Protein AF-0000000079008365 (afdb_homodimer)

Radius of gyration: 55.04 Å; Cα contacts (8 Å, |Δi|>4): 1694; chains: 2; bounding box: 77×156×121 Å

pLDDT: mean 84.94, std 14.21, range [30.83, 98.12]

Sequence (906 aa):
MAAEMVQGVIEIMDSAHNYQYELAEVIEGIKNLQYQINSSSDASKKQVEEHFTRLKSALIAAMDKRLNQLLNEIEHIRNTALKPLDECKTLVDESLKLAAQVMEEGTLILSNEPEKNMEKIIKFKDNPMTKSLSSVPAIPGPSEVACVNVSLSPDFQKQMESVIAMEGKVMARAPVQIIDAIEKPGSLLIQWADEADEDVEISEFWLQYAMGSYKNLNESNAVFHTAYVGLLTSYLTKHLRTQTPYTFRVCGRGESDTPWSAWSIPRVAVTTIDHYQWGPSEGKAYGLSNENKTATRTSEGLSHVLFSNIASFLPGNTLTIKVLDDADKSPGDGLCISLTNTKTDAFGQEGVIYVNLYGIVFVDGQEITMKLPEIKKGSVVAFQAELLPNRKVRVSVQTENKEVTFDWKVDTSSNSTSTAETIMLFSSATTQNNLGFFFGIKFSQEDWKIAVDMAAEMVQGVIEIMDSAHNYQYELAEVIEGIKNLQYQINSSSDASKKQVEEHFTRLKSALIAAMDKRLNQLLNEIEHIRNTALKPLDECKTLVDESLKLAAQVMEEGTLILSNEPEKNMEKIIKFKDNPMTKSLSSVPAIPGPSEVACVNVSLSPDFQKQMESVIAMEGKVMARAPVQIIDAIEKPGSLLIQWADEADEDVEISEFWLQYAMGSYKNLNESNAVFHTAYVGLLTSYLTKHLRTQTPYTFRVCGRGESDTPWSAWSIPRVAVTTIDHYQWGPSEGKAYGLSNENKTATRTSEGLSHVLFSNIASFLPGNTLTIKVLDDADKSPGDGLCISLTNTKTDAFGQEGVIYVNLYGIVFVDGQEITMKLPEIKKGSVVAFQAELLPNRKVRVSVQTENKEVTFDWKVDTSSNSTSTAETIMLFSSATTQNNLGFFFGIKFSQEDWKIAVD

InterPro domains:
  IPR003961 Fibronectin type III [PS50853] (172-275)
  IPR003961 Fibronectin type III [cd00063] (185-271)
  IPR013783 Immunoglobulin-like fold [G3DSA:2.60.40.10] (174-274)
  IPR036116 Fibronectin type III superfamily [SSF49265] (172-268)
  IPR059495 CRLF3, C-terminal domain [PF27985] (288-452)
  IPR060586 CRLF3, N-terminal coiled-coil domain [PF27984] (13-148)

Secondary structure (DSSP, 8-state):
-HHHHHHHHHHHHHHHHHHHHHHHHHHHHHHHHHHHHHHHHHHHHHHHHHHHHHHHHHHHHHHHHHHHHHHHHHHHHHHHHHHHHHHHHHHHHHHHHHHHHHHHHHHHHHHS-TTT-HHHHHHHHT-HHHHTTT-PPPPPPGGGS---EEE--TTHHHHHHHHHHT--EEESS-SEEEEEEEEETTEEEEEEEE---TT----EEEEEEEES-TTTS-TTT--PEEEEEES-SEEEE-SPPTT-EEEEEEEEESSTTS---PPPPPEEEE--SPPP-BPPPGGG-EEEETTTTEEEE---SS-EEEEBSS--B-TT-EEEEEEEE-----TT-EEEEES-S---S-S-STTEEEEETTSEEEETTEEEEEEPPPP-TT-EEEEEEEE-TTSEEEEEEEETTEEEEEEEE---SSTTSSTTSSTTS---S-------BEEEEEESSTT-EEEE-/-HHHHHHHHHHHHHHHHHHHHHHHHHHHHHHHHHHHHHHHHHHHHHHHHHHHHHHHHHHHHHHHHHHHHHHHHHHHHHHHHHHHHHHHHHHHHHHHHHHHHHHHHHHHHHHS-TTT-HHHHHHHHT-HHHHTTT-PPPPPPGGGS---EEE--TTHHHHHHHHHHT--EEESS-SEEEEEEEEETTEEEEEEEE---TT----EEEEEEEES-TTTS-TTT--PEEEEEES-SEEEE-SPPTT-EEEEEEEEESSTTS---PPPPPEEEE--SPPP-BPPPGGG-EEEETTTTEEEE---SS-EEEEBSS--B-TT-EEEEEEEE-----TT-EEEEES-S---S-S-STTEEEEETTSEEEETTEEEEEEPPPP-TT-EEEEEEEE-TTSEEEEEEEETTEEEEEEEE---SSTT-S--SGGGSS--S-------BEEEEEESSTT-EEEE-

Nearest PDB structures (foldseek):
  6rpx-assembly1_A  TM=6.151E-01  e=2.314E-26  Mus musculus
  6rpz-assembly1_A  TM=5.955E-01  e=3.337E-26  Mus musculus
  6rpy-assembly1_A  TM=6.310E-01  e=3.699E-25  Mus musculus
  3f7r-assembly1_A  TM=3.978E-01  e=3.778E-05  Homo sapiens
  3f7p-assembly1_C  TM=3.746E-01  e=1.634E-04  Homo sapiens

Foldseek 3Di:
DVVVVVVVVVVVVVVVVVVVVVVVVVVVVVVVVVCVQVVVVVVVVVVVVVVVVVVVVVVVVVVVVVVVVVVVVVVVLVVVLVVVVVVLVVVVVVLVVLVVVLVVLVVVCVVVPVVVCVVSVVCSVPDPSVVPNPDDDDDDDPVVTDDDDDDDDPCPVVVVVVVVVPPDDDDPFWQKAWDDWDADAQKIKTFMDGNHDPPADFFKKWKWKFWDDVVPPPPVRTDIDTQDIGRDRIDIRHRHDAPTKMWMWMWTDGPPPGDTTDIHDIDIDGHNHHHWAWADFPPPQWDADDRRQKIFGADADAKWKIKTNDLRAFAPDKKKKAWAADDDFDPQWFKKKAQDDPPIHHQLAAGMWTAGQCQWIHHRNHTDDDGDHGHHHGKMWMWHWHQDPVRWIWIWIDIDDDIDIDTHRDPPPPPPDDPPPDPCPVPPDDCVVRRGIMMMTIDNDGGTMMGMD/DVVVVVVVVVVVVVVVVVVVVVVVVVVVVVVVVVCVQVVVVVVVVVVVVVVVVVVVVVVVVVVVVVVVVVVVVVVVLVVVLVVVVVVLVVVVVVLVVLVVVLVVLVVVCVVPPVVVCVVSVVCSVPDPSVVPNPDRDDDDDPVPTDDDDDDDDPCPVVVVVVVVVPPDDDDPFWQKAWDDWDADAQKIKTFMDGPHDPPADFFKKWKWKFWDDPVPPPPVRTDIDTQDIGRDRIDIRHRHDAPTKMWMWMWTDGPPPGDITDIHDIDIDGHNHHHWAWADFPPPQWDADDRRQKIFGADADAKWKIKTNDLRAFAPDKKKKAWAADDDFDPQWFKKKAQDDPPIHHQLAAGMWTAGQCQWIHHRNHTDDDGDHGHHHGKMWMWHWHQDPVRWIWIWIDIDPDIDIDTHDDPPPPPPDDPPPDPCPVPDDDCVVRRGIMMMTIDNDGGTMMGMD

Structure (mmCIF, N/CA/C/O backbone):
data_AF-0000000079008365-model_v1
#
loop_
_entity.id
_entity.type
_entity.pdbx_description
1 polymer 'Fibronectin type-III domain-containing protein'
#
loop_
_atom_site.group_PDB
_atom_site.id
_atom_site.type_symbol
_atom_site.label_atom_id
_atom_site.label_alt_id
_atom_site.label_comp_id
_atom_site.label_asym_id
_atom_site.label_entity_id
_atom_site.label_seq_id
_atom_site.pdbx_PDB_ins_code
_atom_site.Cartn_x
_atom_site.Cartn_y
_atom_site.Cartn_z
_atom_site.occupancy
_atom_site.B_iso_or_equiv
_atom_site.auth_seq_id
_atom_site.auth_comp_id
_atom_site.auth_asym_id
_atom_site.auth_atom_id
_atom_site.pdbx_PDB_model_num
ATOM 1 N N . MET A 1 1 ? 25.109 64.5 54.219 1 66.19 1 MET A N 1
ATOM 2 C CA . MET A 1 1 ? 25.891 63.375 53.688 1 66.19 1 MET A CA 1
ATOM 3 C C . MET A 1 1 ? 25.25 62.031 54.031 1 66.19 1 MET A C 1
ATOM 5 O O . MET A 1 1 ? 25.062 61.188 53.156 1 66.19 1 MET A O 1
ATOM 9 N N . ALA A 1 2 ? 24.703 62 55.156 1 75.69 2 ALA A N 1
ATOM 10 C CA . ALA A 1 2 ? 24.094 60.75 55.625 1 75.69 2 ALA A CA 1
ATOM 11 C C . ALA A 1 2 ? 22.75 60.5 54.938 1 75.69 2 ALA A C 1
ATOM 13 O O . ALA A 1 2 ? 22.453 59.406 54.5 1 75.69 2 ALA A O 1
ATOM 14 N N . ALA A 1 3 ? 22.062 61.531 54.719 1 78.88 3 ALA A N 1
ATOM 15 C CA . ALA A 1 3 ? 20.734 61.406 54.094 1 78.88 3 ALA A CA 1
ATOM 16 C C . ALA A 1 3 ? 20.844 60.938 52.656 1 78.88 3 ALA A C 1
ATOM 18 O O . ALA A 1 3 ? 20.047 60.125 52.188 1 78.88 3 ALA A O 1
ATOM 19 N N . GLU A 1 4 ? 21.859 61.438 52 1 81.94 4 GLU A N 1
ATOM 20 C CA . GLU A 1 4 ? 22.094 61.062 50.594 1 81.94 4 GLU A CA 1
ATOM 21 C C . GLU A 1 4 ? 22.484 59.594 50.5 1 81.94 4 GLU A C 1
ATOM 23 O O . GLU A 1 4 ? 22.078 58.906 49.562 1 81.94 4 GLU A O 1
ATOM 28 N N . MET A 1 5 ? 23.141 59.125 51.531 1 82.81 5 MET A N 1
ATOM 29 C CA . MET A 1 5 ? 23.594 57.75 51.562 1 82.81 5 MET A CA 1
ATOM 30 C C . MET A 1 5 ? 22.438 56.781 51.812 1 82.81 5 MET A C 1
ATOM 32 O O . MET A 1 5 ? 22.344 55.719 51.219 1 82.81 5 MET A O 1
ATOM 36 N N . VAL A 1 6 ? 21.516 57.281 52.688 1 85.62 6 VAL A N 1
ATOM 37 C CA . VAL A 1 6 ? 20.359 56.469 53 1 85.62 6 VAL A CA 1
ATOM 38 C C . VAL A 1 6 ? 19.438 56.375 51.781 1 85.62 6 VAL A C 1
ATOM 40 O O . VAL A 1 6 ? 18.859 55.312 51.5 1 85.62 6 VAL A O 1
ATOM 43 N N . GLN A 1 7 ? 19.422 57.531 51.062 1 85.38 7 GLN A N 1
ATOM 44 C CA . GLN A 1 7 ? 18.625 57.531 49.875 1 85.38 7 GLN A CA 1
ATOM 45 C C . GLN A 1 7 ? 19.188 56.594 48.812 1 85.38 7 GLN A C 1
ATOM 47 O O . GLN A 1 7 ? 18.438 55.969 48.062 1 85.38 7 GLN A O 1
ATOM 52 N N . GLY A 1 8 ? 20.453 56.531 48.781 1 82.06 8 GLY A N 1
ATOM 53 C CA . GLY A 1 8 ? 21.109 55.594 47.875 1 82.06 8 GLY A CA 1
ATOM 54 C C . GLY A 1 8 ? 20.766 54.156 48.156 1 82.06 8 GLY A C 1
ATOM 55 O O . GLY A 1 8 ? 20.547 53.375 47.25 1 82.06 8 GLY A O 1
ATOM 56 N N . VAL A 1 9 ? 20.578 53.812 49.438 1 85.38 9 VAL A N 1
ATOM 57 C CA . VAL A 1 9 ? 20.219 52.438 49.844 1 85.38 9 VAL A CA 1
ATOM 58 C C . VAL A 1 9 ? 18.781 52.156 49.438 1 85.38 9 VAL A C 1
ATOM 60 O O . VAL A 1 9 ? 18.469 51.062 48.969 1 85.38 9 VAL A O 1
ATOM 63 N N . ILE A 1 10 ? 17.938 53.156 49.531 1 86.06 10 ILE A N 1
ATOM 64 C CA . ILE A 1 10 ? 16.531 52.969 49.188 1 86.06 10 ILE A CA 1
ATOM 65 C C . ILE A 1 10 ? 16.391 52.75 47.688 1 86.06 10 ILE A C 1
ATOM 67 O O . ILE A 1 10 ? 15.609 51.906 47.25 1 86.06 10 ILE A O 1
ATOM 71 N N . GLU A 1 11 ? 17.188 53.438 46.906 1 85 11 GLU A N 1
ATOM 72 C CA . GLU A 1 11 ? 17.156 53.312 45.469 1 85 11 GLU A CA 1
ATOM 73 C C . GLU A 1 11 ? 17.625 51.938 45.031 1 85 11 GLU A C 1
ATOM 75 O O . GLU A 1 11 ? 17.078 51.344 44.094 1 85 11 GLU A O 1
ATOM 80 N N . ILE A 1 12 ? 18.594 51.5 45.719 1 83.56 12 ILE A N 1
ATOM 81 C CA . ILE A 1 12 ? 19.125 50.156 45.438 1 83.56 12 ILE A CA 1
ATOM 82 C C . ILE A 1 12 ? 18.078 49.125 45.781 1 83.56 12 ILE A C 1
ATOM 84 O O . ILE A 1 12 ? 17.875 48.156 45.031 1 83.56 12 ILE A O 1
ATOM 88 N N . MET A 1 13 ? 17.359 49.281 46.812 1 86.38 13 MET A N 1
ATOM 89 C CA . MET A 1 13 ? 16.344 48.312 47.25 1 86.38 13 MET A CA 1
ATOM 90 C C . MET A 1 13 ? 15.156 48.312 46.281 1 86.38 13 MET A C 1
ATOM 92 O O . MET A 1 13 ? 14.602 47.25 46 1 86.38 13 MET A O 1
ATOM 96 N N . ASP A 1 14 ? 14.797 49.5 45.844 1 85.94 14 ASP A N 1
ATOM 97 C CA . ASP A 1 14 ? 13.719 49.562 44.844 1 85.94 14 ASP A CA 1
ATOM 98 C C . ASP A 1 14 ? 14.102 48.875 43.531 1 85.94 14 ASP A C 1
ATOM 100 O O . ASP A 1 14 ? 13.281 48.188 42.938 1 85.94 14 ASP A O 1
ATOM 104 N N . SER A 1 15 ? 15.312 49.094 43.156 1 84.75 15 SER A N 1
ATOM 105 C CA . SER A 1 15 ? 15.805 48.438 41.969 1 84.75 15 SER A CA 1
ATOM 106 C C . SER A 1 15 ? 15.844 46.906 42.125 1 84.75 15 SER A C 1
ATOM 108 O O . SER A 1 15 ? 15.516 46.188 41.188 1 84.75 15 SER A O 1
ATOM 110 N N . ALA A 1 16 ? 16.203 46.531 43.312 1 85.44 16 ALA A N 1
ATOM 111 C CA . ALA A 1 16 ? 16.25 45.094 43.594 1 85.44 16 ALA A CA 1
ATOM 112 C C . ALA A 1 16 ? 14.844 44.5 43.625 1 85.44 16 ALA A C 1
ATOM 114 O O . ALA A 1 16 ? 14.633 43.375 43.156 1 85.44 16 ALA A O 1
ATOM 115 N N . HIS A 1 17 ? 13.945 45.281 44.188 1 87.88 17 HIS A N 1
ATOM 116 C CA . HIS A 1 17 ? 12.562 44.812 44.219 1 87.88 17 HIS A CA 1
ATOM 117 C C . HIS A 1 17 ? 11.992 44.688 42.812 1 87.88 17 HIS A C 1
ATOM 119 O O . HIS A 1 17 ? 11.336 43.688 42.5 1 87.88 17 HIS A O 1
ATOM 125 N N . ASN A 1 18 ? 12.242 45.688 41.969 1 86.94 18 ASN A N 1
ATOM 126 C CA . ASN A 1 18 ? 11.797 45.625 40.562 1 86.94 18 ASN A CA 1
ATOM 127 C C . ASN A 1 18 ? 12.453 44.469 39.812 1 86.94 18 ASN A C 1
ATOM 129 O O . ASN A 1 18 ? 11.805 43.812 39 1 86.94 18 ASN A O 1
ATOM 133 N N . TYR A 1 19 ? 13.672 44.312 40.188 1 87.88 19 TYR A N 1
ATOM 134 C CA . TYR A 1 19 ? 14.414 43.219 39.562 1 87.88 19 TYR A CA 1
ATOM 135 C C . TYR A 1 19 ? 13.812 41.875 39.969 1 87.88 19 TYR A C 1
ATOM 137 O O . TYR A 1 19 ? 13.656 40.969 39.125 1 87.88 19 TYR A O 1
ATOM 145 N N . GLN A 1 20 ? 13.43 41.688 41.156 1 88.06 20 GLN A N 1
ATOM 146 C CA . GLN A 1 20 ? 12.789 40.469 41.625 1 88.06 20 GLN A CA 1
ATOM 147 C C . GLN A 1 20 ? 11.453 40.25 40.938 1 88.06 20 GLN A C 1
ATOM 149 O O . GLN A 1 20 ? 11.102 39.094 40.625 1 88.06 20 GLN A O 1
ATOM 154 N N . TYR A 1 21 ? 10.758 41.375 40.781 1 88.69 21 TYR A N 1
ATOM 155 C CA . TYR A 1 21 ? 9.469 41.281 40.125 1 88.69 21 TYR A CA 1
ATOM 156 C C . TYR A 1 21 ? 9.641 40.812 38.656 1 88.69 21 TYR A C 1
ATOM 158 O O . TYR A 1 21 ? 8.906 39.938 38.188 1 88.69 21 TYR A O 1
ATOM 166 N N . GLU A 1 22 ? 10.617 41.344 37.906 1 88.88 22 GLU A N 1
ATOM 167 C CA . GLU A 1 22 ? 10.891 40.969 36.531 1 88.88 22 GLU A CA 1
ATOM 168 C C . GLU A 1 22 ? 11.32 39.5 36.438 1 88.88 22 GLU A C 1
ATOM 170 O O . GLU A 1 22 ? 10.898 38.781 35.531 1 88.88 22 GLU A O 1
ATOM 175 N N . LEU A 1 23 ? 12.078 39.094 37.375 1 90.5 23 LEU A N 1
ATOM 176 C CA . LEU A 1 23 ? 12.539 37.719 37.406 1 90.5 23 LEU A CA 1
ATOM 177 C C . LEU A 1 23 ? 11.383 36.75 37.688 1 90.5 23 LEU A C 1
ATOM 179 O O . LEU A 1 23 ? 11.344 35.656 37.125 1 90.5 23 LEU A O 1
ATOM 183 N N . ALA A 1 24 ? 10.508 37.188 38.594 1 89.88 24 ALA A N 1
ATOM 184 C CA . ALA A 1 24 ? 9.328 36.375 38.875 1 89.88 24 ALA A CA 1
ATOM 185 C C . ALA A 1 24 ? 8.477 36.188 37.625 1 89.88 24 ALA A C 1
ATOM 187 O O . ALA A 1 24 ? 7.918 35.125 37.406 1 89.88 24 ALA A O 1
ATOM 188 N N . GLU A 1 25 ? 8.383 37.188 36.781 1 89.31 25 GLU A N 1
ATOM 189 C CA . GLU A 1 25 ? 7.652 37.125 35.531 1 89.31 25 GLU A CA 1
ATOM 190 C C . GLU A 1 25 ? 8.336 36.156 34.562 1 89.31 25 GLU A C 1
ATOM 192 O O . GLU A 1 25 ? 7.664 35.406 33.844 1 89.31 25 GLU A O 1
ATOM 197 N N . VAL A 1 26 ? 9.602 36.219 34.594 1 91.25 26 VAL A N 1
ATOM 198 C CA . VAL A 1 26 ? 10.375 35.344 33.719 1 91.25 26 VAL A CA 1
ATOM 199 C C . VAL A 1 26 ? 10.18 33.875 34.156 1 91.25 26 VAL A C 1
ATOM 201 O O . VAL A 1 26 ? 10.031 33 33.281 1 91.25 26 VAL A O 1
ATOM 204 N N . ILE A 1 27 ? 10.156 33.625 35.438 1 92.94 27 ILE A N 1
ATOM 205 C CA . ILE A 1 27 ? 9.961 32.25 35.938 1 92.94 27 ILE A CA 1
ATOM 206 C C . ILE A 1 27 ? 8.586 31.75 35.531 1 92.94 27 ILE A C 1
ATOM 208 O O . ILE A 1 27 ? 8.43 30.578 35.125 1 92.94 27 ILE A O 1
ATOM 212 N N . GLU A 1 28 ? 7.613 32.594 35.656 1 91.06 28 GLU A N 1
ATOM 213 C CA . GLU A 1 28 ? 6.273 32.219 35.219 1 91.06 28 GLU A CA 1
ATOM 214 C C . GLU A 1 28 ? 6.242 31.938 33.719 1 91.06 28 GLU A C 1
ATOM 216 O O . GLU A 1 28 ? 5.562 31 33.281 1 91.06 28 GLU A O 1
ATOM 221 N N . GLY A 1 29 ? 6.949 32.75 32.906 1 90.69 29 GLY A N 1
ATOM 222 C CA . GLY A 1 29 ? 7.07 32.5 31.484 1 90.69 29 GLY A CA 1
ATOM 223 C C . GLY A 1 29 ? 7.715 31.172 31.172 1 90.69 29 GLY A C 1
ATOM 224 O O . GLY A 1 29 ? 7.246 30.453 30.297 1 90.69 29 GLY A O 1
ATOM 225 N N . ILE A 1 30 ? 8.727 30.828 31.922 1 93.69 30 ILE A N 1
ATOM 226 C CA . ILE A 1 30 ? 9.438 29.578 31.734 1 93.69 30 ILE A CA 1
ATOM 227 C C . ILE A 1 30 ? 8.516 28.406 32.062 1 93.69 30 ILE A C 1
ATOM 229 O O . ILE A 1 30 ? 8.477 27.406 31.328 1 93.69 30 ILE A O 1
ATOM 233 N N . LYS A 1 31 ? 7.824 28.547 33.156 1 93.44 31 LYS A N 1
ATOM 234 C CA . LYS A 1 31 ? 6.898 27.5 33.562 1 93.44 31 LYS A CA 1
ATOM 235 C C . LYS A 1 31 ? 5.836 27.266 32.5 1 93.44 31 LYS A C 1
ATOM 237 O O . LYS A 1 31 ? 5.465 26.125 32.219 1 93.44 31 LYS A O 1
ATOM 242 N N . ASN A 1 32 ? 5.34 28.328 31.938 1 91.06 32 ASN A N 1
ATOM 243 C CA . ASN A 1 32 ? 4.344 28.219 30.875 1 91.06 32 ASN A CA 1
ATOM 244 C C . ASN A 1 32 ? 4.91 27.516 29.641 1 91.06 32 ASN A C 1
ATOM 246 O O . ASN A 1 32 ? 4.23 26.703 29.016 1 91.06 32 ASN A O 1
ATOM 250 N N . LEU A 1 33 ? 6.098 27.828 29.281 1 93.25 33 LEU A N 1
ATOM 251 C CA . LEU A 1 33 ? 6.746 27.203 28.141 1 93.25 33 LEU A CA 1
ATOM 252 C C . LEU A 1 33 ? 7.004 25.719 28.406 1 93.25 33 LEU A C 1
ATOM 254 O O . LEU A 1 33 ? 6.812 24.891 27.531 1 93.25 33 LEU A O 1
ATOM 258 N N . GLN A 1 34 ? 7.461 25.422 29.625 1 95.25 34 GLN A N 1
ATOM 259 C CA . GLN A 1 34 ? 7.664 24.031 30 1 95.25 34 GLN A CA 1
ATOM 260 C C . GLN A 1 34 ? 6.355 23.25 29.938 1 95.25 34 GLN A C 1
ATOM 262 O O . GLN A 1 34 ? 6.332 22.094 29.516 1 95.25 34 GLN A O 1
ATOM 267 N N . TYR A 1 35 ? 5.344 23.891 30.438 1 93.75 35 TYR A N 1
ATOM 268 C CA . TYR A 1 35 ? 4.027 23.266 30.375 1 93.75 35 TYR A CA 1
ATOM 269 C C . TYR A 1 35 ? 3.611 23 28.938 1 93.75 35 TYR A C 1
ATOM 271 O O . TYR A 1 35 ? 3.064 21.938 28.641 1 93.75 35 TYR A O 1
ATOM 279 N N . GLN A 1 36 ? 3.777 23.938 28.062 1 91.38 36 GLN A N 1
ATOM 280 C CA . GLN A 1 36 ? 3.463 23.766 26.656 1 91.38 36 GLN A CA 1
ATOM 281 C C . GLN A 1 36 ? 4.176 22.547 26.078 1 91.38 36 GLN A C 1
ATOM 283 O O . GLN A 1 36 ? 3.562 21.734 25.391 1 91.38 36 GLN A O 1
ATOM 288 N N . ILE A 1 37 ? 5.473 22.391 26.344 1 95.06 37 ILE A N 1
ATOM 289 C CA . ILE A 1 37 ? 6.27 21.281 25.828 1 95.06 37 ILE A CA 1
ATOM 290 C C . ILE A 1 37 ? 5.746 19.969 26.391 1 95.06 37 ILE A C 1
ATOM 292 O O . ILE A 1 37 ? 5.508 19.016 25.641 1 95.06 37 ILE A O 1
ATOM 296 N N . ASN A 1 38 ? 5.535 19.938 27.688 1 96.38 38 ASN A N 1
ATOM 297 C CA . ASN A 1 38 ? 5.105 18.703 28.328 1 96.38 38 ASN A CA 1
ATOM 298 C C . ASN A 1 38 ? 3.684 18.328 27.922 1 96.38 38 ASN A C 1
ATOM 300 O O . ASN A 1 38 ? 3.408 17.156 27.625 1 96.38 38 ASN A O 1
ATOM 304 N N . SER A 1 39 ? 2.791 19.266 27.922 1 94.19 39 SER A N 1
ATOM 305 C CA . SER A 1 39 ? 1.403 18.984 27.578 1 94.19 39 SER A CA 1
ATOM 306 C C . SER A 1 39 ? 1.279 18.547 26.125 1 94.19 39 SER A C 1
ATOM 308 O O . SER A 1 39 ? 0.539 17.609 25.812 1 94.19 39 SER A O 1
ATOM 310 N N . SER A 1 40 ? 1.939 19.266 25.188 1 93.38 40 SER A N 1
ATOM 311 C CA . SER A 1 40 ? 1.908 18.891 23.781 1 93.38 40 SER A CA 1
ATOM 312 C C . SER A 1 40 ? 2.525 17.5 23.562 1 93.38 40 SER A C 1
ATOM 314 O O . SER A 1 40 ? 2.029 16.719 22.766 1 93.38 40 SER A O 1
ATOM 316 N N . SER A 1 41 ? 3.633 17.203 24.25 1 96.56 41 SER A N 1
ATOM 317 C CA . SER A 1 41 ? 4.273 15.891 24.141 1 96.56 41 SER A CA 1
ATOM 318 C C . SER A 1 41 ? 3.355 14.781 24.656 1 96.56 41 SER A C 1
ATOM 320 O O . SER A 1 41 ? 3.219 13.742 24.016 1 96.56 41 SER A O 1
ATOM 322 N N . ASP A 1 42 ? 2.738 15.031 25.781 1 97.19 42 ASP A N 1
ATOM 323 C CA . ASP A 1 42 ? 1.822 14.039 26.344 1 97.19 42 ASP A CA 1
ATOM 324 C C . ASP A 1 42 ? 0.63 13.812 25.406 1 97.19 42 ASP A C 1
ATOM 326 O O . ASP A 1 42 ? 0.206 12.672 25.203 1 97.19 42 ASP A O 1
ATOM 330 N N . ALA A 1 43 ? 0.09 14.867 24.922 1 94.25 43 ALA A N 1
ATOM 331 C CA . ALA A 1 43 ? -1.035 14.758 24 1 94.25 43 ALA A CA 1
ATOM 332 C C . ALA A 1 43 ? -0.64 13.984 22.75 1 94.25 43 ALA A C 1
ATOM 334 O O . ALA A 1 43 ? -1.406 13.148 22.266 1 94.25 43 ALA A O 1
ATOM 335 N N . SER A 1 44 ? 0.526 14.273 22.219 1 95.94 44 SER A N 1
ATOM 336 C CA . SER A 1 44 ? 1.016 13.586 21.031 1 95.94 44 SER A CA 1
ATOM 337 C C . SER A 1 44 ? 1.249 12.109 21.297 1 95.94 44 SER A C 1
ATOM 339 O O . SER A 1 44 ? 0.939 11.258 20.453 1 95.94 44 SER A O 1
ATOM 341 N N . LYS A 1 45 ? 1.823 11.789 22.484 1 97.62 45 LYS A N 1
ATOM 342 C CA . LYS A 1 45 ? 2.031 10.398 22.859 1 97.62 45 LYS A CA 1
ATOM 343 C C . LYS A 1 45 ? 0.708 9.641 22.922 1 97.62 45 LYS A C 1
ATOM 345 O O . LYS A 1 45 ? 0.59 8.539 22.391 1 97.62 45 LYS A O 1
ATOM 350 N N . LYS A 1 46 ? -0.208 10.266 23.547 1 96.88 46 LYS A N 1
ATOM 351 C CA . LYS A 1 46 ? -1.527 9.648 23.656 1 96.88 46 LYS A CA 1
ATOM 352 C C . LYS A 1 46 ? -2.158 9.461 22.266 1 96.88 46 LYS A C 1
ATOM 354 O O . LYS A 1 46 ? -2.754 8.414 22 1 96.88 46 LYS A O 1
ATOM 359 N N . GLN A 1 47 ? -2.061 10.422 21.453 1 95.44 47 GLN A N 1
ATOM 360 C CA . GLN A 1 47 ? -2.613 10.359 20.109 1 95.44 47 GLN A CA 1
ATOM 361 C C . GLN A 1 47 ? -2.004 9.203 19.312 1 95.44 47 GLN A C 1
ATOM 363 O O . GLN A 1 47 ? -2.723 8.438 18.672 1 95.44 47 GLN A O 1
ATOM 368 N N . VAL A 1 48 ? -0.686 9.078 19.359 1 96.69 48 VAL A N 1
ATOM 369 C CA . VAL A 1 48 ? 0.019 8.039 18.609 1 96.69 48 VAL A CA 1
ATOM 370 C C . VAL A 1 48 ? -0.347 6.668 19.172 1 96.69 48 VAL A C 1
ATOM 372 O O . VAL A 1 48 ? -0.616 5.734 18.406 1 96.69 48 VAL A O 1
ATOM 375 N N . GLU A 1 49 ? -0.398 6.5 20.484 1 97.25 49 GLU A N 1
ATOM 376 C CA . GLU A 1 49 ? -0.74 5.23 21.109 1 97.25 49 GLU A CA 1
ATOM 377 C C . GLU A 1 49 ? -2.162 4.801 20.75 1 97.25 49 GLU A C 1
ATOM 379 O O . GLU A 1 49 ? -2.402 3.639 20.422 1 97.25 49 GLU A O 1
ATOM 384 N N . GLU A 1 50 ? -3.074 5.746 20.812 1 96.25 50 GLU A N 1
ATOM 385 C CA . GLU A 1 50 ? -4.457 5.445 20.469 1 96.25 50 GLU A CA 1
ATOM 386 C C . GLU A 1 50 ? -4.582 5.074 18.984 1 96.25 50 GLU A C 1
ATOM 388 O O . GLU A 1 50 ? -5.301 4.137 18.641 1 96.25 50 GLU A O 1
ATOM 393 N N . HIS A 1 51 ? -3.92 5.809 18.172 1 96 51 HIS A N 1
ATOM 394 C CA . HIS A 1 51 ? -3.961 5.566 16.734 1 96 51 HIS A CA 1
ATOM 395 C C . HIS A 1 51 ? -3.457 4.164 16.406 1 96 51 HIS A C 1
ATOM 397 O O . HIS A 1 51 ? -4.125 3.412 15.695 1 96 51 HIS A O 1
ATOM 403 N N . PHE A 1 52 ? -2.322 3.756 16.953 1 96.69 52 PHE A N 1
ATOM 404 C CA . PHE A 1 52 ? -1.721 2.475 16.594 1 96.69 52 PHE A CA 1
ATOM 405 C C . PHE A 1 52 ? -2.469 1.324 17.266 1 96.69 52 PHE A C 1
ATOM 407 O O . PHE A 1 52 ? -2.492 0.209 16.734 1 96.69 52 PHE A O 1
ATOM 414 N N . THR A 1 53 ? -3.113 1.573 18.422 1 96.31 53 THR A N 1
ATOM 415 C CA . THR A 1 53 ? -3.969 0.558 19.031 1 96.31 53 THR A CA 1
ATOM 416 C C . THR A 1 53 ? -5.188 0.288 18.156 1 96.31 53 THR A C 1
ATOM 418 O O . THR A 1 53 ? -5.543 -0.867 17.906 1 96.31 53 THR A O 1
ATOM 421 N N . ARG A 1 54 ? -5.77 1.34 17.703 1 95.19 54 ARG A N 1
ATOM 422 C CA . ARG A 1 54 ? -6.914 1.217 16.812 1 95.19 54 ARG A CA 1
ATOM 423 C C . ARG A 1 54 ? -6.512 0.547 15.5 1 95.19 54 ARG A C 1
ATOM 425 O O . ARG A 1 54 ? -7.219 -0.331 15 1 95.19 54 ARG A O 1
ATOM 432 N N . LEU A 1 55 ? -5.418 0.949 14.938 1 94.94 55 LEU A N 1
ATOM 433 C CA . LEU A 1 55 ? -4.918 0.399 13.688 1 94.94 55 LEU A CA 1
ATOM 434 C C . LEU A 1 55 ? -4.629 -1.092 13.82 1 94.94 55 LEU A C 1
ATOM 436 O O . LEU A 1 55 ? -4.988 -1.881 12.945 1 94.94 55 LEU A O 1
ATOM 440 N N . LYS A 1 56 ? -3.957 -1.456 14.953 1 95.38 56 LYS A N 1
ATOM 441 C CA . LYS A 1 56 ? -3.645 -2.859 15.203 1 95.38 56 LYS A CA 1
ATOM 442 C C . LYS A 1 56 ? -4.914 -3.709 15.234 1 95.38 56 LYS A C 1
ATOM 444 O O . LYS A 1 56 ? -4.98 -4.758 14.594 1 95.38 56 LYS A O 1
ATOM 449 N N . SER A 1 57 ? -5.898 -3.285 15.883 1 95.88 57 SER A N 1
ATOM 450 C CA . SER A 1 57 ? -7.16 -4.016 15.992 1 95.88 57 SER A CA 1
ATOM 451 C C . SER A 1 57 ? -7.859 -4.109 14.641 1 95.88 57 SER A C 1
ATOM 453 O O . SER A 1 57 ? -8.375 -5.168 14.273 1 95.88 57 SER A O 1
ATOM 455 N N . ALA A 1 58 ? -7.875 -3.016 13.922 1 95.25 58 ALA A N 1
ATOM 456 C CA . ALA A 1 58 ? -8.539 -2.982 12.617 1 95.25 58 ALA A CA 1
ATOM 457 C C . ALA A 1 58 ? -7.828 -3.898 11.617 1 95.25 58 ALA A C 1
ATOM 459 O O . ALA A 1 58 ? -8.484 -4.617 10.859 1 95.25 58 ALA A O 1
ATOM 460 N N . LEU A 1 59 ? -6.508 -3.889 11.586 1 95.38 59 LEU A N 1
ATOM 461 C CA . LEU A 1 59 ? -5.75 -4.703 10.641 1 95.38 59 LEU A CA 1
ATOM 462 C C . LEU A 1 59 ? -5.895 -6.184 10.961 1 95.38 59 LEU A C 1
ATOM 464 O O . LEU A 1 59 ? -6.016 -7.012 10.055 1 95.38 59 LEU A O 1
ATOM 468 N N . ILE A 1 60 ? -5.891 -6.559 12.266 1 96 60 ILE A N 1
ATOM 469 C CA . ILE A 1 60 ? -6.09 -7.949 12.664 1 96 60 ILE A CA 1
ATOM 470 C C . ILE A 1 60 ? -7.477 -8.414 12.219 1 96 60 ILE A C 1
ATOM 472 O O . ILE A 1 60 ? -7.625 -9.523 11.688 1 96 60 ILE A O 1
ATOM 476 N N . ALA A 1 61 ? -8.461 -7.551 12.414 1 96.56 61 ALA A N 1
ATOM 477 C CA . ALA A 1 61 ? -9.82 -7.891 12 1 96.56 61 ALA A CA 1
ATOM 478 C C . ALA A 1 61 ? -9.906 -8.062 10.492 1 96.56 61 ALA A C 1
ATOM 480 O O . ALA A 1 61 ? -10.57 -8.977 10 1 96.56 61 ALA A O 1
ATOM 481 N N . ALA A 1 62 ? -9.242 -7.184 9.773 1 96.5 62 ALA A N 1
ATOM 482 C CA . ALA A 1 62 ? -9.234 -7.27 8.312 1 96.5 62 ALA A CA 1
ATOM 483 C C . ALA A 1 62 ? -8.555 -8.555 7.848 1 96.5 62 ALA A C 1
ATOM 485 O O . ALA A 1 62 ? -9.023 -9.211 6.918 1 96.5 62 ALA A O 1
ATOM 486 N N . MET A 1 63 ? -7.461 -8.938 8.445 1 96.69 63 MET A N 1
ATOM 487 C CA . MET A 1 63 ? -6.734 -10.156 8.086 1 96.69 63 MET A CA 1
ATOM 488 C C . MET A 1 63 ? -7.574 -11.391 8.375 1 96.69 63 MET A C 1
ATOM 490 O O . MET A 1 63 ? -7.609 -12.328 7.574 1 96.69 63 MET A O 1
ATOM 494 N N . ASP A 1 64 ? -8.281 -11.406 9.523 1 97.44 64 ASP A N 1
ATOM 495 C CA . ASP A 1 64 ? -9.156 -12.523 9.867 1 97.44 64 ASP A CA 1
ATOM 496 C C . ASP A 1 64 ? -10.312 -12.641 8.875 1 97.44 64 ASP A C 1
ATOM 498 O O . ASP A 1 64 ? -10.688 -13.75 8.477 1 97.44 64 ASP A O 1
ATOM 502 N N . LYS A 1 65 ? -10.859 -11.531 8.539 1 97.38 65 LYS A N 1
ATOM 503 C CA . LYS A 1 65 ? -11.938 -11.531 7.566 1 97.38 65 LYS A CA 1
ATOM 504 C C . LYS A 1 65 ? -11.477 -12.094 6.227 1 97.38 65 LYS A C 1
ATOM 506 O O . LYS A 1 65 ? -12.172 -12.922 5.625 1 97.38 65 LYS A O 1
ATOM 511 N N . ARG A 1 66 ? -10.281 -11.641 5.762 1 97.25 66 ARG A N 1
ATOM 512 C CA . ARG A 1 66 ? -9.75 -12.117 4.488 1 97.25 66 ARG A CA 1
ATOM 513 C C . ARG A 1 66 ? -9.43 -13.609 4.555 1 97.25 66 ARG A C 1
ATOM 515 O O . ARG A 1 66 ? -9.734 -14.352 3.625 1 97.25 66 ARG A O 1
ATOM 522 N N . LEU A 1 67 ? -8.812 -14.078 5.629 1 97.56 67 LEU A N 1
ATOM 523 C CA . LEU A 1 67 ? -8.523 -15.492 5.832 1 97.56 67 LEU A CA 1
ATOM 524 C C . LEU A 1 67 ? -9.797 -16.328 5.723 1 97.56 67 LEU A C 1
ATOM 526 O O . LEU A 1 67 ? -9.82 -17.344 5.012 1 97.56 67 LEU A O 1
ATOM 530 N N . ASN A 1 68 ? -10.859 -15.891 6.395 1 97.88 68 ASN A N 1
ATOM 531 C CA . ASN A 1 68 ? -12.117 -16.625 6.375 1 97.88 68 ASN A CA 1
ATOM 532 C C . ASN A 1 68 ? -12.727 -16.656 4.977 1 97.88 68 ASN A C 1
ATOM 534 O O . ASN A 1 68 ? -13.32 -17.672 4.578 1 97.88 68 ASN A O 1
ATOM 538 N N . GLN A 1 69 ? -12.586 -15.578 4.281 1 97.69 69 GLN A N 1
ATOM 539 C CA . GLN A 1 69 ? -13.078 -15.539 2.91 1 97.69 69 GLN A CA 1
ATOM 540 C C . GLN A 1 69 ? -12.383 -16.578 2.043 1 97.69 69 GLN A C 1
ATOM 542 O O . GLN A 1 69 ? -13.031 -17.297 1.286 1 97.69 69 GLN A O 1
ATOM 547 N N . LEU A 1 70 ? -11.023 -16.625 2.141 1 97.62 70 LEU A N 1
ATOM 548 C CA . LEU A 1 70 ? -10.25 -17.578 1.354 1 97.62 70 LEU A CA 1
ATOM 549 C C . LEU A 1 70 ? -10.594 -19.016 1.753 1 97.62 70 LEU A C 1
ATOM 551 O O . LEU A 1 70 ? -10.75 -19.875 0.892 1 97.62 70 LEU A O 1
ATOM 555 N N . LEU A 1 71 ? -10.727 -19.312 3.062 1 98.12 71 LEU A N 1
ATOM 556 C CA . LEU A 1 71 ? -11.086 -20.641 3.541 1 98.12 71 LEU A CA 1
ATOM 557 C C . LEU A 1 71 ? -12.461 -21.062 3.02 1 98.12 71 LEU A C 1
ATOM 559 O O . LEU A 1 71 ? -12.648 -22.203 2.617 1 98.12 71 LEU A O 1
ATOM 563 N N . ASN A 1 72 ? -13.383 -20.094 3.002 1 97.94 72 ASN A N 1
ATOM 564 C CA . ASN A 1 72 ? -14.719 -20.375 2.484 1 97.94 72 ASN A CA 1
ATOM 565 C C . ASN A 1 72 ? -14.688 -20.656 0.986 1 97.94 72 ASN A C 1
ATOM 567 O O . ASN A 1 72 ? -15.414 -21.531 0.505 1 97.94 72 ASN A O 1
ATOM 571 N N . GLU A 1 73 ? -13.898 -19.922 0.292 1 97.62 73 GLU A N 1
ATOM 572 C CA . GLU A 1 73 ? -13.766 -20.156 -1.143 1 97.62 73 GLU A CA 1
ATOM 573 C C . GLU A 1 73 ? -13.195 -21.547 -1.427 1 97.62 73 GLU A C 1
ATOM 575 O O . GLU A 1 73 ? -13.672 -22.25 -2.326 1 97.62 73 GLU A O 1
ATOM 580 N N . ILE A 1 74 ? -12.172 -21.969 -0.678 1 97.75 74 ILE A N 1
ATOM 581 C CA . ILE A 1 74 ? -11.57 -23.297 -0.829 1 97.75 74 ILE A CA 1
ATOM 582 C C . ILE A 1 74 ? -12.625 -24.375 -0.565 1 97.75 74 ILE A C 1
ATOM 584 O O . ILE A 1 74 ? -12.75 -25.328 -1.337 1 97.75 74 ILE A O 1
ATOM 588 N N . GLU A 1 75 ? -13.414 -24.203 0.485 1 97.62 75 GLU A N 1
ATOM 589 C CA . GLU A 1 75 ? -14.445 -25.172 0.834 1 97.62 75 GLU A CA 1
ATOM 590 C C . GLU A 1 75 ? -15.547 -25.219 -0.225 1 97.62 75 GLU A C 1
ATOM 592 O O . GLU A 1 75 ? -16.078 -26.281 -0.524 1 97.62 75 GLU A O 1
ATOM 597 N N . HIS A 1 76 ? -15.852 -24.078 -0.737 1 97.5 76 HIS A N 1
ATOM 598 C CA . HIS A 1 76 ? -16.844 -24.031 -1.799 1 97.5 76 HIS A CA 1
ATOM 599 C C . HIS A 1 76 ? -16.391 -24.812 -3.025 1 97.5 76 HIS A C 1
ATOM 601 O O . HIS A 1 76 ? -17.156 -25.594 -3.598 1 97.5 76 HIS A O 1
ATOM 607 N N . ILE A 1 77 ? -15.141 -24.609 -3.463 1 96.81 77 ILE A N 1
ATOM 608 C CA . ILE A 1 77 ? -14.578 -25.328 -4.605 1 96.81 77 ILE A CA 1
ATOM 609 C C . ILE A 1 77 ? -14.562 -26.828 -4.316 1 96.81 77 ILE A C 1
ATOM 611 O O . ILE A 1 77 ? -14.938 -27.641 -5.172 1 96.81 77 ILE A O 1
ATOM 615 N N . ARG A 1 78 ? -14.141 -27.219 -3.107 1 96.94 78 ARG A N 1
ATOM 616 C CA . ARG A 1 78 ? -14.086 -28.625 -2.697 1 96.94 78 ARG A CA 1
ATOM 617 C C . ARG A 1 78 ? -15.453 -29.281 -2.818 1 96.94 78 ARG A C 1
ATOM 619 O O . ARG A 1 78 ? -15.594 -30.328 -3.465 1 96.94 78 ARG A O 1
ATOM 626 N N . ASN A 1 79 ? -16.469 -28.656 -2.316 1 96.75 79 ASN A N 1
ATOM 627 C CA . ASN A 1 79 ? -17.812 -29.219 -2.303 1 96.75 79 ASN A CA 1
ATOM 628 C C . ASN A 1 79 ? -18.406 -29.297 -3.707 1 96.75 79 ASN A C 1
ATOM 630 O O . ASN A 1 79 ? -19.062 -30.281 -4.062 1 96.75 79 ASN A O 1
ATOM 634 N N . THR A 1 80 ? -18.172 -28.297 -4.453 1 95.88 80 THR A N 1
ATOM 635 C CA . THR A 1 80 ? -18.688 -28.25 -5.816 1 95.88 80 THR A CA 1
ATOM 636 C C . THR A 1 80 ? -18.016 -29.312 -6.684 1 95.88 80 THR A C 1
ATOM 638 O O . THR A 1 80 ? -18.672 -29.922 -7.539 1 95.88 80 THR A O 1
ATOM 641 N N . ALA A 1 81 ? -16.703 -29.531 -6.465 1 94.75 81 ALA A N 1
ATOM 642 C CA . ALA A 1 81 ? -15.945 -30.484 -7.266 1 94.75 81 ALA A CA 1
ATOM 643 C C . ALA A 1 81 ? -16.25 -31.922 -6.836 1 94.75 81 ALA A C 1
ATOM 645 O O . ALA A 1 81 ? -16.203 -32.844 -7.652 1 94.75 81 ALA A O 1
ATOM 646 N N . LEU A 1 82 ? -16.562 -32.188 -5.59 1 95.88 82 LEU A N 1
ATOM 647 C CA . LEU A 1 82 ? -16.781 -33.531 -5.062 1 95.88 82 LEU A CA 1
ATOM 648 C C . LEU A 1 82 ? -18.188 -34 -5.402 1 95.88 82 LEU A C 1
ATOM 650 O O . LEU A 1 82 ? -18.406 -35.219 -5.547 1 95.88 82 LEU A O 1
ATOM 654 N N . LYS A 1 83 ? -19.141 -33.188 -5.633 1 95.06 83 LYS A N 1
ATOM 655 C CA . LYS A 1 83 ? -20.547 -33.531 -5.82 1 95.06 83 LYS A CA 1
ATOM 656 C C . LYS A 1 83 ? -20.734 -34.469 -7.023 1 95.06 83 LYS A C 1
ATOM 658 O O . LYS A 1 83 ? -21.266 -35.562 -6.895 1 95.06 83 LYS A O 1
ATOM 663 N N . PRO A 1 84 ? -20.234 -34.094 -8.219 1 93.5 84 PRO A N 1
ATOM 664 C CA . PRO A 1 84 ? -20.406 -34.969 -9.375 1 93.5 84 PRO A CA 1
ATOM 665 C C . PRO A 1 84 ? -19.688 -36.312 -9.203 1 93.5 84 PRO A C 1
ATOM 667 O O . PRO A 1 84 ? -20.156 -37.312 -9.688 1 93.5 84 PRO A O 1
ATOM 670 N N . LEU A 1 85 ? -18.562 -36.312 -8.57 1 93.94 85 LEU A N 1
ATOM 671 C CA . LEU A 1 85 ? -17.797 -37.562 -8.359 1 93.94 85 LEU A CA 1
ATOM 672 C C . LEU A 1 85 ? -18.531 -38.469 -7.391 1 93.94 85 LEU A C 1
ATOM 674 O O . LEU A 1 85 ? -18.531 -39.688 -7.582 1 93.94 85 LEU A O 1
ATOM 678 N N . ASP A 1 86 ? -19.188 -37.906 -6.375 1 94.38 86 ASP A N 1
ATOM 679 C CA . ASP A 1 86 ? -19.953 -38.688 -5.414 1 94.38 86 ASP A CA 1
ATOM 680 C C . ASP A 1 86 ? -21.188 -39.344 -6.078 1 94.38 86 ASP A C 1
ATOM 682 O O . ASP A 1 86 ? -21.516 -40.5 -5.809 1 94.38 86 ASP A O 1
ATOM 686 N N . GLU A 1 87 ? -21.797 -38.594 -6.922 1 93.12 87 GLU A N 1
ATOM 687 C CA . GLU A 1 87 ? -22.938 -39.125 -7.664 1 93.12 87 GLU A CA 1
ATOM 688 C C . GLU A 1 87 ? -22.516 -40.25 -8.594 1 93.12 87 GLU A C 1
ATOM 690 O O . GLU A 1 87 ? -23.203 -41.281 -8.688 1 93.12 87 GLU A O 1
ATOM 695 N N . CYS A 1 88 ? -21.359 -40.062 -9.234 1 92.88 88 CYS A N 1
ATOM 696 C CA . CYS A 1 88 ? -20.828 -41.094 -10.109 1 92.88 88 CYS A CA 1
ATOM 697 C C . CYS A 1 88 ? -20.469 -42.344 -9.312 1 92.88 88 CYS A C 1
ATOM 699 O O . CYS A 1 88 ? -20.75 -43.469 -9.75 1 92.88 88 CYS A O 1
ATOM 701 N N . LYS A 1 89 ? -19.891 -42.156 -8.172 1 93.75 89 LYS A N 1
ATOM 702 C CA . LYS A 1 89 ? -19.531 -43.281 -7.316 1 93.75 89 LYS A CA 1
ATOM 703 C C . LYS A 1 89 ? -20.766 -44.062 -6.891 1 93.75 89 LYS A C 1
ATOM 705 O O . LYS A 1 89 ? -20.734 -45.312 -6.891 1 93.75 89 LYS A O 1
ATOM 710 N N . THR A 1 90 ? -21.859 -43.375 -6.609 1 93.06 90 THR A N 1
ATOM 711 C CA . THR A 1 90 ? -23.109 -44.031 -6.215 1 93.06 90 THR A CA 1
ATOM 712 C C . THR A 1 90 ? -23.672 -44.844 -7.367 1 93.06 90 THR A C 1
ATOM 714 O O . THR A 1 90 ? -24.141 -45.969 -7.164 1 93.06 90 THR A O 1
ATOM 717 N N . LEU A 1 91 ? -23.547 -44.312 -8.547 1 91 91 LEU A N 1
ATOM 718 C CA . LEU A 1 91 ? -24.016 -45 -9.727 1 91 91 LEU A CA 1
ATOM 719 C C . LEU A 1 91 ? -23.188 -46.25 -9.984 1 91 91 LEU A C 1
ATOM 721 O O . LEU A 1 91 ? -23.734 -47.312 -10.305 1 91 91 LEU A O 1
ATOM 725 N N . VAL A 1 92 ? -21.891 -46.094 -9.852 1 92.06 92 VAL A N 1
ATOM 726 C CA . VAL A 1 92 ? -21 -47.219 -10.094 1 92.06 92 VAL A CA 1
ATOM 727 C C . VAL A 1 92 ? -21.219 -48.281 -9.031 1 92.06 92 VAL A C 1
ATOM 729 O O . VAL A 1 92 ? -21.219 -49.469 -9.336 1 92.06 92 VAL A O 1
ATOM 732 N N . ASP A 1 93 ? -21.5 -47.875 -7.801 1 91.56 93 ASP A N 1
ATOM 733 C CA . ASP A 1 93 ? -21.75 -48.812 -6.719 1 91.56 93 ASP A CA 1
ATOM 734 C C . ASP A 1 93 ? -23.031 -49.625 -6.965 1 91.56 93 ASP A C 1
ATOM 736 O O . ASP A 1 93 ? -23.078 -50.812 -6.715 1 91.56 93 ASP A O 1
ATOM 740 N N . GLU A 1 94 ? -24.016 -48.969 -7.527 1 89.5 94 GLU A N 1
ATOM 741 C CA . GLU A 1 94 ? -25.266 -49.656 -7.863 1 89.5 94 GLU A CA 1
ATOM 742 C C . GLU A 1 94 ? -25.078 -50.656 -9 1 89.5 94 GLU A C 1
ATOM 744 O O . GLU A 1 94 ? -25.609 -51.75 -8.953 1 89.5 94 GLU A O 1
ATOM 749 N N . SER A 1 95 ? -24.234 -50.219 -9.945 1 89.75 95 SER A N 1
ATOM 750 C CA . SER A 1 95 ? -23.953 -51.094 -11.07 1 89.75 95 SER A CA 1
ATOM 751 C C . SER A 1 95 ? -23.141 -52.312 -10.633 1 89.75 95 SER A C 1
ATOM 753 O O . SER A 1 95 ? -23.344 -53.406 -11.148 1 89.75 95 SER A O 1
ATOM 755 N N . LEU A 1 96 ? -22.312 -52.094 -9.711 1 89.88 96 LEU A N 1
ATOM 756 C CA . LEU A 1 96 ? -21.5 -53.188 -9.18 1 89.88 96 LEU A CA 1
ATOM 757 C C . LEU A 1 96 ? -22.375 -54.188 -8.43 1 89.88 96 LEU A C 1
ATOM 759 O O . LEU A 1 96 ? -22.172 -55.406 -8.539 1 89.88 96 LEU A O 1
ATOM 763 N N . LYS A 1 97 ? -23.391 -53.656 -7.742 1 89.12 97 LYS A N 1
ATOM 764 C CA . LYS A 1 97 ? -24.312 -54.531 -7.027 1 89.12 97 LYS A CA 1
ATOM 765 C C . LYS A 1 97 ? -25.141 -55.375 -7.996 1 89.12 97 LYS A C 1
ATOM 767 O O . LYS A 1 97 ? -25.344 -56.562 -7.77 1 89.12 97 LYS A O 1
ATOM 772 N N . LEU A 1 98 ? -25.5 -54.75 -9.062 1 87.75 98 LEU A N 1
ATOM 773 C CA . LEU A 1 98 ? -26.281 -55.438 -10.078 1 87.75 98 LEU A CA 1
ATOM 774 C C . LEU A 1 98 ? -25.453 -56.531 -10.742 1 87.75 98 LEU A C 1
ATOM 776 O O . LEU A 1 98 ? -25.922 -57.656 -10.953 1 87.75 98 LEU A O 1
ATOM 780 N N . ALA A 1 99 ? -24.219 -56.156 -11.07 1 88.31 99 ALA A N 1
ATOM 781 C CA . ALA A 1 99 ? -23.328 -57.125 -11.703 1 88.31 99 ALA A CA 1
ATOM 782 C C . ALA A 1 99 ? -23.062 -58.312 -10.766 1 88.31 99 ALA A C 1
ATOM 784 O O . ALA A 1 99 ? -23 -59.469 -11.203 1 88.31 99 ALA A O 1
ATOM 785 N N . ALA A 1 100 ? -22.953 -58.031 -9.5 1 88.5 100 ALA A N 1
ATOM 786 C CA . ALA A 1 100 ? -22.719 -59.062 -8.508 1 88.5 100 ALA A CA 1
ATOM 787 C C . ALA A 1 100 ? -23.922 -60 -8.406 1 88.5 100 ALA A C 1
ATOM 789 O O . ALA A 1 100 ? -23.766 -61.219 -8.258 1 88.5 100 ALA A O 1
ATOM 790 N N . GLN A 1 101 ? -25.109 -59.438 -8.578 1 88.38 101 GLN A N 1
ATOM 791 C CA . GLN A 1 101 ? -26.344 -60.219 -8.539 1 88.38 101 GLN A CA 1
ATOM 792 C C . GLN A 1 101 ? -26.422 -61.156 -9.742 1 88.38 101 GLN A C 1
ATOM 794 O O . GLN A 1 101 ? -26.828 -62.344 -9.602 1 88.38 101 GLN A O 1
ATOM 799 N N . VAL A 1 102 ? -26.031 -60.594 -10.852 1 88.06 102 VAL A N 1
ATOM 800 C CA . VAL A 1 102 ? -26.047 -61.406 -12.07 1 88.06 102 VAL A CA 1
ATOM 801 C C . VAL A 1 102 ? -25.047 -62.562 -11.953 1 88.06 102 VAL A C 1
ATOM 803 O O . VAL A 1 102 ? -25.344 -63.688 -12.32 1 88.06 102 VAL A O 1
ATOM 806 N N . MET A 1 103 ? -23.922 -62.25 -11.406 1 88.62 103 MET A N 1
ATOM 807 C CA . MET A 1 103 ? -22.875 -63.25 -11.227 1 88.62 103 MET A CA 1
ATOM 808 C C . MET A 1 103 ? -23.344 -64.312 -10.242 1 88.62 103 MET A C 1
ATOM 810 O O . MET A 1 103 ? -23.078 -65.5 -10.453 1 88.62 103 MET A O 1
ATOM 814 N N . GLU A 1 104 ? -24.062 -63.906 -9.266 1 89.06 104 GLU A N 1
ATOM 815 C CA . GLU A 1 104 ? -24.562 -64.812 -8.273 1 89.06 104 GLU A CA 1
ATOM 816 C C . GLU A 1 104 ? -25.641 -65.75 -8.867 1 89.06 104 GLU A C 1
ATOM 818 O O . GLU A 1 104 ? -25.625 -66.938 -8.656 1 89.06 104 GLU A O 1
ATOM 823 N N . GLU A 1 105 ? -26.5 -65.125 -9.594 1 87.56 105 GLU A N 1
ATOM 824 C CA . GLU A 1 105 ? -27.578 -65.938 -10.219 1 87.56 105 GLU A CA 1
ATOM 825 C C . GLU A 1 105 ? -27.016 -66.875 -11.25 1 87.56 105 GLU A C 1
ATOM 827 O O . GLU A 1 105 ? -27.469 -68.062 -11.32 1 87.56 105 GLU A O 1
ATOM 832 N N . GLY A 1 106 ? -26.078 -66.438 -12.023 1 86.44 106 GLY A N 1
ATOM 833 C CA . GLY A 1 106 ? -25.469 -67.25 -13.016 1 86.44 106 GLY A CA 1
ATOM 834 C C . GLY A 1 106 ? -24.75 -68.438 -12.406 1 86.44 106 GLY A C 1
ATOM 835 O O . GLY A 1 106 ? -24.844 -69.562 -12.906 1 86.44 106 GLY A O 1
ATOM 836 N N . THR A 1 107 ? -24.062 -68.25 -11.289 1 88.25 107 THR A N 1
ATOM 837 C CA . THR A 1 107 ? -23.344 -69.312 -10.586 1 88.25 107 THR A CA 1
ATOM 838 C C . THR A 1 107 ? -24.328 -70.312 -10.039 1 88.25 107 THR A C 1
ATOM 840 O O . THR A 1 107 ? -24.062 -71.5 -10.078 1 88.25 107 THR A O 1
ATOM 843 N N . LEU A 1 108 ? -25.5 -69.875 -9.602 1 87.94 108 LEU A N 1
ATOM 844 C CA . LEU A 1 108 ? -26.531 -70.75 -9.078 1 87.94 108 LEU A CA 1
ATOM 845 C C . LEU A 1 108 ? -27.094 -71.625 -10.188 1 87.94 108 LEU A C 1
ATOM 847 O O . LEU A 1 108 ? -27.359 -72.812 -9.969 1 87.94 108 LEU A O 1
ATOM 851 N N . ILE A 1 109 ? -27.25 -71.125 -11.383 1 86.62 109 ILE A N 1
ATOM 852 C CA . ILE A 1 109 ? -27.797 -71.875 -12.508 1 86.62 109 ILE A CA 1
ATOM 853 C C . ILE A 1 109 ? -26.812 -72.938 -12.961 1 86.62 109 ILE A C 1
ATOM 855 O O . ILE A 1 109 ? -27.203 -74.062 -13.227 1 86.62 109 ILE A O 1
ATOM 859 N N . LEU A 1 110 ? -25.531 -72.562 -12.914 1 85.44 110 LEU A N 1
ATOM 860 C CA . LEU A 1 110 ? -24.5 -73.5 -13.406 1 85.44 110 LEU A CA 1
ATOM 861 C C . LEU A 1 110 ? -24.25 -74.625 -12.391 1 85.44 110 LEU A C 1
ATOM 863 O O . LEU A 1 110 ? -23.875 -75.75 -12.773 1 85.44 110 LEU A O 1
ATOM 867 N N . SER A 1 111 ? -24.5 -74.312 -11.117 1 84.5 111 SER A N 1
ATOM 868 C CA . SER A 1 111 ? -24.234 -75.312 -10.078 1 84.5 111 SER A CA 1
ATOM 869 C C . SER A 1 111 ? -25.391 -76.312 -9.945 1 84.5 111 SER A C 1
ATOM 871 O O . SER A 1 111 ? -25.219 -77.438 -9.453 1 84.5 111 SER A O 1
ATOM 873 N N . ASN A 1 112 ? -26.641 -75.812 -10.242 1 81.06 112 ASN A N 1
ATOM 874 C CA . ASN A 1 112 ? -27.812 -76.625 -10.023 1 81.06 112 ASN A CA 1
ATOM 875 C C . ASN A 1 112 ? -28.203 -77.375 -11.297 1 81.06 112 ASN A C 1
ATOM 877 O O . ASN A 1 112 ? -29.344 -77.312 -11.742 1 81.06 112 ASN A O 1
ATOM 881 N N . GLU A 1 113 ? -27.328 -78.125 -11.938 1 76.31 113 GLU A N 1
ATOM 882 C CA . GLU A 1 113 ? -27.547 -78.938 -13.094 1 76.31 113 GLU A CA 1
ATOM 883 C C . GLU A 1 113 ? -28.234 -78.188 -14.227 1 76.31 113 GLU A C 1
ATOM 885 O O . GLU A 1 113 ? -29.453 -78.312 -14.391 1 76.31 113 GLU A O 1
ATOM 890 N N . PRO A 1 114 ? -27.75 -77.375 -15.055 1 67.44 114 PRO A N 1
ATOM 891 C CA . PRO A 1 114 ? -28.266 -76.438 -16.031 1 67.44 114 PRO A CA 1
ATOM 892 C C . PRO A 1 114 ? -29.016 -77.125 -17.188 1 67.44 114 PRO A C 1
ATOM 894 O O . PRO A 1 114 ? -29.953 -76.5 -17.75 1 67.44 114 PRO A O 1
ATOM 897 N N . GLU A 1 115 ? -28.719 -78.312 -17.469 1 72.25 115 GLU A N 1
ATOM 898 C CA . GLU A 1 115 ? -29.344 -79 -18.594 1 72.25 115 GLU A CA 1
ATOM 899 C C . GLU A 1 115 ? -30.797 -79.375 -18.297 1 72.25 115 GLU A C 1
ATOM 901 O O . GLU A 1 115 ? -31.609 -79.5 -19.203 1 72.25 115 GLU A O 1
ATOM 906 N N . LYS A 1 116 ? -31.203 -79.438 -16.953 1 76 116 LYS A N 1
ATOM 907 C CA . LYS A 1 116 ? -32.562 -79.812 -16.594 1 76 116 LYS A CA 1
ATOM 908 C C . LYS A 1 116 ? -33.438 -78.562 -16.344 1 76 116 LYS A C 1
ATOM 910 O O . LYS A 1 116 ? -34.656 -78.688 -16.328 1 76 116 LYS A O 1
ATOM 915 N N . ASN A 1 117 ? -32.844 -77.5 -16.156 1 75.69 117 ASN A N 1
ATOM 916 C CA . ASN A 1 117 ? -33.625 -76.25 -15.805 1 75.69 117 ASN A CA 1
ATOM 917 C C . ASN A 1 117 ? -33.5 -75.188 -16.891 1 75.69 117 ASN A C 1
ATOM 919 O O . ASN A 1 117 ? -33 -74.125 -16.656 1 75.69 117 ASN A O 1
ATOM 923 N N . MET A 1 118 ? -34.031 -75.5 -18.047 1 79.88 118 MET A N 1
ATOM 924 C CA . MET A 1 118 ? -33.969 -74.625 -19.234 1 79.88 118 MET A CA 1
ATOM 925 C C . MET A 1 118 ? -34.75 -73.375 -19.031 1 79.88 118 MET A C 1
ATOM 927 O O . MET A 1 118 ? -34.375 -72.312 -19.562 1 79.88 118 MET A O 1
ATOM 931 N N . GLU A 1 119 ? -35.719 -73.438 -18.188 1 82.38 119 GLU A N 1
ATOM 932 C CA . GLU A 1 119 ? -36.562 -72.25 -17.969 1 82.38 119 GLU A CA 1
ATOM 933 C C . GLU A 1 119 ? -35.812 -71.188 -17.219 1 82.38 119 GLU A C 1
ATOM 935 O O . GLU A 1 119 ? -35.969 -70 -17.547 1 82.38 119 GLU A O 1
ATOM 940 N N . LYS A 1 120 ? -35.031 -71.625 -16.312 1 82.69 120 LYS A N 1
ATOM 941 C CA . LYS A 1 120 ? -34.281 -70.688 -15.516 1 82.69 120 LYS A CA 1
ATOM 942 C C . LYS A 1 120 ? -33.188 -70 -16.359 1 82.69 120 LYS A C 1
ATOM 944 O O . LYS A 1 120 ? -32.938 -68.812 -16.188 1 82.69 120 LYS A O 1
ATOM 949 N N . ILE A 1 121 ? -32.656 -70.688 -17.281 1 84.75 121 ILE A N 1
ATOM 950 C CA . ILE A 1 121 ? -31.609 -70.125 -18.156 1 84.75 121 ILE A CA 1
ATOM 951 C C . ILE A 1 121 ? -32.219 -69.062 -19.078 1 84.75 121 ILE A C 1
ATOM 953 O O . ILE A 1 121 ? -31.609 -68.062 -19.312 1 84.75 121 ILE A O 1
ATOM 957 N N . ILE A 1 122 ? -33.406 -69.375 -19.578 1 82.62 122 ILE A N 1
ATOM 958 C CA . ILE A 1 122 ? -34.094 -68.438 -20.484 1 82.62 122 ILE A CA 1
ATOM 959 C C . ILE A 1 122 ? -34.438 -67.125 -19.719 1 82.62 122 ILE A C 1
ATOM 961 O O . ILE A 1 122 ? -34.25 -66.062 -20.234 1 82.62 122 ILE A O 1
ATOM 965 N N . LYS A 1 123 ? -34.812 -67.312 -18.469 1 82.94 123 LYS A N 1
ATOM 966 C CA . LYS A 1 123 ? -35.156 -66.125 -17.641 1 82.94 123 LYS A CA 1
ATOM 967 C C . LYS A 1 123 ? -33.938 -65.25 -17.344 1 82.94 123 LYS A C 1
ATOM 969 O O . LYS A 1 123 ? -34 -64.062 -17.328 1 82.94 123 LYS A O 1
ATOM 974 N N . PHE A 1 124 ? -32.875 -66 -17.109 1 84.5 124 PHE A N 1
ATOM 975 C CA . PHE A 1 124 ? -31.625 -65.312 -16.828 1 84.5 124 PHE A CA 1
ATOM 976 C C . PHE A 1 124 ? -31.156 -64.5 -18.047 1 84.5 124 PHE A C 1
ATOM 978 O O . PHE A 1 124 ? -30.719 -63.375 -17.906 1 84.5 124 PHE A O 1
ATOM 985 N N . LYS A 1 125 ? -31.297 -65.125 -19.219 1 80.88 125 LYS A N 1
ATOM 986 C CA . LYS A 1 125 ? -30.828 -64.5 -20.453 1 80.88 125 LYS A CA 1
ATOM 987 C C . LYS A 1 125 ? -31.719 -63.312 -20.828 1 80.88 125 LYS A C 1
ATOM 989 O O . LYS A 1 125 ? -31.234 -62.312 -21.391 1 80.88 125 LYS A O 1
ATOM 994 N N . ASP A 1 126 ? -32.969 -63.438 -20.453 1 79.31 126 ASP A N 1
ATOM 995 C CA . ASP A 1 126 ? -33.906 -62.406 -20.859 1 79.31 126 ASP A CA 1
ATOM 996 C C . ASP A 1 126 ? -34.031 -61.312 -19.797 1 79.31 126 ASP A C 1
ATOM 998 O O . ASP A 1 126 ? -34.812 -60.344 -19.969 1 79.31 126 ASP A O 1
ATOM 1002 N N . ASN A 1 127 ? -33.25 -61.469 -18.672 1 77 127 ASN A N 1
ATOM 1003 C CA . ASN A 1 127 ? -33.281 -60.469 -17.609 1 77 127 ASN A CA 1
ATOM 1004 C C . ASN A 1 127 ? -32.656 -59.156 -18.078 1 77 127 ASN A C 1
ATOM 1006 O O . ASN A 1 127 ? -31.562 -59.125 -18.594 1 77 127 ASN A O 1
ATOM 1010 N N . PRO A 1 128 ? -33.344 -58.094 -17.984 1 76 128 PRO A N 1
ATOM 1011 C CA . PRO A 1 128 ? -32.875 -56.75 -18.391 1 76 128 PRO A CA 1
ATOM 1012 C C . PRO A 1 128 ? -31.594 -56.344 -17.672 1 76 128 PRO A C 1
ATOM 1014 O O . PRO A 1 128 ? -30.797 -55.562 -18.219 1 76 128 PRO A O 1
ATOM 1017 N N . MET A 1 129 ? -31.453 -56.938 -16.578 1 72.19 129 MET A N 1
ATOM 1018 C CA . MET A 1 129 ? -30.281 -56.594 -15.789 1 72.19 129 MET A CA 1
ATOM 1019 C C . MET A 1 129 ? -29.016 -57.156 -16.453 1 72.19 129 MET A C 1
ATOM 1021 O O . MET A 1 129 ? -27.953 -56.531 -16.359 1 72.19 129 MET A O 1
ATOM 1025 N N . THR A 1 130 ? -29.109 -58.25 -17.078 1 70.81 130 THR A N 1
ATOM 1026 C CA . THR A 1 130 ? -27.984 -58.875 -17.766 1 70.81 130 THR A CA 1
ATOM 1027 C C . THR A 1 130 ? -27.609 -58.125 -19.031 1 70.81 130 THR A C 1
ATOM 1029 O O . THR A 1 130 ? -26.453 -58.094 -19.438 1 70.81 130 THR A O 1
ATOM 1032 N N . LYS A 1 131 ? -28.531 -57.406 -19.656 1 67.81 131 LYS A N 1
ATOM 1033 C CA . LYS A 1 131 ? -28.281 -56.656 -20.875 1 67.81 131 LYS A CA 1
ATOM 1034 C C . LYS A 1 131 ? -27.688 -55.281 -20.578 1 67.81 131 LYS A C 1
ATOM 1036 O O . LYS A 1 131 ? -27 -54.719 -21.406 1 67.81 131 LYS A O 1
ATOM 1041 N N . SER A 1 132 ? -27.875 -54.812 -19.328 1 67.69 132 SER A N 1
ATOM 1042 C CA . SER A 1 132 ? -27.5 -53.469 -19 1 67.69 132 SER A CA 1
ATOM 1043 C C . SER A 1 132 ? -26.062 -53.375 -18.5 1 67.69 132 SER A C 1
ATOM 1045 O O . SER A 1 132 ? -25.594 -52.312 -18.109 1 67.69 132 SER A O 1
ATOM 1047 N N . LEU A 1 133 ? -25.391 -54.562 -18.562 1 71.69 133 LEU A N 1
ATOM 1048 C CA . LEU A 1 133 ? -24.062 -54.594 -17.969 1 71.69 133 LEU A CA 1
ATOM 1049 C C . LEU A 1 133 ? -23.031 -53.938 -18.875 1 71.69 133 LEU A C 1
ATOM 1051 O O . LEU A 1 133 ? -21.812 -54.062 -18.641 1 71.69 133 LEU A O 1
ATOM 1055 N N . SER A 1 134 ? -23.375 -53.062 -19.859 1 69.81 134 SER A N 1
ATOM 1056 C CA . SER A 1 134 ? -22.359 -52.656 -20.828 1 69.81 134 SER A CA 1
ATOM 1057 C C . SER A 1 134 ? -21.984 -51.188 -20.641 1 69.81 134 SER A C 1
ATOM 1059 O O . SER A 1 134 ? -20.953 -50.75 -21.172 1 69.81 134 SER A O 1
ATOM 1061 N N . SER A 1 135 ? -22.688 -50.5 -19.766 1 77 135 SER A N 1
ATOM 1062 C CA . SER A 1 135 ? -22.359 -49.094 -19.844 1 77 135 SER A CA 1
ATOM 1063 C C . SER A 1 135 ? -21.484 -48.656 -18.672 1 77 135 SER A C 1
ATOM 1065 O O . SER A 1 135 ? -21.859 -48.844 -17.516 1 77 135 SER A O 1
ATOM 1067 N N . VAL A 1 136 ? -20.234 -48.438 -18.891 1 81.44 136 VAL A N 1
ATOM 1068 C CA . VAL A 1 136 ? -19.297 -47.938 -17.891 1 81.44 136 VAL A CA 1
ATOM 1069 C C . VAL A 1 136 ? -19.266 -46.406 -17.953 1 81.44 136 VAL A C 1
ATOM 1071 O O . VAL A 1 136 ? -19.047 -45.844 -19.016 1 81.44 136 VAL A O 1
ATOM 1074 N N . PRO A 1 137 ? -19.656 -45.781 -16.844 1 82.94 137 PRO A N 1
ATOM 1075 C CA . PRO A 1 137 ? -19.609 -44.312 -16.859 1 82.94 137 PRO A CA 1
ATOM 1076 C C . PRO A 1 137 ? -18.203 -43.781 -17.078 1 82.94 137 PRO A C 1
ATOM 1078 O O . PRO A 1 137 ? -17.219 -44.375 -16.625 1 82.94 137 PRO A O 1
ATOM 1081 N N . ALA A 1 138 ? -18.062 -42.719 -17.891 1 83.38 138 ALA A N 1
ATOM 1082 C CA . ALA A 1 138 ? -16.781 -42.062 -18.125 1 83.38 138 ALA A CA 1
ATOM 1083 C C . ALA A 1 138 ? -16.438 -41.125 -16.984 1 83.38 138 ALA A C 1
ATOM 1085 O O . ALA A 1 138 ? -17.297 -40.406 -16.469 1 83.38 138 ALA A O 1
ATOM 1086 N N . ILE A 1 139 ? -15.281 -41.312 -16.438 1 84.12 139 ILE A N 1
ATOM 1087 C CA . ILE A 1 139 ? -14.797 -40.406 -15.398 1 84.12 139 ILE A CA 1
ATOM 1088 C C . ILE A 1 139 ? -13.844 -39.375 -16 1 84.12 139 ILE A C 1
ATOM 1090 O O . ILE A 1 139 ? -13.133 -39.688 -16.969 1 84.12 139 ILE A O 1
ATOM 1094 N N . PRO A 1 140 ? -13.953 -38.156 -15.445 1 85.38 140 PRO A N 1
ATOM 1095 C CA . PRO A 1 140 ? -13.047 -37.125 -15.961 1 85.38 140 PRO A CA 1
ATOM 1096 C C . PRO A 1 140 ? -11.586 -37.406 -15.641 1 85.38 140 PRO A C 1
ATOM 1098 O O . PRO A 1 140 ? -11.289 -38.25 -14.797 1 85.38 140 PRO A O 1
ATOM 1101 N N . GLY A 1 141 ? -10.688 -36.875 -16.391 1 82.56 141 GLY A N 1
ATOM 1102 C CA . GLY A 1 141 ? -9.266 -36.969 -16.109 1 82.56 141 GLY A CA 1
ATOM 1103 C C . GLY A 1 141 ? -8.828 -36.062 -14.953 1 82.56 141 GLY A C 1
ATOM 1104 O O . GLY A 1 141 ? -9.586 -35.219 -14.516 1 82.56 141 GLY A O 1
ATOM 1105 N N . PRO A 1 142 ? -7.715 -36.375 -14.375 1 84.44 142 PRO A N 1
ATOM 1106 C CA . PRO A 1 142 ? -7.195 -35.594 -13.242 1 84.44 142 PRO A CA 1
ATOM 1107 C C . PRO A 1 142 ? -7.102 -34.125 -13.555 1 84.44 142 PRO A C 1
ATOM 1109 O O . PRO A 1 142 ? -7.262 -33.281 -12.656 1 84.44 142 PRO A O 1
ATOM 1112 N N . SER A 1 143 ? -6.859 -33.75 -14.766 1 82.06 143 SER A N 1
ATOM 1113 C CA . SER A 1 143 ? -6.711 -32.344 -15.156 1 82.06 143 SER A CA 1
ATOM 1114 C C . SER A 1 143 ? -8.062 -31.656 -15.281 1 82.06 143 SER A C 1
ATOM 1116 O O . SER A 1 143 ? -8.141 -30.422 -15.328 1 82.06 143 SER A O 1
ATOM 1118 N N . GLU A 1 144 ? -9.125 -32.438 -15.312 1 83.88 144 GLU A N 1
ATOM 1119 C CA . GLU A 1 144 ? -10.469 -31.891 -15.516 1 83.88 144 GLU A CA 1
ATOM 1120 C C . GLU A 1 144 ? -11.18 -31.672 -14.18 1 83.88 144 GLU A C 1
ATOM 1122 O O . GLU A 1 144 ? -12.266 -31.094 -14.141 1 83.88 144 GLU A O 1
ATOM 1127 N N . VAL A 1 145 ? -10.516 -32.219 -13.188 1 88.62 145 VAL A N 1
ATOM 1128 C CA . VAL A 1 145 ? -11.086 -32.062 -11.852 1 88.62 145 VAL A CA 1
ATOM 1129 C C . VAL A 1 145 ? -10.289 -31.016 -11.07 1 88.62 145 VAL A C 1
ATOM 1131 O O . VAL A 1 145 ? -9.141 -30.734 -11.406 1 88.62 145 VAL A O 1
ATOM 1134 N N . ALA A 1 146 ? -10.922 -30.562 -10.07 1 90 146 ALA A N 1
ATOM 1135 C CA . ALA A 1 146 ? -10.336 -29.469 -9.312 1 90 146 ALA A CA 1
ATOM 1136 C C . ALA A 1 146 ? -9.086 -29.906 -8.562 1 90 146 ALA A C 1
ATOM 1138 O O . ALA A 1 146 ? -9.047 -31.016 -8.023 1 90 146 ALA A O 1
ATOM 1139 N N . CYS A 1 147 ? -8.078 -29.203 -8.695 1 91.75 147 CYS A N 1
ATOM 1140 C CA . CYS A 1 147 ? -6.871 -29.234 -7.879 1 91.75 147 CYS A CA 1
ATOM 1141 C C . CYS A 1 147 ? -6.57 -27.844 -7.301 1 91.75 147 CYS A C 1
ATOM 1143 O O . CYS A 1 147 ? -5.906 -27.031 -7.945 1 91.75 147 CYS A O 1
ATOM 1145 N N . VAL A 1 148 ? -7.051 -27.688 -6.133 1 93.25 148 VAL A N 1
ATOM 1146 C CA . VAL A 1 148 ? -7.109 -26.359 -5.535 1 93.25 148 VAL A CA 1
ATOM 1147 C C . VAL A 1 148 ? -5.699 -25.859 -5.258 1 93.25 148 VAL A C 1
ATOM 1149 O O . VAL A 1 148 ? -4.84 -26.609 -4.789 1 93.25 148 VAL A O 1
ATOM 1152 N N . ASN A 1 149 ? -5.477 -24.625 -5.566 1 91.12 149 ASN A N 1
ATOM 1153 C CA . ASN A 1 149 ? -4.219 -23.938 -5.281 1 91.12 149 ASN A CA 1
ATOM 1154 C C . ASN A 1 149 ? -4.438 -22.484 -4.922 1 91.12 149 ASN A C 1
ATOM 1156 O O . ASN A 1 149 ? -5.492 -21.906 -5.223 1 91.12 149 ASN A O 1
ATOM 1160 N N . VAL A 1 150 ? -3.469 -22.047 -4.176 1 92.06 150 VAL A N 1
ATOM 1161 C CA . VAL A 1 150 ? -3.564 -20.656 -3.725 1 92.06 150 VAL A CA 1
ATOM 1162 C C . VAL A 1 150 ? -2.33 -19.875 -4.176 1 92.06 150 VAL A C 1
ATOM 1164 O O . VAL A 1 150 ? -1.206 -20.375 -4.078 1 92.06 150 VAL A O 1
ATOM 1167 N N . SER A 1 151 ? -2.615 -18.672 -4.758 1 89.06 151 SER A N 1
ATOM 1168 C CA . SER A 1 151 ? -1.533 -17.766 -5.137 1 89.06 151 SER A CA 1
ATOM 1169 C C . SER A 1 151 ? -1.409 -16.609 -4.156 1 89.06 151 SER A C 1
ATOM 1171 O O . SER A 1 151 ? -2.363 -15.844 -3.955 1 89.06 151 SER A O 1
ATOM 1173 N N . LEU A 1 152 ? -0.234 -16.578 -3.578 1 89.94 152 LEU A N 1
ATOM 1174 C CA . LEU A 1 152 ? 0.045 -15.539 -2.602 1 89.94 152 LEU A CA 1
ATOM 1175 C C . LEU A 1 152 ? 1.137 -14.602 -3.107 1 89.94 152 LEU A C 1
ATOM 1177 O O . LEU A 1 152 ? 2.02 -15.016 -3.859 1 89.94 152 LEU A O 1
ATOM 1181 N N . SER A 1 153 ? 1.044 -13.344 -2.742 1 85.94 153 SER A N 1
ATOM 1182 C CA . SER A 1 153 ? 2.049 -12.367 -3.141 1 85.94 153 SER A CA 1
ATOM 1183 C C . SER A 1 153 ? 3.311 -12.484 -2.293 1 85.94 153 SER A C 1
ATOM 1185 O O . SER A 1 153 ? 3.256 -12.359 -1.068 1 85.94 153 SER A O 1
ATOM 1187 N N . PRO A 1 154 ? 4.445 -12.641 -2.891 1 83.06 154 PRO A N 1
ATOM 1188 C CA . PRO A 1 154 ? 5.672 -12.852 -2.119 1 83.06 154 PRO A CA 1
ATOM 1189 C C . PRO A 1 154 ? 6.16 -11.586 -1.427 1 83.06 154 PRO A C 1
ATOM 1191 O O . PRO A 1 154 ? 6.789 -11.656 -0.368 1 83.06 154 PRO A O 1
ATOM 1194 N N . ASP A 1 155 ? 5.902 -10.461 -1.967 1 88.38 155 ASP A N 1
ATOM 1195 C CA . ASP A 1 155 ? 6.438 -9.219 -1.415 1 88.38 155 ASP A CA 1
ATOM 1196 C C . ASP A 1 155 ? 5.383 -8.484 -0.598 1 88.38 155 ASP A C 1
ATOM 1198 O O . ASP A 1 155 ? 5.574 -7.32 -0.225 1 88.38 155 ASP A O 1
ATOM 1202 N N . PHE A 1 156 ? 4.43 -9.156 -0.318 1 92.56 156 PHE A N 1
ATOM 1203 C CA . PHE A 1 156 ? 3.318 -8.516 0.382 1 92.56 156 PHE A CA 1
ATOM 1204 C C . PHE A 1 156 ? 3.746 -8.055 1.77 1 92.56 156 PHE A C 1
ATOM 1206 O O . PHE A 1 156 ? 3.504 -6.91 2.148 1 92.56 156 PHE A O 1
ATOM 1213 N N . GLN A 1 157 ? 4.391 -8.875 2.527 1 92.94 157 GLN A N 1
ATOM 1214 C CA . GLN A 1 157 ? 4.828 -8.562 3.887 1 92.94 157 GLN A CA 1
ATOM 1215 C C . GLN A 1 157 ? 5.785 -7.379 3.896 1 92.94 157 GLN A C 1
ATOM 1217 O O . GLN A 1 157 ? 5.613 -6.441 4.68 1 92.94 157 GLN A O 1
ATOM 1222 N N . LYS A 1 158 ? 6.746 -7.469 3.01 1 93.38 158 LYS A N 1
ATOM 1223 C CA . LYS A 1 158 ? 7.734 -6.395 2.934 1 93.38 158 LYS A CA 1
ATOM 1224 C C . LYS A 1 158 ? 7.082 -5.07 2.551 1 93.38 158 LYS A C 1
ATOM 1226 O O . LYS A 1 158 ? 7.426 -4.023 3.098 1 93.38 158 LYS A O 1
ATOM 1231 N N . GLN A 1 159 ? 6.164 -5.184 1.64 1 92.38 159 GLN A N 1
ATOM 1232 C CA . GLN A 1 159 ? 5.449 -3.992 1.196 1 92.38 159 GLN A CA 1
ATOM 1233 C C . GLN A 1 159 ? 4.645 -3.375 2.338 1 92.38 159 GLN A C 1
ATOM 1235 O O . GLN A 1 159 ? 4.703 -2.162 2.557 1 92.38 159 GLN A O 1
ATOM 1240 N N . MET A 1 160 ? 3.936 -4.148 3.076 1 94.69 160 MET A N 1
ATOM 1241 C CA . MET A 1 160 ? 3.111 -3.672 4.184 1 94.69 160 MET A CA 1
ATOM 1242 C C . MET A 1 160 ? 3.977 -3.074 5.289 1 94.69 160 MET A C 1
ATOM 1244 O O . MET A 1 160 ? 3.65 -2.021 5.84 1 94.69 160 MET A O 1
ATOM 1248 N N . GLU A 1 161 ? 5.086 -3.732 5.602 1 94.88 161 GLU A N 1
ATOM 1249 C CA . GLU A 1 161 ? 5.992 -3.232 6.629 1 94.88 161 GLU A CA 1
ATOM 1250 C C . GLU A 1 161 ? 6.574 -1.876 6.242 1 94.88 161 GLU A C 1
ATOM 1252 O O . GLU A 1 161 ? 6.746 -1.002 7.094 1 94.88 161 GLU A O 1
ATOM 1257 N N . SER A 1 162 ? 6.859 -1.782 4.988 1 94.88 162 SER A N 1
ATOM 1258 C CA . SER A 1 162 ? 7.406 -0.517 4.508 1 94.88 162 SER A CA 1
ATOM 1259 C C . SER A 1 162 ? 6.391 0.612 4.652 1 94.88 162 SER A C 1
ATOM 1261 O O . SER A 1 162 ? 6.75 1.729 5.035 1 94.88 162 SER A O 1
ATOM 1263 N N . VAL A 1 163 ? 5.176 0.339 4.309 1 93.5 163 VAL A N 1
ATOM 1264 C CA . VAL A 1 163 ? 4.117 1.335 4.41 1 93.5 163 VAL A CA 1
ATOM 1265 C C . VAL A 1 163 ? 3.9 1.715 5.871 1 93.5 163 VAL A C 1
ATOM 1267 O O . VAL A 1 163 ? 3.727 2.893 6.195 1 93.5 163 VAL A O 1
ATOM 1270 N N . ILE A 1 164 ? 3.959 0.775 6.789 1 95.5 164 ILE A N 1
ATOM 1271 C CA . ILE A 1 164 ? 3.766 1.003 8.219 1 95.5 164 ILE A CA 1
ATOM 1272 C C . ILE A 1 164 ? 4.914 1.851 8.766 1 95.5 164 ILE A C 1
ATOM 1274 O O . ILE A 1 164 ? 4.703 2.719 9.617 1 95.5 164 ILE A O 1
ATOM 1278 N N . ALA A 1 165 ? 6.094 1.67 8.234 1 94.62 165 ALA A N 1
ATOM 1279 C CA . ALA A 1 165 ? 7.277 2.391 8.695 1 94.62 165 ALA A CA 1
ATOM 1280 C C . ALA A 1 165 ? 7.18 3.877 8.359 1 94.62 165 ALA A C 1
ATOM 1282 O O . ALA A 1 165 ? 7.832 4.707 8.992 1 94.62 165 ALA A O 1
ATOM 1283 N N . MET A 1 166 ? 6.32 4.191 7.457 1 92.88 166 MET A N 1
ATOM 1284 C CA . MET A 1 166 ? 6.215 5.578 7.004 1 92.88 166 MET A CA 1
ATOM 1285 C C . MET A 1 166 ? 5.035 6.277 7.668 1 92.88 166 MET A C 1
ATOM 1287 O O . MET A 1 166 ? 4.828 7.477 7.477 1 92.88 166 MET A O 1
ATOM 1291 N N . GLU A 1 167 ? 4.324 5.508 8.445 1 93.75 167 GLU A N 1
ATOM 1292 C CA . GLU A 1 167 ? 3.127 6.078 9.055 1 93.75 167 GLU A CA 1
ATOM 1293 C C . GLU A 1 167 ? 3.48 7 10.219 1 93.75 167 GLU A C 1
ATOM 1295 O O . GLU A 1 167 ? 4.246 6.621 11.102 1 93.75 167 GLU A O 1
ATOM 1300 N N . GLY A 1 168 ? 2.961 8.234 10.125 1 92.62 168 GLY A N 1
ATOM 1301 C CA . GLY A 1 168 ? 3.119 9.18 11.219 1 92.62 168 GLY A CA 1
ATOM 1302 C C . GLY A 1 168 ? 4.383 10.008 11.117 1 92.62 168 GLY A C 1
ATOM 1303 O O . GLY A 1 168 ? 5.43 9.508 10.711 1 92.62 168 GLY A O 1
ATOM 1304 N N . LYS A 1 169 ? 4.332 11.273 11.344 1 91.75 169 LYS A N 1
ATOM 1305 C CA . LYS A 1 169 ? 5.461 12.203 11.383 1 91.75 169 LYS A CA 1
ATOM 1306 C C . LYS A 1 169 ? 5.375 13.109 12.602 1 91.75 169 LYS A C 1
ATOM 1308 O O . LYS A 1 169 ? 4.348 13.75 12.844 1 91.75 169 LYS A O 1
ATOM 1313 N N . VAL A 1 170 ? 6.426 13.031 13.398 1 95.12 170 VAL A N 1
ATOM 1314 C CA . VAL A 1 170 ? 6.484 13.875 14.594 1 95.12 170 VAL A CA 1
ATOM 1315 C C . VAL A 1 170 ? 7.148 15.203 14.25 1 95.12 170 VAL A C 1
ATOM 1317 O O . VAL A 1 170 ? 8.195 15.234 13.594 1 95.12 170 VAL A O 1
ATOM 1320 N N . MET A 1 171 ? 6.516 16.281 14.641 1 91.06 171 MET A N 1
ATOM 1321 C CA . MET A 1 171 ? 7.062 17.609 14.406 1 91.06 171 MET A CA 1
ATOM 1322 C C . MET A 1 171 ? 7.215 18.375 15.719 1 91.06 171 MET A C 1
ATOM 1324 O O . MET A 1 171 ? 6.359 18.281 16.609 1 91.06 171 MET A O 1
ATOM 1328 N N . ALA A 1 172 ? 8.266 19.094 15.836 1 91.88 172 ALA A N 1
ATOM 1329 C CA . ALA A 1 172 ? 8.539 19.875 17.031 1 91.88 172 ALA A CA 1
ATOM 1330 C C . ALA A 1 172 ? 7.711 21.172 17.047 1 91.88 172 ALA A C 1
ATOM 1332 O O . ALA A 1 172 ? 7.402 21.703 18.109 1 91.88 172 ALA A O 1
ATOM 1333 N N . ARG A 1 173 ? 7.387 21.625 15.859 1 89.75 173 ARG A N 1
ATOM 1334 C CA . ARG A 1 173 ? 6.602 22.828 15.68 1 89.75 173 ARG A CA 1
ATOM 1335 C C . ARG A 1 173 ? 5.574 22.672 14.562 1 89.75 173 ARG A C 1
ATOM 1337 O O . ARG A 1 173 ? 5.789 21.891 13.633 1 89.75 173 ARG A O 1
ATOM 1344 N N . ALA A 1 174 ? 4.453 23.359 14.844 1 88.56 174 ALA A N 1
ATOM 1345 C CA . ALA A 1 174 ? 3.459 23.344 13.766 1 88.56 174 ALA A CA 1
ATOM 1346 C C . ALA A 1 174 ? 4.027 23.938 12.484 1 88.56 174 ALA A C 1
ATOM 1348 O O . ALA A 1 174 ? 4.871 24.844 12.539 1 88.56 174 ALA A O 1
ATOM 1349 N N . PRO A 1 175 ? 3.666 23.469 11.367 1 87.88 175 PRO A N 1
ATOM 1350 C CA . PRO A 1 175 ? 4.211 23.953 10.102 1 87.88 175 PRO A CA 1
ATOM 1351 C C . PRO A 1 175 ? 3.893 25.422 9.852 1 87.88 175 PRO A C 1
ATOM 1353 O O . PRO A 1 175 ? 4.617 26.109 9.117 1 87.88 175 PRO A O 1
ATOM 1356 N N . VAL A 1 176 ? 2.799 25.891 10.359 1 91.56 176 VAL A N 1
ATOM 1357 C CA . VAL A 1 176 ? 2.402 27.297 10.203 1 91.56 176 VAL A CA 1
ATOM 1358 C C . VAL A 1 176 ? 2.316 27.969 11.57 1 91.56 176 VAL A C 1
ATOM 1360 O O . VAL A 1 176 ? 1.809 27.375 12.531 1 91.56 176 VAL A O 1
ATOM 1363 N N . GLN A 1 177 ? 2.936 29.125 11.68 1 91.44 177 GLN A N 1
ATOM 1364 C CA . GLN A 1 177 ? 2.922 29.859 12.938 1 91.44 177 GLN A CA 1
ATOM 1365 C C . GLN A 1 177 ? 2.521 31.328 12.719 1 91.44 177 GLN A C 1
ATOM 1367 O O . GLN A 1 177 ? 2.84 31.906 11.688 1 91.44 177 GLN A O 1
ATOM 1372 N N . ILE A 1 178 ? 1.841 31.844 13.727 1 93.12 178 ILE A N 1
ATOM 1373 C CA . ILE A 1 178 ? 1.51 33.25 13.68 1 93.12 178 ILE A CA 1
ATOM 1374 C C . ILE A 1 178 ? 2.736 34.094 14.062 1 93.12 178 ILE A C 1
ATOM 1376 O O . ILE A 1 178 ? 3.34 33.875 15.117 1 93.12 178 ILE A O 1
ATOM 1380 N N . ILE A 1 179 ? 3.146 34.969 13.195 1 90.12 179 ILE A N 1
ATOM 1381 C CA . ILE A 1 179 ? 4.367 35.75 13.391 1 90.12 179 ILE A CA 1
ATOM 1382 C C . ILE A 1 179 ? 4.031 37.094 14.078 1 90.12 179 ILE A C 1
ATOM 1384 O O . ILE A 1 179 ? 4.812 37.562 14.898 1 90.12 179 ILE A O 1
ATOM 1388 N N . ASP A 1 180 ? 2.846 37.594 13.68 1 92.56 180 ASP A N 1
ATOM 1389 C CA . ASP A 1 180 ? 2.555 38.938 14.203 1 92.56 180 ASP A CA 1
ATOM 1390 C C . ASP A 1 180 ? 1.051 39.188 14.242 1 92.56 180 ASP A C 1
ATOM 1392 O O . ASP A 1 180 ? 0.289 38.562 13.508 1 92.56 180 ASP A O 1
ATOM 1396 N N . ALA A 1 181 ? 0.673 39.969 15.211 1 93.69 181 ALA A N 1
ATOM 1397 C CA . ALA A 1 181 ? -0.68 40.5 15.336 1 93.69 181 ALA A CA 1
ATOM 1398 C C . ALA A 1 181 ? -0.655 42.031 15.484 1 93.69 181 ALA A C 1
ATOM 1400 O O . ALA A 1 181 ? -0.273 42.531 16.547 1 93.69 181 ALA A O 1
ATOM 1401 N N . ILE A 1 182 ? -1.07 42.719 14.43 1 92.69 182 ILE A N 1
ATOM 1402 C CA . ILE A 1 182 ? -0.982 44.188 14.406 1 92.69 182 ILE A CA 1
ATOM 1403 C C . ILE A 1 182 ? -2.352 44.781 14.703 1 92.69 182 ILE A C 1
ATOM 1405 O O . ILE A 1 182 ? -3.355 44.406 14.109 1 92.69 182 ILE A O 1
ATOM 1409 N N . GLU A 1 183 ? -2.381 45.656 15.633 1 91.44 183 GLU A N 1
ATOM 1410 C CA . GLU A 1 183 ? -3.625 46.312 16.016 1 91.44 183 GLU A CA 1
ATOM 1411 C C . GLU A 1 183 ? -4.098 47.281 14.93 1 91.44 183 GLU A C 1
ATOM 1413 O O . GLU A 1 183 ? -3.295 48.031 14.375 1 91.44 183 GLU A O 1
ATOM 1418 N N . LYS A 1 184 ? -5.281 47.156 14.578 1 86.19 184 LYS A N 1
ATOM 1419 C CA . LYS A 1 184 ? -5.996 48.062 13.703 1 86.19 184 LYS A CA 1
ATOM 1420 C C . LYS A 1 184 ? -7.293 48.562 14.352 1 86.19 184 LYS A C 1
ATOM 1422 O O . LYS A 1 184 ? -7.758 47.969 15.328 1 86.19 184 LYS A O 1
ATOM 1427 N N . PRO A 1 185 ? -7.801 49.688 13.961 1 85.62 185 PRO A N 1
ATOM 1428 C CA . PRO A 1 185 ? -9.039 50.188 14.586 1 85.62 185 PRO A CA 1
ATOM 1429 C C . PRO A 1 185 ? -10.156 49.156 14.555 1 85.62 185 PRO A C 1
ATOM 1431 O O . PRO A 1 185 ? -10.703 48.844 13.484 1 85.62 185 PRO A O 1
ATOM 1434 N N . GLY A 1 186 ? -10.492 48.656 15.695 1 85.81 186 GLY A N 1
ATOM 1435 C CA . GLY A 1 186 ? -11.547 47.656 15.828 1 85.81 186 GLY A CA 1
ATOM 1436 C C . GLY A 1 186 ? -11.227 46.344 15.125 1 85.81 186 GLY A C 1
ATOM 1437 O O . GLY A 1 186 ? -12.141 45.625 14.727 1 85.81 186 GLY A O 1
ATOM 1438 N N . SER A 1 187 ? -10.086 46.156 14.797 1 91.19 187 SER A N 1
ATOM 1439 C CA . SER A 1 187 ? -9.68 44.969 14.023 1 91.19 187 SER A CA 1
ATOM 1440 C C . SER A 1 187 ? -8.258 44.562 14.375 1 91.19 187 SER A C 1
ATOM 1442 O O . SER A 1 187 ? -7.555 45.25 15.109 1 91.19 187 SER A O 1
ATOM 1444 N N . LEU A 1 188 ? -7.879 43.344 13.977 1 94.38 188 LEU A N 1
ATOM 1445 C CA . LEU A 1 188 ? -6.527 42.812 14.148 1 94.38 188 LEU A CA 1
ATOM 1446 C C . LEU A 1 188 ? -6.008 42.219 12.844 1 94.38 188 LEU A C 1
ATOM 1448 O O . LEU A 1 188 ? -6.684 41.406 12.219 1 94.38 188 LEU A O 1
ATOM 1452 N N . LEU A 1 189 ? -4.863 42.75 12.43 1 94.44 189 LEU A N 1
ATOM 1453 C CA . LEU A 1 189 ? -4.184 42.125 11.297 1 94.44 189 LEU A CA 1
ATOM 1454 C C . LEU A 1 189 ? -3.268 41 11.758 1 94.44 189 LEU A C 1
ATOM 1456 O O . LEU A 1 189 ? -2.238 41.25 12.383 1 94.44 189 LEU A O 1
ATOM 1460 N N . ILE A 1 190 ? -3.67 39.781 11.391 1 96.19 190 ILE A N 1
ATOM 1461 C CA . ILE A 1 190 ? -2.898 38.625 11.805 1 96.19 190 ILE A CA 1
ATOM 1462 C C . ILE A 1 190 ? -2.012 38.156 10.648 1 96.19 190 ILE A C 1
ATOM 1464 O O . ILE A 1 190 ? -2.482 38 9.523 1 96.19 190 ILE A O 1
ATOM 1468 N N . GLN A 1 191 ? -0.705 38.031 10.953 1 96.06 191 GLN A N 1
ATOM 1469 C CA . GLN A 1 191 ? 0.269 37.562 9.977 1 96.06 191 GLN A CA 1
ATOM 1470 C C . GLN A 1 191 ? 0.877 36.219 10.406 1 96.06 191 GLN A C 1
ATOM 1472 O O . GLN A 1 191 ? 1.163 36.031 11.594 1 96.06 191 GLN A O 1
ATOM 1477 N N . TRP A 1 192 ? 0.946 35.312 9.461 1 94.69 192 TRP A N 1
ATOM 1478 C CA . TRP A 1 192 ? 1.529 34 9.758 1 94.69 192 TRP A CA 1
ATOM 1479 C C . TRP A 1 192 ? 2.512 33.594 8.664 1 94.69 192 TRP A C 1
ATOM 1481 O O . TRP A 1 192 ? 2.574 34.219 7.605 1 94.69 192 TRP A O 1
ATOM 1491 N N . ALA A 1 193 ? 3.438 32.719 8.992 1 90.75 193 ALA A N 1
ATOM 1492 C CA . ALA A 1 193 ? 4.449 32.219 8.062 1 90.75 193 ALA A CA 1
ATOM 1493 C C . ALA A 1 193 ? 4.543 30.688 8.117 1 90.75 193 ALA A C 1
ATOM 1495 O O . ALA A 1 193 ? 4.223 30.078 9.141 1 90.75 193 ALA A O 1
ATOM 1496 N N . ASP A 1 194 ? 4.891 30.219 6.977 1 85.94 194 ASP A N 1
ATOM 1497 C CA . ASP A 1 194 ? 5.16 28.781 6.863 1 85.94 194 ASP A CA 1
ATOM 1498 C C . ASP A 1 194 ? 6.578 28.453 7.324 1 85.94 194 ASP A C 1
ATOM 1500 O O . ASP A 1 194 ? 7.547 29.031 6.832 1 85.94 194 ASP A O 1
ATOM 1504 N N . GLU A 1 195 ? 6.574 27.906 8.477 1 73 195 GLU A N 1
ATOM 1505 C CA . GLU A 1 195 ? 7.883 27.5 8.984 1 73 195 GLU A CA 1
ATOM 1506 C C . GLU A 1 195 ? 8.281 26.125 8.469 1 73 195 GLU A C 1
ATOM 1508 O O . GLU A 1 195 ? 9.25 25.531 8.945 1 73 195 GLU A O 1
ATOM 1513 N N . ALA A 1 196 ? 7.34 25.719 7.504 1 59.09 196 ALA A N 1
ATOM 1514 C CA . ALA A 1 196 ? 7.414 24.312 7.148 1 59.09 196 ALA A CA 1
ATOM 1515 C C . ALA A 1 196 ? 8.812 23.938 6.664 1 59.09 196 ALA A C 1
ATOM 1517 O O . ALA A 1 196 ? 9.516 24.766 6.078 1 59.09 196 ALA A O 1
ATOM 1518 N N . ASP A 1 197 ? 9.266 23.016 7.277 1 59.41 197 ASP A N 1
ATOM 1519 C CA . ASP A 1 197 ? 10.414 22.266 6.766 1 59.41 197 ASP A CA 1
ATOM 1520 C C . ASP A 1 197 ? 10.234 21.938 5.285 1 59.41 197 ASP A C 1
ATOM 1522 O O . ASP A 1 197 ? 9.117 21.938 4.773 1 59.41 197 ASP A O 1
ATOM 1526 N N . GLU A 1 198 ? 11.273 21.766 4.582 1 57.5 198 GLU A N 1
ATOM 1527 C CA . GLU A 1 198 ? 11.523 21.531 3.162 1 57.5 198 GLU A CA 1
ATOM 1528 C C . GLU A 1 198 ? 10.484 20.578 2.568 1 57.5 198 GLU A C 1
ATOM 1530 O O . GLU A 1 198 ? 10.188 20.656 1.375 1 57.5 198 GLU A O 1
ATOM 1535 N N . ASP A 1 199 ? 9.68 19.812 3.371 1 59.84 199 ASP A N 1
ATOM 1536 C CA . ASP A 1 199 ? 9.109 18.672 2.66 1 59.84 199 ASP A CA 1
ATOM 1537 C C . ASP A 1 199 ? 7.66 18.938 2.26 1 59.84 199 ASP A C 1
ATOM 1539 O O . ASP A 1 199 ? 7.121 18.266 1.372 1 59.84 199 ASP A O 1
ATOM 1543 N N . VAL A 1 200 ? 6.949 19.859 3.039 1 62.53 200 VAL A N 1
ATOM 1544 C CA . VAL A 1 200 ? 5.551 19.984 2.652 1 62.53 200 VAL A CA 1
ATOM 1545 C C . VAL A 1 200 ? 5.262 21.438 2.236 1 62.53 200 VAL A C 1
ATOM 1547 O O . VAL A 1 200 ? 5.496 22.359 3.006 1 62.53 200 VAL A O 1
ATOM 1550 N N . GLU A 1 201 ? 4.957 21.5 1.021 1 77.44 201 GLU A N 1
ATOM 1551 C CA . GLU A 1 201 ? 4.586 22.812 0.521 1 77.44 201 GLU A CA 1
ATOM 1552 C C . GLU A 1 201 ? 3.152 23.172 0.913 1 77.44 201 GLU A C 1
ATOM 1554 O O . GLU A 1 201 ? 2.207 22.484 0.517 1 77.44 201 GLU A O 1
ATOM 1559 N N . ILE A 1 202 ? 2.982 24.047 1.814 1 86.44 202 ILE A N 1
ATOM 1560 C CA . ILE A 1 202 ? 1.669 24.516 2.244 1 86.44 202 ILE A CA 1
ATOM 1561 C C . ILE A 1 202 ? 1.197 25.641 1.329 1 86.44 202 ILE A C 1
ATOM 1563 O O . ILE A 1 202 ? 1.938 26.594 1.074 1 86.44 202 ILE A O 1
ATOM 1567 N N . SER A 1 203 ? -0.02 25.422 0.767 1 87.75 203 SER A N 1
ATOM 1568 C CA . SER A 1 203 ? -0.523 26.406 -0.189 1 87.75 203 SER A CA 1
ATOM 1569 C C . SER A 1 203 ? -1.79 27.078 0.326 1 87.75 203 SER A C 1
ATOM 1571 O O . SER A 1 203 ? -2.117 28.203 -0.086 1 87.75 203 SER A O 1
ATOM 1573 N N . GLU A 1 204 ? -2.527 26.453 1.162 1 93.06 204 GLU A N 1
ATOM 1574 C CA . GLU A 1 204 ? -3.777 26.984 1.693 1 93.06 204 GLU A CA 1
ATOM 1575 C C . GLU A 1 204 ? -3.729 27.094 3.215 1 93.06 204 GLU A C 1
ATOM 1577 O O . GLU A 1 204 ? -3.193 26.203 3.889 1 93.06 204 GLU A O 1
ATOM 1582 N N . PHE A 1 205 ? -4.414 28.203 3.709 1 94.5 205 PHE A N 1
ATOM 1583 C CA . PHE A 1 205 ? -4.352 28.453 5.145 1 94.5 205 PHE A CA 1
ATOM 1584 C C . PHE A 1 205 ? -5.75 28.656 5.723 1 94.5 205 PHE A C 1
ATOM 1586 O O . PHE A 1 205 ? -6.652 29.125 5.035 1 94.5 205 PHE A O 1
ATOM 1593 N N . TRP A 1 206 ? -5.895 28.25 6.941 1 96.06 206 TRP A N 1
ATOM 1594 C CA . TRP A 1 206 ? -7.145 28.359 7.691 1 96.06 206 TRP A CA 1
ATOM 1595 C C . TRP A 1 206 ? -6.922 29.094 9.008 1 96.06 206 TRP A C 1
ATOM 1597 O O . TRP A 1 206 ? -6.312 28.547 9.93 1 96.06 206 TRP A O 1
ATOM 1607 N N . LEU A 1 207 ? -7.441 30.266 9.086 1 97.19 207 LEU A N 1
ATOM 1608 C CA . LEU A 1 207 ? -7.316 31.078 10.289 1 97.19 207 LEU A CA 1
ATOM 1609 C C . LEU A 1 207 ? -8.617 31.078 11.094 1 97.19 207 LEU A C 1
ATOM 1611 O O . LEU A 1 207 ? -9.695 31.266 10.531 1 97.19 207 LEU A O 1
ATOM 1615 N N . GLN A 1 208 ? -8.445 30.828 12.398 1 95.81 208 GLN A N 1
ATOM 1616 C CA . GLN A 1 208 ? -9.594 30.844 13.297 1 95.81 208 GLN A CA 1
ATOM 1617 C C . GLN A 1 208 ? -9.328 31.719 14.516 1 95.81 208 GLN A C 1
ATOM 1619 O O . GLN A 1 208 ? -8.172 32.031 14.82 1 95.81 208 GLN A O 1
ATOM 1624 N N . TYR A 1 209 ? -10.406 32.156 15.125 1 94.12 209 TYR A N 1
ATOM 1625 C CA . TYR A 1 209 ? -10.25 32.938 16.344 1 94.12 209 TYR A CA 1
ATOM 1626 C C . TYR A 1 209 ? -11.375 32.656 17.328 1 94.12 209 TYR A C 1
ATOM 1628 O O . TYR A 1 209 ? -12.43 32.156 16.953 1 94.12 209 TYR A O 1
ATOM 1636 N N . ALA A 1 210 ? -11.109 32.812 18.562 1 91.5 210 ALA A N 1
ATOM 1637 C CA . ALA A 1 210 ? -12.07 32.688 19.656 1 91.5 210 ALA A CA 1
ATOM 1638 C C . ALA A 1 210 ? -11.953 33.844 20.625 1 91.5 210 ALA A C 1
ATOM 1640 O O . ALA A 1 210 ? -10.859 34.375 20.828 1 91.5 210 ALA A O 1
ATOM 1641 N N . MET A 1 211 ? -13.094 34.156 21.188 1 88.38 211 MET A N 1
ATOM 1642 C CA . MET A 1 211 ? -13.102 35.25 22.172 1 88.38 211 MET A CA 1
ATOM 1643 C C . MET A 1 211 ? -12.602 34.75 23.531 1 88.38 211 MET A C 1
ATOM 1645 O O . MET A 1 211 ? -13.031 33.688 24 1 88.38 211 MET A O 1
ATOM 1649 N N . GLY A 1 212 ? -11.609 35.5 23.969 1 82.38 212 GLY A N 1
ATOM 1650 C CA . GLY A 1 212 ? -11.055 35.125 25.25 1 82.38 212 GLY A CA 1
ATOM 1651 C C . GLY A 1 212 ? -9.609 34.656 25.172 1 82.38 212 GLY A C 1
ATOM 1652 O O . GLY A 1 212 ? -9.086 34.406 24.094 1 82.38 212 GLY A O 1
ATOM 1653 N N . SER A 1 213 ? -8.898 34.719 26.375 1 75.88 213 SER A N 1
ATOM 1654 C CA . SER A 1 213 ? -7.5 34.344 26.453 1 75.88 213 SER A CA 1
ATOM 1655 C C . SER A 1 213 ? -7.355 32.812 26.562 1 75.88 213 SER A C 1
ATOM 1657 O O . SER A 1 213 ? -8.195 32.156 27.188 1 75.88 213 SER A O 1
ATOM 1659 N N . TYR A 1 214 ? -6.504 32.25 25.75 1 62.09 214 TYR A N 1
ATOM 1660 C CA . TYR A 1 214 ? -6.25 30.828 25.656 1 62.09 214 TYR A CA 1
ATOM 1661 C C . TYR A 1 214 ? -6.098 30.219 27.047 1 62.09 214 TYR A C 1
ATOM 1663 O O . TYR A 1 214 ? -6.52 29.078 27.281 1 62.09 214 TYR A O 1
ATOM 1671 N N . LYS A 1 215 ? -5.34 30.891 27.953 1 59.22 215 LYS A N 1
ATOM 1672 C CA . LYS A 1 215 ? -5.117 30.344 29.281 1 59.22 215 LYS A CA 1
ATOM 1673 C C . LYS A 1 215 ? -6.441 29.984 29.953 1 59.22 215 LYS A C 1
ATOM 1675 O O . LYS A 1 215 ? -6.531 29 30.688 1 59.22 215 LYS A O 1
ATOM 1680 N N . ASN A 1 216 ? -7.383 30.812 29.703 1 50.66 216 ASN A N 1
ATOM 1681 C CA . ASN A 1 216 ? -8.695 30.594 30.312 1 50.66 216 ASN A CA 1
ATOM 1682 C C . ASN A 1 216 ? -9.578 29.719 29.438 1 50.66 216 ASN A C 1
ATOM 1684 O O . ASN A 1 216 ? -10.672 29.328 29.844 1 50.66 216 ASN A O 1
ATOM 1688 N N . LEU A 1 217 ? -9.203 29.688 28.203 1 49.09 217 LEU A N 1
ATOM 1689 C CA . LEU A 1 217 ? -9.992 28.859 27.297 1 49.09 217 LEU A CA 1
ATOM 1690 C C . LEU A 1 217 ? -9.734 27.375 27.547 1 49.09 217 LEU A C 1
ATOM 1692 O O . LEU A 1 217 ? -8.602 26.906 27.391 1 49.09 217 LEU A O 1
ATOM 1696 N N . ASN A 1 218 ? -10.289 26.953 28.516 1 47.47 218 ASN A N 1
ATOM 1697 C CA . ASN A 1 218 ? -10.297 25.5 28.594 1 47.47 218 ASN A CA 1
ATOM 1698 C C . ASN A 1 218 ? -10.438 24.859 27.219 1 47.47 218 ASN A C 1
ATOM 1700 O O . ASN A 1 218 ? -11.305 25.25 26.438 1 47.47 218 ASN A O 1
ATOM 1704 N N . GLU A 1 219 ? -9.305 24.391 26.656 1 52.41 219 GLU A N 1
ATOM 1705 C CA . GLU A 1 219 ? -9.242 23.703 25.359 1 52.41 219 GLU A CA 1
ATOM 1706 C C . GLU A 1 219 ? -10.609 23.188 24.953 1 52.41 219 GLU A C 1
ATOM 1708 O O . GLU A 1 219 ? -10.969 23.234 23.766 1 52.41 219 GLU A O 1
ATOM 1713 N N . SER A 1 220 ? -11.352 22.766 25.969 1 53.38 220 SER A N 1
ATOM 1714 C CA . SER A 1 220 ? -12.586 22.047 25.688 1 53.38 220 SER A CA 1
ATOM 1715 C C . SER A 1 220 ? -13.719 23 25.344 1 53.38 220 SER A C 1
ATOM 1717 O O . SER A 1 220 ? -14.664 22.625 24.641 1 53.38 220 SER A O 1
ATOM 1719 N N . ASN A 1 221 ? -13.578 24.281 25.828 1 58.78 221 ASN A N 1
ATOM 1720 C CA . ASN A 1 221 ? -14.805 25.078 25.719 1 58.78 221 ASN A CA 1
ATOM 1721 C C . ASN A 1 221 ? -14.633 26.234 24.75 1 58.78 221 ASN A C 1
ATOM 1723 O O . ASN A 1 221 ? -15.555 27.031 24.562 1 58.78 221 ASN A O 1
ATOM 1727 N N . ALA A 1 222 ? -13.398 26.328 24.125 1 71.44 222 ALA A N 1
ATOM 1728 C CA . ALA A 1 222 ? -13.273 27.484 23.234 1 71.44 222 ALA A CA 1
ATOM 1729 C C . ALA A 1 222 ? -13.906 27.219 21.875 1 71.44 222 ALA A C 1
ATOM 1731 O O . ALA A 1 222 ? -13.672 26.156 21.281 1 71.44 222 ALA A O 1
ATOM 1732 N N . VAL A 1 223 ? -14.969 27.938 21.547 1 83.75 223 VAL A N 1
ATOM 1733 C CA . VAL A 1 223 ? -15.617 27.844 20.234 1 83.75 223 VAL A CA 1
ATOM 1734 C C . VAL A 1 223 ? -14.844 28.688 19.219 1 83.75 223 VAL A C 1
ATOM 1736 O O . VAL A 1 223 ? -14.836 29.922 19.312 1 83.75 223 VAL A O 1
ATOM 1739 N N . PHE A 1 224 ? -14.031 28.078 18.406 1 89.94 224 PHE A N 1
ATOM 1740 C CA . PHE A 1 224 ? -13.266 28.781 17.375 1 89.94 224 PHE A CA 1
ATOM 1741 C C . PHE A 1 224 ? -14.133 29.047 16.156 1 89.94 224 PHE A C 1
ATOM 1743 O O . PHE A 1 224 ? -14.844 28.156 15.68 1 89.94 224 PHE A O 1
ATOM 1750 N N . HIS A 1 225 ? -14.156 30.25 15.719 1 92.5 225 HIS A N 1
ATOM 1751 C CA . HIS A 1 225 ? -14.828 30.641 14.492 1 92.5 225 HIS A CA 1
ATOM 1752 C C . HIS A 1 225 ? -13.836 30.828 13.344 1 92.5 225 HIS A C 1
ATOM 1754 O O . HIS A 1 225 ? -12.695 31.234 13.57 1 92.5 225 HIS A O 1
ATOM 1760 N N . THR A 1 226 ? -14.328 30.609 12.141 1 95.38 226 THR A N 1
ATOM 1761 C CA . THR A 1 226 ? -13.461 30.75 10.969 1 95.38 226 THR A CA 1
ATOM 1762 C C . THR A 1 226 ? -13.312 32.219 10.578 1 95.38 226 THR A C 1
ATOM 1764 O O . THR A 1 226 ? -14.305 32.906 10.391 1 95.38 226 THR A O 1
ATOM 1767 N N . ALA A 1 227 ? -12.156 32.656 10.523 1 95.69 227 ALA A N 1
ATOM 1768 C CA . ALA A 1 227 ? -11.867 34.031 10.078 1 95.69 227 ALA A CA 1
ATOM 1769 C C . ALA A 1 227 ? -11.516 34.062 8.594 1 95.69 227 ALA A C 1
ATOM 1771 O O . ALA A 1 227 ? -11.984 34.938 7.859 1 95.69 227 ALA A O 1
ATOM 1772 N N . TYR A 1 228 ? -10.711 33.094 8.172 1 96.62 228 TYR A N 1
ATOM 1773 C CA . TYR A 1 228 ? -10.18 33.156 6.812 1 96.62 228 TYR A CA 1
ATOM 1774 C C . TYR A 1 228 ? -9.758 31.75 6.348 1 96.62 228 TYR A C 1
ATOM 1776 O O . TYR A 1 228 ? -9.227 30.969 7.137 1 96.62 228 TYR A O 1
ATOM 1784 N N . VAL A 1 229 ? -10.094 31.391 5.117 1 95.38 229 VAL A N 1
ATOM 1785 C CA . VAL A 1 229 ? -9.57 30.219 4.426 1 95.38 229 VAL A CA 1
ATOM 1786 C C . VAL A 1 229 ? -9.109 30.609 3.023 1 95.38 229 VAL A C 1
ATOM 1788 O O . VAL A 1 229 ? -9.906 31.078 2.207 1 95.38 229 VAL A O 1
ATOM 1791 N N . GLY A 1 230 ? -7.758 30.516 2.801 1 94.06 230 GLY A N 1
ATOM 1792 C CA . GLY A 1 230 ? -7.293 30.891 1.477 1 94.06 230 GLY A CA 1
ATOM 1793 C C . GLY A 1 230 ? -5.785 30.844 1.329 1 94.06 230 GLY A C 1
ATOM 1794 O O . GLY A 1 230 ? -5.109 30.125 2.08 1 94.06 230 GLY A O 1
ATOM 1795 N N . LEU A 1 231 ? -5.203 31.609 0.324 1 92.88 231 LEU A N 1
ATOM 1796 C CA . LEU A 1 231 ? -3.801 31.484 -0.059 1 92.88 231 LEU A CA 1
ATOM 1797 C C . LEU A 1 231 ? -2.963 32.594 0.596 1 92.88 231 LEU A C 1
ATOM 1799 O O . LEU A 1 231 ? -1.733 32.5 0.625 1 92.88 231 LEU A O 1
ATOM 1803 N N . LEU A 1 232 ? -3.562 33.531 1.197 1 93.25 232 LEU A N 1
ATOM 1804 C CA . LEU A 1 232 ? -2.838 34.688 1.762 1 93.25 232 LEU A CA 1
ATOM 1805 C C . LEU A 1 232 ? -2.195 34.312 3.094 1 93.25 232 LEU A C 1
ATOM 1807 O O . LEU A 1 232 ? -2.633 33.344 3.754 1 93.25 232 LEU A O 1
ATOM 1811 N N . THR A 1 233 ? -1.163 35 3.432 1 94.62 233 THR A N 1
ATOM 1812 C CA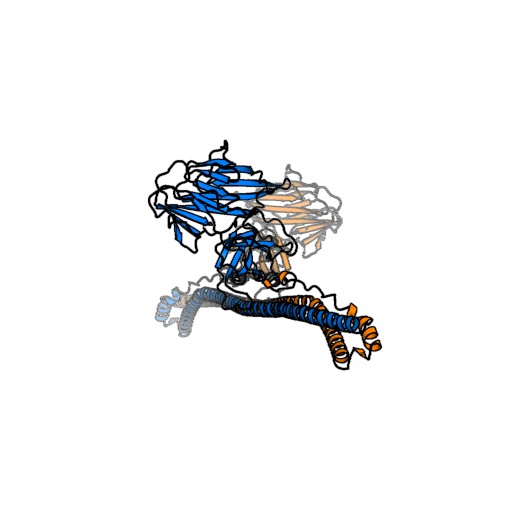 . THR A 1 233 ? -0.447 34.719 4.672 1 94.62 233 THR A CA 1
ATOM 1813 C C . THR A 1 233 ? -0.784 35.75 5.738 1 94.62 233 THR A C 1
ATOM 1815 O O . THR A 1 233 ? -0.095 35.844 6.754 1 94.62 233 THR A O 1
ATOM 1818 N N . SER A 1 234 ? -1.711 36.562 5.465 1 95.75 234 SER A N 1
ATOM 1819 C CA . SER A 1 234 ? -2.199 37.562 6.418 1 95.75 234 SER A CA 1
ATOM 1820 C C . SER A 1 234 ? -3.68 37.844 6.203 1 95.75 234 SER A C 1
ATOM 1822 O O . SER A 1 234 ? -4.199 37.688 5.102 1 95.75 234 SER A O 1
ATOM 1824 N N . TYR A 1 235 ? -4.309 38.156 7.254 1 95.44 235 TYR A N 1
ATOM 1825 C CA . TYR A 1 235 ? -5.73 38.438 7.16 1 95.44 235 TYR A CA 1
ATOM 1826 C C . TYR A 1 235 ? -6.152 39.438 8.25 1 95.44 235 TYR A C 1
ATOM 1828 O O . TYR A 1 235 ? -5.707 39.312 9.391 1 95.44 235 TYR A O 1
ATOM 1836 N N . LEU A 1 236 ? -6.973 40.406 7.832 1 93.44 236 LEU A N 1
ATOM 1837 C CA . LEU A 1 236 ? -7.523 41.375 8.766 1 93.44 236 LEU A CA 1
ATOM 1838 C C . LEU A 1 236 ? -8.844 40.906 9.352 1 93.44 236 LEU A C 1
ATOM 1840 O O . LEU A 1 236 ? -9.859 40.844 8.648 1 93.44 236 LEU A O 1
ATOM 1844 N N . THR A 1 237 ? -8.805 40.531 10.578 1 93.31 237 THR A N 1
ATOM 1845 C CA . THR A 1 237 ? -10.031 40.156 11.258 1 93.31 237 THR A CA 1
ATOM 1846 C C . THR A 1 237 ? -10.773 41.375 11.773 1 93.31 237 THR A C 1
ATOM 1848 O O . THR A 1 237 ? -10.273 42.094 12.641 1 93.31 237 THR A O 1
ATOM 1851 N N . LYS A 1 238 ? -11.977 41.562 11.273 1 89.06 238 LYS A N 1
ATOM 1852 C CA . LYS A 1 238 ? -12.727 42.781 11.555 1 89.06 238 LYS A CA 1
ATOM 1853 C C . LYS A 1 238 ? -13.781 42.531 12.625 1 89.06 238 LYS A C 1
ATOM 1855 O O . LYS A 1 238 ? -13.953 41.438 13.109 1 89.06 238 LYS A O 1
ATOM 1860 N N . HIS A 1 239 ? -14.312 43.656 13.117 1 87.75 239 HIS A N 1
ATOM 1861 C CA . HIS A 1 239 ? -15.453 43.719 14.023 1 87.75 239 HIS A CA 1
ATOM 1862 C C . HIS A 1 239 ? -15.125 43.094 15.375 1 87.75 239 HIS A C 1
ATOM 1864 O O . HIS A 1 239 ? -15.883 42.25 15.883 1 87.75 239 HIS A O 1
ATOM 1870 N N . LEU A 1 240 ? -14 43.344 15.898 1 89.94 240 LEU A N 1
ATOM 1871 C CA . LEU A 1 240 ? -13.586 42.875 17.219 1 89.94 240 LEU A CA 1
ATOM 1872 C C . LEU A 1 240 ? -13.883 43.906 18.281 1 89.94 240 LEU A C 1
ATOM 1874 O O . LEU A 1 240 ? -13.914 45.125 18 1 89.94 240 LEU A O 1
ATOM 1878 N N . ARG A 1 241 ? -14.117 43.438 19.469 1 87.06 241 ARG A N 1
ATOM 1879 C CA . ARG A 1 241 ? -14.336 44.344 20.594 1 87.06 241 ARG A CA 1
ATOM 1880 C C . ARG A 1 241 ? -13.008 44.875 21.125 1 87.06 241 ARG A C 1
ATOM 1882 O O . ARG A 1 241 ? -12.031 44.125 21.234 1 87.06 241 ARG A O 1
ATOM 1889 N N . THR A 1 242 ? -13.031 46.156 21.453 1 87.38 242 THR A N 1
ATOM 1890 C CA . THR A 1 242 ? -11.82 46.812 21.953 1 87.38 242 THR A CA 1
ATOM 1891 C C . THR A 1 242 ? -11.492 46.312 23.359 1 87.38 242 THR A C 1
ATOM 1893 O O . THR A 1 242 ? -12.391 46.031 24.156 1 87.38 242 THR A O 1
ATOM 1896 N N . GLN A 1 243 ? -10.305 46.156 23.672 1 88.25 243 GLN A N 1
ATOM 1897 C CA . GLN A 1 243 ? -9.773 45.781 24.984 1 88.25 243 GLN A CA 1
ATOM 1898 C C . GLN A 1 243 ? -10.227 44.375 25.375 1 88.25 243 GLN A C 1
ATOM 1900 O O . GLN A 1 243 ? -10.391 44.094 26.562 1 88.25 243 GLN A O 1
ATOM 1905 N N . THR A 1 244 ? -10.609 43.656 24.375 1 89.56 244 THR A N 1
ATOM 1906 C CA . THR A 1 244 ? -11 42.281 24.609 1 89.56 244 THR A CA 1
ATOM 1907 C C . THR A 1 244 ? -9.992 41.312 23.984 1 89.56 244 THR A C 1
ATOM 1909 O O . THR A 1 244 ? -9.648 41.438 22.812 1 89.56 244 THR A O 1
ATOM 1912 N N . PRO A 1 245 ? -9.523 40.406 24.766 1 90.75 245 PRO A N 1
ATOM 1913 C CA . PRO A 1 245 ? -8.547 39.469 24.219 1 90.75 245 PRO A CA 1
ATOM 1914 C C . PRO A 1 245 ? -9.18 38.438 23.297 1 90.75 245 PRO A C 1
ATOM 1916 O O . PRO A 1 245 ? -10.297 37.969 23.562 1 90.75 245 PRO A O 1
ATOM 1919 N N . TYR A 1 246 ? -8.57 38.188 22.188 1 92.19 246 TYR A N 1
ATOM 1920 C CA . TYR A 1 246 ? -8.945 37.156 21.25 1 92.19 246 TYR A CA 1
ATOM 1921 C C . TYR A 1 246 ? -7.801 36.156 21.031 1 92.19 246 TYR A C 1
ATOM 1923 O O . TYR A 1 246 ? -6.633 36.562 21 1 92.19 246 TYR A O 1
ATOM 1931 N N . THR A 1 247 ? -8.18 34.938 20.906 1 92.31 247 THR A N 1
ATOM 1932 C CA . THR A 1 247 ? -7.191 33.875 20.641 1 92.31 247 THR A CA 1
ATOM 1933 C C . THR A 1 247 ? -7.25 33.438 19.172 1 92.31 247 THR A C 1
ATOM 1935 O O . THR A 1 247 ? -8.32 33.094 18.672 1 92.31 247 THR A O 1
ATOM 1938 N N . PHE A 1 248 ? -6.082 33.531 18.484 1 93.75 248 PHE A N 1
ATOM 1939 C CA . PHE A 1 248 ? -6.004 33.156 17.078 1 93.75 248 PHE A CA 1
ATOM 1940 C C . PHE A 1 248 ? -5.191 31.875 16.906 1 93.75 248 PHE A C 1
ATOM 1942 O O . PHE A 1 248 ? -4.234 31.641 17.641 1 93.75 248 PHE A O 1
ATOM 1949 N N . ARG A 1 249 ? -5.613 31.109 15.938 1 93.38 249 ARG A N 1
ATOM 1950 C CA . ARG A 1 249 ? -4.855 29.938 15.531 1 93.38 249 ARG A CA 1
ATOM 1951 C C . ARG A 1 249 ? -4.941 29.719 14.023 1 93.38 249 ARG A C 1
ATOM 1953 O O . ARG A 1 249 ? -5.941 30.078 13.398 1 93.38 249 ARG A O 1
ATOM 1960 N N . VAL A 1 250 ? -3.895 29.219 13.445 1 95.25 250 VAL A N 1
ATOM 1961 C CA . VAL A 1 250 ? -3.848 29.031 12 1 95.25 250 VAL A CA 1
ATOM 1962 C C . VAL A 1 250 ? -3.252 27.656 11.68 1 95.25 250 VAL A C 1
ATOM 1964 O O . VAL A 1 250 ? -2.439 27.125 12.445 1 95.25 250 VAL A O 1
ATOM 1967 N N . CYS A 1 251 ? -3.719 27.047 10.641 1 93.31 251 CYS A N 1
ATOM 1968 C CA . CYS A 1 251 ? -3.154 25.812 10.102 1 93.31 251 CYS A CA 1
ATOM 1969 C C . CYS A 1 251 ? -3.09 25.875 8.578 1 93.31 251 CYS A C 1
ATOM 1971 O O . CYS A 1 251 ? -3.52 26.844 7.969 1 93.31 251 CYS A O 1
ATOM 1973 N N . GLY A 1 252 ? -2.373 24.984 7.977 1 91.62 252 GLY A N 1
ATOM 1974 C CA . GLY A 1 252 ? -2.195 24.969 6.531 1 91.62 252 GLY A CA 1
ATOM 1975 C C . GLY A 1 252 ? -2.344 23.594 5.93 1 91.62 252 GLY A C 1
ATOM 1976 O O . GLY A 1 252 ? -2.35 22.594 6.648 1 91.62 252 GLY A O 1
ATOM 1977 N N . ARG A 1 253 ? -2.596 23.625 4.641 1 90.06 253 ARG A N 1
ATOM 1978 C CA . ARG A 1 253 ? -2.627 22.359 3.895 1 90.06 253 ARG A CA 1
ATOM 1979 C C . ARG A 1 253 ? -1.974 22.531 2.525 1 90.06 253 ARG A C 1
ATOM 1981 O O . ARG A 1 253 ? -1.882 23.641 2.004 1 90.06 253 ARG A O 1
ATOM 1988 N N . GLY A 1 254 ? -1.358 21.484 2.16 1 82.81 254 GLY A N 1
ATOM 1989 C CA . GLY A 1 254 ? -0.784 21.5 0.824 1 82.81 254 GLY A CA 1
ATOM 1990 C C . GLY A 1 254 ? -1.829 21.5 -0.276 1 82.81 254 GLY A C 1
ATOM 1991 O O . GLY A 1 254 ? -2.758 22.312 -0.256 1 82.81 254 GLY A O 1
ATOM 1992 N N . GLU A 1 255 ? -1.812 20.438 -1.12 1 76.94 255 GLU A N 1
ATOM 1993 C CA . GLU A 1 255 ? -2.781 20.328 -2.207 1 76.94 255 GLU A CA 1
ATOM 1994 C C . GLU A 1 255 ? -4.184 20.047 -1.669 1 76.94 255 GLU A C 1
ATOM 1996 O O . GLU A 1 255 ? -4.34 19.562 -0.549 1 76.94 255 GLU A O 1
ATOM 2001 N N . SER A 1 256 ? -5.18 20.578 -2.293 1 69.75 256 SER A N 1
ATOM 2002 C CA . SER A 1 256 ? -6.574 20.609 -1.874 1 69.75 256 SER A CA 1
ATOM 2003 C C . SER A 1 256 ? -7.023 19.281 -1.301 1 69.75 256 SER A C 1
ATOM 2005 O O . SER A 1 256 ? -7.863 19.234 -0.4 1 69.75 256 SER A O 1
ATOM 2007 N N . ASP A 1 257 ? -6.332 18.266 -1.548 1 76.44 257 ASP A N 1
ATOM 2008 C CA . ASP A 1 257 ? -6.871 16.984 -1.095 1 76.44 257 ASP A CA 1
ATOM 2009 C C . ASP A 1 257 ? -6.039 16.406 0.05 1 76.44 257 ASP A C 1
ATOM 2011 O O . ASP A 1 257 ? -6.285 15.289 0.507 1 76.44 257 ASP A O 1
ATOM 2015 N N . THR A 1 258 ? -5.285 17.328 0.623 1 78.88 258 THR A N 1
ATOM 2016 C CA . THR A 1 258 ? -4.465 16.859 1.733 1 78.88 258 THR A CA 1
ATOM 2017 C C . THR A 1 258 ? -5.043 17.328 3.066 1 78.88 258 THR A C 1
ATOM 2019 O O . THR A 1 258 ? -5.746 18.328 3.127 1 78.88 258 THR A O 1
ATOM 2022 N N . PRO A 1 259 ? -4.891 16.578 4.082 1 84.12 259 PRO A N 1
ATOM 2023 C CA . PRO A 1 259 ? -5.395 16.969 5.395 1 84.12 259 PRO A CA 1
ATOM 2024 C C . PRO A 1 259 ? -4.727 18.234 5.93 1 84.12 259 PRO A C 1
ATOM 2026 O O . PRO A 1 259 ? -3.6 18.547 5.539 1 84.12 259 PRO A O 1
ATOM 2029 N N . TRP A 1 260 ? -5.48 19.016 6.797 1 89.12 260 TRP A N 1
ATOM 2030 C CA . TRP A 1 260 ? -4.941 20.219 7.434 1 89.12 260 TRP A CA 1
ATOM 2031 C C . TRP A 1 260 ? -3.812 19.859 8.398 1 89.12 260 TRP A C 1
ATOM 2033 O O . TRP A 1 260 ? -3.855 18.812 9.047 1 89.12 260 TRP A O 1
ATOM 2043 N N . SER A 1 261 ? -2.914 20.688 8.391 1 87.56 261 SER A N 1
ATOM 2044 C CA . SER A 1 261 ? -1.807 20.516 9.32 1 87.56 261 SER A CA 1
ATOM 2045 C C . SER A 1 261 ? -2.238 20.797 10.75 1 87.56 261 SER A C 1
ATOM 2047 O O . SER A 1 261 ? -3.398 21.125 11 1 87.56 261 SER A O 1
ATOM 2049 N N . ALA A 1 262 ? -1.333 20.578 11.68 1 87.88 262 ALA A N 1
ATOM 2050 C CA . ALA A 1 262 ? -1.583 20.922 13.07 1 87.88 262 ALA A CA 1
ATOM 2051 C C . ALA A 1 262 ? -1.775 22.422 13.242 1 87.88 262 ALA A C 1
ATOM 2053 O O . ALA A 1 262 ? -1.198 23.219 12.492 1 87.88 262 ALA A O 1
ATOM 2054 N N . TRP A 1 263 ? -2.561 22.75 14.227 1 89.88 263 TRP A N 1
ATOM 2055 C CA . TRP A 1 263 ? -2.789 24.156 14.523 1 89.88 263 TRP A CA 1
ATOM 2056 C C . TRP A 1 263 ? -1.538 24.797 15.109 1 89.88 263 TRP A C 1
ATOM 2058 O O . TRP A 1 263 ? -0.779 24.156 15.836 1 89.88 263 TRP A O 1
ATOM 2068 N N . SER A 1 264 ? -1.395 26.047 14.75 1 90.75 264 SER A N 1
ATOM 2069 C CA . SER A 1 264 ? -0.323 26.828 15.352 1 90.75 264 SER A CA 1
ATOM 2070 C C . SER A 1 264 ? -0.566 27.031 16.844 1 90.75 264 SER A C 1
ATOM 2072 O O . SER A 1 264 ? -1.654 26.734 17.344 1 90.75 264 SER A O 1
ATOM 2074 N N . ILE A 1 265 ? 0.473 27.438 17.5 1 89 265 ILE A N 1
ATOM 2075 C CA . ILE A 1 265 ? 0.291 27.844 18.891 1 89 265 ILE A CA 1
ATOM 2076 C C . ILE A 1 265 ? -0.683 29.031 18.969 1 89 265 ILE A C 1
ATOM 2078 O O . ILE A 1 265 ? -0.571 29.984 18.188 1 89 265 ILE A O 1
ATOM 2082 N N . PRO A 1 266 ? -1.659 28.875 19.844 1 88.56 266 PRO A N 1
ATOM 2083 C CA . PRO A 1 266 ? -2.609 29.984 19.953 1 88.56 266 PRO A CA 1
ATOM 2084 C C . PRO A 1 266 ? -1.94 31.297 20.359 1 88.56 266 PRO A C 1
ATOM 2086 O O . PRO A 1 266 ? -1.067 31.297 21.234 1 88.56 266 PRO A O 1
ATOM 2089 N N . ARG A 1 267 ? -2.246 32.344 19.672 1 89.38 267 ARG A N 1
ATOM 2090 C CA . ARG A 1 267 ? -1.741 33.656 19.969 1 89.38 267 ARG A CA 1
ATOM 2091 C C . ARG A 1 267 ? -2.865 34.594 20.438 1 89.38 267 ARG A C 1
ATOM 2093 O O . ARG A 1 267 ? -3.877 34.75 19.75 1 89.38 267 ARG A O 1
ATOM 2100 N N . VAL A 1 268 ? -2.682 35.062 21.625 1 89.56 268 VAL A N 1
ATOM 2101 C CA . VAL A 1 268 ? -3.666 35.969 22.156 1 89.56 268 VAL A CA 1
ATOM 2102 C C . VAL A 1 268 ? -3.318 37.406 21.719 1 89.56 268 VAL A C 1
ATOM 2104 O O . VAL A 1 268 ? -2.152 37.812 21.781 1 89.56 268 VAL A O 1
ATOM 2107 N N . ALA A 1 269 ? -4.277 38.094 21.156 1 91.62 269 ALA A N 1
ATOM 2108 C CA . ALA A 1 269 ? -4.09 39.469 20.734 1 91.62 269 ALA A CA 1
ATOM 2109 C C . ALA A 1 269 ? -5.285 40.312 21.141 1 91.62 269 ALA A C 1
ATOM 2111 O O . ALA A 1 269 ? -6.391 39.812 21.328 1 91.62 269 ALA A O 1
ATOM 2112 N N . VAL A 1 270 ? -5.031 41.531 21.422 1 90.75 270 VAL A N 1
ATOM 2113 C CA . VAL A 1 270 ? -6.039 42.5 21.812 1 90.75 270 VAL A CA 1
ATOM 2114 C C . VAL A 1 270 ? -5.855 43.812 21.016 1 90.75 270 VAL A C 1
ATOM 2116 O O . VAL A 1 270 ? -4.727 44.219 20.734 1 90.75 270 VAL A O 1
ATOM 2119 N N . THR A 1 271 ? -6.973 44.312 20.562 1 88.44 271 THR A N 1
ATOM 2120 C CA . THR A 1 271 ? -6.891 45.656 19.969 1 88.44 271 THR A CA 1
ATOM 2121 C C . THR A 1 271 ? -7.316 46.719 20.984 1 88.44 271 THR A C 1
ATOM 2123 O O . THR A 1 271 ? -8.367 46.594 21.609 1 88.44 271 THR A O 1
ATOM 2126 N N . THR A 1 272 ? -6.43 47.656 21.234 1 89.56 272 THR A N 1
ATOM 2127 C CA . THR A 1 272 ? -6.711 48.781 22.141 1 89.56 272 THR A CA 1
ATOM 2128 C C . THR A 1 272 ? -7.203 50 21.375 1 89.56 272 THR A C 1
ATOM 2130 O O . THR A 1 272 ? -7.559 51 21.984 1 89.56 272 THR A O 1
ATOM 2133 N N . ILE A 1 273 ? -7.188 49.875 20.031 1 86.12 273 ILE A N 1
ATOM 2134 C CA . ILE A 1 273 ? -7.629 51 19.188 1 86.12 273 ILE A CA 1
ATOM 2135 C C . ILE A 1 273 ? -9.125 50.875 18.906 1 86.12 273 ILE A C 1
ATOM 2137 O O . ILE A 1 273 ? -9.578 49.875 18.359 1 86.12 273 ILE A O 1
ATOM 2141 N N . ASP A 1 274 ? -9.852 51.812 19.328 1 87.12 274 ASP A N 1
ATOM 2142 C CA . ASP A 1 274 ? -11.297 51.781 19.125 1 87.12 274 ASP A CA 1
ATOM 2143 C C . ASP A 1 274 ? -11.648 51.781 17.641 1 87.12 274 ASP A C 1
ATOM 2145 O O . ASP A 1 274 ? -10.891 52.281 16.812 1 87.12 274 ASP A O 1
ATOM 2149 N N . HIS A 1 275 ? -12.844 51.219 17.391 1 87.94 275 HIS A N 1
ATOM 2150 C CA . HIS A 1 275 ? -13.344 51.25 16.016 1 87.94 275 HIS A CA 1
ATOM 2151 C C . HIS A 1 275 ? -13.695 52.688 15.602 1 87.94 275 HIS A C 1
ATOM 2153 O O . HIS A 1 275 ? -13.836 53.562 16.453 1 87.94 275 HIS A O 1
ATOM 2159 N N . TYR A 1 276 ? -13.773 52.844 14.297 1 89.75 276 TYR A N 1
ATOM 2160 C CA . TYR A 1 276 ? -14.18 54.156 13.797 1 89.75 276 TYR A CA 1
ATOM 2161 C C . TYR A 1 276 ? -15.602 54.5 14.25 1 89.75 276 TYR A C 1
ATOM 2163 O O . TYR A 1 276 ? -16.5 53.688 14.141 1 89.75 276 TYR A O 1
ATOM 2171 N N . GLN A 1 277 ? -15.758 55.688 14.812 1 91.25 277 GLN A N 1
ATOM 2172 C CA . GLN A 1 277 ? -17.062 56.094 15.328 1 91.25 277 GLN A CA 1
ATOM 2173 C C . GLN A 1 277 ? -17.375 57.531 14.93 1 91.25 277 GLN A C 1
ATOM 2175 O O . GLN A 1 277 ? -16.484 58.406 14.875 1 91.25 277 GLN A O 1
ATOM 2180 N N . TRP A 1 278 ? -18.672 57.719 14.641 1 91.56 278 TRP A N 1
ATOM 2181 C CA . TRP A 1 278 ? -19.156 59.062 14.391 1 91.56 278 TRP A CA 1
ATOM 2182 C C . TRP A 1 278 ? -19.266 59.844 15.688 1 91.56 278 TRP A C 1
ATOM 2184 O O . TRP A 1 278 ? -19.516 59.281 16.75 1 91.56 278 TRP A O 1
ATOM 2194 N N . GLY A 1 279 ? -18.969 61.094 15.633 1 88.25 279 GLY A N 1
ATOM 2195 C CA . GLY A 1 279 ? -19.156 61.969 16.781 1 88.25 279 GLY A CA 1
ATOM 2196 C C . GLY A 1 279 ? -20.594 62.375 16.984 1 88.25 279 GLY A C 1
ATOM 2197 O O . GLY A 1 279 ? -21.469 62.062 16.156 1 88.25 279 GLY A O 1
ATOM 2198 N N . PRO A 1 280 ? -20.828 62.969 18.109 1 84.5 280 PRO A N 1
ATOM 2199 C CA . PRO A 1 280 ? -22.188 63.438 18.391 1 84.5 280 PRO A CA 1
ATOM 2200 C C . PRO A 1 280 ? -22.672 64.5 17.406 1 84.5 280 PRO A C 1
ATOM 2202 O O . PRO A 1 280 ? -21.891 65.312 16.969 1 84.5 280 PRO A O 1
ATOM 2205 N N . SER A 1 281 ? -23.812 64.25 16.891 1 79 281 SER A N 1
ATOM 2206 C CA . SER A 1 281 ? -24.422 65.188 15.945 1 79 281 SER A CA 1
ATOM 2207 C C . SER A 1 281 ? -25 66.375 16.656 1 79 281 SER A C 1
ATOM 2209 O O . SER A 1 281 ? -25.688 66.25 17.672 1 79 281 SER A O 1
ATOM 2211 N N . GLU A 1 282 ? -24.484 67.562 16.25 1 69.44 282 GLU A N 1
ATOM 2212 C CA . GLU A 1 282 ? -25.094 68.812 16.781 1 69.44 282 GLU A CA 1
ATOM 2213 C C . GLU A 1 282 ? -26.547 68.938 16.297 1 69.44 282 GLU A C 1
ATOM 2215 O O . GLU A 1 282 ? -26.828 68.688 15.117 1 69.44 282 GLU A O 1
ATOM 2220 N N . GLY A 1 283 ? -27.422 69.188 17.125 1 67.25 283 GLY A N 1
ATOM 2221 C CA . GLY A 1 283 ? -28.812 69.562 16.812 1 67.25 283 GLY A CA 1
ATOM 2222 C C . GLY A 1 283 ? -29.625 68.312 16.391 1 67.25 283 GLY A C 1
ATOM 2223 O O . GLY A 1 283 ? -30.703 68.5 15.797 1 67.25 283 GLY A O 1
ATOM 2224 N N . LYS A 1 284 ? -29.203 67.062 16.578 1 75.31 284 LYS A N 1
ATOM 2225 C CA . LYS A 1 284 ? -29.922 65.812 16.328 1 75.31 284 LYS A CA 1
ATOM 2226 C C . LYS A 1 284 ? -30.172 65.625 14.836 1 75.31 284 LYS A C 1
ATOM 2228 O O . LYS A 1 284 ? -31.234 65.188 14.445 1 75.31 284 LYS A O 1
ATOM 2233 N N . ALA A 1 285 ? -29.266 66.188 13.945 1 85.19 285 ALA A N 1
ATOM 2234 C CA . ALA A 1 285 ? -29.422 66.062 12.5 1 85.19 285 ALA A CA 1
ATOM 2235 C C . ALA A 1 285 ? -29.203 64.625 12.047 1 85.19 285 ALA A C 1
ATOM 2237 O O . ALA A 1 285 ? -29.812 64.188 11.078 1 85.19 285 ALA A O 1
ATOM 2238 N N . TYR A 1 286 ? -28.375 64 12.766 1 90.06 286 TYR A N 1
ATOM 2239 C CA . TYR A 1 286 ? -28.094 62.625 12.422 1 90.06 286 TYR A CA 1
ATOM 2240 C C . TYR A 1 286 ? -28.406 61.688 13.586 1 90.06 286 TYR A C 1
ATOM 2242 O O . TYR A 1 286 ? -28.141 62.031 14.742 1 90.06 286 TYR A O 1
ATOM 2250 N N . GLY A 1 287 ? -29.047 60.562 13.352 1 90 287 GLY A N 1
ATOM 2251 C CA . GLY A 1 287 ? -29.203 59.469 14.32 1 90 287 GLY A CA 1
ATOM 2252 C C . GLY A 1 287 ? -28.062 58.469 14.266 1 90 287 GLY A C 1
ATOM 2253 O O . GLY A 1 287 ? -27.656 58.031 13.188 1 90 287 GLY A O 1
ATOM 2254 N N . LEU A 1 288 ? -27.453 58.219 15.383 1 91.31 288 LEU A N 1
ATOM 2255 C CA . LEU A 1 288 ? -26.344 57.281 15.438 1 91.31 288 LEU A CA 1
ATOM 2256 C C . LEU A 1 288 ? -26.812 55.938 15.984 1 91.31 288 LEU A C 1
ATOM 2258 O O . LEU A 1 288 ? -27.641 55.875 16.891 1 91.31 288 LEU A O 1
ATOM 2262 N N . SER A 1 289 ? -26.375 54.875 15.289 1 90.94 289 SER A N 1
ATOM 2263 C CA . SER A 1 289 ? -26.688 53.5 15.711 1 90.94 289 SER A CA 1
ATOM 2264 C C . SER A 1 289 ? -25.484 52.594 15.57 1 90.94 289 SER A C 1
ATOM 2266 O O . SER A 1 289 ? -24.438 53 15.078 1 90.94 289 SER A O 1
ATOM 2268 N N . ASN A 1 290 ? -25.578 51.281 16.172 1 89 290 ASN A N 1
ATOM 2269 C CA . ASN A 1 290 ? -24.531 50.281 16.062 1 89 290 ASN A CA 1
ATOM 2270 C C . ASN A 1 290 ? -23.219 50.75 16.656 1 89 290 ASN A C 1
ATOM 2272 O O . ASN A 1 290 ? -22.172 50.75 15.992 1 89 290 ASN A O 1
ATOM 2276 N N . GLU A 1 291 ? -23.234 51.281 17.828 1 86.5 291 GLU A N 1
ATOM 2277 C CA . GLU A 1 291 ? -22.078 51.781 18.562 1 86.5 291 GLU A CA 1
ATOM 2278 C C . GLU A 1 291 ? -21.469 52.969 17.859 1 86.5 291 GLU A C 1
ATOM 2280 O O . GLU A 1 291 ? -20.234 53.062 17.719 1 86.5 291 GLU A O 1
ATOM 2285 N N . ASN A 1 292 ? -22.328 53.812 17.172 1 89.81 292 ASN A N 1
ATOM 2286 C CA . ASN A 1 292 ? -21.969 55.062 16.5 1 89.81 292 ASN A CA 1
ATOM 2287 C C . ASN A 1 292 ? -21.234 54.781 15.18 1 89.81 292 ASN A C 1
ATOM 2289 O O . ASN A 1 292 ? -20.484 55.625 14.695 1 89.81 292 ASN A O 1
ATOM 2293 N N . LYS A 1 293 ? -21.375 53.531 14.656 1 91.19 293 LYS A N 1
ATOM 2294 C CA . LYS A 1 293 ? -20.781 53.219 13.367 1 91.19 293 LYS A CA 1
ATOM 2295 C C . LYS A 1 293 ? -21.688 53.625 12.211 1 91.19 293 LYS A C 1
ATOM 2297 O O . LYS A 1 293 ? -21.25 53.781 11.078 1 91.19 293 LYS A O 1
ATOM 2302 N N . THR A 1 294 ? -22.90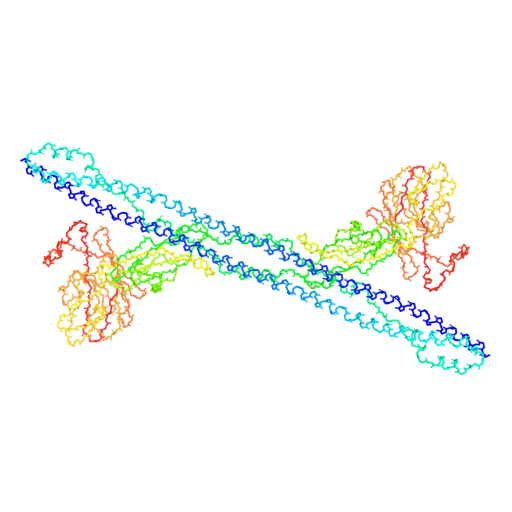6 53.781 12.523 1 93.56 294 THR A N 1
ATOM 2303 C CA . THR A 1 294 ? -23.891 54.094 11.5 1 93.56 294 THR A CA 1
ATOM 2304 C C . THR A 1 294 ? -24.547 55.438 11.789 1 93.56 294 THR A C 1
ATOM 2306 O O . THR A 1 294 ? -24.969 55.688 12.922 1 93.56 294 THR A O 1
ATOM 2309 N N . ALA A 1 295 ? -24.609 56.25 10.812 1 93.06 295 ALA A N 1
ATOM 2310 C CA . ALA A 1 295 ? -25.266 57.531 10.898 1 93.06 295 ALA A CA 1
ATOM 2311 C C . ALA A 1 295 ? -26.422 57.656 9.914 1 93.06 295 ALA A C 1
ATOM 2313 O O . ALA A 1 295 ? -26.281 57.312 8.734 1 93.06 295 ALA A O 1
ATOM 2314 N N . THR A 1 296 ? -27.562 58.031 10.406 1 92.75 296 THR A N 1
ATOM 2315 C CA . THR A 1 296 ? -28.734 58.219 9.578 1 92.75 296 THR A CA 1
ATOM 2316 C C . THR A 1 296 ? -29.203 59.688 9.648 1 92.75 296 THR A C 1
ATOM 2318 O O . THR A 1 296 ? -29.359 60.25 10.734 1 92.75 296 THR A O 1
ATOM 2321 N N . ARG A 1 297 ? -29.359 60.25 8.5 1 91.31 297 ARG A N 1
ATOM 2322 C CA . ARG A 1 297 ? -29.859 61.625 8.461 1 91.31 297 ARG A CA 1
ATOM 2323 C C . ARG A 1 297 ? -31.344 61.688 8.797 1 91.31 297 ARG A C 1
ATOM 2325 O O . ARG A 1 297 ? -32.188 61.125 8.07 1 91.31 297 ARG A O 1
ATOM 2332 N N . THR A 1 298 ? -31.75 62.281 9.922 1 85.25 298 THR A N 1
ATOM 2333 C CA . THR A 1 298 ? -33.125 62.219 10.406 1 85.25 298 THR A CA 1
ATOM 2334 C C . THR A 1 298 ? -33.812 63.594 10.258 1 85.25 298 THR A C 1
ATOM 2336 O O . THR A 1 298 ? -35.031 63.688 10.227 1 85.25 298 THR A O 1
ATOM 2339 N N . SER A 1 299 ? -33.188 64.688 10.508 1 76.12 299 SER A N 1
ATOM 2340 C CA . SER A 1 299 ? -33.875 65.938 10.586 1 76.12 299 SER A CA 1
ATOM 2341 C C . SER A 1 299 ? -33.844 66.688 9.242 1 76.12 299 SER A C 1
ATOM 2343 O O . SER A 1 299 ? -32.906 66.5 8.461 1 76.12 299 SER A O 1
ATOM 2345 N N . GLU A 1 300 ? -35.125 67.25 8.961 1 65.94 300 GLU A N 1
ATOM 2346 C CA . GLU A 1 300 ? -35.281 68.062 7.754 1 65.94 300 GLU A CA 1
ATOM 2347 C C .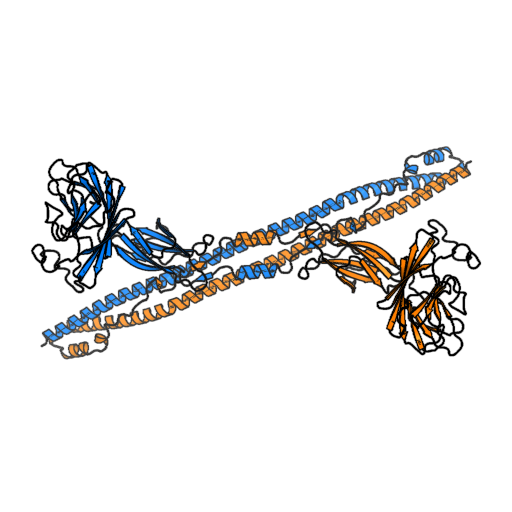 GLU A 1 300 ? -34.688 69.438 7.938 1 65.94 300 GLU A C 1
ATOM 2349 O O . GLU A 1 300 ? -34.688 70 9.039 1 65.94 300 GLU A O 1
ATOM 2354 N N . GLY A 1 301 ? -33.969 69.938 7.062 1 60.53 301 GLY A N 1
ATOM 2355 C CA . GLY A 1 301 ? -33.5 71.312 7.047 1 60.53 301 GLY A CA 1
ATOM 2356 C C . GLY A 1 301 ? -32.125 71.438 6.426 1 60.53 301 GLY A C 1
ATOM 2357 O O . GLY A 1 301 ? -31.766 70.75 5.504 1 60.53 301 GLY A O 1
ATOM 2358 N N . LEU A 1 302 ? -31.312 72.375 7.086 1 62.47 302 LEU A N 1
ATOM 2359 C CA . LEU A 1 302 ? -30.016 72.875 6.566 1 62.47 302 LEU A CA 1
ATOM 2360 C C . LEU A 1 302 ? -28.969 71.75 6.676 1 62.47 302 LEU A C 1
ATOM 2362 O O . LEU A 1 302 ? -29.047 70.875 7.559 1 62.47 302 LEU A O 1
ATOM 2366 N N . SER A 1 303 ? -28.156 71.688 5.727 1 63.38 303 SER A N 1
ATOM 2367 C CA . SER A 1 303 ? -27.047 70.75 5.648 1 63.38 303 SER A CA 1
ATOM 2368 C C . SER A 1 303 ? -26.203 70.75 6.914 1 63.38 303 SER A C 1
ATOM 2370 O O . SER A 1 303 ? -25.938 71.875 7.469 1 63.38 303 SER A O 1
ATOM 2372 N N . HIS A 1 304 ? -26.188 69.688 7.609 1 76.94 304 HIS A N 1
ATOM 2373 C CA . HIS A 1 304 ? -25.344 69.562 8.781 1 76.94 304 HIS A CA 1
ATOM 2374 C C . HIS A 1 304 ? -24.219 68.562 8.531 1 76.94 304 HIS A C 1
ATOM 2376 O O . HIS A 1 304 ? -24.406 67.562 7.824 1 76.94 304 HIS A O 1
ATOM 2382 N N . VAL A 1 305 ? -23.047 69 8.875 1 85.88 305 VAL A N 1
ATOM 2383 C CA . VAL A 1 305 ? -21.859 68.125 8.758 1 85.88 305 VAL A CA 1
ATOM 2384 C C . VAL A 1 305 ? -21.703 67.312 10.008 1 85.88 305 VAL A C 1
ATOM 2386 O O . VAL A 1 305 ? -21.938 67.75 11.125 1 85.88 305 VAL A O 1
ATOM 2389 N N . LEU A 1 306 ? -21.469 66.062 9.805 1 90 306 LEU A N 1
ATOM 2390 C CA . LEU A 1 306 ? -21.156 65.125 10.891 1 90 306 LEU A CA 1
ATOM 2391 C C . LEU A 1 306 ? -19.719 64.625 10.789 1 90 306 LEU A C 1
ATOM 2393 O O . LEU A 1 306 ? -19.281 64.188 9.734 1 90 306 LEU A O 1
ATOM 2397 N N . PHE A 1 307 ? -19 64.812 11.844 1 90.44 307 PHE A N 1
ATOM 2398 C CA . PHE A 1 307 ? -17.609 64.375 11.859 1 90.44 307 PHE A CA 1
ATOM 2399 C C . PHE A 1 307 ? -17.422 63.188 12.828 1 90.44 307 PHE A C 1
ATOM 2401 O O . PHE A 1 307 ? -18.328 62.875 13.609 1 90.44 307 PHE A O 1
ATOM 2408 N N . SER A 1 308 ? -16.297 62.562 12.695 1 91.62 308 SER A N 1
ATOM 2409 C CA . SER A 1 308 ? -15.906 61.531 13.656 1 91.62 308 SER A CA 1
ATOM 2410 C C . SER A 1 308 ? -15.672 62.125 15.039 1 91.62 308 SER A C 1
ATOM 2412 O O . SER A 1 308 ? -15.445 63.312 15.172 1 91.62 308 SER A O 1
ATOM 2414 N N . ASN A 1 309 ? -15.805 61.312 16 1 88.38 309 ASN A N 1
ATOM 2415 C CA . ASN A 1 309 ? -15.633 61.75 17.391 1 88.38 309 ASN A CA 1
ATOM 2416 C C . ASN A 1 309 ? -14.203 62.219 17.656 1 88.38 309 ASN A C 1
ATOM 2418 O O . ASN A 1 309 ? -13.984 63.188 18.406 1 88.38 309 ASN A O 1
ATOM 2422 N N . ILE A 1 310 ? -13.281 61.531 17.141 1 87.25 310 ILE A N 1
ATOM 2423 C CA . ILE A 1 310 ? -11.875 61.906 17.234 1 87.25 310 ILE A CA 1
ATOM 2424 C C . ILE A 1 310 ? -11.188 61.719 15.891 1 87.25 310 ILE A C 1
ATOM 2426 O O . ILE A 1 310 ? -11.781 61.156 14.961 1 87.25 310 ILE A O 1
ATOM 2430 N N . ALA A 1 311 ? -9.992 62.281 15.781 1 87.69 311 ALA A N 1
ATOM 2431 C CA . ALA A 1 311 ? -9.188 62.062 14.586 1 87.69 311 ALA A CA 1
ATOM 2432 C C . ALA A 1 311 ? -8.625 60.625 14.578 1 87.69 311 ALA A C 1
ATOM 2434 O O . ALA A 1 311 ? -7.422 60.438 14.742 1 87.69 311 ALA A O 1
ATOM 2435 N N . SER A 1 312 ? -9.523 59.812 14.312 1 87 312 SER A N 1
ATOM 2436 C CA . SER A 1 312 ? -9.195 58.406 14.484 1 87 312 SER A CA 1
ATOM 2437 C C . SER A 1 312 ? -8.57 57.812 13.219 1 87 312 SER A C 1
ATOM 2439 O O . SER A 1 312 ? -7.949 56.75 13.258 1 87 312 SER A O 1
ATOM 2441 N N . PHE A 1 313 ? -8.727 58.406 12.102 1 89.44 313 PHE A N 1
ATOM 2442 C CA . PHE A 1 313 ? -8.156 57.906 10.859 1 89.44 313 PHE A CA 1
ATOM 2443 C C . PHE A 1 313 ? -6.664 58.219 10.789 1 89.44 313 PHE A C 1
ATOM 2445 O O . PHE A 1 313 ? -6.266 59.344 10.523 1 89.44 313 PHE A O 1
ATOM 2452 N N . LEU A 1 314 ? -5.883 57.156 10.945 1 87.94 314 LEU A N 1
ATOM 2453 C CA . LEU A 1 314 ? -4.43 57.312 10.961 1 87.94 314 LEU A CA 1
ATOM 2454 C C . LEU A 1 314 ? -3.82 56.781 9.664 1 87.94 314 LEU A C 1
ATOM 2456 O O . LEU A 1 314 ? -4.336 55.844 9.062 1 87.94 314 LEU A O 1
ATOM 2460 N N . PRO A 1 315 ? -2.729 57.469 9.312 1 87.31 315 PRO A N 1
ATOM 2461 C CA . PRO A 1 315 ? -2.031 56.938 8.141 1 87.31 315 PRO A CA 1
ATOM 2462 C C . PRO A 1 315 ? -1.599 55.469 8.312 1 87.31 315 PRO A C 1
ATOM 2464 O O . PRO A 1 315 ? -1.147 55.094 9.398 1 87.31 315 PRO A O 1
ATOM 2467 N N . GLY A 1 316 ? -1.754 54.719 7.293 1 83.5 316 GLY A N 1
ATOM 2468 C CA . GLY A 1 316 ? -1.447 53.281 7.344 1 83.5 316 GLY A CA 1
ATOM 2469 C C . GLY A 1 316 ? -2.682 52.406 7.465 1 83.5 316 GLY A C 1
ATOM 2470 O O . GLY A 1 316 ? -2.602 51.188 7.32 1 83.5 316 GLY A O 1
ATOM 2471 N N . ASN A 1 317 ? -3.795 53.062 7.789 1 87.12 317 ASN A N 1
ATOM 2472 C CA . ASN A 1 317 ? -5.055 52.344 7.926 1 87.12 317 ASN A CA 1
ATOM 2473 C C . ASN A 1 317 ? -6.004 52.656 6.77 1 87.12 317 ASN A C 1
ATOM 2475 O O . ASN A 1 317 ? -5.73 53.531 5.949 1 87.12 317 ASN A O 1
ATOM 2479 N N . THR A 1 318 ? -6.973 51.844 6.656 1 88.12 318 THR A N 1
ATOM 2480 C CA . THR A 1 318 ? -8 52.031 5.645 1 88.12 318 THR A CA 1
ATOM 2481 C C . THR A 1 318 ? -9.352 52.312 6.293 1 88.12 318 THR A C 1
ATOM 2483 O O . THR A 1 318 ? -9.742 51.656 7.262 1 88.12 318 THR A O 1
ATOM 2486 N N . LEU A 1 319 ? -9.906 53.375 5.812 1 92.44 319 LEU A N 1
ATOM 2487 C CA . LEU A 1 319 ? -11.258 53.75 6.238 1 92.44 319 LEU A CA 1
ATOM 2488 C C . LEU A 1 319 ? -12.273 53.406 5.152 1 92.44 319 LEU A C 1
ATOM 2490 O O . LEU A 1 319 ? -12.141 53.844 4.012 1 92.44 319 LEU A O 1
ATOM 2494 N N . THR A 1 320 ? -13.227 52.656 5.535 1 92 320 THR A N 1
ATOM 2495 C CA . THR A 1 320 ? -14.242 52.281 4.566 1 92 320 THR A CA 1
ATOM 2496 C C . THR A 1 320 ? -15.609 52.812 4.984 1 92 320 THR A C 1
ATOM 2498 O O . THR A 1 320 ? -16.062 52.562 6.105 1 92 320 THR A O 1
ATOM 2501 N N . ILE A 1 321 ? -16.234 53.5 4.055 1 93.88 321 ILE A N 1
ATOM 2502 C CA . ILE A 1 321 ? -17.578 54.031 4.27 1 93.88 321 ILE A CA 1
ATOM 2503 C C . ILE A 1 321 ? -18.562 53.344 3.338 1 93.88 321 ILE A C 1
ATOM 2505 O O . ILE A 1 321 ? -18.391 53.344 2.117 1 93.88 321 ILE A O 1
ATOM 2509 N N . LYS A 1 322 ? -19.531 52.812 3.908 1 94.12 322 LYS A N 1
ATOM 2510 C CA . LYS A 1 322 ? -20.562 52.125 3.145 1 94.12 322 LYS A CA 1
ATOM 2511 C C . LYS A 1 322 ? -21.891 52.875 3.197 1 94.12 322 LYS A C 1
ATOM 2513 O O . LYS A 1 322 ? -22.344 53.25 4.273 1 94.12 322 LYS A O 1
ATOM 2518 N N . VAL A 1 323 ? -22.469 52.969 2.021 1 94.5 323 VAL A N 1
ATOM 2519 C CA . VAL A 1 323 ? -23.781 53.625 1.937 1 94.5 323 VAL A CA 1
ATOM 2520 C C . VAL A 1 323 ? -24.891 52.562 2.016 1 94.5 323 VAL A C 1
ATOM 2522 O O . VAL A 1 323 ? -25.078 51.781 1.074 1 94.5 323 VAL A O 1
ATOM 2525 N N . LEU A 1 324 ? -25.578 52.594 3.043 1 94 324 LEU A N 1
ATOM 2526 C CA . LEU A 1 324 ? -26.594 51.562 3.281 1 94 324 LEU A CA 1
ATOM 2527 C C . LEU A 1 324 ? -27.922 51.969 2.645 1 94 324 LEU A C 1
ATOM 2529 O O . LEU A 1 324 ? -28.672 51.125 2.184 1 94 324 LEU A O 1
ATOM 2533 N N . ASP A 1 325 ? -28.234 53.219 2.719 1 92.69 325 ASP A N 1
ATOM 2534 C CA . ASP A 1 325 ? -29.422 53.781 2.094 1 92.69 325 ASP A CA 1
ATOM 2535 C C . ASP A 1 325 ? -29.156 55.156 1.49 1 92.69 325 ASP A C 1
ATOM 2537 O O . ASP A 1 325 ? -28.281 55.875 1.967 1 92.69 325 ASP A O 1
ATOM 2541 N N . ASP A 1 326 ? -29.875 55.469 0.41 1 89.94 326 ASP A N 1
ATOM 2542 C CA . ASP A 1 326 ? -29.641 56.719 -0.261 1 89.94 326 ASP A CA 1
ATOM 2543 C C . ASP A 1 326 ? -30.938 57.531 -0.417 1 89.94 326 ASP A C 1
ATOM 2545 O O . ASP A 1 326 ? -32.031 57.031 -0.089 1 89.94 326 ASP A O 1
ATOM 2549 N N . ALA A 1 327 ? -30.797 58.781 -0.646 1 88.44 327 ALA A N 1
ATOM 2550 C CA . ALA A 1 327 ? -31.875 59.719 -0.94 1 88.44 327 ALA A CA 1
ATOM 2551 C C . ALA A 1 327 ? -31.484 60.625 -2.088 1 88.44 327 ALA A C 1
ATOM 2553 O O . ALA A 1 327 ? -30.562 60.344 -2.854 1 88.44 327 ALA A O 1
ATOM 2554 N N . ASP A 1 328 ? -32.344 61.688 -2.254 1 87.12 328 ASP A N 1
ATOM 2555 C CA . ASP A 1 328 ? -32.031 62.625 -3.332 1 87.12 328 ASP A CA 1
ATOM 2556 C C . ASP A 1 328 ? -30.688 63.312 -3.107 1 87.12 328 ASP A C 1
ATOM 2558 O O . ASP A 1 328 ? -30.344 63.656 -1.974 1 87.12 328 ASP A O 1
ATOM 2562 N N . LYS A 1 329 ? -30.031 63.469 -4.203 1 88.19 329 LYS A N 1
ATOM 2563 C CA . LYS A 1 329 ? -28.688 64.062 -4.129 1 88.19 329 LYS A CA 1
ATOM 2564 C C . LYS A 1 329 ? -28.734 65.562 -4.195 1 88.19 329 LYS A C 1
ATOM 2566 O O . LYS A 1 329 ? -29.531 66.125 -4.949 1 88.19 329 LYS A O 1
ATOM 2571 N N . SER A 1 330 ? -28.062 66.188 -3.324 1 86.31 330 SER A N 1
ATOM 2572 C CA . SER A 1 330 ? -27.875 67.625 -3.354 1 86.31 330 SER A CA 1
ATOM 2573 C C . SER A 1 330 ? -26.422 68 -3.641 1 86.31 330 SER A C 1
ATOM 2575 O O . SER A 1 330 ? -25.5 67.312 -3.209 1 86.31 330 SER A O 1
ATOM 2577 N N . PRO A 1 331 ? -26.391 69.125 -4.316 1 82.5 331 PRO A N 1
ATOM 2578 C CA . PRO A 1 331 ? -25.016 69.562 -4.566 1 82.5 331 PRO A CA 1
ATOM 2579 C C . PRO A 1 331 ? -24.266 69.875 -3.281 1 82.5 331 PRO A C 1
ATOM 2581 O O . PRO A 1 331 ? -24.828 70.5 -2.355 1 82.5 331 PRO A O 1
ATOM 2584 N N . GLY A 1 332 ? -23.188 69.438 -3.027 1 83.31 332 GLY A N 1
ATOM 2585 C CA . GLY A 1 332 ? -22.344 69.688 -1.872 1 83.31 332 GLY A CA 1
ATOM 2586 C C . GLY A 1 332 ? -22.297 68.562 -0.881 1 83.31 332 GLY A C 1
ATOM 2587 O O . GLY A 1 332 ? -21.5 68.562 0.064 1 83.31 332 GLY A O 1
ATOM 2588 N N . ASP A 1 333 ? -23.328 67.688 -1.034 1 88.75 333 ASP A N 1
ATOM 2589 C CA . ASP A 1 333 ? -23.344 66.5 -0.159 1 88.75 333 ASP A CA 1
ATOM 2590 C C . ASP A 1 333 ? -22.219 65.562 -0.523 1 88.75 333 ASP A C 1
ATOM 2592 O O . ASP A 1 333 ? -21.812 65.438 -1.683 1 88.75 333 ASP A O 1
ATOM 2596 N N . GLY A 1 334 ? -21.688 64.812 0.496 1 91.62 334 GLY A N 1
ATOM 2597 C CA . GLY A 1 334 ? -20.641 63.844 0.208 1 91.62 334 GLY A CA 1
ATOM 2598 C C . GLY A 1 334 ? -19.891 63.406 1.443 1 91.62 334 GLY A C 1
ATOM 2599 O O . GLY A 1 334 ? -20.438 63.406 2.549 1 91.62 334 GLY A O 1
ATOM 2600 N N . LEU A 1 335 ? -18.75 62.844 1.202 1 93.06 335 LEU A N 1
ATOM 2601 C CA . LEU A 1 335 ? -17.859 62.312 2.229 1 93.06 335 LEU A CA 1
ATOM 2602 C C . LEU A 1 335 ? -16.531 63.062 2.246 1 93.06 335 LEU A C 1
ATOM 2604 O O . LEU A 1 335 ? -16.094 63.562 1.216 1 93.06 335 LEU A O 1
ATOM 2608 N N . CYS A 1 336 ? -15.945 63.125 3.439 1 91 336 CYS A N 1
ATOM 2609 C CA . CYS A 1 336 ? -14.695 63.875 3.445 1 91 336 CYS A CA 1
ATOM 2610 C C . CYS A 1 336 ? -13.734 63.344 4.492 1 91 336 CYS A C 1
ATOM 2612 O O . CYS A 1 336 ? -14.141 62.562 5.375 1 91 336 CYS A O 1
ATOM 2614 N N . ILE A 1 337 ? -12.492 63.625 4.371 1 92.38 337 ILE A N 1
ATOM 2615 C CA . ILE A 1 337 ? -11.43 63.5 5.359 1 92.38 337 ILE A CA 1
ATOM 2616 C C . ILE A 1 337 ? -10.828 64.875 5.656 1 92.38 337 ILE A C 1
ATOM 2618 O O . ILE A 1 337 ? -10.547 65.625 4.738 1 92.38 337 ILE A O 1
ATOM 2622 N N . SER A 1 338 ? -10.742 65.188 6.945 1 90.69 338 SER A N 1
ATOM 2623 C CA . SER A 1 338 ? -10.344 66.562 7.289 1 90.69 338 SER A CA 1
ATOM 2624 C C . SER A 1 338 ? -9.32 66.562 8.422 1 90.69 338 SER A C 1
ATOM 2626 O O . SER A 1 338 ? -9.258 65.625 9.211 1 90.69 338 SER A O 1
ATOM 2628 N N . LEU A 1 339 ? -8.602 67.688 8.508 1 86.81 339 LEU A N 1
ATOM 2629 C CA . LEU A 1 339 ? -7.645 67.875 9.586 1 86.81 339 LEU A CA 1
ATOM 2630 C C . LEU A 1 339 ? -8.344 68.375 10.844 1 86.81 339 LEU A C 1
ATOM 2632 O O . LEU A 1 339 ? -7.867 68.125 11.961 1 86.81 339 LEU A O 1
ATOM 2636 N N . THR A 1 340 ? -9.453 69.125 10.648 1 83.06 340 THR A N 1
ATOM 2637 C CA . THR A 1 340 ? -10.203 69.688 11.766 1 83.06 340 THR A CA 1
ATOM 2638 C C . THR A 1 340 ? -11.672 69.312 11.688 1 83.06 340 THR A C 1
ATOM 2640 O O . THR A 1 340 ? -12.148 68.812 10.641 1 83.06 340 THR A O 1
ATOM 2643 N N . ASN A 1 341 ? -12.258 69.375 12.781 1 81.06 341 ASN A N 1
ATOM 2644 C CA . ASN A 1 341 ? -13.688 69.062 12.812 1 81.06 341 ASN A CA 1
ATOM 2645 C C . ASN A 1 341 ? -14.531 70.312 12.922 1 81.06 341 ASN A C 1
ATOM 2647 O O . ASN A 1 341 ? -15.719 70.25 13.227 1 81.06 341 ASN A O 1
ATOM 2651 N N . THR A 1 342 ? -13.898 71.438 12.906 1 72.56 342 THR A N 1
ATOM 2652 C CA . THR A 1 342 ? -14.609 72.688 13.164 1 72.56 342 THR A CA 1
ATOM 2653 C C . THR A 1 342 ? -15.227 73.25 11.883 1 72.56 342 THR A C 1
ATOM 2655 O O . THR A 1 342 ? -16.094 74.125 11.938 1 72.56 342 THR A O 1
ATOM 2658 N N . LYS A 1 343 ? -14.758 72.75 10.75 1 62.78 343 LYS A N 1
ATOM 2659 C CA . LYS A 1 343 ? -15.078 73.5 9.547 1 62.78 343 LYS A CA 1
ATOM 2660 C C . LYS A 1 343 ? -16.422 73.062 8.977 1 62.78 343 LYS A C 1
ATOM 2662 O O . LYS A 1 343 ? -16.547 72 8.375 1 62.78 343 LYS A O 1
ATOM 2667 N N . THR A 1 344 ? -17.484 73.688 9.438 1 60.22 344 THR A N 1
ATOM 2668 C CA . THR A 1 344 ? -18.875 73.25 9.438 1 60.22 344 THR A CA 1
ATOM 2669 C C . THR A 1 344 ? -19.516 73.562 8.078 1 60.22 344 THR A C 1
ATOM 2671 O O . THR A 1 344 ? -20.469 72.875 7.684 1 60.22 344 THR A O 1
ATOM 2674 N N . ASP A 1 345 ? -19.266 74.562 7.332 1 61.47 345 ASP A N 1
ATOM 2675 C CA . ASP A 1 345 ? -20.328 74.875 6.379 1 61.47 345 ASP A CA 1
ATOM 2676 C C . ASP A 1 345 ? -20 74.312 4.988 1 61.47 345 ASP A C 1
ATOM 2678 O O . ASP A 1 345 ? -20.906 74.062 4.191 1 61.47 345 ASP A O 1
ATOM 2682 N N . ALA A 1 346 ? -18.547 74.188 4.555 1 65.31 346 ALA A N 1
ATOM 2683 C CA . ALA A 1 346 ? -18.281 73.75 3.182 1 65.31 346 ALA A CA 1
ATOM 2684 C C . ALA A 1 346 ? -17.016 72.938 3.1 1 65.31 346 ALA A C 1
ATOM 2686 O O . ALA A 1 346 ? -15.984 73.25 3.689 1 65.31 346 ALA A O 1
ATOM 2687 N N . PHE A 1 347 ? -17.125 71.688 2.48 1 72.12 347 PHE A N 1
ATOM 2688 C CA . PHE A 1 347 ? -16 70.75 2.311 1 72.12 347 PHE A CA 1
ATOM 2689 C C . PHE A 1 347 ? -14.992 71.312 1.318 1 72.12 347 PHE A C 1
ATOM 2691 O O . PHE A 1 347 ? -13.891 70.75 1.18 1 72.12 347 PHE A O 1
ATOM 2698 N N . GLY A 1 348 ? -15.328 72.5 0.741 1 70.25 348 GLY A N 1
ATOM 2699 C CA . GLY A 1 348 ? -14.422 73.062 -0.25 1 70.25 348 GLY A CA 1
ATOM 2700 C C . GLY A 1 348 ? -13.344 73.938 0.356 1 70.25 348 GLY A C 1
ATOM 2701 O O . GLY A 1 348 ? -13.008 75 -0.192 1 70.25 348 GLY A O 1
ATOM 2702 N N . GLN A 1 349 ? -12.844 73.562 1.491 1 78.06 349 GLN A N 1
ATOM 2703 C CA . GLN A 1 349 ? -11.844 74.375 2.162 1 78.06 349 GLN A CA 1
ATOM 2704 C C . GLN A 1 349 ? -10.492 73.688 2.215 1 78.06 349 GLN A C 1
ATOM 2706 O O . GLN A 1 349 ? -10.391 72.5 1.858 1 78.06 349 GLN A O 1
ATOM 2711 N N . GLU A 1 350 ? -9.5 74.5 2.586 1 82.12 350 GLU A N 1
ATOM 2712 C CA . GLU A 1 350 ? -8.156 73.938 2.738 1 82.12 350 GLU A CA 1
ATOM 2713 C C . GLU A 1 350 ? -8.094 72.938 3.889 1 82.12 350 GLU A C 1
ATOM 2715 O O . GLU A 1 350 ? -8.734 73.188 4.926 1 82.12 350 GLU A O 1
ATOM 2720 N N . GLY A 1 351 ? -7.492 71.875 3.676 1 86.06 351 GLY A N 1
ATOM 2721 C CA . GLY A 1 351 ? -7.305 70.875 4.711 1 86.06 351 GLY A CA 1
ATOM 2722 C C . GLY A 1 351 ? -8.344 69.75 4.672 1 86.06 351 GLY A C 1
ATOM 2723 O O . GLY A 1 351 ? -8.508 69 5.641 1 86.06 351 GLY A O 1
ATOM 2724 N N . VAL A 1 352 ? -9.133 69.75 3.578 1 89.31 352 VAL A N 1
ATOM 2725 C CA . VAL A 1 352 ? -10.195 68.75 3.486 1 89.31 352 VAL A CA 1
ATOM 2726 C C . VAL A 1 352 ? -10.117 68.062 2.139 1 89.31 352 VAL A C 1
ATOM 2728 O O . VAL A 1 352 ? -9.844 68.688 1.111 1 89.31 352 VAL A O 1
ATOM 2731 N N . ILE A 1 353 ? -10.188 66.812 2.184 1 91.56 353 ILE A N 1
ATOM 2732 C CA . ILE A 1 353 ? -10.438 66 0.988 1 91.56 353 ILE A CA 1
ATOM 2733 C C . ILE A 1 353 ? -11.922 65.625 0.911 1 91.56 353 ILE A C 1
ATOM 2735 O O . ILE A 1 353 ? -12.453 65 1.808 1 91.56 353 ILE A O 1
ATOM 2739 N N . TYR A 1 354 ? -12.508 66.062 -0.156 1 90.81 354 TYR A N 1
ATOM 2740 C CA . TYR A 1 354 ? -13.953 65.938 -0.279 1 90.81 354 TYR A CA 1
ATOM 2741 C C . TYR A 1 354 ? -14.336 65.125 -1.54 1 90.81 354 TYR A C 1
ATOM 2743 O O . TYR A 1 354 ? -13.812 65.438 -2.623 1 90.81 354 TYR A O 1
ATOM 2751 N N . VAL A 1 355 ? -15.188 64.125 -1.309 1 92.38 355 VAL A N 1
ATOM 2752 C CA . VAL A 1 355 ? -15.781 63.406 -2.42 1 92.38 355 VAL A CA 1
ATOM 2753 C C . VAL A 1 355 ? -17.281 63.656 -2.455 1 92.38 355 VAL A C 1
ATOM 2755 O O . VAL A 1 355 ? -18 63.312 -1.522 1 92.38 355 VAL A O 1
ATOM 2758 N N . ASN A 1 356 ? -17.719 64.25 -3.5 1 91.31 356 ASN A N 1
ATOM 2759 C CA . ASN A 1 356 ? -19.156 64.5 -3.588 1 91.31 356 ASN A CA 1
ATOM 2760 C C . ASN A 1 356 ? -19.922 63.25 -4.07 1 91.31 356 ASN A C 1
ATOM 2762 O O . ASN A 1 356 ? -19.312 62.25 -4.461 1 91.31 356 ASN A O 1
ATOM 2766 N N . LEU A 1 357 ? -21.188 63.281 -4.082 1 92.69 357 LEU A N 1
ATOM 2767 C CA . LEU A 1 357 ? -22.031 62.125 -4.391 1 92.69 357 LEU A CA 1
ATOM 2768 C C . LEU A 1 357 ? -21.984 61.781 -5.875 1 92.69 357 LEU A C 1
ATOM 2770 O O . LEU A 1 357 ? -22.391 60.688 -6.285 1 92.69 357 LEU A O 1
ATOM 2774 N N . TYR A 1 358 ? -21.484 62.688 -6.633 1 91.75 358 TYR A N 1
ATOM 2775 C CA . TYR A 1 358 ? -21.406 62.469 -8.078 1 91.75 358 TYR A CA 1
ATOM 2776 C C . TYR A 1 358 ? -20.047 61.906 -8.469 1 91.75 358 TYR A C 1
ATOM 2778 O O . TYR A 1 358 ? -19.766 61.719 -9.656 1 91.75 358 TYR A O 1
ATOM 2786 N N . GLY A 1 359 ? -19.188 61.75 -7.492 1 91.31 359 GLY A N 1
ATOM 2787 C CA . GLY A 1 359 ? -17.922 61.094 -7.75 1 91.31 359 GLY A CA 1
ATOM 2788 C C . GLY A 1 359 ? -16.781 62.094 -7.961 1 91.31 359 GLY A C 1
ATOM 2789 O O . GLY A 1 359 ? -15.672 61.688 -8.312 1 91.31 359 GLY A O 1
ATOM 2790 N N . ILE A 1 360 ? -17.016 63.344 -7.785 1 91.31 360 ILE A N 1
ATOM 2791 C CA . ILE A 1 360 ? -15.977 64.375 -7.969 1 91.31 360 ILE A CA 1
ATOM 2792 C C . ILE A 1 360 ? -15.156 64.5 -6.688 1 91.31 360 ILE A C 1
ATOM 2794 O O . ILE A 1 360 ? -15.719 64.625 -5.598 1 91.31 360 ILE A O 1
ATOM 2798 N N . VAL A 1 361 ? -13.867 64.438 -6.836 1 93.25 361 VAL A N 1
ATOM 2799 C CA . VAL A 1 361 ? -12.977 64.5 -5.684 1 93.25 361 VAL A CA 1
ATOM 2800 C C . VAL A 1 361 ? -12.352 65.938 -5.621 1 93.25 361 VAL A C 1
ATOM 2802 O O . VAL A 1 361 ? -11.875 66.438 -6.633 1 93.25 361 VAL A O 1
ATOM 2805 N N . PHE A 1 362 ? -12.406 66.562 -4.473 1 91.31 362 PHE A N 1
ATOM 2806 C CA . PHE A 1 362 ? -11.805 67.875 -4.23 1 91.31 362 PHE A CA 1
ATOM 2807 C C . PHE A 1 362 ? -10.688 67.75 -3.197 1 91.31 362 PHE A C 1
ATOM 2809 O O . PHE A 1 362 ? -10.859 67.125 -2.152 1 91.31 362 PHE A O 1
ATOM 2816 N N . VAL A 1 363 ? -9.547 68.312 -3.498 1 91.31 363 VAL A N 1
ATOM 2817 C CA . VAL A 1 363 ? -8.43 68.375 -2.568 1 91.31 363 VAL A CA 1
ATOM 2818 C C . VAL A 1 363 ? -8.125 69.812 -2.23 1 91.31 363 VAL A C 1
ATOM 2820 O O . VAL A 1 363 ? -7.746 70.625 -3.107 1 91.31 363 VAL A O 1
ATOM 2823 N N . ASP A 1 364 ? -8.242 70.125 -1.03 1 88.12 364 ASP A N 1
ATOM 2824 C CA . ASP A 1 364 ? -8.031 71.5 -0.601 1 88.12 364 ASP A CA 1
ATOM 2825 C C . ASP A 1 364 ? -8.875 72.5 -1.428 1 88.12 364 ASP A C 1
ATOM 2827 O O . ASP A 1 364 ? -8.391 73.562 -1.859 1 88.12 364 ASP A O 1
ATOM 2831 N N . GLY A 1 365 ? -10.055 72.062 -1.797 1 85.69 365 GLY A N 1
ATOM 2832 C CA . GLY A 1 365 ? -10.992 72.875 -2.518 1 85.69 365 GLY A CA 1
ATOM 2833 C C . GLY A 1 365 ? -10.828 72.812 -4.023 1 85.69 365 GLY A C 1
ATOM 2834 O O . GLY A 1 365 ? -11.633 73.375 -4.77 1 85.69 365 GLY A O 1
ATOM 2835 N N . GLN A 1 366 ? -9.781 72.125 -4.461 1 88.88 366 GLN A N 1
ATOM 2836 C CA . GLN A 1 366 ? -9.531 72 -5.895 1 88.88 366 GLN A CA 1
ATOM 2837 C C . GLN A 1 366 ? -10.023 70.688 -6.445 1 88.88 366 GLN A C 1
ATOM 2839 O O . GLN A 1 366 ? -9.781 69.625 -5.844 1 88.88 366 GLN A O 1
ATOM 2844 N N . GLU A 1 367 ? -10.703 70.75 -7.52 1 90.19 367 GLU A N 1
ATOM 2845 C CA . GLU A 1 367 ? -11.211 69.562 -8.156 1 90.19 367 GLU A CA 1
ATOM 2846 C C . GLU A 1 367 ? -10.102 68.812 -8.891 1 90.19 367 GLU A C 1
ATOM 2848 O O . GLU A 1 367 ? -9.273 69.438 -9.562 1 90.19 367 GLU A O 1
ATOM 2853 N N . ILE A 1 368 ? -10.172 67.5 -8.688 1 86 368 ILE A N 1
ATOM 2854 C CA . ILE A 1 368 ? -9.203 66.688 -9.398 1 86 368 ILE A CA 1
ATOM 2855 C C . ILE A 1 368 ? -9.828 66.125 -10.68 1 86 368 ILE A C 1
ATOM 2857 O O . ILE A 1 368 ? -11.047 66.062 -10.797 1 86 368 ILE A O 1
ATOM 2861 N N . THR A 1 369 ? -8.992 65.688 -11.555 1 83.69 369 THR A N 1
ATOM 2862 C CA . THR A 1 369 ? -9.391 65.375 -12.914 1 83.69 369 THR A CA 1
ATOM 2863 C C . THR A 1 369 ? -10.141 64.062 -12.938 1 83.69 369 THR A C 1
ATOM 2865 O O . THR A 1 369 ? -11.172 63.906 -13.602 1 83.69 369 THR A O 1
ATOM 2868 N N . MET A 1 370 ? -9.711 63.094 -12.156 1 85.12 370 MET A N 1
ATOM 2869 C CA . MET A 1 370 ? -10.32 61.75 -12.242 1 85.12 370 MET A CA 1
ATOM 2870 C C . MET A 1 370 ? -11.633 61.719 -11.461 1 85.12 370 MET A C 1
ATOM 2872 O O . MET A 1 370 ? -11.711 62.219 -10.336 1 85.12 370 MET A O 1
ATOM 2876 N N . LYS A 1 371 ? -12.648 61.219 -12.164 1 88.12 371 LYS A N 1
ATOM 2877 C CA . LYS A 1 371 ? -13.969 61.094 -11.555 1 88.12 371 LYS A CA 1
ATOM 2878 C C . LYS A 1 371 ? -14.25 59.656 -11.141 1 88.12 371 LYS A C 1
ATOM 2880 O O . LYS A 1 371 ? -13.93 58.719 -11.883 1 88.12 371 LYS A O 1
ATOM 2885 N N . LEU A 1 372 ? -14.672 59.531 -9.953 1 91.62 372 LEU A N 1
ATOM 2886 C CA . LEU A 1 372 ? -15.086 58.25 -9.422 1 91.62 372 LEU A CA 1
ATOM 2887 C C . LEU A 1 372 ? -16.562 57.969 -9.719 1 91.62 372 LEU A C 1
ATOM 2889 O O . LEU A 1 372 ? -17.281 58.875 -10.117 1 91.62 372 LEU A O 1
ATOM 2893 N N . PRO A 1 373 ? -16.953 56.781 -9.68 1 92.19 373 PRO A N 1
ATOM 2894 C CA . PRO A 1 373 ? -18.375 56.469 -9.883 1 92.19 373 PRO A CA 1
ATOM 2895 C C . PRO A 1 373 ? -19.266 57.156 -8.859 1 92.19 373 PRO A C 1
ATOM 2897 O O . PRO A 1 373 ? -18.828 57.469 -7.746 1 92.19 373 PRO A O 1
ATOM 2900 N N . GLU A 1 374 ? -20.516 57.344 -9.32 1 92.25 374 GLU A N 1
ATOM 2901 C CA . GLU A 1 374 ? -21.5 58 -8.445 1 92.25 374 GLU A CA 1
ATOM 2902 C C . GLU A 1 374 ? -21.734 57.156 -7.191 1 92.25 374 GLU A C 1
ATOM 2904 O O . GLU A 1 374 ? -21.766 55.906 -7.254 1 92.25 374 GLU A O 1
ATOM 2909 N N . ILE A 1 375 ? -21.891 57.875 -6.074 1 92.75 375 ILE A N 1
ATOM 2910 C CA . ILE A 1 375 ? -22.109 57.188 -4.793 1 92.75 375 ILE A CA 1
ATOM 2911 C C . ILE A 1 375 ? -23.609 57 -4.57 1 92.75 375 ILE A C 1
ATOM 2913 O O . ILE A 1 375 ? -24.375 57.969 -4.594 1 92.75 375 ILE A O 1
ATOM 2917 N N . LYS A 1 376 ? -24 55.812 -4.461 1 92 376 LYS A N 1
ATOM 2918 C CA . LYS A 1 376 ? -25.391 55.438 -4.254 1 92 376 LYS A CA 1
ATOM 2919 C C . LYS A 1 376 ? -25.5 54.312 -3.24 1 92 376 LYS A C 1
ATOM 2921 O O . LYS A 1 376 ? -24.5 53.875 -2.654 1 92 376 LYS A O 1
ATOM 2926 N N . LYS A 1 377 ? -26.766 54 -3.076 1 93.25 377 LYS A N 1
ATOM 2927 C CA . LYS A 1 377 ? -26.984 52.875 -2.168 1 93.25 377 LYS A CA 1
ATOM 2928 C C . LYS A 1 377 ? -26.156 51.656 -2.57 1 93.25 377 LYS A C 1
ATOM 2930 O O . LYS A 1 377 ? -26.156 51.281 -3.74 1 93.25 377 LYS A O 1
ATOM 2935 N N . GLY A 1 378 ? -25.406 51.156 -1.611 1 91.88 378 GLY A N 1
ATOM 2936 C CA . GLY A 1 378 ? -24.594 49.969 -1.86 1 91.88 378 GLY A CA 1
ATOM 2937 C C . GLY A 1 378 ? -23.141 50.312 -2.191 1 91.88 378 GLY A C 1
ATOM 2938 O O . GLY A 1 378 ? -22.281 49.438 -2.232 1 91.88 378 GLY A O 1
ATOM 2939 N N . SER A 1 379 ? -22.891 51.594 -2.436 1 92.94 379 SER A N 1
ATOM 2940 C CA . SER A 1 379 ? -21.531 52 -2.771 1 92.94 379 SER A CA 1
ATOM 2941 C C . SER A 1 379 ? -20.609 51.906 -1.562 1 92.94 379 SER A C 1
ATOM 2943 O O . SER A 1 379 ? -21.031 52.156 -0.429 1 92.94 379 SER A O 1
ATOM 2945 N N . VAL A 1 380 ? -19.422 51.438 -1.842 1 94.12 380 VAL A N 1
ATOM 2946 C CA . VAL A 1 380 ? -18.391 51.375 -0.811 1 94.12 380 VAL A CA 1
ATOM 2947 C C . VAL A 1 380 ? -17.219 52.281 -1.193 1 94.12 380 VAL A C 1
ATOM 2949 O O . VAL A 1 380 ? -16.609 52.094 -2.26 1 94.12 380 VAL A O 1
ATOM 2952 N N . VAL A 1 381 ? -16.969 53.281 -0.355 1 94.06 381 VAL A N 1
ATOM 2953 C CA . VAL A 1 381 ? -15.852 54.188 -0.574 1 94.06 381 VAL A CA 1
ATOM 2954 C C . VAL A 1 381 ? -14.742 53.875 0.429 1 94.06 381 VAL A C 1
ATOM 2956 O O . VAL A 1 381 ? -14.961 53.938 1.642 1 94.06 381 VAL A O 1
ATOM 2959 N N . ALA A 1 382 ? -13.578 53.625 -0.055 1 94.44 382 ALA A N 1
ATOM 2960 C CA . ALA A 1 382 ? -12.445 53.312 0.811 1 94.44 382 ALA A CA 1
ATOM 2961 C C . ALA A 1 382 ? -11.375 54.406 0.731 1 94.44 382 ALA A C 1
ATOM 2963 O O . ALA A 1 382 ? -10.961 54.812 -0.362 1 94.44 382 ALA A O 1
ATOM 2964 N N . PHE A 1 383 ? -11 55 1.888 1 94.19 383 PHE A N 1
ATOM 2965 C CA . PHE A 1 383 ? -9.914 55.938 1.993 1 94.19 383 PHE A CA 1
ATOM 2966 C C . PHE A 1 383 ? -8.656 55.281 2.543 1 94.19 383 PHE A C 1
ATOM 2968 O O . PHE A 1 383 ? -8.711 54.594 3.551 1 94.19 383 PHE A O 1
ATOM 2975 N N . GLN A 1 384 ? -7.602 55.469 1.9 1 92.69 384 GLN A N 1
ATOM 2976 C CA . GLN A 1 384 ? -6.312 55 2.389 1 92.69 384 GLN A CA 1
ATOM 2977 C C . GLN A 1 384 ? -5.301 56.125 2.471 1 92.69 384 GLN A C 1
ATOM 2979 O O . GLN A 1 384 ? -5.273 57 1.603 1 92.69 384 GLN A O 1
ATOM 2984 N N . ALA A 1 385 ? -4.562 56.156 3.58 1 90.81 385 ALA A N 1
ATOM 2985 C CA . ALA A 1 385 ? -3.557 57.188 3.758 1 90.81 385 ALA A CA 1
ATOM 2986 C C . ALA A 1 385 ? -2.201 56.594 4.117 1 90.81 385 ALA A C 1
ATOM 2988 O O . ALA A 1 385 ? -2.125 55.594 4.855 1 90.81 385 ALA A O 1
ATOM 2989 N N . GLU A 1 386 ? -1.236 57.156 3.506 1 89.62 386 GLU A N 1
ATOM 2990 C CA . GLU A 1 386 ? 0.136 56.781 3.799 1 89.62 386 GLU A CA 1
ATOM 2991 C C . GLU A 1 386 ? 1.039 58 3.979 1 89.62 386 GLU A C 1
ATOM 2993 O O . GLU A 1 386 ? 0.987 58.938 3.184 1 89.62 386 GLU A O 1
ATOM 2998 N N . LEU A 1 387 ? 1.777 57.875 5.016 1 87.75 387 LEU A N 1
ATOM 2999 C CA . LEU A 1 387 ? 2.715 58.969 5.254 1 87.75 387 LEU A CA 1
ATOM 3000 C C . LEU A 1 387 ? 3.955 58.812 4.379 1 87.75 387 LEU A C 1
ATOM 3002 O O . LEU A 1 387 ? 4.562 57.75 4.332 1 87.75 387 LEU A O 1
ATOM 3006 N N . LEU A 1 388 ? 4.18 59.844 3.686 1 86.38 388 LEU A N 1
ATOM 3007 C CA . LEU A 1 388 ? 5.367 59.844 2.84 1 86.38 388 LEU A CA 1
ATOM 3008 C C . LEU A 1 388 ? 6.535 60.531 3.545 1 86.38 388 LEU A C 1
ATOM 3010 O O . LEU A 1 388 ? 6.328 61.312 4.469 1 86.38 388 LEU A O 1
ATOM 3014 N N . PRO A 1 389 ? 7.758 60.188 3.096 1 82.88 389 PRO A N 1
ATOM 3015 C CA . PRO A 1 389 ? 8.945 60.781 3.73 1 82.88 389 PRO A CA 1
ATOM 3016 C C . PRO A 1 389 ? 8.984 62.312 3.615 1 82.88 389 PRO A C 1
ATOM 3018 O O . PRO A 1 389 ? 9.578 62.969 4.461 1 82.88 389 PRO A O 1
ATOM 3021 N N . ASN A 1 390 ? 8.461 62.906 2.559 1 79.31 390 ASN A N 1
ATOM 3022 C CA . ASN A 1 390 ? 8.492 64.375 2.342 1 79.31 390 ASN A CA 1
ATOM 3023 C C . ASN A 1 390 ? 7.414 65.062 3.158 1 79.31 390 ASN A C 1
ATOM 3025 O O . ASN A 1 390 ? 7.094 66.25 2.898 1 79.31 390 ASN A O 1
ATOM 3029 N N . ARG A 1 391 ? 6.828 64.438 4.172 1 77.12 391 ARG A N 1
ATOM 3030 C CA . ARG A 1 391 ? 5.812 64.938 5.086 1 77.12 391 ARG A CA 1
ATOM 3031 C C . ARG A 1 391 ? 4.473 65.125 4.375 1 77.12 391 ARG A C 1
ATOM 3033 O O . ARG A 1 391 ? 3.586 65.812 4.871 1 77.12 391 ARG A O 1
ATOM 3040 N N . LYS A 1 392 ? 4.445 64.625 3.18 1 86.81 392 LYS A N 1
ATOM 3041 C CA . LYS A 1 392 ? 3.146 64.562 2.514 1 86.81 392 LYS A CA 1
ATOM 3042 C C . LYS A 1 392 ? 2.42 63.281 2.809 1 86.81 392 LYS A C 1
ATOM 3044 O O . LYS A 1 392 ? 3.033 62.312 3.271 1 86.81 392 LYS A O 1
ATOM 3049 N N . VAL A 1 393 ? 1.125 63.406 2.709 1 90.31 393 VAL A N 1
ATOM 3050 C CA . VAL A 1 393 ? 0.312 62.219 2.93 1 90.31 393 VAL A CA 1
ATOM 3051 C C . VAL A 1 393 ? -0.289 61.75 1.606 1 90.31 393 VAL A C 1
ATOM 3053 O O . VAL A 1 393 ? -0.995 62.5 0.935 1 90.31 393 VAL A O 1
ATOM 3056 N N . ARG A 1 394 ? 0.114 60.562 1.172 1 92.75 394 ARG A N 1
ATOM 3057 C CA . ARG A 1 394 ? -0.514 60 -0.009 1 92.75 394 ARG A CA 1
ATOM 3058 C C . ARG A 1 394 ? -1.887 59.406 0.328 1 92.75 394 ARG A C 1
ATOM 3060 O O . ARG A 1 394 ? -2.006 58.531 1.188 1 92.75 394 ARG A O 1
ATOM 3067 N N . VAL A 1 395 ? -2.91 59.938 -0.255 1 92.25 395 VAL A N 1
ATOM 3068 C CA . VAL A 1 395 ? -4.273 59.5 0.008 1 92.25 395 VAL A CA 1
ATOM 3069 C C . VAL A 1 395 ? -4.848 58.812 -1.236 1 92.25 395 VAL A C 1
ATOM 3071 O O . VAL A 1 395 ? -4.684 59.344 -2.352 1 92.25 395 VAL A O 1
ATOM 3074 N N . SER A 1 396 ? -5.387 57.688 -1.037 1 94 396 SER A N 1
ATOM 3075 C CA . SER A 1 396 ? -6.07 56.969 -2.105 1 94 396 SER A CA 1
ATOM 3076 C C . SER A 1 396 ? -7.551 56.812 -1.798 1 94 396 SER A C 1
ATOM 3078 O O . SER A 1 396 ? -7.922 56.438 -0.683 1 94 396 SER A O 1
ATOM 3080 N N . VAL A 1 397 ? -8.383 57.156 -2.76 1 94.12 397 VAL A N 1
ATOM 3081 C CA . VAL A 1 397 ? -9.82 56.969 -2.643 1 94.12 397 VAL A CA 1
ATOM 3082 C C . VAL A 1 397 ? -10.281 55.906 -3.664 1 94.12 397 VAL A C 1
ATOM 3084 O O . VAL A 1 397 ? -10.062 56.094 -4.867 1 94.12 397 VAL A O 1
ATOM 3087 N N . GLN A 1 398 ? -10.82 54.938 -3.137 1 93.19 398 GLN A N 1
ATOM 3088 C CA . GLN A 1 398 ? -11.258 53.844 -4.004 1 93.19 398 GLN A CA 1
ATOM 3089 C C . GLN A 1 398 ? -12.773 53.625 -3.908 1 93.19 398 GLN A C 1
ATOM 3091 O O . GLN A 1 398 ? -13.336 53.656 -2.812 1 93.19 398 GLN A O 1
ATOM 3096 N N . THR A 1 399 ? -13.445 53.562 -5.031 1 90.19 399 THR A N 1
ATOM 3097 C CA . THR A 1 399 ? -14.859 53.219 -5.121 1 90.19 399 THR A CA 1
ATOM 3098 C C . THR A 1 399 ? -15.086 52.188 -6.215 1 90.19 399 THR A C 1
ATOM 3100 O O . THR A 1 399 ? -14.727 52.406 -7.375 1 90.19 399 THR A O 1
ATOM 3103 N N . GLU A 1 400 ? -15.68 51.094 -5.789 1 83.25 400 GLU A N 1
ATOM 3104 C CA . GLU A 1 400 ? -15.945 50 -6.727 1 83.25 400 GLU A CA 1
ATOM 3105 C C . GLU A 1 400 ? -14.688 49.625 -7.492 1 83.25 400 GLU A C 1
ATOM 3107 O O . GLU A 1 400 ? -13.672 49.25 -6.891 1 83.25 400 GLU A O 1
ATOM 3112 N N . ASN A 1 401 ? -14.625 49.938 -8.82 1 83.81 401 ASN A N 1
ATOM 3113 C CA . ASN A 1 401 ? -13.492 49.469 -9.609 1 83.81 401 ASN A CA 1
ATOM 3114 C C . ASN A 1 401 ? -12.547 50.594 -9.977 1 83.81 401 ASN A C 1
ATOM 3116 O O . ASN A 1 401 ? -11.648 50.438 -10.805 1 83.81 401 ASN A O 1
ATOM 3120 N N . LYS A 1 402 ? -12.695 51.781 -9.391 1 91.25 402 LYS A N 1
ATOM 3121 C CA . LYS A 1 402 ? -11.828 52.906 -9.719 1 91.25 402 LYS A CA 1
ATOM 3122 C C . LYS A 1 402 ? -11.102 53.438 -8.484 1 91.25 402 LYS A C 1
ATOM 3124 O O . LYS A 1 402 ? -11.633 53.344 -7.371 1 91.25 402 LYS A O 1
ATOM 3129 N N . GLU A 1 403 ? -9.906 53.844 -8.656 1 93 403 GLU A N 1
ATOM 3130 C CA . GLU A 1 403 ? -9.086 54.375 -7.57 1 93 403 GLU A CA 1
ATOM 3131 C C . GLU A 1 403 ? -8.344 55.625 -7.996 1 93 403 GLU A C 1
ATOM 3133 O O . GLU A 1 403 ? -7.852 55.719 -9.125 1 93 403 GLU A O 1
ATOM 3138 N N . VAL A 1 404 ? -8.406 56.625 -7.184 1 93.19 404 VAL A N 1
ATOM 3139 C CA . VAL A 1 404 ? -7.656 57.875 -7.398 1 93.19 404 VAL A CA 1
ATOM 3140 C C . VAL A 1 404 ? -6.652 58.062 -6.266 1 93.19 404 VAL A C 1
ATOM 3142 O O . VAL A 1 404 ? -6.996 57.938 -5.09 1 93.19 404 VAL A O 1
ATOM 3145 N N . THR A 1 405 ? -5.402 58.25 -6.641 1 93.5 405 THR A N 1
ATOM 3146 C CA . THR A 1 405 ? -4.352 58.469 -5.652 1 93.5 405 THR A CA 1
ATOM 3147 C C . THR A 1 405 ? -3.67 59.812 -5.879 1 93.5 405 THR A C 1
ATOM 3149 O O . THR A 1 405 ? -3.395 60.188 -7.02 1 93.5 405 THR A O 1
ATOM 3152 N N . PHE A 1 406 ? -3.514 60.594 -4.836 1 91.06 406 PHE A N 1
ATOM 3153 C CA . PHE A 1 406 ? -2.846 61.875 -4.922 1 91.06 406 PHE A CA 1
ATOM 3154 C C . PHE A 1 406 ? -2.057 62.156 -3.648 1 91.06 406 PHE A C 1
ATOM 3156 O O . PHE A 1 406 ? -2.303 61.562 -2.607 1 91.06 406 PHE A O 1
ATOM 3163 N N . ASP A 1 407 ? -1.105 63.062 -3.727 1 90.94 407 ASP A N 1
ATOM 3164 C CA . ASP A 1 407 ? -0.298 63.469 -2.584 1 90.94 407 ASP A CA 1
ATOM 3165 C C . ASP A 1 407 ? -0.843 64.75 -1.971 1 90.94 407 ASP A C 1
ATOM 3167 O O . ASP A 1 407 ? -0.984 65.812 -2.66 1 90.94 407 ASP A O 1
ATOM 3171 N N . TRP A 1 408 ? -1.216 64.75 -0.738 1 88.81 408 TRP A N 1
ATOM 3172 C CA . TRP A 1 408 ? -1.84 65.812 0.011 1 88.81 408 TRP A CA 1
ATOM 3173 C C . TRP A 1 408 ? -0.825 66.5 0.913 1 88.81 408 TRP A C 1
ATOM 3175 O O . TRP A 1 408 ? -0.195 65.875 1.758 1 88.81 408 TRP A O 1
ATOM 3185 N N . LYS A 1 409 ? -0.529 67.812 0.715 1 84.94 409 LYS A N 1
ATOM 3186 C CA . LYS A 1 409 ? 0.376 68.562 1.553 1 84.94 409 LYS A CA 1
ATOM 3187 C C . LYS A 1 409 ? -0.318 69.062 2.832 1 84.94 409 LYS A C 1
ATOM 3189 O O . LYS A 1 409 ? -1.275 69.812 2.779 1 84.94 409 LYS A O 1
ATOM 3194 N N . VAL A 1 410 ? -0.011 68.438 3.875 1 77.19 410 VAL A N 1
ATOM 3195 C CA . VAL A 1 410 ? -0.631 68.75 5.152 1 77.19 410 VAL A CA 1
ATOM 3196 C C . VAL A 1 410 ? 0.29 69.688 5.945 1 77.19 410 VAL A C 1
ATOM 3198 O O . VAL A 1 410 ? 1.471 69.375 6.133 1 77.19 410 VAL A O 1
ATOM 3201 N N . ASP A 1 411 ? 0.094 71 5.992 1 63.75 411 ASP A N 1
ATOM 3202 C CA . ASP A 1 411 ? 0.878 71.875 6.801 1 63.75 411 ASP A CA 1
ATOM 3203 C C . ASP A 1 411 ? 0.717 71.625 8.289 1 63.75 411 ASP A C 1
ATOM 3205 O O . ASP A 1 411 ? -0.356 71.812 8.859 1 63.75 411 ASP A O 1
ATOM 3209 N N . THR A 1 412 ? 1.377 70.75 8.727 1 56.38 412 THR A N 1
ATOM 3210 C CA . THR A 1 412 ? 1.341 70.375 10.133 1 56.38 412 THR A CA 1
ATOM 3211 C C . THR A 1 412 ? 1.711 71.562 11.008 1 56.38 412 THR A C 1
ATOM 3213 O O . THR A 1 412 ? 1.719 71.438 12.234 1 56.38 412 THR A O 1
ATOM 3216 N N . SER A 1 413 ? 2.305 72.688 10.453 1 47.69 413 SER A N 1
ATOM 3217 C CA . SER A 1 413 ? 2.768 73.812 11.297 1 47.69 413 SER A CA 1
ATOM 3218 C C . SER A 1 413 ? 1.606 74.438 12.031 1 47.69 413 SER A C 1
ATOM 3220 O O . SER A 1 413 ? 1.767 74.938 13.156 1 47.69 413 SER A O 1
ATOM 3222 N N . SER A 1 414 ? 0.54 74.938 11.305 1 40 414 SER A N 1
ATOM 3223 C CA . SER A 1 414 ? -0.411 75.875 11.891 1 40 414 SER A CA 1
ATOM 3224 C C . SER A 1 414 ? -1.245 75.188 12.977 1 40 414 SER A C 1
ATOM 3226 O O . SER A 1 414 ? -2.002 75.875 13.68 1 40 414 SER A O 1
ATOM 3228 N N . ASN A 1 415 ? -1.63 74 12.805 1 39.62 415 ASN A N 1
ATOM 3229 C CA . ASN A 1 415 ? -2.674 73.562 13.719 1 39.62 415 ASN A CA 1
ATOM 3230 C C . ASN A 1 415 ? -2.146 73.438 15.141 1 39.62 415 ASN A C 1
ATOM 3232 O O . ASN A 1 415 ? -2.072 72.312 15.672 1 39.62 415 ASN A O 1
ATOM 3236 N N . SER A 1 416 ? -1.114 74.125 15.469 1 35.75 416 SER A N 1
ATOM 3237 C CA . SER A 1 416 ? -0.839 74.125 16.906 1 35.75 416 SER A CA 1
ATOM 3238 C C . SER A 1 416 ? -1.995 74.812 17.656 1 35.75 416 SER A C 1
ATOM 3240 O O . SER A 1 416 ? -1.839 75.188 18.812 1 35.75 416 SER A O 1
ATOM 3242 N N . THR A 1 417 ? -3.049 75.438 17.031 1 33.5 417 THR A N 1
ATOM 3243 C CA . THR A 1 417 ? -3.842 76.125 18.016 1 33.5 417 THR A CA 1
ATOM 3244 C C . THR A 1 417 ? -4.281 75.25 19.141 1 33.5 417 THR A C 1
ATOM 3246 O O . THR A 1 417 ? -4.051 75.5 20.328 1 33.5 417 THR A O 1
ATOM 3249 N N . SER A 1 418 ? -5.73 75.438 19.531 1 33.72 418 SER A N 1
ATOM 3250 C CA . SER A 1 418 ? -6.305 75.438 20.875 1 33.72 418 SER A CA 1
ATOM 3251 C C . SER A 1 418 ? -6.312 74.062 21.484 1 33.72 418 SER A C 1
ATOM 3253 O O . SER A 1 418 ? -6.02 73.875 22.672 1 33.72 418 SER A O 1
ATOM 3255 N N . THR A 1 419 ? -7.242 73.125 21.016 1 32.97 419 THR A N 1
ATOM 3256 C CA . THR A 1 419 ? -7.645 72.188 22 1 32.97 419 THR A CA 1
ATOM 3257 C C . THR A 1 419 ? -6.508 71.188 22.281 1 32.97 419 THR A C 1
ATOM 3259 O O . THR A 1 419 ? -6.465 70.062 21.734 1 32.97 419 THR A O 1
ATOM 3262 N N . ALA A 1 420 ? -5.363 71.562 22.438 1 35.75 420 ALA A N 1
ATOM 3263 C CA . ALA A 1 420 ? -4.133 71 23 1 35.75 420 ALA A CA 1
ATOM 3264 C C . ALA A 1 420 ? -4.344 70.562 24.438 1 35.75 420 ALA A C 1
ATOM 3266 O O . ALA A 1 420 ? -3.396 70.125 25.094 1 35.75 420 ALA A O 1
ATOM 3267 N N . GLU A 1 421 ? -5.352 71.062 25.172 1 32.28 421 GLU A N 1
ATOM 3268 C CA . GLU A 1 421 ? -5.27 70.688 26.594 1 32.28 421 GLU A CA 1
ATOM 3269 C C . GLU A 1 421 ? -5.102 69.188 26.797 1 32.28 421 GLU A C 1
ATOM 3271 O O . GLU A 1 421 ? -4.324 68.75 27.641 1 32.28 421 GLU A O 1
ATOM 3276 N N . THR A 1 422 ? -6.164 68.438 26.531 1 31 422 THR A N 1
ATOM 3277 C CA . THR A 1 422 ? -6.305 67.188 27.328 1 31 422 THR A CA 1
ATOM 3278 C C . THR A 1 422 ? -5.219 66.188 26.969 1 31 422 THR A C 1
ATOM 3280 O O . THR A 1 422 ? -4.664 65.5 27.844 1 31 422 THR A O 1
ATOM 3283 N N . ILE A 1 423 ? -5.055 65.75 25.703 1 31.55 423 ILE A N 1
ATOM 3284 C CA . ILE A 1 423 ? -4.371 64.438 25.656 1 31.55 423 ILE A CA 1
ATOM 3285 C C . ILE A 1 423 ? -2.863 64.688 25.781 1 31.55 423 ILE A C 1
ATOM 3287 O O . ILE A 1 423 ? -2.148 64.75 24.781 1 31.55 423 ILE A O 1
ATOM 3291 N N . MET A 1 424 ? -2.291 65.812 26.328 1 30.83 424 MET A N 1
ATOM 3292 C CA . MET A 1 424 ? -0.856 66 26.531 1 30.83 424 MET A CA 1
ATOM 3293 C C . MET A 1 424 ? -0.254 64.812 27.328 1 30.83 424 MET A C 1
ATOM 3295 O O . MET A 1 424 ? 0.946 64.812 27.594 1 30.83 424 MET A O 1
ATOM 3299 N N . LEU A 1 425 ? -0.973 64.312 28.406 1 31.2 425 LEU A N 1
ATOM 3300 C CA . LEU A 1 425 ? -0.174 63.688 29.438 1 31.2 425 LEU A CA 1
ATOM 3301 C C . LEU A 1 425 ? 0.661 62.562 28.828 1 31.2 425 LEU A C 1
ATOM 3303 O O . LEU A 1 425 ? 1.652 62.125 29.422 1 31.2 425 LEU A O 1
ATOM 3307 N N . PHE A 1 426 ? 0.033 61.531 28.172 1 32.34 426 PHE A N 1
ATOM 3308 C CA . PHE A 1 426 ? 0.878 60.375 27.969 1 32.34 426 PHE A CA 1
ATOM 3309 C C . PHE A 1 426 ? 2.035 60.688 27.031 1 32.34 426 PHE A C 1
ATOM 3311 O O . PHE A 1 426 ? 1.896 60.594 25.812 1 32.34 426 PHE A O 1
ATOM 3318 N N . SER A 1 427 ? 2.855 61.781 27.234 1 32.03 427 SER A N 1
ATOM 3319 C CA . SER A 1 427 ? 4.035 62.312 26.547 1 32.03 427 SER A CA 1
ATOM 3320 C C . SER A 1 427 ? 5.121 61.25 26.422 1 32.03 427 SER A C 1
ATOM 3322 O O . SER A 1 427 ? 6.277 61.562 26.141 1 32.03 427 SER A O 1
ATOM 3324 N N . SER A 1 428 ? 5.211 60.188 27.203 1 33 428 SER A N 1
ATOM 3325 C CA . SER A 1 428 ? 6.57 59.688 27.031 1 33 428 SER A CA 1
ATOM 3326 C C . SER A 1 428 ? 7.027 59.781 25.578 1 33 428 SER A C 1
ATOM 3328 O O . SER A 1 428 ? 8.062 60.406 25.297 1 33 428 SER A O 1
ATOM 3330 N N . ALA A 1 429 ? 7.883 58.844 25.062 1 37.25 429 ALA A N 1
ATOM 3331 C CA . ALA A 1 429 ? 8.922 58.719 24.031 1 37.25 429 ALA A CA 1
ATOM 3332 C C . ALA A 1 429 ? 8.391 59.156 22.672 1 37.25 429 ALA A C 1
ATOM 3334 O O . ALA A 1 429 ? 8.992 59.969 21.984 1 37.25 429 ALA A O 1
ATOM 3335 N N . THR A 1 430 ? 8.188 58.125 21.812 1 34.91 430 THR A N 1
ATOM 3336 C CA . THR A 1 430 ? 8.039 58.281 20.359 1 34.91 430 THR A CA 1
ATOM 3337 C C . THR A 1 430 ? 6.832 59.156 20.031 1 34.91 430 THR A C 1
ATOM 3339 O O . THR A 1 430 ? 5.688 58.719 20.141 1 34.91 430 THR A O 1
ATOM 3342 N N . THR A 1 431 ? 6.754 60.344 20.469 1 36.12 431 THR A N 1
ATOM 3343 C CA . THR A 1 431 ? 5.797 61.344 20 1 36.12 431 THR A CA 1
ATOM 3344 C C . THR A 1 431 ? 5.582 61.219 18.5 1 36.12 431 THR A C 1
ATOM 3346 O O . THR A 1 431 ? 6.234 61.906 17.719 1 36.12 431 THR A O 1
ATOM 3349 N N . GLN A 1 432 ? 5.879 60.125 17.891 1 39.53 432 GLN A N 1
ATOM 3350 C CA . GLN A 1 432 ? 5.41 60.156 16.516 1 39.53 432 GLN A CA 1
ATOM 3351 C C . GLN A 1 432 ? 4.125 60.969 16.391 1 39.53 432 GLN A C 1
ATOM 3353 O O . GLN A 1 432 ? 3.156 60.719 17.109 1 39.53 432 GLN A O 1
ATOM 3358 N N . ASN A 1 433 ? 4.121 62.312 16.266 1 46.22 433 ASN A N 1
ATOM 3359 C CA . ASN A 1 433 ? 3.076 63.188 15.727 1 46.22 433 ASN A CA 1
ATOM 3360 C C . ASN A 1 433 ? 1.995 62.406 15.008 1 46.22 433 ASN A C 1
ATOM 3362 O O . ASN A 1 433 ? 2.189 61.969 13.867 1 46.22 433 ASN A O 1
ATOM 3366 N N . ASN A 1 434 ? 1.373 61.531 15.641 1 58.41 434 ASN A N 1
ATOM 3367 C CA . ASN A 1 434 ? 0.363 60.688 15.031 1 58.41 434 ASN A CA 1
ATOM 3368 C C . ASN A 1 434 ? -0.691 61.5 14.289 1 58.41 434 ASN A C 1
ATOM 3370 O O . ASN A 1 434 ? -1.539 62.125 14.906 1 58.41 434 ASN A O 1
ATOM 3374 N N . LEU A 1 435 ? -0.337 62.062 13.203 1 76.69 435 LEU A N 1
ATOM 3375 C CA . LEU A 1 435 ? -1.251 62.719 12.258 1 76.69 435 LEU A CA 1
ATOM 3376 C C . LEU A 1 435 ? -2.504 61.844 12.062 1 76.69 435 LEU A C 1
ATOM 3378 O O . LEU A 1 435 ? -2.422 60.719 11.602 1 76.69 435 LEU A O 1
ATOM 3382 N N . GLY A 1 436 ? -3.523 62.312 12.828 1 86.38 436 GLY A N 1
ATOM 3383 C CA . GLY A 1 436 ? -4.824 61.688 12.602 1 86.38 436 GLY A CA 1
ATOM 3384 C C . GLY A 1 436 ? -5.801 62.594 11.891 1 86.38 436 GLY A C 1
ATOM 3385 O O . GLY A 1 436 ? -5.68 63.812 11.969 1 86.38 436 GLY A O 1
ATOM 3386 N N . PHE A 1 437 ? -6.668 61.969 11.109 1 90.56 437 PHE A N 1
ATOM 3387 C CA . PHE A 1 437 ? -7.652 62.719 10.344 1 90.56 437 PHE A CA 1
ATOM 3388 C C . PHE A 1 437 ? -9.062 62.438 10.844 1 90.56 437 PHE A C 1
ATOM 3390 O O . PHE A 1 437 ? -9.336 61.344 11.359 1 90.56 437 PHE A O 1
ATOM 3397 N N . PHE A 1 438 ? -9.867 63.469 10.68 1 91.69 438 PHE A N 1
ATOM 3398 C CA . PHE A 1 438 ? -11.297 63.281 10.891 1 91.69 438 PHE A CA 1
ATOM 3399 C C . PHE A 1 438 ? -11.984 62.844 9.609 1 91.69 438 PHE A C 1
ATOM 3401 O O . PHE A 1 438 ? -11.547 63.219 8.508 1 91.69 438 PHE A O 1
ATOM 3408 N N . PHE A 1 439 ? -12.914 62.062 9.734 1 93.25 439 PHE A N 1
ATOM 3409 C CA . PHE A 1 439 ? -13.797 61.781 8.609 1 93.25 439 PHE A CA 1
ATOM 3410 C C . PHE A 1 439 ? -15.18 62.375 8.859 1 93.25 439 PHE A C 1
ATOM 3412 O O . PHE A 1 439 ? -15.594 62.531 10.008 1 93.25 439 PHE A O 1
ATOM 3419 N N . GLY A 1 440 ? -15.805 62.688 7.777 1 91.56 440 GLY A N 1
ATOM 3420 C CA . GLY A 1 440 ? -17.078 63.375 7.93 1 91.56 440 GLY A CA 1
ATOM 3421 C C . GLY A 1 440 ? -18.016 63.156 6.754 1 91.56 440 GLY A C 1
ATOM 3422 O O . GLY A 1 440 ? -17.594 62.688 5.695 1 91.56 440 GLY A O 1
ATOM 3423 N N . ILE A 1 441 ? -19.266 63.5 7.039 1 91.44 441 ILE A N 1
ATOM 3424 C CA . ILE A 1 441 ? -20.297 63.406 6.012 1 91.44 441 ILE A CA 1
ATOM 3425 C C . ILE A 1 441 ? -21.203 64.625 6.078 1 91.44 441 ILE A C 1
ATOM 3427 O O . ILE A 1 441 ? -21.312 65.312 7.121 1 91.44 441 ILE A O 1
ATOM 3431 N N . LYS A 1 442 ? -21.672 64.938 4.93 1 90.44 442 LYS A N 1
ATOM 3432 C CA . LYS A 1 442 ? -22.656 66 4.805 1 90.44 442 LYS A CA 1
ATOM 3433 C C . LYS A 1 442 ? -23.797 65.625 3.865 1 90.44 442 LYS A C 1
ATOM 3435 O O . LYS A 1 442 ? -23.562 65.312 2.697 1 90.44 442 LYS A O 1
ATOM 3440 N N . PHE A 1 443 ? -24.969 65.688 4.414 1 89.38 443 PHE A N 1
ATOM 3441 C CA . PHE A 1 443 ? -26.141 65.375 3.605 1 89.38 443 PHE A CA 1
ATOM 3442 C C . PHE A 1 443 ? -27.266 66.375 3.875 1 89.38 443 PHE A C 1
ATOM 3444 O O . PHE A 1 443 ? -27.516 66.75 5.023 1 89.38 443 PHE A O 1
ATOM 3451 N N . SER A 1 444 ? -27.906 66.75 2.846 1 85.44 444 SER A N 1
ATOM 3452 C CA . SER A 1 444 ? -29 67.688 2.963 1 85.44 444 SER A CA 1
ATOM 3453 C C . SER A 1 444 ? -30.344 67 3.094 1 85.44 444 SER A C 1
ATOM 3455 O O . SER A 1 444 ? -31.266 67.5 3.738 1 85.44 444 SER A O 1
ATOM 3457 N N . GLN A 1 445 ? -30.406 65.875 2.441 1 85.5 445 GLN A N 1
ATOM 3458 C CA . GLN A 1 445 ? -31.688 65.188 2.424 1 85.5 445 GLN A CA 1
ATOM 3459 C C . GLN A 1 445 ? -31.75 64.125 3.506 1 85.5 445 GLN A C 1
ATOM 3461 O O . GLN A 1 445 ? -30.719 63.531 3.84 1 85.5 445 GLN A O 1
ATOM 3466 N N . GLU A 1 446 ? -32.938 63.844 3.877 1 86 446 GLU A N 1
ATOM 3467 C CA . GLU A 1 446 ? -33.156 62.812 4.895 1 86 446 GLU A CA 1
ATOM 3468 C C . GLU A 1 446 ? -33.094 61.438 4.301 1 86 446 GLU A C 1
ATOM 3470 O O . GLU A 1 446 ? -33.188 61.25 3.084 1 86 446 GLU A O 1
ATOM 3475 N N . ASP A 1 447 ? -32.719 60.438 5.133 1 87.69 447 ASP A N 1
ATOM 3476 C CA . ASP A 1 447 ? -32.812 59 4.844 1 87.69 447 ASP A CA 1
ATOM 3477 C C . ASP A 1 447 ? -31.469 58.438 4.414 1 87.69 447 ASP A C 1
ATOM 3479 O O . ASP A 1 447 ? -31.328 57.219 4.219 1 87.69 447 ASP A O 1
ATOM 3483 N N . TRP A 1 448 ? -30.547 59.375 4.211 1 90.44 448 TRP A N 1
ATOM 3484 C CA . TRP A 1 448 ? -29.219 58.812 3.961 1 90.44 448 TRP A CA 1
ATOM 3485 C C . TRP A 1 448 ? -28.719 58.031 5.168 1 90.44 448 TRP A C 1
ATOM 3487 O O . TRP A 1 448 ? -28.812 58.5 6.305 1 90.44 448 TRP A O 1
ATOM 3497 N N . LYS A 1 449 ? -28.312 56.812 4.949 1 94.12 449 LYS A N 1
ATOM 3498 C CA . LYS A 1 449 ? -27.734 55.938 5.984 1 94.12 449 LYS A CA 1
ATOM 3499 C C . LYS A 1 449 ? -26.328 55.5 5.617 1 94.12 449 LYS A C 1
ATOM 3501 O O . LYS A 1 449 ? -26.125 54.812 4.605 1 94.12 449 LYS A O 1
ATOM 3506 N N . ILE A 1 450 ? -25.359 55.875 6.508 1 94.06 450 ILE A N 1
ATOM 3507 C CA . ILE A 1 450 ? -23.953 55.656 6.195 1 94.06 450 ILE A CA 1
ATOM 3508 C C . ILE A 1 450 ? -23.297 54.875 7.328 1 94.06 450 ILE A C 1
ATOM 3510 O O . ILE A 1 450 ? -23.5 55.156 8.508 1 94.06 450 ILE A O 1
ATOM 3514 N N . ALA A 1 451 ? -22.547 53.844 6.938 1 94.31 451 ALA A N 1
ATOM 3515 C CA . ALA A 1 451 ? -21.797 53.062 7.91 1 94.31 451 ALA A CA 1
ATOM 3516 C C . ALA A 1 451 ? -20.297 53.188 7.684 1 94.31 451 ALA A C 1
ATOM 3518 O O . ALA A 1 451 ? -19.828 53.281 6.543 1 94.31 451 ALA A O 1
ATOM 3519 N N . VAL A 1 452 ? -19.578 53.219 8.82 1 92.94 452 VAL A N 1
ATOM 3520 C CA . VAL A 1 452 ? -18.125 53.344 8.711 1 92.94 452 VAL A CA 1
ATOM 3521 C C . VAL A 1 452 ? -17.469 52.062 9.234 1 92.94 452 VAL A C 1
ATOM 3523 O O . VAL A 1 452 ? -17.984 51.438 10.164 1 92.94 452 VAL A O 1
ATOM 3526 N N . ASP A 1 453 ? -16.406 51.719 8.516 1 87.38 453 ASP A N 1
ATOM 3527 C CA . ASP A 1 453 ? -15.609 50.562 8.883 1 87.38 453 ASP A CA 1
ATOM 3528 C C . ASP A 1 453 ? -14.125 50.781 8.609 1 87.38 453 ASP A C 1
ATOM 3530 O O . ASP A 1 453 ? -13.766 51.5 7.664 1 87.38 453 ASP A O 1
ATOM 3534 N N . MET B 1 1 ? -29.141 -78.375 -27.828 1 66.81 1 MET B N 1
ATOM 3535 C CA . MET B 1 1 ? -29.891 -77.188 -27.453 1 66.81 1 MET B CA 1
ATOM 3536 C C . MET B 1 1 ? -29.547 -76.75 -26.031 1 66.81 1 MET B C 1
ATOM 3538 O O . MET B 1 1 ? -29.25 -75.562 -25.781 1 66.81 1 MET B O 1
ATOM 3542 N N . ALA B 1 2 ? -29.312 -77.688 -25.25 1 75.62 2 ALA B N 1
ATOM 3543 C CA . ALA B 1 2 ? -29 -77.438 -23.844 1 75.62 2 ALA B CA 1
ATOM 3544 C C . ALA B 1 2 ? -27.562 -76.938 -23.703 1 75.62 2 ALA B C 1
ATOM 3546 O O . ALA B 1 2 ? -27.312 -75.938 -22.969 1 75.62 2 ALA B O 1
ATOM 3547 N N . ALA B 1 3 ? -26.703 -77.438 -24.453 1 79.12 3 ALA B N 1
ATOM 3548 C CA . ALA B 1 3 ? -25.297 -77.062 -24.359 1 79.12 3 ALA B CA 1
ATOM 3549 C C . ALA B 1 3 ? -25.109 -75.625 -24.812 1 79.12 3 ALA B C 1
ATOM 3551 O O . ALA B 1 3 ? -24.328 -74.875 -24.219 1 79.12 3 ALA B O 1
ATOM 3552 N N . GLU B 1 4 ? -25.844 -75.25 -25.812 1 82.06 4 GLU B N 1
ATOM 3553 C CA . GLU B 1 4 ? -25.781 -73.875 -26.344 1 82.06 4 GLU B CA 1
ATOM 3554 C C . GLU B 1 4 ? -26.312 -72.875 -25.328 1 82.06 4 GLU B C 1
ATOM 3556 O O . GLU B 1 4 ? -25.781 -71.75 -25.203 1 82.06 4 GLU B O 1
ATOM 3561 N N . MET B 1 5 ? -27.266 -73.375 -24.562 1 83.06 5 MET B N 1
ATOM 3562 C CA . MET B 1 5 ? -27.891 -72.5 -23.562 1 83.06 5 MET B CA 1
ATOM 3563 C C . MET B 1 5 ? -26.953 -72.312 -22.375 1 83.06 5 MET B C 1
ATOM 3565 O O . MET B 1 5 ? -26.859 -71.188 -21.828 1 83.06 5 MET B O 1
ATOM 3569 N N . VAL B 1 6 ? -26.234 -73.375 -22.047 1 85.88 6 VAL B N 1
ATOM 3570 C CA . VAL B 1 6 ? -25.297 -73.312 -20.938 1 85.88 6 VAL B CA 1
ATOM 3571 C C . VAL B 1 6 ? -24.125 -72.375 -21.312 1 85.88 6 VAL B C 1
ATOM 3573 O O . VAL B 1 6 ? -23.641 -71.625 -20.5 1 85.88 6 VAL B O 1
ATOM 3576 N N . GLN B 1 7 ? -23.781 -72.5 -22.609 1 85.69 7 GLN B N 1
ATOM 3577 C CA . GLN B 1 7 ? -22.703 -71.688 -23.094 1 85.69 7 GLN B CA 1
ATOM 3578 C C . GLN B 1 7 ? -23.109 -70.188 -23.078 1 85.69 7 GLN B C 1
ATOM 3580 O O . GLN B 1 7 ? -22.281 -69.312 -22.797 1 85.69 7 GLN B O 1
ATOM 3585 N N . GLY B 1 8 ? -24.328 -69.938 -23.344 1 82.38 8 GLY B N 1
ATOM 3586 C CA . GLY B 1 8 ? -24.859 -68.625 -23.266 1 82.38 8 GLY B CA 1
ATOM 3587 C C . GLY B 1 8 ? -24.781 -68 -21.875 1 82.38 8 GLY B C 1
ATOM 3588 O O . GLY B 1 8 ? -24.453 -66.812 -21.703 1 82.38 8 GLY B O 1
ATOM 3589 N N . VAL B 1 9 ? -24.969 -68.812 -20.859 1 85.5 9 VAL B N 1
ATOM 3590 C CA . VAL B 1 9 ? -24.891 -68.438 -19.453 1 85.5 9 VAL B CA 1
ATOM 3591 C C . VAL B 1 9 ? -23.438 -68.125 -19.094 1 85.5 9 VAL B C 1
ATOM 3593 O O . VAL B 1 9 ? -23.156 -67.125 -18.422 1 85.5 9 VAL B O 1
ATOM 3596 N N . ILE B 1 10 ? -22.531 -68.875 -19.609 1 86.38 10 ILE B N 1
ATOM 3597 C CA . ILE B 1 10 ? -21.109 -68.688 -19.328 1 86.38 10 ILE B CA 1
ATOM 3598 C C . ILE B 1 10 ? -20.641 -67.375 -19.938 1 86.38 10 ILE B C 1
ATOM 3600 O O . ILE B 1 10 ? -19.891 -66.625 -19.312 1 86.38 10 ILE B O 1
ATOM 3604 N N . GLU B 1 11 ? -21.125 -67.062 -21.141 1 85.19 11 GLU B N 1
ATOM 3605 C CA . GLU B 1 11 ? -20.75 -65.812 -21.828 1 85.19 11 GLU B CA 1
ATOM 3606 C C . GLU B 1 11 ? -21.281 -64.625 -21.078 1 85.19 11 GLU B C 1
ATOM 3608 O O . GLU B 1 11 ? -20.578 -63.594 -20.984 1 85.19 11 GLU B O 1
ATOM 3613 N N . ILE B 1 12 ? -22.438 -64.812 -20.594 1 83.75 12 ILE B N 1
ATOM 3614 C CA . ILE B 1 12 ? -23.016 -63.688 -19.828 1 83.75 12 ILE B CA 1
ATOM 3615 C C . ILE B 1 12 ? -22.234 -63.5 -18.531 1 83.75 12 ILE B C 1
ATOM 3617 O O . ILE B 1 12 ? -21.984 -62.344 -18.125 1 83.75 12 ILE B O 1
ATOM 3621 N N . MET B 1 13 ? -21.797 -64.5 -17.891 1 86.5 13 MET B N 1
ATOM 3622 C CA . MET B 1 13 ? -21.047 -64.438 -16.656 1 86.5 13 MET B CA 1
ATOM 3623 C C . MET B 1 13 ? -19.672 -63.781 -16.891 1 86.5 13 MET B C 1
ATOM 3625 O O . MET B 1 13 ? -19.203 -63 -16.078 1 86.5 13 MET B O 1
ATOM 3629 N N . ASP B 1 14 ? -19.062 -64.125 -17.984 1 86.25 14 ASP B N 1
ATOM 3630 C CA . ASP B 1 14 ? -17.781 -63.562 -18.328 1 86.25 14 ASP B CA 1
ATOM 3631 C C . ASP B 1 14 ? -17.906 -62.062 -18.594 1 86.25 14 ASP B C 1
ATOM 3633 O O . ASP B 1 14 ? -17.062 -61.281 -18.172 1 86.25 14 ASP B O 1
ATOM 3637 N N . SER B 1 15 ? -18.953 -61.75 -19.266 1 85.06 15 SER B N 1
ATOM 3638 C CA . SER B 1 15 ? -19.219 -60.312 -19.531 1 85.06 15 SER B CA 1
ATOM 3639 C C . SER B 1 15 ? -19.484 -59.562 -18.25 1 85.06 15 SER B C 1
ATOM 3641 O O . SER B 1 15 ? -19.031 -58.438 -18.094 1 85.06 15 SER B O 1
ATOM 3643 N N . ALA B 1 16 ? -20.172 -60.219 -17.359 1 85.62 16 ALA B N 1
ATOM 3644 C CA . ALA B 1 16 ? -20.469 -59.594 -16.078 1 85.62 16 ALA B CA 1
ATOM 3645 C C . ALA B 1 16 ? -19.203 -59.438 -15.242 1 85.62 16 ALA B C 1
ATOM 3647 O O . ALA B 1 16 ? -19.016 -58.438 -14.555 1 85.62 16 ALA B O 1
ATOM 3648 N N . HIS B 1 17 ? -18.375 -60.469 -15.336 1 88.31 17 HIS B N 1
ATOM 3649 C CA . HIS B 1 17 ? -17.109 -60.375 -14.609 1 88.31 17 HIS B CA 1
ATOM 3650 C C . HIS B 1 17 ? -16.234 -59.25 -15.133 1 88.31 17 HIS B C 1
ATOM 3652 O O . HIS B 1 17 ? -15.656 -58.5 -14.352 1 88.31 17 HIS B O 1
ATOM 3658 N N . ASN B 1 18 ? -16.141 -59.125 -16.469 1 87.25 18 ASN B N 1
ATOM 3659 C CA . ASN B 1 18 ? -15.383 -58.062 -17.078 1 87.25 18 ASN B CA 1
ATOM 3660 C C . ASN B 1 18 ? -15.969 -56.688 -16.734 1 87.25 18 ASN B C 1
ATOM 3662 O O . ASN B 1 18 ? -15.234 -55.75 -16.5 1 87.25 18 ASN B O 1
ATOM 3666 N N . TYR B 1 19 ? -17.266 -56.719 -16.719 1 88 19 TYR B N 1
ATOM 3667 C CA . TYR B 1 19 ? -17.969 -55.469 -16.359 1 88 19 TYR B CA 1
ATOM 3668 C C . TYR B 1 19 ? -17.656 -55.094 -14.922 1 88 19 TYR B C 1
ATOM 3670 O O . TYR B 1 19 ? -17.391 -53.906 -14.641 1 88 19 TYR B O 1
ATOM 3678 N N . GLN B 1 20 ? -17.594 -56 -14.023 1 88.12 20 GLN B N 1
ATOM 3679 C CA . GLN B 1 20 ? -17.25 -55.719 -12.625 1 88.12 20 GLN B CA 1
ATOM 3680 C C . GLN B 1 20 ? -15.828 -55.188 -12.492 1 88.12 20 GLN B C 1
ATOM 3682 O O . GLN B 1 20 ? -15.562 -54.312 -11.688 1 88.12 20 GLN B O 1
ATOM 3687 N N . TYR B 1 21 ? -14.984 -55.844 -13.305 1 88.75 21 TYR B N 1
ATOM 3688 C CA . TYR B 1 21 ? -13.594 -55.406 -13.281 1 88.75 21 TYR B CA 1
ATOM 3689 C C . TYR B 1 21 ? -13.461 -53.969 -13.75 1 88.75 21 TYR B C 1
ATOM 3691 O O . TYR B 1 21 ? -12.758 -53.156 -13.125 1 88.75 21 TYR B O 1
ATOM 3699 N N . GLU B 1 22 ? -14.141 -53.562 -14.836 1 89.06 22 GLU B N 1
ATOM 3700 C CA . GLU B 1 22 ? -14.117 -52.219 -15.359 1 89.06 22 GLU B CA 1
ATOM 3701 C C . GLU B 1 22 ? -14.695 -51.219 -14.352 1 89.06 22 GLU B C 1
ATOM 3703 O O . GLU B 1 22 ? -14.156 -50.125 -14.18 1 89.06 22 GLU B O 1
ATOM 3708 N N . LEU B 1 23 ? -15.711 -51.625 -13.711 1 90.5 23 LEU B N 1
ATOM 3709 C CA . LEU B 1 23 ? -16.344 -50.781 -12.719 1 90.5 23 LEU B CA 1
ATOM 3710 C C . LEU B 1 23 ? -15.414 -50.562 -11.516 1 90.5 23 LEU B C 1
ATOM 3712 O O . LEU B 1 23 ? -15.383 -49.469 -10.938 1 90.5 23 LEU B O 1
ATOM 3716 N N . ALA B 1 24 ? -14.75 -51.656 -11.125 1 89.88 24 ALA B N 1
ATOM 3717 C CA . ALA B 1 24 ? -13.797 -51.562 -10.031 1 89.88 24 ALA B CA 1
ATOM 3718 C C . ALA B 1 24 ? -12.688 -50.562 -10.359 1 89.88 24 ALA B C 1
ATOM 3720 O O . ALA B 1 24 ? -12.234 -49.812 -9.492 1 89.88 24 ALA B O 1
ATOM 3721 N N . GLU B 1 25 ? -12.258 -50.5 -11.609 1 89.56 25 GLU B N 1
ATOM 3722 C CA . GLU B 1 25 ? -11.25 -49.531 -12.055 1 89.56 25 GLU B CA 1
ATOM 3723 C C . GLU B 1 25 ? -11.789 -48.125 -12 1 89.56 25 GLU B C 1
ATOM 3725 O O . GLU B 1 25 ? -11.062 -47.188 -11.625 1 89.56 25 GLU B O 1
ATOM 3730 N N . VAL B 1 26 ? -12.992 -48.031 -12.336 1 91.38 26 VAL B N 1
ATOM 3731 C CA . VAL B 1 26 ? -13.633 -46.719 -12.312 1 91.38 26 VAL B CA 1
ATOM 3732 C C . VAL B 1 26 ? -13.734 -46.219 -10.883 1 91.38 26 VAL B C 1
ATOM 3734 O O . VAL B 1 26 ? -13.5 -45.031 -10.609 1 91.38 26 VAL B O 1
ATOM 3737 N N . ILE B 1 27 ? -14.07 -47.094 -9.938 1 93.12 27 ILE B N 1
ATOM 3738 C CA . ILE B 1 27 ? -14.18 -46.688 -8.531 1 93.12 27 ILE B CA 1
ATOM 3739 C C . ILE B 1 27 ? -12.82 -46.25 -8.023 1 93.12 27 ILE B C 1
ATOM 3741 O O . ILE B 1 27 ? -12.727 -45.25 -7.27 1 93.12 27 ILE B O 1
ATOM 3745 N N . GLU B 1 28 ? -11.812 -46.969 -8.383 1 91 28 GLU B N 1
ATOM 3746 C CA . GLU B 1 28 ? -10.461 -46.562 -7.988 1 91 28 GLU B CA 1
ATOM 3747 C C . GLU B 1 28 ? -10.102 -45.219 -8.578 1 91 28 GLU B C 1
ATOM 3749 O O . GLU B 1 28 ? -9.469 -44.375 -7.906 1 91 28 GLU B O 1
ATOM 3754 N N . GLY B 1 29 ? -10.477 -44.969 -9.852 1 90.94 29 GLY B N 1
ATOM 3755 C CA . GLY B 1 29 ? -10.273 -43.656 -10.469 1 90.94 29 GLY B CA 1
ATOM 3756 C C . GLY B 1 29 ? -10.984 -42.531 -9.742 1 90.94 29 GLY B C 1
ATOM 3757 O O . GLY B 1 29 ? -10.406 -41.469 -9.531 1 90.94 29 GLY B O 1
ATOM 3758 N N . ILE B 1 30 ? -12.18 -42.812 -9.305 1 93.69 30 ILE B N 1
ATOM 3759 C CA . ILE B 1 30 ? -12.977 -41.844 -8.586 1 93.69 30 ILE B CA 1
ATOM 3760 C C . ILE B 1 30 ? -12.32 -41.531 -7.242 1 93.69 30 ILE B C 1
ATOM 3762 O O . ILE B 1 30 ? -12.227 -40.344 -6.84 1 93.69 30 ILE B O 1
ATOM 3766 N N . LYS B 1 31 ? -11.914 -42.562 -6.57 1 93.38 31 LYS B N 1
ATOM 3767 C CA . LYS B 1 31 ? -11.258 -42.406 -5.281 1 93.38 31 LYS B CA 1
ATOM 3768 C C . LYS B 1 31 ? -10 -41.531 -5.418 1 93.38 31 LYS B C 1
ATOM 3770 O O . LYS B 1 31 ? -9.719 -40.688 -4.566 1 93.38 31 LYS B O 1
ATOM 3775 N N . ASN B 1 32 ? -9.258 -41.781 -6.465 1 90.94 32 ASN B N 1
ATOM 3776 C CA . ASN B 1 32 ? -8.055 -41 -6.711 1 90.94 32 ASN B CA 1
ATOM 3777 C C . ASN B 1 32 ? -8.383 -39.531 -6.969 1 90.94 32 ASN B C 1
ATOM 3779 O O . ASN B 1 32 ? -7.68 -38.625 -6.496 1 90.94 32 ASN B O 1
ATOM 3783 N N . LEU B 1 33 ? -9.391 -39.281 -7.719 1 93.25 33 LEU B N 1
ATOM 3784 C CA . LEU B 1 33 ? -9.812 -37.906 -8.008 1 93.25 33 LEU B CA 1
ATOM 3785 C C . LEU B 1 33 ? -10.312 -37.219 -6.742 1 93.25 33 LEU B C 1
ATOM 3787 O O . LEU B 1 33 ? -10.016 -36.031 -6.516 1 93.25 33 LEU B O 1
ATOM 3791 N N . GLN B 1 34 ? -11.086 -37.938 -5.949 1 95.25 34 GLN B N 1
ATOM 3792 C CA . GLN B 1 34 ? -11.555 -37.375 -4.68 1 95.25 34 GLN B CA 1
ATOM 3793 C C . GLN B 1 34 ? -10.383 -37.062 -3.764 1 95.25 34 GLN B C 1
ATOM 3795 O O . GLN B 1 34 ? -10.398 -36.031 -3.074 1 95.25 34 GLN B O 1
ATOM 3800 N N . TYR B 1 35 ? -9.445 -37.938 -3.76 1 93.69 35 TYR B N 1
ATOM 3801 C CA . TYR B 1 35 ? -8.25 -37.719 -2.963 1 93.69 35 TYR B CA 1
ATOM 3802 C C . TYR B 1 35 ? -7.523 -36.438 -3.438 1 93.69 35 TYR B C 1
ATOM 3804 O O . TYR B 1 35 ? -7.051 -35.656 -2.623 1 93.69 35 TYR B O 1
ATOM 3812 N N . GLN B 1 36 ? -7.363 -36.281 -4.711 1 91.44 36 GLN B N 1
ATOM 3813 C CA . GLN B 1 36 ? -6.73 -35.094 -5.277 1 91.44 36 GLN B CA 1
ATOM 3814 C C . GLN B 1 36 ? -7.426 -33.844 -4.801 1 91.44 36 GLN B C 1
ATOM 3816 O O . GLN B 1 36 ? -6.766 -32.875 -4.379 1 91.44 36 GLN B O 1
ATOM 3821 N N . ILE B 1 37 ? -8.75 -33.781 -4.84 1 95 37 ILE B N 1
ATOM 3822 C CA . ILE B 1 37 ? -9.531 -32.625 -4.438 1 95 37 ILE B CA 1
ATOM 3823 C C . ILE B 1 37 ? -9.336 -32.344 -2.947 1 95 37 ILE B C 1
ATOM 3825 O O . ILE B 1 37 ? -9.039 -31.219 -2.543 1 95 37 ILE B O 1
ATOM 3829 N N . ASN B 1 38 ? -9.445 -33.406 -2.172 1 96.38 38 ASN B N 1
ATOM 3830 C CA . ASN B 1 38 ? -9.352 -33.25 -0.724 1 96.38 38 ASN B CA 1
ATOM 3831 C C . ASN B 1 38 ? -7.938 -32.875 -0.291 1 96.38 38 ASN B C 1
ATOM 3833 O O . ASN B 1 38 ? -7.746 -32 0.545 1 96.38 38 ASN B O 1
ATOM 3837 N N . SER B 1 39 ? -6.961 -33.562 -0.826 1 94.12 39 SER B N 1
ATOM 3838 C CA . SER B 1 39 ? -5.574 -33.281 -0.452 1 94.12 39 SER B CA 1
ATOM 3839 C C . SER B 1 39 ? -5.148 -31.891 -0.871 1 94.12 39 SER B C 1
ATOM 3841 O O . SER B 1 39 ? -4.48 -31.172 -0.111 1 94.12 39 SER B O 1
ATOM 3843 N N . SER B 1 40 ? -5.469 -31.484 -2.109 1 93.31 40 SER B N 1
ATOM 3844 C CA . SER B 1 40 ? -5.137 -30.141 -2.574 1 93.31 40 SER B CA 1
ATOM 3845 C C . SER B 1 40 ? -5.852 -29.078 -1.746 1 93.31 40 SER B C 1
ATOM 3847 O O . SER B 1 40 ? -5.273 -28.031 -1.437 1 93.31 40 SER B O 1
ATOM 3849 N N . SER B 1 41 ? -7.121 -29.297 -1.394 1 96.5 41 SER B N 1
ATOM 3850 C CA . SER B 1 41 ? -7.875 -28.359 -0.567 1 96.5 41 SER B CA 1
ATOM 3851 C C . SER B 1 41 ? -7.262 -28.234 0.824 1 96.5 41 SER B C 1
ATOM 3853 O O . SER B 1 41 ? -7.109 -27.125 1.343 1 96.5 41 SER B O 1
ATOM 3855 N N . ASP B 1 42 ? -6.914 -29.344 1.4 1 97.19 42 ASP B N 1
ATOM 3856 C CA . ASP B 1 42 ? -6.297 -29.328 2.723 1 97.19 42 ASP B CA 1
ATOM 3857 C C . ASP B 1 42 ? -4.953 -28.609 2.689 1 97.19 42 ASP B C 1
ATOM 3859 O O . ASP B 1 42 ? -4.637 -27.828 3.59 1 97.19 42 ASP B O 1
ATOM 3863 N N . ALA B 1 43 ? -4.188 -28.922 1.72 1 94.25 43 ALA B N 1
ATOM 3864 C CA . ALA B 1 43 ? -2.889 -28.266 1.574 1 94.25 43 ALA B CA 1
ATOM 3865 C C . ALA B 1 43 ? -3.055 -26.75 1.403 1 94.25 43 ALA B C 1
ATOM 3867 O O . ALA B 1 43 ? -2.305 -25.969 1.99 1 94.25 43 ALA B O 1
ATOM 3868 N N . SER B 1 44 ? -4.008 -26.359 0.591 1 95.88 44 SER B N 1
ATOM 3869 C CA . SER B 1 44 ? -4.273 -24.938 0.36 1 95.88 44 SER B CA 1
ATOM 3870 C C . SER B 1 44 ? -4.754 -24.25 1.634 1 95.88 44 SER B C 1
ATOM 3872 O O . SER B 1 44 ? -4.352 -23.125 1.925 1 95.88 44 SER B O 1
ATOM 3874 N N . LYS B 1 45 ? -5.633 -24.922 2.398 1 97.62 45 LYS B N 1
ATOM 3875 C CA . LYS B 1 45 ? -6.105 -24.375 3.668 1 97.62 45 LYS B CA 1
ATOM 3876 C C . LYS B 1 45 ? -4.949 -24.156 4.637 1 97.62 45 LYS B C 1
ATOM 3878 O O . LYS B 1 45 ? -4.844 -23.094 5.25 1 97.62 45 LYS B O 1
ATOM 3883 N N . LYS B 1 46 ? -4.141 -25.141 4.699 1 96.88 46 LYS B N 1
ATOM 3884 C CA . LYS B 1 46 ? -2.977 -25.031 5.578 1 96.88 46 LYS B CA 1
ATOM 3885 C C . LYS B 1 46 ? -2.055 -23.891 5.133 1 96.88 46 LYS B C 1
ATOM 3887 O O . LYS B 1 46 ? -1.55 -23.141 5.965 1 96.88 46 LYS B O 1
ATOM 3892 N N . GLN B 1 47 ? -1.822 -23.797 3.891 1 95.44 47 GLN B N 1
ATOM 3893 C CA . GLN B 1 47 ? -0.962 -22.75 3.338 1 95.44 47 GLN B CA 1
ATOM 3894 C C . GLN B 1 47 ? -1.497 -21.375 3.672 1 95.44 47 GLN B C 1
ATOM 3896 O O . GLN B 1 47 ? -0.743 -20.5 4.105 1 95.44 47 GLN B O 1
ATOM 3901 N N . VAL B 1 48 ? -2.785 -21.172 3.48 1 96.69 48 VAL B N 1
ATOM 3902 C CA . VAL B 1 48 ? -3.412 -19.875 3.723 1 96.69 48 VAL B CA 1
ATOM 3903 C C . VAL B 1 48 ? -3.377 -19.547 5.215 1 96.69 48 VAL B C 1
ATOM 3905 O O . VAL B 1 48 ? -3.051 -18.422 5.609 1 96.69 48 VAL B O 1
ATOM 3908 N N . GLU B 1 49 ? -3.672 -20.484 6.074 1 97.31 49 GLU B N 1
ATOM 3909 C CA . GLU B 1 49 ? -3.664 -20.281 7.52 1 97.31 49 GLU B CA 1
ATOM 3910 C C . GLU B 1 49 ? -2.268 -19.922 8.023 1 97.31 49 GLU B C 1
ATOM 3912 O O . GLU B 1 49 ? -2.104 -19.016 8.828 1 97.31 49 GLU B O 1
ATOM 3917 N N . GLU B 1 50 ? -1.284 -20.656 7.52 1 96.25 50 GLU B N 1
ATOM 3918 C CA . GLU B 1 50 ? 0.094 -20.375 7.91 1 96.25 50 GLU B CA 1
ATOM 3919 C C . GLU B 1 50 ? 0.537 -19 7.426 1 96.25 50 GLU B C 1
ATOM 3921 O O . GLU B 1 50 ? 1.197 -18.266 8.156 1 96.25 50 GLU B O 1
ATOM 3926 N N . HIS B 1 51 ? 0.184 -18.703 6.23 1 95.94 51 HIS B N 1
ATOM 3927 C CA . HIS B 1 51 ? 0.55 -17.422 5.645 1 95.94 51 HIS B CA 1
ATOM 3928 C C . HIS B 1 51 ? -0.032 -16.266 6.449 1 95.94 51 HIS B C 1
ATOM 3930 O O . HIS B 1 51 ? 0.691 -15.336 6.82 1 95.94 51 HIS B O 1
ATOM 3936 N N . PHE B 1 52 ? -1.304 -16.312 6.797 1 96.75 52 PHE B N 1
ATOM 3937 C CA . PHE B 1 52 ? -1.961 -15.195 7.473 1 96.75 52 PHE B CA 1
ATOM 3938 C C . PHE B 1 52 ? -1.558 -15.141 8.945 1 96.75 52 PHE B C 1
ATOM 3940 O O . PHE B 1 52 ? -1.55 -14.07 9.547 1 96.75 52 PHE B O 1
ATOM 3947 N N . THR B 1 53 ? -1.186 -16.281 9.539 1 96.31 53 THR B N 1
ATOM 3948 C CA . THR B 1 53 ? -0.648 -16.281 10.898 1 96.31 53 THR B CA 1
ATOM 3949 C C . THR B 1 53 ? 0.708 -15.578 10.938 1 96.31 53 THR B C 1
ATOM 3951 O O . THR B 1 53 ? 0.962 -14.75 11.82 1 96.31 53 THR B O 1
ATOM 3954 N N . ARG B 1 54 ? 1.51 -15.922 9.992 1 95.19 54 ARG B N 1
ATOM 3955 C CA . ARG B 1 54 ? 2.816 -15.281 9.883 1 95.19 54 ARG B CA 1
ATOM 3956 C C . ARG B 1 54 ? 2.676 -13.789 9.594 1 95.19 54 ARG B C 1
ATOM 3958 O O . ARG B 1 54 ? 3.369 -12.969 10.195 1 95.19 54 ARG B O 1
ATOM 3965 N N . LEU B 1 55 ? 1.8 -13.445 8.695 1 94.94 55 LEU B N 1
ATOM 3966 C CA . LEU B 1 55 ? 1.566 -12.055 8.312 1 94.94 55 LEU B CA 1
ATOM 3967 C C . LEU B 1 55 ? 1.062 -11.242 9.5 1 94.94 55 LEU B C 1
ATOM 3969 O O . LEU B 1 55 ? 1.521 -10.125 9.734 1 94.94 55 LEU B O 1
ATOM 3973 N N . LYS B 1 56 ? 0.091 -11.844 10.258 1 95.31 56 LYS B N 1
ATOM 3974 C CA . LYS B 1 56 ? -0.451 -11.172 11.438 1 95.31 56 LYS B CA 1
ATOM 3975 C C . LYS B 1 56 ? 0.648 -10.867 12.445 1 95.31 56 LYS B C 1
ATOM 3977 O O . LYS B 1 56 ? 0.737 -9.742 12.953 1 95.31 56 LYS B O 1
ATOM 3982 N N . SER B 1 57 ? 1.491 -11.742 12.703 1 95.88 57 SER B N 1
ATOM 3983 C CA . SER B 1 57 ? 2.582 -11.562 13.656 1 95.88 57 SER B CA 1
ATOM 3984 C C . SER B 1 57 ? 3.58 -10.523 13.164 1 95.88 57 SER B C 1
ATOM 3986 O O . SER B 1 57 ? 4.031 -9.672 13.938 1 95.88 57 SER B O 1
ATOM 3988 N N . ALA B 1 58 ? 3.912 -10.594 11.906 1 95.31 58 ALA B N 1
ATOM 3989 C CA . ALA B 1 58 ? 4.875 -9.656 11.328 1 95.31 58 ALA B CA 1
ATOM 3990 C C . ALA B 1 58 ? 4.328 -8.234 11.336 1 95.31 58 ALA B C 1
ATOM 3992 O O . ALA B 1 58 ? 5.051 -7.285 11.648 1 95.31 58 ALA B O 1
ATOM 3993 N N . LEU B 1 59 ? 3.053 -8.055 10.969 1 95.31 59 LEU B N 1
ATOM 3994 C CA . LEU B 1 59 ? 2.451 -6.723 10.906 1 95.31 59 LEU B CA 1
ATOM 3995 C C . LEU B 1 59 ? 2.326 -6.121 12.305 1 95.31 59 LEU B C 1
ATOM 3997 O O . LEU B 1 59 ? 2.559 -4.926 12.492 1 95.31 59 LEU B O 1
ATOM 4001 N N . ILE B 1 60 ? 1.97 -6.922 13.336 1 96 60 ILE B N 1
ATOM 4002 C CA . ILE B 1 60 ? 1.888 -6.453 14.711 1 96 60 ILE B CA 1
ATOM 4003 C C . ILE B 1 60 ? 3.268 -6.004 15.188 1 96 60 ILE B C 1
ATOM 4005 O O . ILE B 1 60 ? 3.404 -4.945 15.812 1 96 60 ILE B O 1
ATOM 4009 N N . ALA B 1 61 ? 4.273 -6.789 14.852 1 96.56 61 ALA B N 1
ATOM 4010 C CA . ALA B 1 61 ? 5.641 -6.438 15.227 1 96.56 61 ALA B CA 1
ATOM 4011 C C . ALA B 1 61 ? 6.078 -5.137 14.555 1 96.56 61 ALA B C 1
ATOM 4013 O O . ALA B 1 61 ? 6.734 -4.297 15.18 1 96.56 61 ALA B O 1
ATOM 4014 N N . ALA B 1 62 ? 5.73 -5 13.281 1 96.44 62 ALA B N 1
ATOM 4015 C CA . ALA B 1 62 ? 6.07 -3.785 12.547 1 96.44 62 ALA B CA 1
ATOM 4016 C C . ALA B 1 62 ? 5.371 -2.566 13.141 1 96.44 62 ALA B C 1
ATOM 4018 O O . ALA B 1 62 ? 5.973 -1.499 13.273 1 96.44 62 ALA B O 1
ATOM 4019 N N . MET B 1 63 ? 4.129 -2.67 13.516 1 96.69 63 MET B N 1
ATOM 4020 C CA . MET B 1 63 ? 3.367 -1.577 14.117 1 96.69 63 MET B CA 1
ATOM 4021 C C . MET B 1 63 ? 3.941 -1.187 15.469 1 96.69 63 MET B C 1
ATOM 4023 O O . MET B 1 63 ? 4.047 0 15.789 1 96.69 63 MET B O 1
ATOM 4027 N N . ASP B 1 64 ? 4.348 -2.178 16.281 1 97.38 64 ASP B N 1
ATOM 4028 C CA . ASP B 1 64 ? 4.957 -1.905 17.578 1 97.38 64 ASP B CA 1
ATOM 4029 C C . ASP B 1 64 ? 6.301 -1.194 17.422 1 97.38 64 ASP B C 1
ATOM 4031 O O . ASP B 1 64 ? 6.621 -0.281 18.188 1 97.38 64 ASP B O 1
ATOM 4035 N N . LYS B 1 65 ? 7.043 -1.649 16.469 1 97.31 65 LYS B N 1
ATOM 4036 C CA . LYS B 1 65 ? 8.328 -1.014 16.203 1 97.31 65 LYS B CA 1
ATOM 4037 C C . LYS B 1 65 ? 8.148 0.448 15.805 1 97.31 65 LYS B C 1
ATOM 4039 O O . LYS B 1 65 ? 8.852 1.326 16.297 1 97.31 65 LYS B O 1
ATOM 4044 N N . ARG B 1 66 ? 7.152 0.7 14.898 1 97.19 66 ARG B N 1
ATOM 4045 C CA . ARG B 1 66 ? 6.898 2.064 14.445 1 97.19 66 ARG B CA 1
ATOM 4046 C C . ARG B 1 66 ? 6.383 2.93 15.594 1 97.19 66 ARG B C 1
ATOM 4048 O O . ARG B 1 66 ? 6.809 4.078 15.75 1 97.19 66 ARG B O 1
ATOM 4055 N N . LEU B 1 67 ? 5.477 2.426 16.422 1 97.62 67 LEU B N 1
ATOM 4056 C CA . LEU B 1 67 ? 4.965 3.135 17.594 1 97.62 67 LEU B CA 1
ATOM 4057 C C . LEU B 1 67 ? 6.105 3.555 18.516 1 97.62 67 LEU B C 1
ATOM 4059 O O . LEU B 1 67 ? 6.172 4.711 18.938 1 97.62 67 LEU B O 1
ATOM 4063 N N . ASN B 1 68 ? 7.02 2.641 18.781 1 97.81 68 ASN B N 1
ATOM 4064 C CA . ASN B 1 68 ? 8.148 2.924 19.672 1 97.81 68 ASN B CA 1
ATOM 4065 C C . ASN B 1 68 ? 9.07 3.984 19.078 1 97.81 68 ASN B C 1
ATOM 4067 O O . ASN B 1 68 ? 9.609 4.816 19.812 1 97.81 68 ASN B O 1
ATOM 4071 N N . GLN B 1 69 ? 9.25 3.91 17.797 1 97.62 69 GLN B N 1
ATOM 4072 C CA . GLN B 1 69 ? 10.062 4.918 17.125 1 97.62 69 GLN B CA 1
ATOM 4073 C C . GLN B 1 69 ? 9.477 6.312 17.312 1 97.62 69 GLN B C 1
ATOM 4075 O O . GLN B 1 69 ? 10.195 7.262 17.625 1 97.62 69 GLN B O 1
ATOM 4080 N N . LEU B 1 70 ? 8.141 6.426 17.078 1 97.62 70 LEU B N 1
ATOM 4081 C CA . LEU B 1 70 ? 7.465 7.715 17.203 1 97.62 70 LEU B CA 1
ATOM 4082 C C . LEU B 1 70 ? 7.508 8.195 18.656 1 97.62 70 LEU B C 1
ATOM 4084 O O . LEU B 1 70 ? 7.758 9.375 18.906 1 97.62 70 LEU B O 1
ATOM 4088 N N . LEU B 1 71 ? 7.281 7.312 19.641 1 98.12 71 LEU B N 1
ATOM 4089 C CA . LEU B 1 71 ? 7.336 7.668 21.062 1 98.12 71 LEU B CA 1
ATOM 4090 C C . LEU B 1 71 ? 8.727 8.148 21.453 1 98.12 71 LEU B C 1
ATOM 4092 O O . LEU B 1 71 ? 8.867 9.125 22.188 1 98.12 71 LEU B O 1
ATOM 4096 N N . ASN B 1 72 ? 9.742 7.496 20.891 1 97.94 72 ASN B N 1
ATOM 4097 C CA . ASN B 1 72 ? 11.125 7.902 21.156 1 97.94 72 ASN B CA 1
ATOM 4098 C C . ASN B 1 72 ? 11.43 9.273 20.562 1 97.94 72 ASN B C 1
ATOM 4100 O O . ASN B 1 72 ? 12.141 10.07 21.172 1 97.94 72 ASN B O 1
ATOM 4104 N N . GLU B 1 73 ? 10.93 9.484 19.391 1 97.56 73 GLU B N 1
ATOM 4105 C CA . GLU B 1 73 ? 11.133 10.781 18.75 1 97.56 73 GLU B CA 1
ATOM 4106 C C . GLU B 1 73 ? 10.477 11.898 19.562 1 97.56 73 GLU B C 1
ATOM 4108 O O . GLU B 1 73 ? 11.062 12.969 19.734 1 97.56 73 GLU B O 1
ATOM 4113 N N . ILE B 1 74 ? 9.25 11.672 20.062 1 97.69 74 ILE B N 1
ATOM 4114 C CA . ILE B 1 74 ? 8.539 12.648 20.891 1 97.69 74 ILE B CA 1
ATOM 4115 C C . ILE B 1 74 ? 9.344 12.945 22.156 1 97.69 74 ILE B C 1
ATOM 4117 O O . ILE B 1 74 ? 9.531 14.102 22.516 1 97.69 74 ILE B O 1
ATOM 4121 N N . GLU B 1 75 ? 9.883 11.922 22.797 1 97.62 75 GLU B N 1
ATOM 4122 C CA . GLU B 1 75 ? 10.664 12.086 24.016 1 97.62 75 GLU B CA 1
ATOM 4123 C C . GLU B 1 75 ? 11.977 12.812 23.734 1 97.62 75 GLU B C 1
ATOM 4125 O O . GLU B 1 75 ? 12.43 13.609 24.562 1 97.62 75 GLU B O 1
ATOM 4130 N N . HIS B 1 76 ? 12.531 12.523 22.641 1 97.5 76 HIS B N 1
ATOM 4131 C CA . HIS B 1 76 ? 13.758 13.211 22.25 1 97.5 76 HIS B CA 1
ATOM 4132 C C . HIS B 1 76 ? 13.516 14.711 22.078 1 97.5 76 HIS B C 1
ATOM 4134 O O . HIS B 1 76 ? 14.305 15.523 22.562 1 97.5 76 HIS B O 1
ATOM 4140 N N . ILE B 1 77 ? 12.445 15.086 21.375 1 96.75 77 ILE B N 1
ATOM 4141 C CA . ILE B 1 77 ? 12.094 16.484 21.172 1 96.75 77 ILE B CA 1
ATOM 4142 C C . ILE B 1 77 ? 11.812 17.141 22.516 1 96.75 77 ILE B C 1
ATOM 4144 O O . ILE B 1 77 ? 12.281 18.266 22.781 1 96.75 77 ILE B O 1
ATOM 4148 N N . ARG B 1 78 ? 11.07 16.453 23.406 1 97 78 ARG B N 1
ATOM 4149 C CA . ARG B 1 78 ? 10.734 16.969 24.734 1 97 78 ARG B CA 1
ATOM 4150 C C . ARG B 1 78 ? 12 17.281 25.531 1 97 78 ARG B C 1
ATOM 4152 O O . ARG B 1 78 ? 12.156 18.391 26.031 1 97 78 ARG B O 1
ATOM 4159 N N . ASN B 1 79 ? 12.93 16.406 25.562 1 96.75 79 ASN B N 1
ATOM 4160 C CA . ASN B 1 79 ? 14.148 16.562 26.344 1 96.75 79 ASN B CA 1
ATOM 4161 C C . ASN B 1 79 ? 15.055 17.641 25.781 1 96.75 79 ASN B C 1
ATOM 4163 O O . ASN B 1 79 ? 15.648 18.422 26.531 1 96.75 79 ASN B O 1
ATOM 4167 N N . THR B 1 80 ? 15.133 17.656 24.516 1 95.81 80 THR B N 1
ATOM 4168 C CA . THR B 1 80 ? 15.977 18.656 23.844 1 95.81 80 THR B CA 1
ATOM 4169 C C . THR B 1 80 ? 15.414 20.062 24.047 1 95.81 80 THR B C 1
ATOM 4171 O O . THR B 1 80 ? 16.172 21.016 24.219 1 95.81 80 THR B O 1
ATOM 4174 N N . ALA B 1 81 ? 14.055 20.188 24.016 1 94.81 81 ALA B N 1
ATOM 4175 C CA . ALA B 1 81 ? 13.398 21.484 24.156 1 94.81 81 ALA B CA 1
ATOM 4176 C C . ALA B 1 81 ? 13.406 21.938 25.609 1 94.81 81 ALA B C 1
ATOM 4178 O O . ALA B 1 81 ? 13.445 23.141 25.891 1 94.81 81 ALA B O 1
ATOM 4179 N N . LEU B 1 82 ? 13.375 21.062 26.594 1 95.88 82 LEU B N 1
ATOM 4180 C CA . LEU B 1 82 ? 13.281 21.406 28 1 95.88 82 LEU B CA 1
ATOM 4181 C C . LEU B 1 82 ? 14.656 21.781 28.562 1 95.88 82 LEU B C 1
ATOM 4183 O O . LEU B 1 82 ? 14.75 22.578 29.484 1 95.88 82 LEU B O 1
ATOM 4187 N N . LYS B 1 83 ? 15.734 21.359 28 1 95.06 83 LYS B N 1
ATOM 4188 C CA . LYS B 1 83 ? 17.094 21.531 28.531 1 95.06 83 LYS B CA 1
ATOM 4189 C C . LYS B 1 83 ? 17.438 23.016 28.641 1 95.06 83 LYS B C 1
ATOM 4191 O O . LYS B 1 83 ? 17.781 23.5 29.734 1 95.06 83 LYS B O 1
ATOM 4196 N N . PRO B 1 84 ? 17.312 23.812 27.562 1 93.5 84 PRO B N 1
ATOM 4197 C CA . PRO B 1 84 ? 17.641 25.234 27.672 1 93.5 84 PRO B CA 1
ATOM 4198 C C . PRO B 1 84 ? 16.734 25.969 28.656 1 93.5 84 PRO B C 1
ATOM 4200 O O . PRO B 1 84 ? 17.188 26.906 29.328 1 93.5 84 PRO B O 1
ATOM 4203 N N . LEU B 1 85 ? 15.492 25.625 28.75 1 93.94 85 LEU B N 1
ATOM 4204 C CA . LEU B 1 85 ? 14.555 26.281 29.656 1 93.94 85 LEU B CA 1
ATOM 4205 C C . LEU B 1 85 ? 14.898 25.953 31.109 1 93.94 85 LEU B C 1
ATOM 4207 O O . LEU B 1 85 ? 14.797 26.828 31.969 1 93.94 85 LEU B O 1
ATOM 4211 N N . ASP B 1 86 ? 15.367 24.734 31.375 1 94.38 86 ASP B N 1
ATOM 4212 C CA . ASP B 1 86 ? 15.773 24.344 32.719 1 94.38 86 ASP B CA 1
ATOM 4213 C C . ASP B 1 86 ? 17.031 25.078 33.156 1 94.38 86 ASP B C 1
ATOM 4215 O O . ASP B 1 86 ? 17.141 25.5 34.312 1 94.38 86 ASP B O 1
ATOM 4219 N N . GLU B 1 87 ? 17.906 25.234 32.25 1 93.12 87 GLU B N 1
ATOM 4220 C CA . GLU B 1 87 ? 19.125 26 32.531 1 93.12 87 GLU B CA 1
ATOM 4221 C C . GLU B 1 87 ? 18.797 27.453 32.844 1 93.12 87 GLU B C 1
ATOM 4223 O O . GLU B 1 87 ? 19.359 28.047 33.75 1 93.12 87 GLU B O 1
ATOM 4228 N N . CYS B 1 88 ? 17.859 28 32.031 1 92.81 88 CYS B N 1
ATOM 4229 C CA . CYS B 1 88 ? 17.438 29.375 32.25 1 92.81 88 CYS B CA 1
ATOM 4230 C C . CYS B 1 88 ? 16.75 29.516 33.625 1 92.81 88 CYS B C 1
ATOM 4232 O O . CYS B 1 88 ? 16.969 30.5 34.312 1 92.81 88 CYS B O 1
ATOM 4234 N N . LYS B 1 89 ? 15.953 28.578 33.938 1 93.69 89 LYS B N 1
ATOM 4235 C CA . LYS B 1 89 ? 15.25 28.594 35.219 1 93.69 89 LYS B CA 1
ATOM 4236 C C . LYS B 1 89 ? 16.219 28.578 36.406 1 93.69 89 LYS B C 1
ATOM 4238 O O . LYS B 1 89 ? 16.047 29.297 37.375 1 93.69 89 LYS B O 1
ATOM 4243 N N . THR B 1 90 ? 17.312 27.797 36.25 1 93.06 90 THR B N 1
ATOM 4244 C CA . THR B 1 90 ? 18.328 27.719 37.312 1 93.06 90 THR B CA 1
ATOM 4245 C C . THR B 1 90 ? 19.047 29.047 37.469 1 93.06 90 THR B C 1
ATOM 4247 O O . THR B 1 90 ? 19.312 29.484 38.594 1 93.06 90 THR B O 1
ATOM 4250 N N . LEU B 1 91 ? 19.266 29.688 36.344 1 90.94 91 LEU B N 1
ATOM 4251 C CA . LEU B 1 91 ? 19.922 30.984 36.375 1 90.94 91 LEU B CA 1
ATOM 4252 C C . LEU B 1 91 ? 19.031 32.031 37.031 1 90.94 91 LEU B C 1
ATOM 4254 O O . LEU B 1 91 ? 19.5 32.844 37.812 1 90.94 91 LEU B O 1
ATOM 4258 N N . VAL B 1 92 ? 17.781 31.969 36.656 1 91.94 92 VAL B N 1
ATOM 4259 C CA . VAL B 1 92 ? 16.828 32.938 37.188 1 91.94 92 VAL B CA 1
ATOM 4260 C C . VAL B 1 92 ? 16.656 32.688 38.688 1 91.94 92 VAL B C 1
ATOM 4262 O O . VAL B 1 92 ? 16.578 33.656 39.469 1 91.94 92 VAL B O 1
ATOM 4265 N N . ASP B 1 93 ? 16.688 31.453 39.094 1 91.56 93 ASP B N 1
ATOM 4266 C CA . ASP B 1 93 ? 16.547 31.125 40.531 1 91.56 93 ASP B CA 1
ATOM 4267 C C . ASP B 1 93 ? 17.734 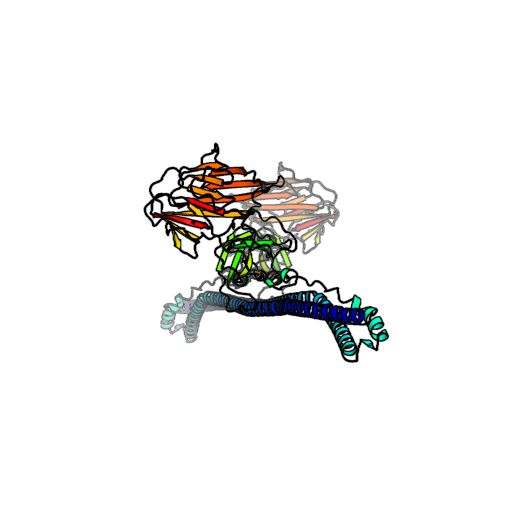31.625 41.312 1 91.56 93 ASP B C 1
ATOM 4269 O O . ASP B 1 93 ? 17.578 32.125 42.438 1 91.56 93 ASP B O 1
ATOM 4273 N N . GLU B 1 94 ? 18.891 31.578 40.75 1 89.44 94 GLU B N 1
ATOM 4274 C CA . GLU B 1 94 ? 20.094 32.094 41.406 1 89.44 94 GLU B CA 1
ATOM 4275 C C . GLU B 1 94 ? 20.047 33.594 41.531 1 89.44 94 GLU B C 1
ATOM 4277 O O . GLU B 1 94 ? 20.438 34.156 42.562 1 89.44 94 GLU B O 1
ATOM 4282 N N . SER B 1 95 ? 19.531 34.188 40.438 1 89.5 95 SER B N 1
ATOM 4283 C CA . SER B 1 95 ? 19.422 35.656 40.469 1 89.5 95 SER B CA 1
ATOM 4284 C C . SER B 1 95 ? 18.391 36.125 41.469 1 89.5 95 SER B C 1
ATOM 4286 O O . SER B 1 95 ? 18.562 37.156 42.094 1 89.5 95 SER B O 1
ATOM 4288 N N . LEU B 1 96 ? 17.391 35.344 41.594 1 89.75 96 LEU B N 1
ATOM 4289 C CA . LEU B 1 96 ? 16.359 35.688 42.562 1 89.75 96 LEU B CA 1
ATOM 4290 C C . LEU B 1 96 ? 16.891 35.562 44 1 89.75 96 LEU B C 1
ATOM 4292 O O . LEU B 1 96 ? 16.562 36.406 44.844 1 89.75 96 LEU B O 1
ATOM 4296 N N . LYS B 1 97 ? 17.766 34.594 44.188 1 88.94 97 LYS B N 1
ATOM 4297 C CA . LYS B 1 97 ? 18.375 34.406 45.5 1 88.94 97 LYS B CA 1
ATOM 4298 C C . LYS B 1 97 ? 19.297 35.594 45.844 1 88.94 97 LYS B C 1
ATOM 4300 O O . LYS B 1 97 ? 19.297 36.062 46.969 1 88.94 97 LYS B O 1
ATOM 4305 N N . LEU B 1 98 ? 19.969 36.031 44.844 1 87.75 98 LEU B N 1
ATOM 4306 C CA . LEU B 1 98 ? 20.891 37.156 45.062 1 87.75 98 LEU B CA 1
ATOM 4307 C C . LEU B 1 98 ? 20.109 38.438 45.344 1 87.75 98 LEU B C 1
ATOM 4309 O O . LEU B 1 98 ? 20.5 39.188 46.219 1 87.75 98 LEU B O 1
ATOM 4313 N N . ALA B 1 99 ? 19.062 38.625 44.562 1 88.31 99 ALA B N 1
ATOM 4314 C CA . ALA B 1 99 ? 18.234 39.812 44.781 1 88.31 99 ALA B CA 1
ATOM 4315 C C . ALA B 1 99 ? 17.609 39.781 46.156 1 88.31 99 ALA B C 1
ATOM 4317 O O . ALA B 1 99 ? 17.484 40.812 46.812 1 88.31 99 ALA B O 1
ATOM 4318 N N . ALA B 1 100 ? 17.219 38.625 46.594 1 88.44 100 ALA B N 1
ATOM 4319 C CA . ALA B 1 100 ? 16.625 38.469 47.938 1 88.44 100 ALA B CA 1
ATOM 4320 C C . ALA B 1 100 ? 17.641 38.812 49.031 1 88.44 100 ALA B C 1
ATOM 4322 O O . ALA B 1 100 ? 17.297 39.406 50.062 1 88.44 100 ALA B O 1
ATOM 4323 N N . GLN B 1 101 ? 18.891 38.438 48.781 1 88.38 101 GLN B N 1
ATOM 4324 C CA . GLN B 1 101 ? 19.953 38.75 49.75 1 88.38 101 GLN B CA 1
ATOM 4325 C C . GLN B 1 101 ? 20.219 40.25 49.844 1 88.38 101 GLN B C 1
ATOM 4327 O O . GLN B 1 101 ? 20.422 40.75 50.938 1 88.38 101 GLN B O 1
ATOM 4332 N N . VAL B 1 102 ? 20.188 40.844 48.656 1 88.06 102 VAL B N 1
ATOM 4333 C CA . VAL B 1 102 ? 20.406 42.281 48.656 1 88.06 102 VAL B CA 1
ATOM 4334 C C . VAL B 1 102 ? 19.266 43 49.375 1 88.06 102 VAL B C 1
ATOM 4336 O O . VAL B 1 102 ? 19.5 43.938 50.156 1 88.06 102 VAL B O 1
ATOM 4339 N N . MET B 1 103 ? 18.078 42.531 49.156 1 88.5 103 MET B N 1
ATOM 4340 C CA . MET B 1 103 ? 16.906 43.094 49.812 1 88.5 103 MET B CA 1
ATOM 4341 C C . MET B 1 103 ? 16.969 42.906 51.312 1 88.5 103 MET B C 1
ATOM 4343 O O . MET B 1 103 ? 16.609 43.781 52.094 1 88.5 103 MET B O 1
ATOM 4347 N N . GLU B 1 104 ? 17.484 41.781 51.688 1 88.94 104 GLU B N 1
ATOM 4348 C CA . GLU B 1 104 ? 17.609 41.5 53.125 1 88.94 104 GLU B CA 1
ATOM 4349 C C . GLU B 1 104 ? 18.672 42.344 53.781 1 88.94 104 GLU B C 1
ATOM 4351 O O . GLU B 1 104 ? 18.453 42.906 54.844 1 88.94 104 GLU B O 1
ATOM 4356 N N . GLU B 1 105 ? 19.75 42.469 53.094 1 87.5 105 GLU B N 1
ATOM 4357 C CA . GLU B 1 105 ? 20.844 43.281 53.625 1 87.5 105 GLU B CA 1
ATOM 4358 C C . GLU B 1 105 ? 20.438 44.75 53.719 1 87.5 105 GLU B C 1
ATOM 4360 O O . GLU B 1 105 ? 20.75 45.438 54.688 1 87.5 105 GLU B O 1
ATOM 4365 N N . GLY B 1 106 ? 19.781 45.219 52.656 1 86.38 106 GLY B N 1
ATOM 4366 C CA . GLY B 1 106 ? 19.328 46.594 52.656 1 86.38 106 GLY B CA 1
ATOM 4367 C C . GLY B 1 106 ? 18.328 46.906 53.75 1 86.38 106 GLY B C 1
ATOM 4368 O O . GLY B 1 106 ? 18.406 47.938 54.375 1 86.38 106 GLY B O 1
ATOM 4369 N N . THR B 1 107 ? 17.438 45.938 54 1 88.06 107 THR B N 1
ATOM 4370 C CA . THR B 1 107 ? 16.438 46.094 55.062 1 88.06 107 THR B CA 1
ATOM 4371 C C . THR B 1 107 ? 17.125 46.156 56.438 1 88.06 107 THR B C 1
ATOM 4373 O O . THR B 1 107 ? 16.719 46.906 57.312 1 88.06 107 THR B O 1
ATOM 4376 N N . LEU B 1 108 ? 18.203 45.375 56.594 1 87.81 108 LEU B N 1
ATOM 4377 C CA . LEU B 1 108 ? 18.953 45.375 57.844 1 87.81 108 LEU B CA 1
ATOM 4378 C C . LEU B 1 108 ? 19.656 46.688 58.094 1 87.81 108 LEU B C 1
ATOM 4380 O O . LEU B 1 108 ? 19.703 47.188 59.219 1 87.81 108 LEU B O 1
ATOM 4384 N N . ILE B 1 109 ? 20.141 47.312 57.062 1 86.31 109 ILE B N 1
ATOM 4385 C CA . ILE B 1 109 ? 20.859 48.594 57.156 1 86.31 109 ILE B CA 1
ATOM 4386 C C . ILE B 1 109 ? 19.875 49.719 57.531 1 86.31 109 ILE B C 1
ATOM 4388 O O . ILE B 1 109 ? 20.188 50.562 58.375 1 86.31 109 ILE B O 1
ATOM 4392 N N . LEU B 1 110 ? 18.703 49.625 56.938 1 85.19 110 LEU B N 1
ATOM 4393 C CA . LEU B 1 110 ? 17.719 50.688 57.156 1 85.19 110 LEU B CA 1
ATOM 4394 C C . LEU B 1 110 ? 17.078 50.562 58.531 1 85.19 110 LEU B C 1
ATOM 4396 O O . LEU B 1 110 ? 16.672 51.562 59.125 1 85.19 110 LEU B O 1
ATOM 4400 N N . SER B 1 111 ? 17.031 49.375 59.062 1 84 111 SER B N 1
ATOM 4401 C CA . SER B 1 111 ? 16.406 49.156 60.344 1 84 111 SER B CA 1
ATOM 4402 C C . SER B 1 111 ? 17.344 49.469 61.5 1 84 111 SER B C 1
ATOM 4404 O O . SER B 1 111 ? 16.906 49.781 62.625 1 84 111 SER B O 1
ATOM 4406 N N . ASN B 1 112 ? 18.688 49.281 61.25 1 80.94 112 ASN B N 1
ATOM 4407 C CA . ASN B 1 112 ? 19.656 49.438 62.344 1 80.94 112 ASN B CA 1
ATOM 4408 C C . ASN B 1 112 ? 20.266 50.844 62.312 1 80.94 112 ASN B C 1
ATOM 4410 O O . ASN B 1 112 ? 21.484 51 62.281 1 80.94 112 ASN B O 1
ATOM 4414 N N . GLU B 1 113 ? 19.484 51.906 62.312 1 76.38 113 GLU B N 1
ATOM 4415 C CA . GLU B 1 113 ? 19.875 53.312 62.406 1 76.38 113 GLU B CA 1
ATOM 4416 C C . GLU B 1 113 ? 20.922 53.656 61.375 1 76.38 113 GLU B C 1
ATOM 4418 O O . GLU B 1 113 ? 22.109 53.719 61.656 1 76.38 113 GLU B O 1
ATOM 4423 N N . PRO B 1 114 ? 20.75 53.906 60.125 1 67.06 114 PRO B N 1
ATOM 4424 C CA . PRO B 1 114 ? 21.609 54.031 58.969 1 67.06 114 PRO B CA 1
ATOM 4425 C C . PRO B 1 114 ? 22.531 55.281 59.031 1 67.06 114 PRO B C 1
ATOM 4427 O O . PRO B 1 114 ? 23.641 55.25 58.5 1 67.06 114 PRO B O 1
ATOM 4430 N N . GLU B 1 115 ? 22.156 56.25 59.781 1 72.5 115 GLU B N 1
ATOM 4431 C CA . GLU B 1 115 ? 22.953 57.469 59.875 1 72.5 115 GLU B CA 1
ATOM 4432 C C . GLU B 1 115 ? 24.234 57.25 60.656 1 72.5 115 GLU B C 1
ATOM 4434 O O . GLU B 1 115 ? 25.219 57.969 60.469 1 72.5 115 GLU B O 1
ATOM 4439 N N . LYS B 1 116 ? 24.281 56.188 61.562 1 75.75 116 LYS B N 1
ATOM 4440 C CA . LYS B 1 116 ? 25.438 55.938 62.406 1 75.75 116 LYS B CA 1
ATOM 4441 C C . LYS B 1 116 ? 26.375 54.906 61.781 1 75.75 116 LYS B C 1
ATOM 4443 O O . LYS B 1 116 ? 27.547 54.812 62.156 1 75.75 116 LYS B O 1
ATOM 4448 N N . ASN B 1 117 ? 25.906 54.156 60.875 1 75.56 117 ASN B N 1
ATOM 4449 C CA . ASN B 1 117 ? 26.703 53.094 60.281 1 75.56 117 ASN B CA 1
ATOM 4450 C C . ASN B 1 117 ? 27 53.312 58.812 1 75.56 117 ASN B C 1
ATOM 4452 O O . ASN B 1 117 ? 26.578 52.562 57.969 1 75.56 117 ASN B O 1
ATOM 4456 N N . MET B 1 118 ? 27.75 54.375 58.531 1 79.62 118 MET B N 1
ATOM 4457 C CA . MET B 1 118 ? 28.078 54.812 57.188 1 79.62 118 MET B CA 1
ATOM 4458 C C . MET B 1 118 ? 28.953 53.812 56.469 1 79.62 118 MET B C 1
ATOM 4460 O O . MET B 1 118 ? 28.875 53.656 55.25 1 79.62 118 MET B O 1
ATOM 4464 N N . GLU B 1 119 ? 29.656 53.031 57.25 1 82.06 119 GLU B N 1
ATOM 4465 C CA . GLU B 1 119 ? 30.578 52.062 56.656 1 82.06 119 GLU B CA 1
ATOM 4466 C C . GLU B 1 119 ? 29.812 50.906 56 1 82.06 119 GLU B C 1
ATOM 4468 O O . GLU B 1 119 ? 30.172 50.469 54.906 1 82.06 119 GLU B O 1
ATOM 4473 N N . LYS B 1 120 ? 28.75 50.562 56.656 1 82.62 120 LYS B N 1
ATOM 4474 C CA . LYS B 1 120 ? 27.969 49.469 56.125 1 82.62 120 LYS B CA 1
ATOM 4475 C C . LYS B 1 120 ? 27.234 49.875 54.844 1 82.62 120 LYS B C 1
ATOM 4477 O O . LYS B 1 120 ? 27.094 49.062 53.906 1 82.62 120 LYS B O 1
ATOM 4482 N N . ILE B 1 121 ? 26.828 51.062 54.781 1 84.56 121 ILE B N 1
ATOM 4483 C CA . ILE B 1 121 ? 26.109 51.562 53.594 1 84.56 121 ILE B CA 1
ATOM 4484 C C . ILE B 1 121 ? 27.047 51.625 52.406 1 84.56 121 ILE B C 1
ATOM 4486 O O . ILE B 1 121 ? 26.656 51.25 51.281 1 84.56 121 ILE B O 1
ATOM 4490 N N . ILE B 1 122 ? 28.297 52.031 52.625 1 82.69 122 ILE B N 1
ATOM 4491 C CA . ILE B 1 122 ? 29.281 52.094 51.562 1 82.69 122 ILE B CA 1
ATOM 4492 C C . ILE B 1 122 ? 29.594 50.688 51.062 1 82.69 122 ILE B C 1
ATOM 4494 O O . ILE B 1 122 ? 29.688 50.469 49.844 1 82.69 122 ILE B O 1
ATOM 4498 N N . LYS B 1 123 ? 29.656 49.75 51.969 1 82.75 123 LYS B N 1
ATOM 4499 C CA . LYS B 1 123 ? 29.922 48.375 51.562 1 82.75 123 LYS B CA 1
ATOM 4500 C C . LYS B 1 123 ? 28.766 47.781 50.75 1 82.75 123 LYS B C 1
ATOM 4502 O O . LYS B 1 123 ? 29 47.031 49.812 1 82.75 123 LYS B O 1
ATOM 4507 N N . PHE B 1 124 ? 27.609 48.156 51.219 1 84.5 124 PHE B N 1
ATOM 4508 C CA . PHE B 1 124 ? 26.422 47.688 50.531 1 84.5 124 PHE B CA 1
ATOM 4509 C C . PHE B 1 124 ? 26.359 48.25 49.094 1 84.5 124 PHE B C 1
ATOM 4511 O O . PHE B 1 124 ? 26.047 47.5 48.156 1 84.5 124 PHE B O 1
ATOM 4518 N N . LYS B 1 125 ? 26.719 49.5 48.969 1 81 125 LYS B N 1
ATOM 4519 C CA . LYS B 1 125 ? 26.656 50.156 47.656 1 81 125 LYS B CA 1
ATOM 4520 C C . LYS B 1 125 ? 27.75 49.656 46.719 1 81 125 LYS B C 1
ATOM 4522 O O . LYS B 1 125 ? 27.562 49.594 45.5 1 81 125 LYS B O 1
ATOM 4527 N N . ASP B 1 126 ? 28.828 49.25 47.344 1 79.19 126 ASP B N 1
ATOM 4528 C CA . ASP B 1 126 ? 29.984 48.875 46.531 1 79.19 126 ASP B CA 1
ATOM 4529 C C . ASP B 1 126 ? 29.984 47.344 46.281 1 79.19 126 ASP B C 1
ATOM 4531 O O . ASP B 1 126 ? 30.875 46.844 45.625 1 79.19 126 ASP B O 1
ATOM 4535 N N . ASN B 1 127 ? 28.922 46.688 46.812 1 76.81 127 ASN B N 1
ATOM 4536 C CA . ASN B 1 127 ? 28.828 45.25 46.625 1 76.81 127 ASN B CA 1
ATOM 4537 C C . ASN B 1 127 ? 28.531 44.906 45.156 1 76.81 127 ASN B C 1
ATOM 4539 O O . ASN B 1 127 ? 27.594 45.438 44.562 1 76.81 127 ASN B O 1
ATOM 4543 N N . PRO B 1 128 ? 29.312 44.094 44.531 1 76 128 PRO B N 1
ATOM 4544 C CA . PRO B 1 128 ? 29.125 43.688 43.156 1 76 128 PRO B CA 1
ATOM 4545 C C . PRO B 1 128 ? 27.75 43.031 42.906 1 76 128 PRO B C 1
ATOM 4547 O O . PRO B 1 128 ? 27.219 43.125 41.781 1 76 128 PRO B O 1
ATOM 4550 N N . MET B 1 129 ? 27.266 42.562 43.938 1 72.06 129 MET B N 1
ATOM 4551 C CA . MET B 1 129 ? 25.969 41.875 43.812 1 72.06 129 MET B CA 1
ATOM 4552 C C . MET B 1 129 ? 24.859 42.906 43.562 1 72.06 129 MET B C 1
ATOM 4554 O O . MET B 1 129 ? 23.891 42.594 42.875 1 72.06 129 MET B O 1
ATOM 4558 N N . THR B 1 130 ? 24.984 44.031 44.125 1 70.62 130 THR B N 1
ATOM 4559 C CA . THR B 1 130 ? 23.984 45.094 43.969 1 70.62 130 THR B CA 1
ATOM 4560 C C . THR B 1 130 ? 24.031 45.688 42.562 1 70.62 130 THR B C 1
ATOM 4562 O O . THR B 1 130 ? 23.016 46.156 42.062 1 70.62 130 THR B O 1
ATOM 4565 N N . LYS B 1 131 ? 25.141 45.656 41.906 1 67.56 131 LYS B N 1
ATOM 4566 C CA . LYS B 1 131 ? 25.297 46.219 40.562 1 67.56 131 LYS B CA 1
ATOM 4567 C C . LYS B 1 131 ? 24.828 45.25 39.5 1 67.56 131 LYS B C 1
ATOM 4569 O O . LYS B 1 131 ? 24.438 45.656 38.406 1 67.56 131 LYS B O 1
ATOM 4574 N N . SER B 1 132 ? 24.766 43.969 39.844 1 67 132 SER B N 1
ATOM 4575 C CA . SER B 1 132 ? 24.5 42.938 38.844 1 67 132 SER B CA 1
ATOM 4576 C C . SER B 1 132 ? 23 42.656 38.688 1 67 132 SER B C 1
ATOM 4578 O O . SER B 1 132 ? 22.578 41.781 37.938 1 67 132 SER B O 1
ATOM 4580 N N . LEU B 1 133 ? 22.219 43.5 39.406 1 71.31 133 LEU B N 1
ATOM 4581 C CA . LEU B 1 133 ? 20.781 43.219 39.469 1 71.31 133 LEU B CA 1
ATOM 4582 C C . LEU B 1 133 ? 20.094 43.656 38.188 1 71.31 133 LEU B C 1
ATOM 4584 O O . LEU B 1 133 ? 18.859 43.688 38.094 1 71.31 133 LEU B O 1
ATOM 4588 N N . SER B 1 134 ? 20.781 43.906 37 1 69.38 134 SER B N 1
ATOM 4589 C CA . SER B 1 134 ? 20.094 44.562 35.906 1 69.38 134 SER B CA 1
ATOM 4590 C C . SER B 1 134 ? 19.875 43.594 34.75 1 69.38 134 SER B C 1
ATOM 4592 O O . SER B 1 134 ? 19.062 43.875 33.844 1 69.38 134 SER B O 1
ATOM 4594 N N . SER B 1 135 ? 20.422 42.406 34.844 1 77 135 SER B N 1
ATOM 4595 C CA . SER B 1 135 ? 20.297 41.688 33.594 1 77 135 SER B CA 1
ATOM 4596 C C . SER B 1 135 ? 19.234 40.594 33.688 1 77 135 SER B C 1
ATOM 4598 O O . SER B 1 135 ? 19.281 39.75 34.562 1 77 135 SER B O 1
ATOM 4600 N N . VAL B 1 136 ? 18.094 40.781 33.094 1 81.19 136 VAL B N 1
ATOM 4601 C CA . VAL B 1 136 ? 17.031 39.781 33.031 1 81.19 136 VAL B CA 1
ATOM 4602 C C . VAL B 1 136 ? 17.203 38.938 31.766 1 81.19 136 VAL B C 1
ATOM 4604 O O . VAL B 1 136 ? 17.328 39.469 30.656 1 81.19 136 VAL B O 1
ATOM 4607 N N . PRO B 1 137 ? 17.391 37.656 31.969 1 82.81 137 PRO B N 1
ATOM 4608 C CA . PRO B 1 137 ? 17.531 36.781 30.781 1 82.81 137 PRO B CA 1
ATOM 4609 C C . PRO B 1 137 ? 16.297 36.812 29.891 1 82.81 137 PRO B C 1
ATOM 4611 O O . PRO B 1 137 ? 15.18 36.938 30.375 1 82.81 137 PRO B O 1
ATOM 4614 N N . ALA B 1 138 ? 16.516 36.844 28.562 1 83.31 138 ALA B N 1
ATOM 4615 C CA . ALA B 1 138 ? 15.422 36.812 27.578 1 83.31 138 ALA B CA 1
ATOM 4616 C C . ALA B 1 138 ? 14.914 35.406 27.375 1 83.31 138 ALA B C 1
ATOM 4618 O O . ALA B 1 138 ? 15.703 34.469 27.328 1 83.31 138 ALA B O 1
ATOM 4619 N N . ILE B 1 139 ? 13.648 35.219 27.562 1 83.69 139 ILE B N 1
ATOM 4620 C CA . ILE B 1 139 ? 13.031 33.938 27.297 1 83.69 139 ILE B CA 1
ATOM 4621 C C . ILE B 1 139 ? 12.406 33.938 25.906 1 83.69 139 ILE B C 1
ATOM 4623 O O . ILE B 1 139 ? 11.922 34.969 25.438 1 83.69 139 ILE B O 1
ATOM 4627 N N . PRO B 1 140 ? 12.539 32.75 25.25 1 85.31 140 PRO B N 1
ATOM 4628 C CA . PRO B 1 140 ? 11.922 32.688 23.922 1 85.31 140 PRO B CA 1
ATOM 4629 C C . PRO B 1 140 ? 10.398 32.781 23.969 1 85.31 140 PRO B C 1
ATOM 4631 O O . PRO B 1 140 ? 9.805 32.625 25.047 1 85.31 140 PRO B O 1
ATOM 4634 N N . GLY B 1 141 ? 9.789 33.156 22.906 1 82.38 141 GLY B N 1
ATOM 4635 C CA . GLY B 1 141 ? 8.336 33.156 22.781 1 82.38 141 GLY B CA 1
ATOM 4636 C C . GLY B 1 141 ? 7.758 31.781 22.594 1 82.38 141 GLY B C 1
ATOM 4637 O O . GLY B 1 141 ? 8.484 30.828 22.344 1 82.38 141 GLY B O 1
ATOM 4638 N N . PRO B 1 142 ? 6.5 31.641 22.906 1 84.31 142 PRO B N 1
ATOM 4639 C CA . PRO B 1 142 ? 5.828 30.344 22.766 1 84.31 142 PRO B CA 1
ATOM 4640 C C . PRO B 1 142 ? 6.008 29.719 21.391 1 84.31 142 PRO B C 1
ATOM 4642 O O . PRO B 1 142 ? 6.051 28.5 21.266 1 84.31 142 PRO B O 1
ATOM 4645 N N . SER B 1 143 ? 6.113 30.5 20.359 1 82.12 143 SER B N 1
ATOM 4646 C CA . SER B 1 143 ? 6.242 30 19 1 82.12 143 SER B CA 1
ATOM 4647 C C . SER B 1 143 ? 7.66 29.531 18.719 1 82.12 143 SER B C 1
ATOM 4649 O O . SER B 1 143 ? 7.906 28.828 17.734 1 82.12 143 SER B O 1
ATOM 4651 N N . GLU B 1 144 ? 8.609 29.891 19.578 1 83.75 144 GLU B N 1
ATOM 4652 C CA . GLU B 1 144 ? 10.016 29.547 19.359 1 83.75 144 GLU B CA 1
ATOM 4653 C C . GLU B 1 144 ? 10.391 28.266 20.109 1 83.75 144 GLU B C 1
ATOM 4655 O O . GLU B 1 144 ? 11.5 27.75 19.922 1 83.75 144 GLU B O 1
ATOM 4660 N N . VAL B 1 145 ? 9.445 27.906 20.938 1 88.69 145 VAL B N 1
ATOM 4661 C CA . VAL B 1 145 ? 9.688 26.672 21.688 1 88.69 145 VAL B CA 1
ATOM 4662 C C . VAL B 1 145 ? 8.859 25.531 21.094 1 88.69 145 VAL B C 1
ATOM 4664 O O . VAL B 1 145 ? 7.879 25.781 20.391 1 88.69 145 VAL B O 1
ATOM 4667 N N . ALA B 1 146 ? 9.281 24.375 21.438 1 90 146 ALA B N 1
ATOM 4668 C CA . ALA B 1 146 ? 8.672 23.188 20.828 1 90 146 ALA B CA 1
ATOM 4669 C C . ALA B 1 146 ? 7.227 23.016 21.297 1 90 146 ALA B C 1
ATOM 4671 O O . ALA B 1 146 ? 6.91 23.25 22.469 1 90 146 ALA B O 1
ATOM 4672 N N . CYS B 1 147 ? 6.375 22.844 20.406 1 91.69 147 CYS B N 1
ATOM 4673 C CA . CYS B 1 147 ? 5.008 22.375 20.578 1 91.69 147 CYS B CA 1
ATOM 4674 C C . CYS B 1 147 ? 4.75 21.141 19.719 1 91.69 147 CYS B C 1
ATOM 4676 O O . CYS B 1 147 ? 4.371 21.25 18.547 1 91.69 147 CYS B O 1
ATOM 4678 N N . VAL B 1 148 ? 4.953 20.047 20.344 1 93.25 148 VAL B N 1
ATOM 4679 C CA . VAL B 1 148 ? 5.035 18.766 19.625 1 93.25 148 VAL B CA 1
ATOM 4680 C C . VAL B 1 148 ? 3.676 18.438 19.031 1 93.25 148 VAL B C 1
ATOM 4682 O O . VAL B 1 148 ? 2.641 18.609 19.672 1 93.25 148 VAL B O 1
ATOM 4685 N N . ASN B 1 149 ? 3.686 18 17.812 1 91.06 149 ASN B N 1
ATOM 4686 C CA . ASN B 1 149 ? 2.494 17.531 17.125 1 91.06 149 ASN B CA 1
ATOM 4687 C C . ASN B 1 149 ? 2.809 16.344 16.203 1 91.06 149 ASN B C 1
ATOM 4689 O O . ASN B 1 149 ? 3.969 16.109 15.867 1 91.06 149 ASN B O 1
ATOM 4693 N N . VAL B 1 150 ? 1.752 15.609 16.031 1 92 150 VAL B N 1
ATOM 4694 C CA . VAL B 1 150 ? 1.914 14.414 15.195 1 92 150 VAL B CA 1
ATOM 4695 C C . VAL B 1 150 ? 0.939 14.469 14.023 1 92 150 VAL B C 1
ATOM 4697 O O . VAL B 1 150 ? -0.233 14.812 14.195 1 92 150 VAL B O 1
ATOM 4700 N N . SER B 1 151 ? 1.512 14.203 12.797 1 89.06 151 SER B N 1
ATOM 4701 C CA . SER B 1 151 ? 0.682 14.109 11.602 1 89.06 151 SER B CA 1
ATOM 4702 C C . SER B 1 151 ? 0.465 12.656 11.188 1 89.06 151 SER B C 1
ATOM 4704 O O . SER B 1 151 ? 1.426 11.93 10.938 1 89.06 151 SER B O 1
ATOM 4706 N N . LEU B 1 152 ? -0.802 12.336 11.219 1 89.94 152 LEU B N 1
ATOM 4707 C CA . LEU B 1 152 ? -1.181 10.977 10.852 1 89.94 152 LEU B CA 1
ATOM 4708 C C . LEU B 1 152 ? -1.988 10.969 9.555 1 89.94 152 LEU B C 1
ATOM 4710 O O . LEU B 1 152 ? -2.709 11.922 9.266 1 89.94 152 LEU B O 1
ATOM 4714 N N . SER B 1 153 ? -1.835 9.938 8.758 1 85.94 153 SER B N 1
ATOM 4715 C CA . SER B 1 153 ? -2.578 9.805 7.512 1 85.94 153 SER B CA 1
ATOM 4716 C C . SER B 1 153 ? -4.012 9.352 7.766 1 85.94 153 SER B C 1
ATOM 4718 O O . SER B 1 153 ? -4.238 8.289 8.344 1 85.94 153 SER B O 1
ATOM 4720 N N . PRO B 1 154 ? -4.973 10.062 7.293 1 83.38 154 PRO B N 1
ATOM 4721 C CA . PRO B 1 154 ? -6.367 9.719 7.586 1 83.38 154 PRO B CA 1
ATOM 4722 C C . PRO B 1 154 ? -6.844 8.477 6.828 1 83.38 154 PRO B C 1
ATOM 4724 O O . PRO B 1 154 ? -7.715 7.754 7.312 1 83.38 154 PRO B O 1
ATOM 4727 N N . ASP B 1 155 ? -6.324 8.234 5.715 1 88.44 155 ASP B N 1
ATOM 4728 C CA . ASP B 1 155 ? -6.812 7.133 4.891 1 88.44 155 ASP B CA 1
ATOM 4729 C C . ASP B 1 155 ? -5.906 5.91 5.016 1 88.44 155 ASP B C 1
ATOM 4731 O O . ASP B 1 155 ? -6.043 4.949 4.25 1 88.44 155 ASP B O 1
ATOM 4735 N N . PHE B 1 156 ? -5.141 5.969 5.902 1 92.56 156 PHE B N 1
ATOM 4736 C CA . PHE B 1 156 ? -4.164 4.895 6.055 1 92.56 156 PHE B CA 1
ATOM 4737 C C . PHE B 1 156 ? -4.859 3.572 6.348 1 92.56 156 PHE B C 1
ATOM 4739 O O . PHE B 1 156 ? -4.582 2.561 5.699 1 92.56 156 PHE B O 1
ATOM 4746 N N . GLN B 1 157 ? -5.746 3.535 7.27 1 93 157 GLN B N 1
ATOM 4747 C CA . GLN B 1 157 ? -6.461 2.324 7.66 1 93 157 GLN B CA 1
ATOM 4748 C C . GLN B 1 157 ? -7.234 1.736 6.484 1 93 157 GLN B C 1
ATOM 4750 O O . GLN B 1 157 ? -7.145 0.538 6.211 1 93 157 GLN B O 1
ATOM 4755 N N . LYS B 1 158 ? -7.965 2.623 5.844 1 93.44 158 LYS B N 1
ATOM 4756 C CA . LYS B 1 158 ? -8.758 2.174 4.703 1 93.44 158 LYS B CA 1
ATOM 4757 C C . LYS B 1 158 ? -7.863 1.612 3.6 1 93.44 158 LYS B C 1
ATOM 4759 O O . LYS B 1 158 ? -8.203 0.603 2.979 1 93.44 158 LYS B O 1
ATOM 4764 N N . GLN B 1 159 ? -6.773 2.281 3.408 1 92.44 159 GLN B N 1
ATOM 4765 C CA . GLN B 1 159 ? -5.824 1.837 2.391 1 92.44 159 GLN B CA 1
ATOM 4766 C C . GLN B 1 159 ? -5.258 0.461 2.727 1 92.44 159 GLN B C 1
ATOM 4768 O O . GLN B 1 159 ? -5.215 -0.424 1.87 1 92.44 159 GLN B O 1
ATOM 4773 N N . MET B 1 160 ? -4.844 0.241 3.92 1 94.75 160 MET B N 1
ATOM 4774 C CA . MET B 1 160 ? -4.266 -1.027 4.355 1 94.75 160 MET B CA 1
ATOM 4775 C C . MET B 1 160 ? -5.293 -2.15 4.273 1 94.75 160 MET B C 1
ATOM 4777 O O . MET B 1 160 ? -4.984 -3.252 3.816 1 94.75 160 MET B O 1
ATOM 4781 N N . GLU B 1 161 ? -6.527 -1.867 4.707 1 94.94 161 GLU B N 1
ATOM 4782 C CA . GLU B 1 161 ? -7.59 -2.867 4.648 1 94.94 161 GLU B CA 1
ATOM 4783 C C . GLU B 1 161 ? -7.875 -3.285 3.209 1 94.94 161 GLU B C 1
ATOM 4785 O O . GLU B 1 161 ? -8.141 -4.457 2.938 1 94.94 161 GLU B O 1
ATOM 4790 N N . SER B 1 162 ? -7.836 -2.301 2.367 1 94.94 162 SER B N 1
ATOM 4791 C CA . SER B 1 162 ? -8.078 -2.594 0.958 1 94.94 162 SER B CA 1
ATOM 4792 C C . SER B 1 162 ? -7 -3.51 0.39 1 94.94 162 SER B C 1
ATOM 4794 O O . SER B 1 162 ? -7.297 -4.426 -0.378 1 94.94 162 SER B O 1
ATOM 4796 N N . VAL B 1 163 ? -5.785 -3.234 0.717 1 93.62 163 VAL B N 1
ATOM 4797 C CA . VAL B 1 163 ? -4.668 -4.043 0.242 1 93.62 163 VAL B CA 1
ATOM 4798 C C . VAL B 1 163 ? -4.781 -5.461 0.798 1 93.62 163 VAL B C 1
ATOM 4800 O O . VAL B 1 163 ? -4.551 -6.438 0.08 1 93.62 163 VAL B O 1
ATOM 4803 N N . ILE B 1 164 ? -5.172 -5.629 2.035 1 95.62 164 ILE B N 1
ATOM 4804 C CA . ILE B 1 164 ? -5.316 -6.926 2.684 1 95.62 164 ILE B CA 1
ATOM 4805 C C . ILE B 1 164 ? -6.449 -7.711 2.025 1 95.62 164 ILE B C 1
ATOM 4807 O O . ILE B 1 164 ? -6.348 -8.93 1.851 1 95.62 164 ILE B O 1
ATOM 4811 N N . ALA B 1 165 ? -7.48 -7.02 1.594 1 94.69 165 ALA B N 1
ATOM 4812 C CA . ALA B 1 165 ? -8.641 -7.66 0.979 1 94.69 165 ALA B CA 1
ATOM 4813 C C . ALA B 1 165 ? -8.273 -8.281 -0.366 1 94.69 165 ALA B C 1
ATOM 4815 O O . ALA B 1 165 ? -8.953 -9.195 -0.839 1 94.69 165 ALA B O 1
ATOM 4816 N N . MET B 1 166 ? -7.188 -7.867 -0.891 1 92.94 166 MET B N 1
ATOM 4817 C CA . MET B 1 166 ? -6.797 -8.344 -2.215 1 92.94 166 MET B CA 1
ATOM 4818 C C . MET B 1 166 ? -5.734 -9.43 -2.109 1 92.94 166 MET B C 1
ATOM 4820 O O . MET B 1 166 ? -5.332 -10.016 -3.121 1 92.94 166 MET B O 1
ATOM 4824 N N . GLU B 1 167 ? -5.348 -9.695 -0.916 1 93.69 167 GLU B N 1
ATOM 4825 C CA . GLU B 1 167 ? -4.273 -10.672 -0.737 1 93.69 167 GLU B CA 1
ATOM 4826 C C . GLU B 1 167 ? -4.781 -12.094 -0.928 1 93.69 167 GLU B C 1
ATOM 4828 O O . GLU B 1 167 ? -5.789 -12.484 -0.331 1 93.69 167 GLU B O 1
ATOM 4833 N N . GLY B 1 168 ? -4.09 -12.812 -1.836 1 92.62 168 GLY B N 1
ATOM 4834 C CA . GLY B 1 168 ? -4.387 -14.227 -2.027 1 92.62 168 GLY B CA 1
ATOM 4835 C C . GLY B 1 168 ? -5.469 -14.469 -3.062 1 92.62 168 GLY B C 1
ATOM 4836 O O . GLY B 1 168 ? -6.434 -13.711 -3.152 1 92.62 168 GLY B O 1
ATOM 4837 N N . LYS B 1 169 ? -5.332 -15.414 -3.924 1 91.75 169 LYS B N 1
ATOM 4838 C CA . LYS B 1 169 ? -6.309 -15.852 -4.918 1 91.75 169 LYS B CA 1
ATOM 4839 C C . LYS B 1 169 ? -6.414 -17.375 -4.953 1 91.75 169 LYS B C 1
ATOM 4841 O O . LYS B 1 169 ? -5.402 -18.062 -5.062 1 91.75 169 LYS B O 1
ATOM 4846 N N . VAL B 1 170 ? -7.629 -17.812 -4.73 1 95.12 170 VAL B N 1
ATOM 4847 C CA . VAL B 1 170 ? -7.875 -19.25 -4.762 1 95.12 170 VAL B CA 1
ATOM 4848 C C . VAL B 1 170 ? -8.258 -19.688 -6.176 1 95.12 170 VAL B C 1
ATOM 4850 O O . VAL B 1 170 ? -9.086 -19.047 -6.824 1 95.12 170 VAL B O 1
ATOM 4853 N N . MET B 1 171 ? -7.609 -20.719 -6.641 1 91.06 171 MET B N 1
ATOM 4854 C CA . MET B 1 171 ? -7.906 -21.25 -7.969 1 91.06 171 MET B CA 1
ATOM 4855 C C . MET B 1 171 ? -8.281 -22.719 -7.891 1 91.06 171 MET B C 1
ATOM 4857 O O . MET B 1 171 ? -7.688 -23.469 -7.121 1 91.06 171 MET B O 1
ATOM 4861 N N . ALA B 1 172 ? -9.234 -23.109 -8.672 1 91.94 172 ALA B N 1
ATOM 4862 C CA . ALA B 1 172 ? -9.688 -24.484 -8.711 1 91.94 172 ALA B CA 1
ATOM 4863 C C . ALA B 1 172 ? -8.734 -25.359 -9.523 1 91.94 172 ALA B C 1
ATOM 4865 O O . ALA B 1 172 ? -8.641 -26.562 -9.305 1 91.94 172 ALA B O 1
ATOM 4866 N N . ARG B 1 173 ? -8.07 -24.734 -10.461 1 89.81 173 ARG B N 1
ATOM 4867 C CA . ARG B 1 173 ? -7.117 -25.406 -11.336 1 89.81 173 ARG B CA 1
ATOM 4868 C C . ARG B 1 173 ? -5.879 -24.547 -11.555 1 89.81 173 ARG B C 1
ATOM 4870 O O . ARG B 1 173 ? -5.949 -23.312 -11.5 1 89.81 173 ARG B O 1
ATOM 4877 N N . ALA B 1 174 ? -4.773 -25.328 -11.688 1 88.75 174 ALA B N 1
ATOM 4878 C CA . ALA B 1 174 ? -3.559 -24.594 -12.016 1 88.75 174 ALA B CA 1
ATOM 4879 C C . ALA B 1 174 ? -3.711 -23.844 -13.344 1 88.75 174 ALA B C 1
ATOM 4881 O O . ALA B 1 174 ? -4.418 -24.312 -14.242 1 88.75 174 ALA B O 1
ATOM 4882 N N . PRO B 1 175 ? -3.139 -22.734 -13.484 1 88 175 PRO B N 1
ATOM 4883 C CA . PRO B 1 175 ? -3.287 -21.938 -14.711 1 88 175 PRO B CA 1
ATOM 4884 C C . PRO B 1 175 ? -2.732 -22.641 -15.938 1 88 175 PRO B C 1
ATOM 4886 O O . PRO B 1 175 ? -3.158 -22.359 -17.062 1 88 175 PRO B O 1
ATOM 4889 N N . VAL B 1 176 ? -1.766 -23.469 -15.766 1 91.56 176 VAL B N 1
ATOM 4890 C CA . VAL B 1 176 ? -1.172 -24.219 -16.875 1 91.56 176 VAL B CA 1
ATOM 4891 C C . VAL B 1 176 ? -1.351 -25.719 -16.625 1 91.56 176 VAL B C 1
ATOM 4893 O O . VAL B 1 176 ? -1.163 -26.203 -15.516 1 91.56 176 VAL B O 1
ATOM 4896 N N . GLN B 1 177 ? -1.822 -26.406 -17.656 1 91.38 177 GLN B N 1
ATOM 4897 C CA . GLN B 1 177 ? -2.033 -27.844 -17.562 1 91.38 177 GLN B CA 1
ATOM 4898 C C . GLN B 1 177 ? -1.413 -28.578 -18.734 1 91.38 177 GLN B C 1
ATOM 4900 O O . GLN B 1 177 ? -1.394 -28.062 -19.859 1 91.38 177 GLN B O 1
ATOM 4905 N N . ILE B 1 178 ? -0.946 -29.781 -18.422 1 93.12 178 ILE B N 1
ATOM 4906 C CA . ILE B 1 178 ? -0.438 -30.625 -19.5 1 93.12 178 ILE B CA 1
ATOM 4907 C C . ILE B 1 178 ? -1.606 -31.25 -20.25 1 93.12 178 ILE B C 1
ATOM 4909 O O . ILE B 1 178 ? -2.473 -31.891 -19.656 1 93.12 178 ILE B O 1
ATOM 4913 N N . ILE B 1 179 ? -1.669 -31.047 -21.547 1 90.19 179 ILE B N 1
ATOM 4914 C CA . ILE B 1 179 ? -2.793 -31.5 -22.359 1 90.19 179 ILE B CA 1
ATOM 4915 C C . ILE B 1 179 ? -2.484 -32.875 -22.969 1 90.19 179 ILE B C 1
ATOM 4917 O O . ILE B 1 179 ? -3.373 -33.719 -23.094 1 90.19 179 ILE B O 1
ATOM 4921 N N . ASP B 1 180 ? -1.196 -33 -23.297 1 92.56 180 ASP B N 1
ATOM 4922 C CA . ASP B 1 180 ? -0.887 -34.25 -24 1 92.56 180 ASP B CA 1
ATOM 4923 C C . ASP B 1 180 ? 0.581 -34.625 -23.828 1 92.56 180 ASP B C 1
ATOM 4925 O O . ASP B 1 180 ? 1.419 -33.781 -23.531 1 92.56 180 ASP B O 1
ATOM 4929 N N . ALA B 1 181 ? 0.792 -35.906 -23.828 1 93.75 181 ALA B N 1
ATOM 4930 C CA . ALA B 1 181 ? 2.125 -36.531 -23.844 1 93.75 181 ALA B CA 1
ATOM 4931 C C . ALA B 1 181 ? 2.248 -37.531 -24.984 1 93.75 181 ALA B C 1
ATOM 4933 O O . ALA B 1 181 ? 1.669 -38.625 -24.922 1 93.75 181 ALA B O 1
ATOM 4934 N N . ILE B 1 182 ? 3.006 -37.156 -26.031 1 92.81 182 ILE B N 1
ATOM 4935 C CA . ILE B 1 182 ? 3.105 -37.969 -27.234 1 92.81 182 ILE B CA 1
ATOM 4936 C C . ILE B 1 182 ? 4.418 -38.75 -27.219 1 92.81 182 ILE B C 1
ATOM 4938 O O . ILE B 1 182 ? 5.484 -38.188 -26.984 1 92.81 182 ILE B O 1
ATOM 4942 N N . GLU B 1 183 ? 4.309 -40 -27.375 1 91.56 183 GLU B N 1
ATOM 4943 C CA . GLU B 1 183 ? 5.488 -40.875 -27.391 1 91.56 183 GLU B CA 1
ATOM 4944 C C . GLU B 1 183 ? 6.328 -40.625 -28.641 1 91.56 183 GLU B C 1
ATOM 4946 O O . GLU B 1 183 ? 5.793 -40.531 -29.734 1 91.56 183 GLU B O 1
ATOM 4951 N N . LYS B 1 184 ? 7.555 -40.438 -28.453 1 86.69 184 LYS B N 1
ATOM 4952 C CA . LYS B 1 184 ? 8.57 -40.406 -29.484 1 86.69 184 LYS B CA 1
ATOM 4953 C C . LYS B 1 184 ? 9.711 -41.375 -29.188 1 86.69 184 LYS B C 1
ATOM 4955 O O . LYS B 1 184 ? 9.836 -41.875 -28.078 1 86.69 184 LYS B O 1
ATOM 4960 N N . PRO B 1 185 ? 10.445 -41.812 -30.203 1 86.06 185 PRO B N 1
ATOM 4961 C CA . PRO B 1 185 ? 11.531 -42.75 -29.953 1 86.06 185 PRO B CA 1
ATOM 4962 C C . PRO B 1 185 ? 12.484 -42.281 -28.859 1 86.06 185 PRO B C 1
ATOM 4964 O O . PRO B 1 185 ? 13.242 -41.312 -29.062 1 86.06 185 PRO B O 1
ATOM 4967 N N . GLY B 1 186 ? 12.445 -42.906 -27.75 1 86.19 186 GLY B N 1
ATOM 4968 C CA . GLY B 1 186 ? 13.297 -42.594 -26.625 1 86.19 186 GLY B CA 1
ATOM 4969 C C . GLY B 1 186 ? 13.008 -41.219 -26.047 1 86.19 186 GLY B C 1
ATOM 4970 O O . GLY B 1 186 ? 13.891 -40.594 -25.453 1 86.19 186 GLY B O 1
ATOM 4971 N N . SER B 1 187 ? 11.984 -40.688 -26.344 1 91.44 187 SER B N 1
ATOM 4972 C CA . SER B 1 187 ? 11.648 -39.344 -25.938 1 91.44 187 SER B CA 1
ATOM 4973 C C . SER B 1 187 ? 10.141 -39.156 -25.75 1 91.44 187 SER B C 1
ATOM 4975 O O . SER B 1 187 ? 9.367 -40.062 -26.078 1 91.44 187 SER B O 1
ATOM 4977 N N . LEU B 1 188 ? 9.742 -38.062 -25.094 1 94.5 188 LEU B N 1
ATOM 4978 C CA . LEU B 1 188 ? 8.336 -37.719 -24.922 1 94.5 188 LEU B CA 1
ATOM 4979 C C . LEU B 1 188 ? 8.094 -36.25 -25.281 1 94.5 188 LEU B C 1
ATOM 4981 O O . LEU B 1 188 ? 8.812 -35.375 -24.812 1 94.5 188 LEU B O 1
ATOM 4985 N N . LEU B 1 189 ? 7.156 -36.062 -26.188 1 94.56 189 LEU B N 1
ATOM 4986 C CA . LEU B 1 189 ? 6.715 -34.719 -26.5 1 94.56 189 LEU B CA 1
ATOM 4987 C C . LEU B 1 189 ? 5.582 -34.281 -25.562 1 94.56 189 LEU B C 1
ATOM 4989 O O . LEU B 1 189 ? 4.465 -34.812 -25.672 1 94.56 189 LEU B O 1
ATOM 4993 N N . ILE B 1 190 ? 5.895 -33.344 -24.703 1 96.31 190 ILE B N 1
ATOM 4994 C CA . ILE B 1 190 ? 4.91 -32.875 -23.734 1 96.31 190 ILE B CA 1
ATOM 4995 C C . ILE B 1 190 ? 4.293 -31.578 -24.219 1 96.31 190 ILE B C 1
ATOM 4997 O O . ILE B 1 190 ? 5.008 -30.641 -24.594 1 96.31 190 ILE B O 1
ATOM 5001 N N . GLN B 1 191 ? 2.955 -31.562 -24.281 1 96.06 191 GLN B N 1
ATOM 5002 C CA . GLN B 1 191 ? 2.207 -30.375 -24.672 1 96.06 191 GLN B CA 1
ATOM 5003 C C . GLN B 1 191 ? 1.349 -29.859 -23.531 1 96.06 191 GLN B C 1
ATOM 5005 O O . GLN B 1 191 ? 0.742 -30.641 -22.797 1 96.06 191 GLN B O 1
ATOM 5010 N N . TRP B 1 192 ? 1.414 -28.562 -23.344 1 94.81 192 TRP B N 1
ATOM 5011 C CA . TRP B 1 192 ? 0.618 -27.953 -22.281 1 94.81 192 TRP B CA 1
ATOM 5012 C C . TRP B 1 192 ? -0.103 -26.703 -22.797 1 94.81 192 TRP B C 1
ATOM 5014 O O . TRP B 1 192 ? 0.172 -26.219 -23.891 1 94.81 192 TRP B O 1
ATOM 5024 N N . ALA B 1 193 ? -1.185 -26.312 -22.125 1 91 193 ALA B N 1
ATOM 5025 C CA . ALA B 1 193 ? -1.986 -25.141 -22.484 1 91 193 ALA B CA 1
ATOM 5026 C C . ALA B 1 193 ? -2.289 -24.281 -21.266 1 91 193 ALA B C 1
ATOM 5028 O O . ALA B 1 193 ? -2.314 -24.781 -20.141 1 91 193 ALA B O 1
ATOM 5029 N N . ASP B 1 194 ? -2.408 -23.047 -21.609 1 86.19 194 ASP B N 1
ATOM 5030 C CA . ASP B 1 194 ? -2.818 -22.094 -20.594 1 86.19 194 ASP B CA 1
ATOM 5031 C C . ASP B 1 194 ? -4.336 -22.078 -20.422 1 86.19 194 ASP B C 1
ATOM 5033 O O . ASP B 1 194 ? -5.07 -21.906 -21.391 1 86.19 194 ASP B O 1
ATOM 5037 N N . GLU B 1 195 ? -4.672 -22.672 -19.344 1 73.25 195 GLU B N 1
ATOM 5038 C CA . GLU B 1 195 ? -6.105 -22.672 -19.062 1 73.25 195 GLU B CA 1
ATOM 5039 C C . GLU B 1 195 ? -6.535 -21.391 -18.344 1 73.25 195 GLU B C 1
ATOM 5041 O O . GLU B 1 195 ? -7.652 -21.297 -17.844 1 73.25 195 GLU B O 1
ATOM 5046 N N . ALA B 1 196 ? -5.453 -20.5 -18.328 1 59.31 196 ALA B N 1
ATOM 5047 C CA . ALA B 1 196 ? -5.617 -19.375 -17.406 1 59.31 196 ALA B CA 1
ATOM 5048 C C . ALA B 1 196 ? -6.879 -18.594 -17.734 1 59.31 196 ALA B C 1
ATOM 5050 O O . ALA B 1 196 ? -7.297 -18.516 -18.891 1 59.31 196 ALA B O 1
ATOM 5051 N N . ASP B 1 197 ? -7.59 -18.469 -16.812 1 59.69 197 ASP B N 1
ATOM 5052 C CA . ASP B 1 197 ? -8.656 -17.484 -16.797 1 59.69 197 ASP B CA 1
ATOM 5053 C C . ASP B 1 197 ? -8.148 -16.125 -17.281 1 59.69 197 ASP B C 1
ATOM 5055 O O . ASP B 1 197 ? -6.938 -15.867 -17.281 1 59.69 197 ASP B O 1
ATOM 5059 N N . GLU B 1 198 ? -9 -15.305 -17.781 1 57.69 198 GLU B N 1
ATOM 5060 C CA . GLU B 1 198 ? -8.914 -14 -18.422 1 57.69 198 GLU B CA 1
ATOM 5061 C C . GLU B 1 198 ? -7.883 -13.109 -17.719 1 57.69 198 GLU B C 1
ATOM 5063 O O . GLU B 1 198 ? -7.281 -12.234 -18.359 1 57.69 198 GLU B O 1
ATOM 5068 N N . ASP B 1 199 ? -7.398 -13.414 -16.469 1 59.81 199 ASP B N 1
ATOM 5069 C CA . ASP B 1 199 ? -6.812 -12.258 -15.797 1 59.81 199 ASP B CA 1
ATOM 5070 C C . ASP B 1 199 ? -5.289 -12.289 -15.883 1 59.81 199 ASP B C 1
ATOM 5072 O O . ASP B 1 199 ? -4.633 -11.266 -15.695 1 59.81 199 ASP B O 1
ATOM 5076 N N . VAL B 1 200 ? -4.68 -13.531 -16.016 1 62.62 200 VAL B N 1
ATOM 5077 C CA . VAL B 1 200 ? -3.221 -13.484 -15.984 1 62.62 200 VAL B CA 1
ATOM 5078 C C . VAL B 1 200 ? -2.658 -14.039 -17.281 1 62.62 200 VAL B C 1
ATOM 5080 O O . VAL B 1 200 ? -2.963 -15.172 -17.672 1 62.62 200 VAL B O 1
ATOM 5083 N N . GLU B 1 201 ? -2.049 -13.148 -17.922 1 77.5 201 GLU B N 1
ATOM 5084 C CA . GLU B 1 201 ? -1.396 -13.57 -19.156 1 77.5 201 GLU B CA 1
ATOM 5085 C C . GLU B 1 201 ? -0.077 -14.281 -18.875 1 77.5 201 GLU B C 1
ATOM 5087 O O . GLU B 1 201 ? 0.842 -13.688 -18.312 1 77.5 201 GLU B O 1
ATOM 5092 N N . ILE B 1 202 ? -0.033 -15.555 -19.047 1 86.56 202 ILE B N 1
ATOM 5093 C CA . ILE B 1 202 ? 1.181 -16.344 -18.859 1 86.56 202 ILE B CA 1
ATOM 5094 C C . ILE B 1 202 ? 2.006 -16.328 -20.141 1 86.56 202 ILE B C 1
ATOM 5096 O O . ILE B 1 202 ? 1.48 -16.594 -21.219 1 86.56 202 ILE B O 1
ATOM 5100 N N . SER B 1 203 ? 3.293 -15.922 -19.969 1 87.81 203 SER B N 1
ATOM 5101 C CA . SER B 1 203 ? 4.141 -15.797 -21.141 1 87.81 203 SER B CA 1
ATOM 5102 C C . SER B 1 203 ? 5.312 -16.766 -21.094 1 87.81 203 SER B C 1
ATOM 5104 O O . SER B 1 203 ? 5.875 -17.141 -22.125 1 87.81 203 SER B O 1
ATOM 5106 N N . GLU B 1 204 ? 5.727 -17.172 -19.953 1 93.12 204 GLU B N 1
ATOM 5107 C CA . GLU B 1 204 ? 6.863 -18.078 -19.781 1 93.12 204 GLU B CA 1
ATOM 5108 C C . GLU B 1 204 ? 6.449 -19.344 -19.047 1 93.12 204 GLU B C 1
ATOM 5110 O O . GLU B 1 204 ? 5.66 -19.297 -18.109 1 93.12 204 GLU B O 1
ATOM 5115 N N . PHE B 1 205 ? 7.133 -20.484 -19.5 1 94.56 205 PHE B N 1
ATOM 5116 C CA . PHE B 1 205 ? 6.742 -21.766 -18.938 1 94.56 205 PHE B CA 1
ATOM 5117 C C . PHE B 1 205 ? 7.961 -22.531 -18.422 1 94.56 205 PHE B C 1
ATOM 5119 O O . PHE B 1 205 ? 9.062 -22.391 -18.969 1 94.56 205 PHE B O 1
ATOM 5126 N N . TRP B 1 206 ? 7.75 -23.281 -17.391 1 96.19 206 TRP B N 1
ATOM 5127 C CA . TRP B 1 206 ? 8.773 -24.109 -16.75 1 96.19 206 TRP B CA 1
ATOM 5128 C C . TRP B 1 206 ? 8.32 -25.562 -16.672 1 96.19 206 TRP B C 1
ATOM 5130 O O . TRP B 1 206 ? 7.441 -25.891 -15.875 1 96.19 206 TRP B O 1
ATOM 5140 N N . LEU B 1 207 ? 8.953 -26.391 -17.438 1 97.19 207 LEU B N 1
ATOM 5141 C CA . LEU B 1 207 ? 8.633 -27.812 -17.469 1 97.19 207 LEU B CA 1
ATOM 5142 C C . LEU B 1 207 ? 9.672 -28.609 -16.703 1 97.19 207 LEU B C 1
ATOM 5144 O O . LEU B 1 207 ? 10.875 -28.422 -16.891 1 97.19 207 LEU B O 1
ATOM 5148 N N . GLN B 1 208 ? 9.148 -29.484 -15.828 1 95.75 208 GLN B N 1
ATOM 5149 C CA . GLN B 1 208 ? 10.023 -30.359 -15.062 1 95.75 208 GLN B CA 1
ATOM 5150 C C . GLN B 1 208 ? 9.57 -31.812 -15.156 1 95.75 208 GLN B C 1
ATOM 5152 O O . GLN B 1 208 ? 8.422 -32.094 -15.516 1 95.75 208 GLN B O 1
ATOM 5157 N N . TYR B 1 209 ? 10.5 -32.719 -14.898 1 94.19 209 TYR B N 1
ATOM 5158 C CA . TYR B 1 209 ? 10.133 -34.125 -14.906 1 94.19 209 TYR B CA 1
ATOM 5159 C C . TYR B 1 209 ? 10.938 -34.906 -13.867 1 94.19 209 TYR B C 1
ATOM 5161 O O . TYR B 1 209 ? 11.992 -34.438 -13.422 1 94.19 209 TYR B O 1
ATOM 5169 N N . ALA B 1 210 ? 10.398 -35.938 -13.383 1 91.56 210 ALA B N 1
ATOM 5170 C CA . ALA B 1 210 ? 11.031 -36.844 -12.445 1 91.56 210 ALA B CA 1
ATOM 5171 C C . ALA B 1 210 ? 10.812 -38.312 -12.867 1 91.56 210 ALA B C 1
ATOM 5173 O O . ALA B 1 210 ? 9.781 -38.625 -13.445 1 91.56 210 ALA B O 1
ATOM 5174 N N . MET B 1 211 ? 11.82 -39.094 -12.531 1 88.56 211 MET B N 1
ATOM 5175 C CA . MET B 1 211 ? 11.711 -40.5 -12.836 1 88.56 211 MET B CA 1
ATOM 5176 C C . MET B 1 211 ? 10.828 -41.219 -11.82 1 88.56 211 MET B C 1
ATOM 5178 O O . MET B 1 211 ? 10.992 -41.031 -10.609 1 88.56 211 MET B O 1
ATOM 5182 N N . GLY B 1 212 ? 9.859 -41.875 -12.422 1 82.62 212 GLY B N 1
ATOM 5183 C CA . GLY B 1 212 ? 8.961 -42.625 -11.555 1 82.62 212 GLY B CA 1
ATOM 5184 C C . GLY B 1 212 ? 7.539 -42.094 -11.578 1 82.62 212 GLY B C 1
ATOM 5185 O O . GLY B 1 212 ? 7.281 -41 -12.125 1 82.62 212 GLY B O 1
ATOM 5186 N N . SER B 1 213 ? 6.559 -42.969 -11.141 1 76.38 213 SER B N 1
ATOM 5187 C CA . SER B 1 213 ? 5.148 -42.594 -11.125 1 76.38 213 SER B CA 1
ATOM 5188 C C . SER B 1 213 ? 4.801 -41.781 -9.891 1 76.38 213 SER B C 1
ATOM 5190 O O . SER B 1 213 ? 5.352 -42 -8.812 1 76.38 213 SER B O 1
ATOM 5192 N N . TYR B 1 214 ? 4.117 -40.688 -10.094 1 62.91 214 TYR B N 1
ATOM 5193 C CA . TYR B 1 214 ? 3.713 -39.75 -9.062 1 62.91 214 TYR B CA 1
ATOM 5194 C C . TYR B 1 214 ? 3.135 -40.469 -7.852 1 62.91 214 TYR B C 1
ATOM 5196 O O . TYR B 1 214 ? 3.34 -40.062 -6.711 1 62.91 214 TYR B O 1
ATOM 5204 N N . LYS B 1 215 ? 2.268 -41.5 -8.086 1 59.59 215 LYS B N 1
ATOM 5205 C CA . LYS B 1 215 ? 1.645 -42.188 -6.973 1 59.59 215 LYS B CA 1
ATOM 5206 C C . LYS B 1 215 ? 2.693 -42.719 -5.992 1 59.59 215 LYS B C 1
ATOM 5208 O O . LYS B 1 215 ? 2.463 -42.719 -4.781 1 59.59 215 LYS B O 1
ATOM 5213 N N . ASN B 1 216 ? 3.779 -43.125 -6.535 1 51.44 216 ASN B N 1
ATOM 5214 C CA . ASN B 1 216 ? 4.852 -43.656 -5.703 1 51.44 216 ASN B CA 1
ATOM 5215 C C . ASN B 1 216 ? 5.82 -42.531 -5.27 1 51.44 216 ASN B C 1
ATOM 5217 O O . ASN B 1 216 ? 6.715 -42.781 -4.461 1 51.44 216 ASN B O 1
ATOM 5221 N N . LEU B 1 217 ? 5.762 -41.5 -6.016 1 49.44 217 LEU B N 1
ATOM 5222 C CA . LEU B 1 217 ? 6.652 -40.375 -5.664 1 49.44 217 LEU B CA 1
ATOM 5223 C C . LEU B 1 217 ? 6.148 -39.656 -4.422 1 49.44 217 LEU B C 1
ATOM 5225 O O . LEU B 1 217 ? 5.043 -39.125 -4.422 1 49.44 217 LEU B O 1
ATOM 5229 N N . ASN B 1 218 ? 6.379 -40.25 -3.391 1 48.16 218 ASN B N 1
ATOM 5230 C CA . ASN B 1 218 ? 6.188 -39.438 -2.193 1 48.16 218 ASN B CA 1
ATOM 5231 C C . ASN B 1 218 ? 6.578 -37.969 -2.432 1 48.16 218 ASN B C 1
ATOM 5233 O O . ASN B 1 218 ? 7.66 -37.688 -2.951 1 48.16 218 ASN B O 1
ATOM 5237 N N . GLU B 1 219 ? 5.582 -37.094 -2.682 1 52.84 219 GLU B N 1
ATOM 5238 C CA . GLU B 1 219 ? 5.754 -35.688 -2.879 1 52.84 219 GLU B CA 1
ATOM 5239 C C . GLU B 1 219 ? 7.105 -35.188 -2.344 1 52.84 219 GLU B C 1
ATOM 5241 O O . GLU B 1 219 ? 7.754 -34.344 -2.949 1 52.84 219 GLU B O 1
ATOM 5246 N N . SER B 1 220 ? 7.477 -35.844 -1.249 1 53.78 220 SER B N 1
ATOM 5247 C CA . SER B 1 220 ? 8.633 -35.344 -0.516 1 53.78 220 SER B CA 1
ATOM 5248 C C . SER B 1 220 ? 9.938 -35.781 -1.161 1 53.78 220 SER B C 1
ATOM 5250 O O . SER B 1 220 ? 10.969 -35.125 -1.021 1 53.78 220 SER B O 1
ATOM 5252 N N . ASN B 1 221 ? 9.844 -36.938 -1.954 1 59.06 221 ASN B N 1
ATOM 5253 C CA . ASN B 1 221 ? 11.141 -37.5 -2.322 1 59.06 221 ASN B CA 1
ATOM 5254 C C . ASN B 1 221 ? 11.383 -37.406 -3.826 1 59.06 221 ASN B C 1
ATOM 5256 O O . ASN B 1 221 ? 12.43 -37.812 -4.316 1 59.06 221 ASN B O 1
ATOM 5260 N N . ALA B 1 222 ? 10.367 -36.812 -4.559 1 71.69 222 ALA B N 1
ATOM 5261 C CA . ALA B 1 222 ? 10.625 -36.781 -5.996 1 71.69 222 ALA B CA 1
ATOM 5262 C C . ALA B 1 222 ? 11.531 -35.625 -6.379 1 71.69 222 ALA B C 1
ATOM 5264 O O . ALA B 1 222 ? 11.328 -34.5 -5.934 1 71.69 222 ALA B O 1
ATOM 5265 N N . VAL B 1 223 ? 12.742 -35.938 -6.871 1 83.88 223 VAL B N 1
ATOM 5266 C CA . VAL B 1 223 ? 13.672 -34.938 -7.363 1 83.88 223 VAL B CA 1
ATOM 5267 C C . VAL B 1 223 ? 13.297 -34.5 -8.781 1 83.88 223 VAL B C 1
ATOM 5269 O O . VAL B 1 223 ? 13.414 -35.312 -9.719 1 83.88 223 VAL B O 1
ATOM 5272 N N . PHE B 1 224 ? 12.648 -33.406 -8.945 1 89.94 224 PHE B N 1
ATOM 5273 C CA . PHE B 1 224 ? 12.266 -32.875 -10.258 1 89.94 224 PHE B CA 1
ATOM 5274 C C . PHE B 1 224 ? 13.43 -32.188 -10.93 1 89.94 224 PHE B C 1
ATOM 5276 O O . PHE B 1 224 ? 14.117 -31.359 -10.305 1 89.94 224 PHE B O 1
ATOM 5283 N N . HIS B 1 225 ? 13.711 -32.531 -12.125 1 92.56 225 HIS B N 1
ATOM 5284 C CA . HIS B 1 225 ? 14.719 -31.891 -12.945 1 92.56 225 HIS B CA 1
ATOM 5285 C C . HIS B 1 225 ? 14.07 -30.953 -13.961 1 92.56 225 HIS B C 1
ATOM 5287 O O . HIS B 1 225 ? 12.969 -31.203 -14.445 1 92.56 225 HIS B O 1
ATOM 5293 N N . THR B 1 226 ? 14.828 -29.938 -14.328 1 95.5 226 THR B N 1
ATOM 5294 C CA . THR B 1 226 ? 14.312 -28.969 -15.297 1 95.5 226 THR B CA 1
ATOM 5295 C C . THR B 1 226 ? 14.445 -29.5 -16.719 1 95.5 226 THR B C 1
ATOM 5297 O O . THR B 1 226 ? 15.539 -29.906 -17.141 1 95.5 226 THR B O 1
ATOM 5300 N N . ALA B 1 227 ? 13.398 -29.562 -17.406 1 95.81 227 ALA B N 1
ATOM 5301 C CA . ALA B 1 227 ? 13.406 -29.969 -18.797 1 95.81 227 ALA B CA 1
ATOM 5302 C C . ALA B 1 227 ? 13.445 -28.75 -19.734 1 95.81 227 ALA B C 1
ATOM 5304 O O . ALA B 1 227 ? 14.18 -28.75 -20.719 1 95.81 227 ALA B O 1
ATOM 5305 N N . TYR B 1 228 ? 12.656 -27.75 -19.406 1 96.62 228 TYR B N 1
ATOM 5306 C CA . TYR B 1 228 ? 12.492 -26.625 -20.312 1 96.62 228 TYR B CA 1
ATOM 5307 C C . TYR B 1 228 ? 12.031 -25.375 -19.562 1 96.62 228 TYR B C 1
ATOM 5309 O O . TYR B 1 228 ? 11.219 -25.469 -18.641 1 96.62 228 TYR B O 1
ATOM 5317 N N . VAL B 1 229 ? 12.617 -24.234 -19.859 1 95.44 229 VAL B N 1
ATOM 5318 C CA . VAL B 1 229 ? 12.141 -22.922 -19.438 1 95.44 229 VAL B CA 1
ATOM 5319 C C . VAL B 1 229 ? 12.094 -21.969 -20.625 1 95.44 229 VAL B C 1
ATOM 5321 O O . VAL B 1 229 ? 13.125 -21.703 -21.25 1 95.44 229 VAL B O 1
ATOM 5324 N N . GLY B 1 230 ? 10.844 -21.562 -21.016 1 94.19 230 GLY B N 1
ATOM 5325 C CA . GLY B 1 230 ? 10.781 -20.672 -22.172 1 94.19 230 GLY B CA 1
ATOM 5326 C C . GLY B 1 230 ? 9.359 -20.328 -22.578 1 94.19 230 GLY B C 1
ATOM 5327 O O . GLY B 1 230 ? 8.438 -20.422 -21.766 1 94.19 230 GLY B O 1
ATOM 5328 N N . LEU B 1 231 ? 9.156 -19.891 -23.875 1 92.94 231 LEU B N 1
ATOM 5329 C CA . LEU B 1 231 ? 7.895 -19.328 -24.344 1 92.94 231 LEU B CA 1
ATOM 5330 C C . LEU B 1 231 ? 7.059 -20.391 -25.062 1 92.94 231 LEU B C 1
ATOM 5332 O O . LEU B 1 231 ? 5.859 -20.188 -25.266 1 92.94 231 LEU B O 1
ATOM 5336 N N . LEU B 1 232 ? 7.609 -21.516 -25.359 1 93.44 232 LEU B N 1
ATOM 5337 C CA . LEU B 1 232 ? 6.906 -22.531 -26.125 1 93.44 232 LEU B CA 1
ATOM 5338 C C . LEU B 1 232 ? 5.914 -23.281 -25.25 1 93.44 232 LEU B C 1
ATOM 5340 O O . LEU B 1 232 ? 6.059 -23.328 -24.031 1 93.44 232 LEU B O 1
ATOM 5344 N N . THR B 1 233 ? 4.918 -23.828 -25.891 1 94.62 233 THR B N 1
ATOM 5345 C CA . THR B 1 233 ? 3.887 -24.562 -25.156 1 94.62 233 THR B CA 1
ATOM 5346 C C . THR B 1 233 ? 4.074 -26.062 -25.312 1 94.62 233 THR B C 1
ATOM 5348 O O . THR B 1 233 ? 3.17 -26.844 -25 1 94.62 233 THR B O 1
ATOM 5351 N N . SER B 1 234 ? 5.129 -26.453 -25.891 1 95.75 234 SER B N 1
ATOM 5352 C CA . SER B 1 234 ? 5.477 -27.859 -26.031 1 95.75 234 SER B CA 1
ATOM 5353 C C . SER B 1 234 ? 6.988 -28.062 -26.016 1 95.75 234 SER B C 1
ATOM 5355 O O . SER B 1 234 ? 7.746 -27.156 -26.344 1 95.75 234 SER B O 1
ATOM 5357 N N . TYR B 1 235 ? 7.363 -29.172 -25.531 1 95.62 235 TYR B N 1
ATOM 5358 C CA . TYR B 1 235 ? 8.789 -29.453 -25.469 1 95.62 235 TYR B CA 1
ATOM 5359 C C . TYR B 1 235 ? 9.039 -30.953 -25.547 1 95.62 235 TYR B C 1
ATOM 5361 O O . TYR B 1 235 ? 8.32 -31.75 -24.938 1 95.62 235 TYR B O 1
ATOM 5369 N N . LEU B 1 236 ? 10.039 -31.297 -26.359 1 93.56 236 LEU B N 1
ATOM 5370 C CA . LEU B 1 236 ? 10.453 -32.688 -26.484 1 93.56 236 LEU B CA 1
ATOM 5371 C C . LEU B 1 236 ? 11.516 -33.062 -25.453 1 93.56 236 LEU B C 1
ATOM 5373 O O . LEU B 1 236 ? 12.656 -32.594 -25.547 1 93.56 236 LEU B O 1
ATOM 5377 N N . THR B 1 237 ? 11.125 -33.812 -24.5 1 93.5 237 THR B N 1
ATOM 5378 C CA . THR B 1 237 ? 12.094 -34.281 -23.531 1 93.5 237 THR B CA 1
ATOM 5379 C C . THR B 1 237 ? 12.828 -35.531 -24.047 1 93.5 237 THR B C 1
ATOM 5381 O O . THR B 1 237 ? 12.211 -36.562 -24.281 1 93.5 237 THR B O 1
ATOM 5384 N N . LYS B 1 238 ? 14.133 -35.406 -24.141 1 89.44 238 LYS B N 1
ATOM 5385 C CA . LYS B 1 238 ? 14.93 -36.438 -24.797 1 89.44 238 LYS B CA 1
ATOM 5386 C C . LYS B 1 238 ? 15.648 -37.312 -23.75 1 89.44 238 LYS B C 1
ATOM 5388 O O . LYS B 1 238 ? 15.555 -37.062 -22.547 1 89.44 238 LYS B O 1
ATOM 5393 N N . HIS B 1 239 ? 16.172 -38.438 -24.25 1 88 239 HIS B N 1
ATOM 5394 C CA . HIS B 1 239 ? 17.047 -39.312 -23.516 1 88 239 HIS B CA 1
ATOM 5395 C C . HIS B 1 239 ? 16.312 -40 -22.359 1 88 239 HIS B C 1
ATOM 5397 O O . HIS B 1 239 ? 16.812 -40 -21.234 1 88 239 HIS B O 1
ATOM 5403 N N . LEU B 1 240 ? 15.141 -40.438 -22.547 1 90.31 240 LEU B N 1
ATOM 5404 C CA . LEU B 1 240 ? 14.352 -41.156 -21.547 1 90.31 240 LEU B CA 1
ATOM 5405 C C . LEU B 1 240 ? 14.5 -42.656 -21.719 1 90.31 240 LEU B C 1
ATOM 5407 O O . LEU B 1 240 ? 14.75 -43.125 -22.828 1 90.31 240 LEU B O 1
ATOM 5411 N N . ARG B 1 241 ? 14.367 -43.312 -20.609 1 87.56 241 ARG B N 1
ATOM 5412 C CA . ARG B 1 241 ? 14.406 -44.781 -20.656 1 87.56 241 ARG B CA 1
ATOM 5413 C C . ARG B 1 241 ? 13.062 -45.344 -21.125 1 87.56 241 ARG B C 1
ATOM 5415 O O . ARG B 1 241 ? 12.008 -44.875 -20.703 1 87.56 241 ARG B O 1
ATOM 5422 N N . THR B 1 242 ? 13.172 -46.375 -21.969 1 87.81 242 THR B N 1
ATOM 5423 C CA . THR B 1 242 ? 11.961 -47 -22.5 1 87.81 242 THR B CA 1
ATOM 5424 C C . THR B 1 242 ? 11.227 -47.781 -21.406 1 87.81 242 THR B C 1
ATOM 5426 O O . THR B 1 242 ? 11.859 -48.375 -20.547 1 87.81 242 THR B O 1
ATOM 5429 N N . GLN B 1 243 ? 9.992 -47.781 -21.406 1 88.69 243 GLN B N 1
ATOM 5430 C CA . GLN B 1 243 ? 9.102 -48.531 -20.516 1 88.69 243 GLN B CA 1
ATOM 5431 C C . GLN B 1 243 ? 9.266 -48.062 -19.078 1 88.69 243 GLN B C 1
ATOM 5433 O O . GLN B 1 243 ? 9.094 -48.844 -18.141 1 88.69 243 GLN B O 1
ATOM 5438 N N . THR B 1 244 ? 9.82 -46.906 -18.953 1 90 244 THR B N 1
ATOM 5439 C CA . THR B 1 244 ? 9.961 -46.312 -17.625 1 90 244 THR B CA 1
ATOM 5440 C C . THR B 1 244 ? 9.023 -45.125 -17.453 1 90 244 THR B C 1
ATOM 5442 O O . THR B 1 244 ? 9.008 -44.219 -18.281 1 90 244 THR B O 1
ATOM 5445 N N . PRO B 1 245 ? 8.266 -45.156 -16.422 1 90.94 245 PRO B N 1
ATOM 5446 C CA . PRO B 1 245 ? 7.344 -44.031 -16.203 1 90.94 245 PRO B CA 1
ATOM 5447 C C . PRO B 1 245 ? 8.055 -42.781 -15.727 1 90.94 245 PRO B C 1
ATOM 5449 O O . PRO B 1 245 ? 9 -42.844 -14.938 1 90.94 245 PRO B O 1
ATOM 5452 N N . TYR B 1 246 ? 7.719 -41.688 -16.297 1 92.25 246 TYR B N 1
ATOM 5453 C CA . TYR B 1 246 ? 8.188 -40.344 -15.891 1 92.25 246 TYR B CA 1
ATOM 5454 C C . TYR B 1 246 ? 7.02 -39.469 -15.5 1 92.25 246 TYR B C 1
ATOM 5456 O O . TYR B 1 246 ? 5.953 -39.5 -16.125 1 92.25 246 TYR B O 1
ATOM 5464 N N . THR B 1 247 ? 7.27 -38.656 -14.492 1 92.38 247 THR B N 1
ATOM 5465 C CA . THR B 1 247 ? 6.258 -37.719 -14.055 1 92.38 247 THR B CA 1
ATOM 5466 C C . THR B 1 247 ? 6.625 -36.312 -14.484 1 92.38 247 THR B C 1
ATOM 5468 O O . THR B 1 247 ? 7.734 -35.844 -14.219 1 92.38 247 THR B O 1
ATOM 5471 N N . PHE B 1 248 ? 5.676 -35.625 -15.195 1 93.75 248 PHE B N 1
ATOM 5472 C CA . PHE B 1 248 ? 5.91 -34.281 -15.688 1 93.75 248 PHE B CA 1
ATOM 5473 C C . PHE B 1 248 ? 5.016 -33.281 -14.969 1 93.75 248 PHE B C 1
ATOM 5475 O O . PHE B 1 248 ? 3.881 -33.594 -14.609 1 93.75 248 PHE B O 1
ATOM 5482 N N . ARG B 1 249 ? 5.57 -32.125 -14.797 1 93.38 249 ARG B N 1
ATOM 5483 C CA . ARG B 1 249 ? 4.797 -31 -14.266 1 93.38 249 ARG B CA 1
ATOM 5484 C C . ARG B 1 249 ? 5.23 -29.672 -14.898 1 93.38 249 ARG B C 1
ATOM 5486 O O . ARG B 1 249 ? 6.391 -29.516 -15.281 1 93.38 249 ARG B O 1
ATOM 5493 N N . VAL B 1 250 ? 4.305 -28.781 -15.062 1 95.25 250 VAL B N 1
ATOM 5494 C CA . VAL B 1 250 ? 4.602 -27.516 -15.719 1 95.25 250 VAL B CA 1
ATOM 5495 C C . VAL B 1 250 ? 3.939 -26.375 -14.953 1 95.25 250 VAL B C 1
ATOM 5497 O O . VAL B 1 250 ? 2.896 -26.562 -14.32 1 95.25 250 VAL B O 1
ATOM 5500 N N . CYS B 1 251 ? 4.57 -25.234 -14.922 1 93.31 251 CYS B N 1
ATOM 5501 C CA . CYS B 1 251 ? 4.008 -24.016 -14.383 1 93.31 251 CYS B CA 1
ATOM 5502 C C . CYS B 1 251 ? 4.336 -22.812 -15.273 1 93.31 251 CYS B C 1
ATOM 5504 O O . CYS B 1 251 ? 5.027 -22.969 -16.281 1 93.31 251 CYS B O 1
ATOM 5506 N N . GLY B 1 252 ? 3.691 -21.719 -15.062 1 91.62 252 GLY B N 1
ATOM 5507 C CA . GLY B 1 252 ? 3.879 -20.531 -15.883 1 91.62 252 GLY B CA 1
ATOM 5508 C C . GLY B 1 252 ? 4 -19.25 -15.078 1 91.62 252 GLY B C 1
ATOM 5509 O O . GLY B 1 252 ? 3.699 -19.234 -13.883 1 91.62 252 GLY B O 1
ATOM 5510 N N . ARG B 1 253 ? 4.562 -18.281 -15.75 1 90.12 253 ARG B N 1
ATOM 5511 C CA . ARG B 1 253 ? 4.621 -16.953 -15.156 1 90.12 253 ARG B CA 1
ATOM 5512 C C . ARG B 1 253 ? 4.355 -15.875 -16.203 1 90.12 253 ARG B C 1
ATOM 5514 O O . ARG B 1 253 ? 4.539 -16.094 -17.391 1 90.12 253 ARG B O 1
ATOM 5521 N N . GLY B 1 254 ? 3.74 -14.891 -15.711 1 82.94 254 GLY B N 1
ATOM 5522 C CA . GLY B 1 254 ? 3.521 -13.758 -16.594 1 82.94 254 GLY B CA 1
ATOM 5523 C C . GLY B 1 254 ? 4.801 -13.023 -16.953 1 82.94 254 GLY B C 1
ATOM 5524 O O . GLY B 1 254 ? 5.785 -13.641 -17.359 1 82.94 254 GLY B O 1
ATOM 5525 N N . GLU B 1 255 ? 4.871 -11.711 -16.562 1 77.12 255 GLU B N 1
ATOM 5526 C CA . GLU B 1 255 ? 6.059 -10.914 -16.844 1 77.12 255 GLU B CA 1
ATOM 5527 C C . GLU B 1 255 ? 7.238 -11.352 -15.977 1 77.12 255 GLU B C 1
ATOM 5529 O O . GLU B 1 255 ? 7.047 -11.984 -14.93 1 77.12 255 GLU B O 1
ATOM 5534 N N . SER B 1 256 ? 8.422 -11.305 -16.484 1 70.19 256 SER B N 1
ATOM 5535 C CA . SER B 1 256 ? 9.664 -11.836 -15.945 1 70.19 256 SER B CA 1
ATOM 5536 C C . SER B 1 256 ? 9.781 -11.57 -14.445 1 70.19 256 SER B C 1
ATOM 5538 O O . SER B 1 256 ? 10.359 -12.367 -13.711 1 70.19 256 SER B O 1
ATOM 5540 N N . ASP B 1 257 ? 9.047 -10.672 -13.93 1 76.62 257 ASP B N 1
ATOM 5541 C CA . ASP B 1 257 ? 9.297 -10.352 -12.523 1 76.62 257 ASP B CA 1
ATOM 5542 C C . ASP B 1 257 ? 8.125 -10.805 -11.648 1 76.62 257 ASP B C 1
ATOM 5544 O O . ASP B 1 257 ? 8.102 -10.531 -10.445 1 76.62 257 ASP B O 1
ATOM 5548 N N . THR B 1 258 ? 7.391 -11.727 -12.273 1 79.12 258 THR B N 1
ATOM 5549 C CA . THR B 1 258 ? 6.262 -12.227 -11.5 1 79.12 258 THR B CA 1
ATOM 5550 C C . THR B 1 258 ? 6.535 -13.641 -10.992 1 79.12 258 THR B C 1
ATOM 5552 O O . THR B 1 258 ? 7.324 -14.375 -11.586 1 79.12 258 THR B O 1
ATOM 5555 N N . PRO B 1 259 ? 6.027 -13.969 -9.875 1 84.12 259 PRO B N 1
ATOM 5556 C CA . PRO B 1 259 ? 6.23 -15.312 -9.336 1 84.12 259 PRO B CA 1
ATOM 5557 C C . PRO B 1 259 ? 5.617 -16.406 -10.219 1 84.12 259 PRO B C 1
ATOM 5559 O O . PRO B 1 259 ? 4.676 -16.125 -10.969 1 84.12 259 PRO B O 1
ATOM 5562 N N . TRP B 1 260 ? 6.234 -17.656 -10.172 1 89.19 260 TRP B N 1
ATOM 5563 C CA . TRP B 1 260 ? 5.707 -18.797 -10.906 1 89.19 260 TRP B CA 1
ATOM 5564 C C . TRP B 1 260 ? 4.34 -19.203 -10.375 1 89.19 260 TRP B C 1
ATOM 5566 O O . TRP B 1 260 ? 4.082 -19.109 -9.172 1 89.19 260 TRP B O 1
ATOM 5576 N N . SER B 1 261 ? 3.588 -19.594 -11.273 1 87.62 261 SER B N 1
ATOM 5577 C CA . SER B 1 261 ? 2.268 -20.078 -10.891 1 87.62 261 SER B CA 1
ATOM 5578 C C . SER B 1 261 ? 2.361 -21.453 -10.227 1 87.62 261 SER B C 1
ATOM 5580 O O . SER B 1 261 ? 3.455 -22 -10.07 1 87.62 261 SER B O 1
ATOM 5582 N N . ALA B 1 262 ? 1.225 -21.938 -9.773 1 87.81 262 ALA B N 1
ATOM 5583 C CA . ALA B 1 262 ? 1.157 -23.281 -9.219 1 87.81 262 ALA B CA 1
ATOM 5584 C C . ALA B 1 262 ? 1.485 -24.328 -10.281 1 87.81 262 ALA B C 1
ATOM 5586 O O . ALA B 1 262 ? 1.22 -24.125 -11.469 1 87.81 262 ALA B O 1
ATOM 5587 N N . TRP B 1 263 ? 2.037 -25.406 -9.789 1 89.88 263 TRP B N 1
ATOM 5588 C CA . TRP B 1 263 ? 2.357 -26.5 -10.695 1 89.88 263 TRP B CA 1
ATOM 5589 C C . TRP B 1 263 ? 1.089 -27.188 -11.195 1 89.88 263 TRP B C 1
ATOM 5591 O O . TRP B 1 263 ? 0.098 -27.281 -10.469 1 89.88 263 TRP B O 1
ATOM 5601 N N . SER B 1 264 ? 1.202 -27.609 -12.43 1 90.75 264 SER B N 1
ATOM 5602 C CA . SER B 1 264 ? 0.116 -28.406 -12.984 1 90.75 264 SER B CA 1
ATOM 5603 C C . SER B 1 264 ? -0.002 -29.75 -12.273 1 90.75 264 SER B C 1
ATOM 5605 O O . SER B 1 264 ? 0.882 -30.125 -11.5 1 90.75 264 SER B O 1
ATOM 5607 N N . ILE B 1 265 ? -1.124 -30.391 -12.5 1 88.88 265 ILE B N 1
ATOM 5608 C CA . ILE B 1 265 ? -1.248 -31.766 -12.023 1 88.88 265 ILE B CA 1
ATOM 5609 C C . ILE B 1 265 ? -0.188 -32.625 -12.688 1 88.88 265 ILE B C 1
ATOM 5611 O O . ILE B 1 265 ? 0.019 -32.562 -13.898 1 88.88 265 ILE B O 1
ATOM 5615 N N . PRO B 1 266 ? 0.51 -33.375 -11.82 1 88.5 266 PRO B N 1
ATOM 5616 C CA . PRO B 1 266 ? 1.533 -34.25 -12.422 1 88.5 266 PRO B CA 1
ATOM 5617 C C . PRO B 1 266 ? 0.952 -35.25 -13.406 1 88.5 266 PRO B C 1
ATOM 5619 O O . PRO B 1 266 ? -0.108 -35.812 -13.156 1 88.5 266 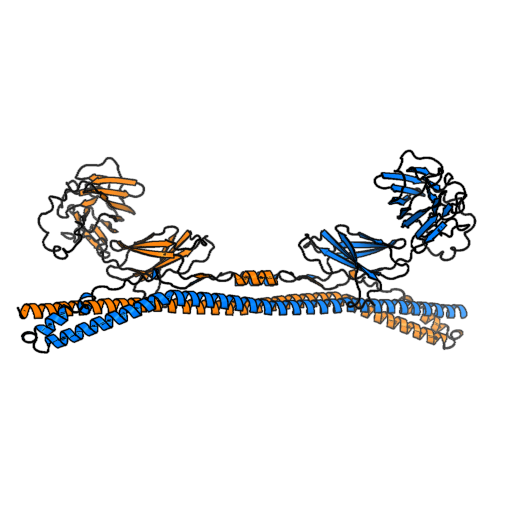PRO B O 1
ATOM 5622 N N . ARG B 1 267 ? 1.547 -35.344 -14.539 1 89.25 267 ARG B N 1
ATOM 5623 C CA . ARG B 1 267 ? 1.155 -36.312 -15.57 1 89.25 267 ARG B CA 1
ATOM 5624 C C . ARG B 1 267 ? 2.232 -37.375 -15.773 1 89.25 267 ARG B C 1
ATOM 5626 O O . ARG B 1 267 ? 3.398 -37.031 -16 1 89.25 267 ARG B O 1
ATOM 5633 N N . VAL B 1 268 ? 1.808 -38.562 -15.547 1 89.5 268 VAL B N 1
ATOM 5634 C CA . VAL B 1 268 ? 2.736 -39.688 -15.75 1 89.5 268 VAL B CA 1
ATOM 5635 C C . VAL B 1 268 ? 2.684 -40.125 -17.203 1 89.5 268 VAL B C 1
ATOM 5637 O O . VAL B 1 268 ? 1.601 -40.281 -17.781 1 89.5 268 VAL B O 1
ATOM 5640 N N . ALA B 1 269 ? 3.832 -40.188 -17.812 1 91.75 269 ALA B N 1
ATOM 5641 C CA . ALA B 1 269 ? 3.928 -40.656 -19.203 1 91.75 269 ALA B CA 1
ATOM 5642 C C . ALA B 1 269 ? 5.082 -41.656 -19.375 1 91.75 269 ALA B C 1
ATOM 5644 O O . ALA B 1 269 ? 6.031 -41.625 -18.594 1 91.75 269 ALA B O 1
ATOM 5645 N N . VAL B 1 270 ? 4.922 -42.531 -20.25 1 91 270 VAL B N 1
ATOM 5646 C CA . VAL B 1 270 ? 5.914 -43.562 -20.562 1 91 270 VAL B CA 1
ATOM 5647 C C . VAL B 1 270 ? 6.094 -43.688 -22.078 1 91 270 VAL B C 1
ATOM 5649 O O . VAL B 1 270 ? 5.133 -43.531 -22.828 1 91 270 VAL B O 1
ATOM 5652 N N . THR B 1 271 ? 7.34 -43.781 -22.469 1 89.06 271 THR B N 1
ATOM 5653 C CA . THR B 1 271 ? 7.574 -44.094 -23.875 1 89.06 271 THR B CA 1
ATOM 5654 C C . THR B 1 271 ? 7.859 -45.562 -24.078 1 89.06 271 THR B C 1
ATOM 5656 O O . THR B 1 271 ? 8.703 -46.156 -23.375 1 89.06 271 THR B O 1
ATOM 5659 N N . THR B 1 272 ? 7.074 -46.219 -24.922 1 90 272 THR B N 1
ATOM 5660 C CA . THR B 1 272 ? 7.258 -47.625 -25.234 1 90 272 THR B CA 1
ATOM 5661 C C . THR B 1 272 ? 8.062 -47.812 -26.516 1 90 272 THR B C 1
ATOM 5663 O O . THR B 1 272 ? 8.383 -48.938 -26.906 1 90 272 THR B O 1
ATOM 5666 N N . ILE B 1 273 ? 8.352 -46.656 -27.172 1 86.75 273 ILE B N 1
ATOM 5667 C CA . ILE B 1 273 ? 9.117 -46.719 -28.422 1 86.75 273 ILE B CA 1
ATOM 5668 C C . ILE B 1 273 ? 10.609 -46.625 -28.109 1 86.75 273 ILE B C 1
ATOM 5670 O O . ILE B 1 273 ? 11.062 -45.625 -27.5 1 86.75 273 ILE B O 1
ATOM 5674 N N . ASP B 1 274 ? 11.32 -47.594 -28.469 1 87.69 274 ASP B N 1
ATOM 5675 C CA . ASP B 1 274 ? 12.758 -47.594 -28.203 1 87.69 274 ASP B CA 1
ATOM 5676 C C . ASP B 1 274 ? 13.461 -46.438 -28.906 1 87.69 274 ASP B C 1
ATOM 5678 O O . ASP B 1 274 ? 13 -45.969 -29.953 1 87.69 274 ASP B O 1
ATOM 5682 N N . HIS B 1 275 ? 14.602 -46.062 -28.312 1 88.25 275 HIS B N 1
ATOM 5683 C CA . HIS B 1 275 ? 15.422 -45.062 -28.969 1 88.25 275 HIS B CA 1
ATOM 5684 C C . HIS B 1 275 ? 16.047 -45.625 -30.25 1 88.25 275 HIS B C 1
ATOM 5686 O O . HIS B 1 275 ? 16.078 -46.844 -30.453 1 88.25 275 HIS B O 1
ATOM 5692 N N . TYR B 1 276 ? 16.453 -44.688 -31.094 1 90.06 276 TYR B N 1
ATOM 5693 C CA . TYR B 1 276 ? 17.141 -45.125 -32.312 1 90.06 276 TYR B CA 1
ATOM 5694 C C . TYR B 1 276 ? 18.422 -45.875 -31.984 1 90.06 276 TYR B C 1
ATOM 5696 O O . TYR B 1 276 ? 19.219 -45.438 -31.172 1 90.06 276 TYR B O 1
ATOM 5704 N N . GLN B 1 277 ? 18.578 -47.031 -32.594 1 91.5 277 GLN B N 1
ATOM 5705 C CA . GLN B 1 277 ? 19.75 -47.875 -32.312 1 91.5 277 GLN B CA 1
ATOM 5706 C C . GLN B 1 277 ? 20.344 -48.438 -33.625 1 91.5 277 GLN B C 1
ATOM 5708 O O . GLN B 1 277 ? 19.609 -48.781 -34.562 1 91.5 277 GLN B O 1
ATOM 5713 N N . TRP B 1 278 ? 21.672 -48.5 -33.594 1 91.94 278 TRP B N 1
ATOM 5714 C CA . TRP B 1 278 ? 22.359 -49.156 -34.688 1 91.94 278 TRP B CA 1
ATOM 5715 C C . TRP B 1 278 ? 22.234 -50.656 -34.594 1 91.94 278 TRP B C 1
ATOM 5717 O O . TRP B 1 278 ? 22.156 -51.219 -33.5 1 91.94 278 TRP B O 1
ATOM 5727 N N . GLY B 1 279 ? 22.125 -51.281 -35.719 1 88.44 279 GLY B N 1
ATOM 5728 C CA . GLY B 1 279 ? 22.125 -52.75 -35.75 1 88.44 279 GLY B CA 1
ATOM 5729 C C . GLY B 1 279 ? 23.516 -53.344 -35.594 1 88.44 279 GLY B C 1
ATOM 5730 O O . GLY B 1 279 ? 24.516 -52.625 -35.594 1 88.44 279 GLY B O 1
ATOM 5731 N N . PRO B 1 280 ? 23.531 -54.625 -35.375 1 85.06 280 PRO B N 1
ATOM 5732 C CA . PRO B 1 280 ? 24.828 -55.312 -35.25 1 85.06 280 PRO B CA 1
ATOM 5733 C C . PRO B 1 280 ? 25.656 -55.219 -36.531 1 85.06 280 PRO B C 1
ATOM 5735 O O . PRO B 1 280 ? 25.109 -55.25 -37.656 1 85.06 280 PRO B O 1
ATOM 5738 N N . SER B 1 281 ? 26.859 -54.812 -36.344 1 79.69 281 SER B N 1
ATOM 5739 C CA . SER B 1 281 ? 27.781 -54.688 -37.469 1 79.69 281 SER B CA 1
ATOM 5740 C C . SER B 1 281 ? 28.312 -56.062 -37.906 1 79.69 281 SER B C 1
ATOM 5742 O O . SER B 1 281 ? 28.672 -56.875 -37.062 1 79.69 281 SER B O 1
ATOM 5744 N N . GLU B 1 282 ? 28.078 -56.344 -39.219 1 70.5 282 GLU B N 1
ATOM 5745 C CA . GLU B 1 282 ? 28.688 -57.562 -39.75 1 70.5 282 GLU B CA 1
ATOM 5746 C C . GLU B 1 282 ? 30.203 -57.469 -39.75 1 70.5 282 GLU B C 1
ATOM 5748 O O . GLU B 1 282 ? 30.766 -56.438 -40.156 1 70.5 282 GLU B O 1
ATOM 5753 N N . GLY B 1 283 ? 30.859 -58.438 -39.344 1 67.56 283 GLY B N 1
ATOM 5754 C CA . GLY B 1 283 ? 32.312 -58.562 -39.438 1 67.56 283 GLY B CA 1
ATOM 5755 C C . GLY B 1 283 ? 33.062 -57.625 -38.5 1 67.56 283 GLY B C 1
ATOM 5756 O O . GLY B 1 283 ? 34.25 -57.406 -38.656 1 67.56 283 GLY B O 1
ATOM 5757 N N . LYS B 1 284 ? 32.438 -56.969 -37.531 1 74.69 284 LYS B N 1
ATOM 5758 C CA . LYS B 1 284 ? 33.031 -56.125 -36.5 1 74.69 284 LYS B CA 1
ATOM 5759 C C . LYS B 1 284 ? 33.625 -54.844 -37.094 1 74.69 284 LYS B C 1
ATOM 5761 O O . LYS B 1 284 ? 34.688 -54.406 -36.656 1 74.69 284 LYS B O 1
ATOM 5766 N N . ALA B 1 285 ? 33.062 -54.344 -38.188 1 85.25 285 ALA B N 1
ATOM 5767 C CA . ALA B 1 285 ? 33.562 -53.125 -38.844 1 85.25 285 ALA B CA 1
ATOM 5768 C C . ALA B 1 285 ? 33.281 -51.906 -37.969 1 85.25 285 ALA B C 1
ATOM 5770 O O . ALA B 1 285 ? 34.062 -50.938 -38 1 85.25 285 ALA B O 1
ATOM 5771 N N . TYR B 1 286 ? 32.25 -52 -37.281 1 90 286 TYR B N 1
ATOM 5772 C CA . TYR B 1 286 ? 31.891 -50.875 -36.438 1 90 286 TYR B CA 1
ATOM 5773 C C . TYR B 1 286 ? 31.781 -51.312 -34.969 1 90 286 TYR B C 1
ATOM 5775 O O . TYR B 1 286 ? 31.281 -52.406 -34.688 1 90 286 TYR B O 1
ATOM 5783 N N . GLY B 1 287 ? 32.312 -50.531 -34.031 1 89.94 287 GLY B N 1
ATOM 5784 C CA . GLY B 1 287 ? 32.094 -50.688 -32.594 1 89.94 287 GLY B CA 1
ATOM 5785 C C . GLY B 1 287 ? 30.891 -49.906 -32.094 1 89.94 287 GLY B C 1
ATOM 5786 O O . GLY B 1 287 ? 30.719 -48.719 -32.438 1 89.94 287 GLY B O 1
ATOM 5787 N N . LEU B 1 288 ? 29.984 -50.562 -31.453 1 91.56 288 LEU B N 1
ATOM 5788 C CA . LEU B 1 288 ? 28.781 -49.906 -30.938 1 91.56 288 LEU B CA 1
ATOM 5789 C C . LEU B 1 288 ? 28.922 -49.594 -29.453 1 91.56 288 LEU B C 1
ATOM 5791 O O . LEU B 1 288 ? 29.484 -50.406 -28.703 1 91.56 288 LEU B O 1
ATOM 5795 N N . SER B 1 289 ? 28.562 -48.375 -29.062 1 91.06 289 SER B N 1
ATOM 5796 C CA . SER B 1 289 ? 28.594 -47.938 -27.672 1 91.06 289 SER B CA 1
ATOM 5797 C C . SER B 1 289 ? 27.344 -47.156 -27.312 1 91.06 289 SER B C 1
ATOM 5799 O O . SER B 1 289 ? 26.516 -46.844 -28.188 1 91.06 289 SER B O 1
ATOM 5801 N N . ASN B 1 290 ? 27.125 -46.875 -25.922 1 89.25 290 ASN B N 1
ATOM 5802 C CA . ASN B 1 290 ? 26.031 -46.031 -25.422 1 89.25 290 ASN B CA 1
ATOM 5803 C C . ASN B 1 290 ? 24.672 -46.625 -25.797 1 89.25 290 ASN B C 1
ATOM 5805 O O . ASN B 1 290 ? 23.828 -45.938 -26.391 1 89.25 290 ASN B O 1
ATOM 5809 N N . GLU B 1 291 ? 24.469 -47.875 -25.578 1 86.75 291 GLU B N 1
ATOM 5810 C CA . GLU B 1 291 ? 23.234 -48.594 -25.875 1 86.75 291 GLU B CA 1
ATOM 5811 C C . GLU B 1 291 ? 22.969 -48.656 -27.375 1 86.75 291 GLU B C 1
ATOM 5813 O O . GLU B 1 291 ? 21.828 -48.438 -27.812 1 86.75 291 GLU B O 1
ATOM 5818 N N . ASN B 1 292 ? 24.062 -48.719 -28.188 1 90.12 292 ASN B N 1
ATOM 5819 C CA . ASN B 1 292 ? 24.047 -48.844 -29.641 1 90.12 292 ASN B CA 1
ATOM 5820 C C . ASN B 1 292 ? 23.641 -47.531 -30.312 1 90.12 292 ASN B C 1
ATOM 5822 O O . ASN B 1 292 ? 23.156 -47.531 -31.453 1 90.12 292 ASN B O 1
ATOM 5826 N N . LYS B 1 293 ? 23.75 -46.406 -29.578 1 91.31 293 LYS B N 1
ATOM 5827 C CA . LYS B 1 293 ? 23.469 -45.094 -30.172 1 91.31 293 LYS B CA 1
ATOM 5828 C C . LYS B 1 293 ? 24.688 -44.531 -30.891 1 91.31 293 LYS B C 1
ATOM 5830 O O . LYS B 1 293 ? 24.562 -43.656 -31.734 1 91.31 293 LYS B O 1
ATOM 5835 N N . THR B 1 294 ? 25.781 -45.031 -30.547 1 93.5 294 THR B N 1
ATOM 5836 C CA . THR B 1 294 ? 27.031 -44.531 -31.141 1 93.5 294 THR B CA 1
ATOM 5837 C C . THR B 1 294 ? 27.75 -45.656 -31.891 1 93.5 294 THR B C 1
ATOM 5839 O O . THR B 1 294 ? 27.891 -46.75 -31.375 1 93.5 294 THR B O 1
ATOM 5842 N N . ALA B 1 295 ? 28.156 -45.375 -33.062 1 93.12 295 ALA B N 1
ATOM 5843 C CA . ALA B 1 295 ? 28.922 -46.281 -33.875 1 93.12 295 ALA B CA 1
ATOM 5844 C C . ALA B 1 295 ? 30.297 -45.719 -34.219 1 93.12 295 ALA B C 1
ATOM 5846 O O . ALA B 1 295 ? 30.406 -44.562 -34.656 1 93.12 295 ALA B O 1
ATOM 5847 N N . THR B 1 296 ? 31.312 -46.469 -33.969 1 92.75 296 THR B N 1
ATOM 5848 C CA . THR B 1 296 ? 32.688 -46.094 -34.281 1 92.75 296 THR B CA 1
ATOM 5849 C C . THR B 1 296 ? 33.281 -47.062 -35.312 1 92.75 296 THR B C 1
ATOM 5851 O O . THR B 1 296 ? 33.219 -48.281 -35.125 1 92.75 296 THR B O 1
ATOM 5854 N N . ARG B 1 297 ? 33.812 -46.5 -36.344 1 91.44 297 ARG B N 1
ATOM 5855 C CA . ARG B 1 297 ? 34.438 -47.344 -37.344 1 91.44 297 ARG B CA 1
ATOM 5856 C C . ARG B 1 297 ? 35.781 -47.844 -36.844 1 91.44 297 ARG B C 1
ATOM 5858 O O . ARG B 1 297 ? 36.719 -47.062 -36.625 1 91.44 297 ARG B O 1
ATOM 5865 N N . THR B 1 298 ? 36 -49.125 -36.594 1 85.19 298 THR B N 1
ATOM 5866 C CA . THR B 1 298 ? 37.188 -49.688 -35.938 1 85.19 298 THR B CA 1
ATOM 5867 C C . THR B 1 298 ? 38.031 -50.469 -36.938 1 85.19 298 THR B C 1
ATOM 5869 O O . THR B 1 298 ? 39.219 -50.656 -36.75 1 85.19 298 THR B O 1
ATOM 5872 N N . SER B 1 299 ? 37.5 -51.25 -37.812 1 76.06 299 SER B N 1
ATOM 5873 C CA . SER B 1 299 ? 38.281 -52.188 -38.594 1 76.06 299 SER B CA 1
ATOM 5874 C C . SER B 1 299 ? 38.719 -51.562 -39.906 1 76.06 299 SER B C 1
ATOM 5876 O O . SER B 1 299 ? 38 -50.719 -40.469 1 76.06 299 SER B O 1
ATOM 5878 N N . GLU B 1 300 ? 40.094 -51.875 -40.188 1 67.19 300 GLU B N 1
ATOM 5879 C CA . GLU B 1 300 ? 40.656 -51.438 -41.438 1 67.19 300 GLU B CA 1
ATOM 5880 C C . GLU B 1 300 ? 40.125 -52.312 -42.594 1 67.19 300 GLU B C 1
ATOM 5882 O O . GLU B 1 300 ? 39.844 -53.5 -42.406 1 67.19 300 GLU B O 1
ATOM 5887 N N . GLY B 1 301 ? 39.781 -51.812 -43.688 1 62.12 301 GLY B N 1
ATOM 5888 C CA . GLY B 1 301 ? 39.438 -52.562 -44.875 1 62.12 301 GLY B CA 1
ATOM 5889 C C . GLY B 1 301 ? 38.375 -51.875 -45.719 1 62.12 301 GLY B C 1
ATOM 5890 O O . GLY B 1 301 ? 38.281 -50.656 -45.75 1 62.12 301 GLY B O 1
ATOM 5891 N N . LEU B 1 302 ? 37.531 -52.781 -46.375 1 64.12 302 LEU B N 1
ATOM 5892 C CA . LEU B 1 302 ? 36.531 -52.375 -47.375 1 64.12 302 LEU B CA 1
ATOM 5893 C C . LEU B 1 302 ? 35.344 -51.656 -46.688 1 64.12 302 LEU B C 1
ATOM 5895 O O . LEU B 1 302 ? 35.094 -51.844 -45.5 1 64.12 302 LEU B O 1
ATOM 5899 N N . SER B 1 303 ? 34.812 -50.75 -47.375 1 65.56 303 SER B N 1
ATOM 5900 C CA . SER B 1 303 ? 33.656 -50 -46.906 1 65.56 303 SER B CA 1
ATOM 5901 C C . SER B 1 303 ? 32.531 -50.906 -46.438 1 65.56 303 SER B C 1
ATOM 5903 O O . SER B 1 303 ? 32.312 -51.969 -47.031 1 65.56 303 SER B O 1
ATOM 5905 N N . HIS B 1 304 ? 32.188 -50.781 -45.188 1 78.06 304 HIS B N 1
ATOM 5906 C CA . HIS B 1 304 ? 31.078 -51.531 -44.625 1 78.06 304 HIS B CA 1
ATOM 5907 C C . HIS B 1 304 ? 29.906 -50.625 -44.25 1 78.06 304 HIS B C 1
ATOM 5909 O O . HIS B 1 304 ? 30.109 -49.469 -43.844 1 78.06 304 HIS B O 1
ATOM 5915 N N . VAL B 1 305 ? 28.766 -51.031 -44.688 1 86.25 305 VAL B N 1
ATOM 5916 C CA . VAL B 1 305 ? 27.531 -50.312 -44.375 1 86.25 305 VAL B CA 1
ATOM 5917 C C . VAL B 1 305 ? 26.969 -50.812 -43.031 1 86.25 305 VAL B C 1
ATOM 5919 O O . VAL B 1 305 ? 27 -52 -42.75 1 86.25 305 VAL B O 1
ATOM 5922 N N . LEU B 1 306 ? 26.625 -49.875 -42.219 1 90.19 306 LEU B N 1
ATOM 5923 C CA . LEU B 1 306 ? 25.922 -50.156 -40.969 1 90.19 306 LEU B CA 1
ATOM 5924 C C . LEU B 1 306 ? 24.5 -49.625 -41 1 90.19 306 LEU B C 1
ATOM 5926 O O . LEU B 1 306 ? 24.297 -48.438 -41.312 1 90.19 306 LEU B O 1
ATOM 5930 N N . PHE B 1 307 ? 23.562 -50.438 -40.719 1 90.69 307 PHE B N 1
ATOM 5931 C CA . PHE B 1 307 ? 22.172 -50.031 -40.719 1 90.69 307 PHE B CA 1
ATOM 5932 C C . PHE B 1 307 ? 21.609 -50.094 -39.281 1 90.69 307 PHE B C 1
ATOM 5934 O O . PHE B 1 307 ? 22.234 -50.656 -38.375 1 90.69 307 PHE B O 1
ATOM 5941 N N . SER B 1 308 ? 20.484 -49.438 -39.125 1 91.69 308 SER B N 1
ATOM 5942 C CA . SER B 1 308 ? 19.75 -49.562 -37.875 1 91.69 308 SER B CA 1
ATOM 5943 C C . SER B 1 308 ? 19.234 -50.969 -37.656 1 91.69 308 SER B C 1
ATOM 5945 O O . SER B 1 308 ? 19.141 -51.75 -38.594 1 91.69 308 SER B O 1
ATOM 5947 N N . ASN B 1 309 ? 19.031 -51.312 -36.469 1 88.44 309 ASN B N 1
ATOM 5948 C CA . ASN B 1 309 ? 18.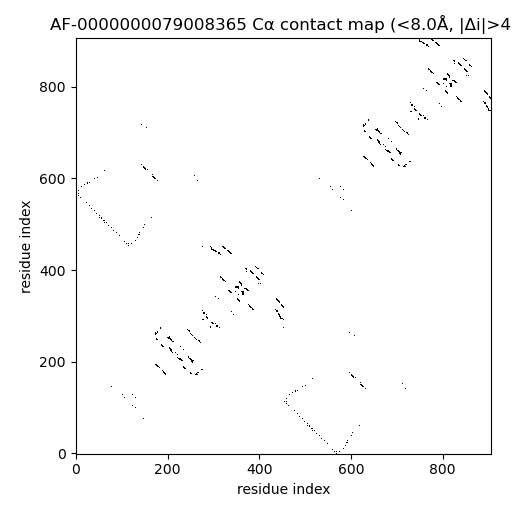578 -52.656 -36.094 1 88.44 309 ASN B CA 1
ATOM 5949 C C . ASN B 1 309 ? 17.188 -52.938 -36.688 1 88.44 309 ASN B C 1
ATOM 5951 O O . ASN B 1 309 ? 16.906 -54.062 -37.094 1 88.44 309 ASN B O 1
ATOM 5955 N N . ILE B 1 310 ? 16.344 -52 -36.656 1 87.44 310 ILE B N 1
ATOM 5956 C CA . ILE B 1 310 ? 15.008 -52.094 -37.219 1 87.44 310 ILE B CA 1
ATOM 5957 C C . ILE B 1 310 ? 14.672 -50.812 -38 1 87.44 310 ILE B C 1
ATOM 5959 O O . ILE B 1 310 ? 15.406 -49.844 -37.906 1 87.44 310 ILE B O 1
ATOM 5963 N N . ALA B 1 311 ? 13.617 -50.906 -38.781 1 87.94 311 ALA B N 1
ATOM 5964 C CA . ALA B 1 311 ? 13.109 -49.719 -39.438 1 87.94 311 ALA B CA 1
ATOM 5965 C C . ALA B 1 311 ? 12.398 -48.812 -38.469 1 87.94 311 ALA B C 1
ATOM 5967 O O . ALA B 1 311 ? 11.18 -48.656 -38.5 1 87.94 311 ALA B O 1
ATOM 5968 N N . SER B 1 312 ? 13.219 -48.219 -37.719 1 87.31 312 SER B N 1
ATOM 5969 C CA . SER B 1 312 ? 12.68 -47.5 -36.562 1 87.31 312 SER B CA 1
ATOM 5970 C C . SER B 1 312 ? 12.328 -46.062 -36.938 1 87.31 312 SER B C 1
ATOM 5972 O O . SER B 1 312 ? 11.594 -45.406 -36.219 1 87.31 312 SER B O 1
ATOM 5974 N N . PHE B 1 313 ? 12.844 -45.531 -38 1 89.69 313 PHE B N 1
ATOM 5975 C CA . PHE B 1 313 ? 12.547 -44.156 -38.406 1 89.69 313 PHE B CA 1
ATOM 5976 C C . PHE B 1 313 ? 11.172 -44.094 -39.062 1 89.69 313 PHE B C 1
ATOM 5978 O O . PHE B 1 313 ? 10.992 -44.531 -40.188 1 89.69 313 PHE B O 1
ATOM 5985 N N . LEU B 1 314 ? 10.25 -43.5 -38.344 1 88.06 314 LEU B N 1
ATOM 5986 C CA . LEU B 1 314 ? 8.875 -43.375 -38.812 1 88.06 314 LEU B CA 1
ATOM 5987 C C . LEU B 1 314 ? 8.555 -41.969 -39.25 1 88.06 314 LEU B C 1
ATOM 5989 O O . LEU B 1 314 ? 9.078 -41 -38.688 1 88.06 314 LEU B O 1
ATOM 5993 N N . PRO B 1 315 ? 7.68 -41.906 -40.25 1 87.62 315 PRO B N 1
ATOM 5994 C CA . PRO B 1 315 ? 7.242 -40.562 -40.625 1 87.62 315 PRO B CA 1
ATOM 5995 C C . PRO B 1 315 ? 6.605 -39.812 -39.469 1 87.62 315 PRO B C 1
ATOM 5997 O O . PRO B 1 315 ? 5.848 -40.375 -38.688 1 87.62 315 PRO B O 1
ATOM 6000 N N . GLY B 1 316 ? 6.91 -38.562 -39.344 1 83.88 316 GLY B N 1
ATOM 6001 C CA . GLY B 1 316 ? 6.426 -37.75 -38.25 1 83.88 316 GLY B CA 1
ATOM 6002 C C . GLY B 1 316 ? 7.473 -37.5 -37.188 1 83.88 316 GLY B C 1
ATOM 6003 O O . GLY B 1 316 ? 7.281 -36.656 -36.312 1 83.88 316 GLY B O 1
ATOM 6004 N N . ASN B 1 317 ? 8.539 -38.281 -37.25 1 87.31 317 ASN B N 1
ATOM 6005 C CA . ASN B 1 317 ? 9.625 -38.156 -36.312 1 87.31 317 ASN B CA 1
ATOM 6006 C C . ASN B 1 317 ? 10.859 -37.531 -36.938 1 87.31 317 ASN B C 1
ATOM 6008 O O . ASN B 1 317 ? 10.914 -37.344 -38.156 1 87.31 317 ASN B O 1
ATOM 6012 N N . THR B 1 318 ? 11.727 -37.094 -36.125 1 88.31 318 THR B N 1
ATOM 6013 C CA . THR B 1 318 ? 13 -36.531 -36.594 1 88.31 318 THR B CA 1
ATOM 6014 C C . THR B 1 318 ? 14.164 -37.406 -36.125 1 88.31 318 THR B C 1
ATOM 6016 O O . THR B 1 318 ? 14.219 -37.844 -35 1 88.31 318 THR B O 1
ATOM 6019 N N . LEU B 1 319 ? 14.945 -37.688 -37.094 1 92.5 319 LEU B N 1
ATOM 6020 C CA . LEU B 1 319 ? 16.172 -38.438 -36.844 1 92.5 319 LEU B CA 1
ATOM 6021 C C . LEU B 1 319 ? 17.391 -37.531 -36.906 1 92.5 319 LEU B C 1
ATOM 6023 O O . LEU B 1 319 ? 17.609 -36.844 -37.938 1 92.5 319 LEU B O 1
ATOM 6027 N N . THR B 1 320 ? 18.109 -37.531 -35.875 1 92.12 320 THR B N 1
ATOM 6028 C CA . THR B 1 320 ? 19.281 -36.656 -35.812 1 92.12 320 THR B CA 1
ATOM 6029 C C . THR B 1 320 ? 20.547 -37.5 -35.688 1 92.12 320 THR B C 1
ATOM 6031 O O . THR B 1 320 ? 20.672 -38.312 -34.781 1 92.12 320 THR B O 1
ATOM 6034 N N . ILE B 1 321 ? 21.469 -37.219 -36.594 1 93.94 321 ILE B N 1
ATOM 6035 C CA . ILE B 1 321 ? 22.766 -37.906 -36.594 1 93.94 321 ILE B CA 1
ATOM 6036 C C . ILE B 1 321 ? 23.875 -36.875 -36.281 1 93.94 321 ILE B C 1
ATOM 6038 O O . ILE B 1 321 ? 24 -35.875 -37 1 93.94 321 ILE B O 1
ATOM 6042 N N . LYS B 1 322 ? 24.594 -37.156 -35.312 1 94.12 322 LYS B N 1
ATOM 6043 C CA . LYS B 1 322 ? 25.688 -36.281 -34.938 1 94.12 322 LYS B CA 1
ATOM 6044 C C . LYS B 1 322 ? 27.047 -36.938 -35.188 1 94.12 322 LYS B C 1
ATOM 6046 O O . LYS B 1 322 ? 27.266 -38.094 -34.781 1 94.12 322 LYS B O 1
ATOM 6051 N N . VAL B 1 323 ? 27.906 -36.125 -35.75 1 94.5 323 VAL B N 1
ATOM 6052 C CA . VAL B 1 323 ? 29.266 -36.625 -36 1 94.5 323 VAL B CA 1
ATOM 6053 C C . VAL B 1 323 ? 30.172 -36.219 -34.844 1 94.5 323 VAL B C 1
ATOM 6055 O O . VAL B 1 323 ? 30.5 -35.031 -34.688 1 94.5 323 VAL B O 1
ATOM 6058 N N . LEU B 1 324 ? 30.578 -37.156 -34.125 1 93.94 324 LEU B N 1
ATOM 6059 C CA . LEU B 1 324 ? 31.375 -36.875 -32.938 1 93.94 324 LEU B CA 1
ATOM 6060 C C . LEU B 1 324 ? 32.844 -36.781 -33.281 1 93.94 324 LEU B C 1
ATOM 6062 O O . LEU B 1 324 ? 33.594 -36 -32.656 1 93.94 324 LEU B O 1
ATOM 6066 N N . ASP B 1 325 ? 33.281 -37.594 -34.156 1 92.75 325 ASP B N 1
ATOM 6067 C CA . ASP B 1 325 ? 34.656 -37.594 -34.656 1 92.75 325 ASP B CA 1
ATOM 6068 C C . ASP B 1 325 ? 34.719 -37.875 -36.156 1 92.75 325 ASP B C 1
ATOM 6070 O O . ASP B 1 325 ? 33.844 -38.562 -36.688 1 92.75 325 ASP B O 1
ATOM 6074 N N . ASP B 1 326 ? 35.719 -37.312 -36.812 1 90 326 ASP B N 1
ATOM 6075 C CA . ASP B 1 326 ? 35.844 -37.5 -38.25 1 90 326 ASP B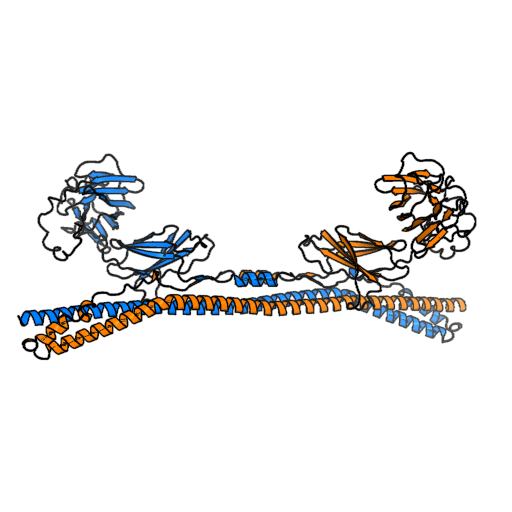 CA 1
ATOM 6076 C C . ASP B 1 326 ? 37.219 -38 -38.656 1 90 326 ASP B C 1
ATOM 6078 O O . ASP B 1 326 ? 38.094 -38.094 -37.812 1 90 326 ASP B O 1
ATOM 6082 N N . ALA B 1 327 ? 37.281 -38.531 -39.844 1 88.62 327 ALA B N 1
ATOM 6083 C CA . ALA B 1 327 ? 38.5 -39 -40.469 1 88.62 327 ALA B CA 1
ATOM 6084 C C . ALA B 1 327 ? 38.531 -38.562 -41.938 1 88.62 327 ALA B C 1
ATOM 6086 O O . ALA B 1 327 ? 37.812 -37.656 -42.344 1 88.62 327 ALA B O 1
ATOM 6087 N N . ASP B 1 328 ? 39.531 -39.156 -42.688 1 87.19 328 ASP B N 1
ATOM 6088 C CA . ASP B 1 328 ? 39.625 -38.812 -44.094 1 87.19 328 ASP B CA 1
ATOM 6089 C C . ASP B 1 328 ? 38.375 -39.219 -44.844 1 87.19 328 ASP B C 1
ATOM 6091 O O . ASP B 1 328 ? 37.781 -40.281 -44.594 1 87.19 328 ASP B O 1
ATOM 6095 N N . LYS B 1 329 ? 38.031 -38.312 -45.719 1 88.38 329 LYS B N 1
ATOM 6096 C CA . LYS B 1 329 ? 36.781 -38.531 -46.469 1 88.38 329 LYS B CA 1
ATOM 6097 C C . LYS B 1 329 ? 37.031 -39.406 -47.719 1 88.38 329 LYS B C 1
ATOM 6099 O O . LYS B 1 329 ? 38.062 -39.25 -48.375 1 88.38 329 LYS B O 1
ATOM 6104 N N . SER B 1 330 ? 36.25 -40.375 -47.906 1 86.38 330 SER B N 1
ATOM 6105 C CA . SER B 1 330 ? 36.25 -41.188 -49.094 1 86.38 330 SER B CA 1
ATOM 6106 C C . SER B 1 330 ? 34.969 -40.969 -49.906 1 86.38 330 SER B C 1
ATOM 6108 O O . SER B 1 330 ? 33.906 -40.781 -49.344 1 86.38 330 SER B O 1
ATOM 6110 N N . PRO B 1 331 ? 35.25 -41.094 -51.219 1 82.69 331 PRO B N 1
ATOM 6111 C CA . PRO B 1 331 ? 34.062 -40.969 -52.031 1 82.69 331 PRO B CA 1
ATOM 6112 C C . PRO B 1 331 ? 33.062 -42.094 -51.781 1 82.69 331 PRO B C 1
ATOM 6114 O O . PRO B 1 331 ? 33.438 -43.25 -51.625 1 82.69 331 PRO B O 1
ATOM 6117 N N . GLY B 1 332 ? 31.875 -41.844 -51.531 1 83.69 332 GLY B N 1
ATOM 6118 C CA . GLY B 1 332 ? 30.828 -42.844 -51.312 1 83.69 332 GLY B CA 1
ATOM 6119 C C . GLY B 1 332 ? 30.391 -42.969 -49.875 1 83.69 332 GLY B C 1
ATOM 6120 O O . GLY B 1 332 ? 29.391 -43.625 -49.562 1 83.69 332 GLY B O 1
ATOM 6121 N N . ASP B 1 333 ? 31.312 -42.438 -49.031 1 88.94 333 ASP B N 1
ATOM 6122 C CA . ASP B 1 333 ? 30.953 -42.469 -47.594 1 88.94 333 ASP B CA 1
ATOM 6123 C C . ASP B 1 333 ? 29.859 -41.469 -47.281 1 88.94 333 ASP B C 1
ATOM 6125 O O . ASP B 1 333 ? 29.75 -40.438 -47.969 1 88.94 333 ASP B O 1
ATOM 6129 N N . GLY B 1 334 ? 28.984 -41.781 -46.281 1 91.75 334 GLY B N 1
ATOM 6130 C CA . GLY B 1 334 ? 27.953 -40.844 -45.906 1 91.75 334 GLY B CA 1
ATOM 6131 C C . GLY B 1 334 ? 26.859 -41.438 -45.062 1 91.75 334 GLY B C 1
ATOM 6132 O O . GLY B 1 334 ? 27.109 -42.406 -44.344 1 91.75 334 GLY B O 1
ATOM 6133 N N . LEU B 1 335 ? 25.75 -40.781 -45.031 1 93.06 335 LEU B N 1
ATOM 6134 C CA . LEU B 1 335 ? 24.578 -41.156 -44.281 1 93.06 335 LEU B CA 1
ATOM 6135 C C . LEU B 1 335 ? 23.391 -41.438 -45.188 1 93.06 335 LEU B C 1
ATOM 6137 O O . LEU B 1 335 ? 23.297 -40.875 -46.281 1 93.06 335 LEU B O 1
ATOM 6141 N N . CYS B 1 336 ? 22.531 -42.344 -44.719 1 91 336 CYS B N 1
ATOM 6142 C CA . CYS B 1 336 ? 21.422 -42.625 -45.625 1 91 336 CYS B CA 1
ATOM 6143 C C . CYS B 1 336 ? 20.172 -43 -44.875 1 91 336 CYS B C 1
ATOM 6145 O O . CYS B 1 336 ? 20.234 -43.312 -43.688 1 91 336 CYS B O 1
ATOM 6147 N N . ILE B 1 337 ? 19.047 -42.938 -45.469 1 92.38 337 ILE B N 1
ATOM 6148 C CA . ILE B 1 337 ? 17.75 -43.5 -45.094 1 92.38 337 ILE B CA 1
ATOM 6149 C C . ILE B 1 337 ? 17.281 -44.469 -46.188 1 92.38 337 ILE B C 1
ATOM 6151 O O . ILE B 1 337 ? 17.328 -44.156 -47.375 1 92.38 337 ILE B O 1
ATOM 6155 N N . SER B 1 338 ? 16.906 -45.656 -45.75 1 90.69 338 SER B N 1
ATOM 6156 C CA . SER B 1 338 ? 16.609 -46.656 -46.75 1 90.69 338 SER B CA 1
ATOM 6157 C C . SER B 1 338 ? 15.336 -47.438 -46.375 1 90.69 338 SER B C 1
ATOM 6159 O O . SER B 1 338 ? 14.969 -47.531 -45.219 1 90.69 338 SER B O 1
ATOM 6161 N N . LEU B 1 339 ? 14.766 -48.062 -47.406 1 86.94 339 LEU B N 1
ATOM 6162 C CA . LEU B 1 339 ? 13.594 -48.938 -47.219 1 86.94 339 LEU B CA 1
ATOM 6163 C C . LEU B 1 339 ? 14.016 -50.312 -46.781 1 86.94 339 LEU B C 1
ATOM 6165 O O . LEU B 1 339 ? 13.25 -51 -46.094 1 86.94 339 LEU B O 1
ATOM 6169 N N . THR B 1 340 ? 15.211 -50.719 -47.188 1 83.25 340 THR B N 1
ATOM 6170 C CA . THR B 1 340 ? 15.719 -52.062 -46.844 1 83.25 340 THR B CA 1
ATOM 6171 C C . THR B 1 340 ? 17.109 -51.969 -46.219 1 83.25 340 THR B C 1
ATOM 6173 O O . THR B 1 340 ? 17.766 -50.938 -46.281 1 83.25 340 THR B O 1
ATOM 6176 N N . ASN B 1 341 ? 17.391 -52.938 -45.5 1 81.31 341 ASN B N 1
ATOM 6177 C CA . ASN B 1 341 ? 18.719 -53 -44.906 1 81.31 341 ASN B CA 1
ATOM 6178 C C . ASN B 1 341 ? 19.641 -53.938 -45.625 1 81.31 341 ASN B C 1
ATOM 6180 O O . ASN B 1 341 ? 20.703 -54.312 -45.125 1 81.31 341 ASN B O 1
ATOM 6184 N N . THR B 1 342 ? 19.156 -54.531 -46.688 1 72.19 342 THR B N 1
ATOM 6185 C CA . THR B 1 342 ? 19.922 -55.562 -47.375 1 72.19 342 THR B CA 1
ATOM 6186 C C . THR B 1 342 ? 20.953 -54.969 -48.312 1 72.19 342 THR B C 1
ATOM 6188 O O . THR B 1 342 ? 21.859 -55.656 -48.781 1 72.19 342 THR B O 1
ATOM 6191 N N . LYS B 1 343 ? 20.75 -53.688 -48.719 1 64.12 343 LYS B N 1
ATOM 6192 C CA . LYS B 1 343 ? 21.484 -53.219 -49.875 1 64.12 343 LYS B CA 1
ATOM 6193 C C . LYS B 1 343 ? 22.875 -52.719 -49.469 1 64.12 343 LYS B C 1
ATOM 6195 O O . LYS B 1 343 ? 23.016 -51.656 -48.875 1 64.12 343 LYS B O 1
ATOM 6200 N N . THR B 1 344 ? 23.906 -53.531 -49.469 1 61.41 344 THR B N 1
ATOM 6201 C CA . THR B 1 344 ? 25.188 -53.5 -48.75 1 61.41 344 THR B CA 1
ATOM 6202 C C . THR B 1 344 ? 26.203 -52.688 -49.531 1 61.41 344 THR B C 1
ATOM 6204 O O . THR B 1 344 ? 27.156 -52.156 -48.969 1 61.41 344 THR B O 1
ATOM 6207 N N . ASP B 1 345 ? 26.125 -52.531 -50.812 1 62.34 345 ASP B N 1
ATOM 6208 C CA . ASP B 1 345 ? 27.422 -52.125 -51.344 1 62.34 345 ASP B CA 1
ATOM 6209 C C . ASP B 1 345 ? 27.406 -50.625 -51.719 1 62.34 345 ASP B C 1
ATOM 6211 O O . ASP B 1 345 ? 28.438 -49.969 -51.656 1 62.34 345 ASP B O 1
ATOM 6215 N N . ALA B 1 346 ? 26.156 -50.031 -52.344 1 66.31 346 ALA B N 1
ATOM 6216 C CA . ALA B 1 346 ? 26.203 -48.656 -52.812 1 66.31 346 ALA B CA 1
ATOM 6217 C C . ALA B 1 346 ? 24.891 -47.938 -52.5 1 66.31 346 ALA B C 1
ATOM 6219 O O . ALA B 1 346 ? 23.812 -48.5 -52.719 1 66.31 346 ALA B O 1
ATOM 6220 N N . PHE B 1 347 ? 24.969 -46.75 -51.812 1 73.06 347 PHE B N 1
ATOM 6221 C CA . PHE B 1 347 ? 23.828 -45.938 -51.438 1 73.06 347 PHE B CA 1
ATOM 6222 C C . PHE B 1 347 ? 23.172 -45.312 -52.688 1 73.06 347 PHE B C 1
ATOM 6224 O O . PHE B 1 347 ? 22.078 -44.75 -52.594 1 73.06 347 PHE B O 1
ATOM 6231 N N . GLY B 1 348 ? 23.797 -45.562 -53.875 1 71.06 348 GLY B N 1
ATOM 6232 C CA . GLY B 1 348 ? 23.25 -45 -55.062 1 71.06 348 GLY B CA 1
ATOM 6233 C C . GLY B 1 348 ? 22.172 -45.875 -55.719 1 71.06 348 GLY B C 1
ATOM 6234 O O . GLY B 1 348 ? 22.125 -46 -56.938 1 71.06 348 GLY B O 1
ATOM 6235 N N . GLN B 1 349 ? 21.328 -46.5 -54.938 1 78.56 349 GLN B N 1
ATOM 6236 C CA . GLN B 1 349 ? 20.312 -47.406 -55.469 1 78.56 349 GLN B CA 1
ATOM 6237 C C . GLN B 1 349 ? 18.906 -46.844 -55.219 1 78.56 349 GLN B C 1
ATOM 6239 O O . GLN B 1 349 ? 18.75 -45.844 -54.5 1 78.56 349 GLN B O 1
ATOM 6244 N N . GLU B 1 350 ? 17.969 -47.5 -55.906 1 82.38 350 GLU B N 1
ATOM 6245 C CA . GLU B 1 350 ? 16.578 -47.125 -55.719 1 82.38 350 GLU B CA 1
ATOM 6246 C C . GLU B 1 350 ? 16.109 -47.469 -54.312 1 82.38 350 GLU B C 1
ATOM 6248 O O . GLU B 1 350 ? 16.469 -48.5 -53.75 1 82.38 350 GLU B O 1
ATOM 6253 N N . GLY B 1 351 ? 15.43 -46.531 -53.688 1 86.25 351 GLY B N 1
ATOM 6254 C CA . GLY B 1 351 ? 14.859 -46.75 -52.375 1 86.25 351 GLY B CA 1
ATOM 6255 C C . GLY B 1 351 ? 15.727 -46.219 -51.25 1 86.25 351 GLY B C 1
ATOM 6256 O O . GLY B 1 351 ? 15.547 -46.562 -50.094 1 86.25 351 GLY B O 1
ATOM 6257 N N . VAL B 1 352 ? 16.766 -45.438 -51.656 1 89.38 352 VAL B N 1
ATOM 6258 C CA . VAL B 1 352 ? 17.688 -44.938 -50.656 1 89.38 352 VAL B CA 1
ATOM 6259 C C . VAL B 1 352 ? 17.859 -43.406 -50.844 1 89.38 352 VAL B C 1
ATOM 6261 O O . VAL B 1 352 ? 17.969 -42.938 -51.969 1 89.38 352 VAL B O 1
ATOM 6264 N N . ILE B 1 353 ? 17.766 -42.719 -49.781 1 91.56 353 ILE B N 1
ATOM 6265 C CA . ILE B 1 353 ? 18.203 -41.344 -49.719 1 91.56 353 ILE B CA 1
ATOM 6266 C C . ILE B 1 353 ? 19.609 -41.281 -49.094 1 91.56 353 ILE B C 1
ATOM 6268 O O . ILE B 1 353 ? 19.812 -41.656 -47.969 1 91.56 353 ILE B O 1
ATOM 6272 N N . TYR B 1 354 ? 20.484 -40.719 -49.875 1 90.81 354 TYR B N 1
ATOM 6273 C CA . TYR B 1 354 ? 21.891 -40.75 -49.5 1 90.81 354 TYR B CA 1
ATOM 6274 C C . TYR B 1 354 ? 22.484 -39.344 -49.469 1 90.81 354 TYR B C 1
ATOM 6276 O O . TYR B 1 354 ? 22.297 -38.594 -50.438 1 90.81 354 TYR B O 1
ATOM 6284 N N . VAL B 1 355 ? 23.125 -39.062 -48.344 1 92.38 355 VAL B N 1
ATOM 6285 C CA . VAL B 1 355 ? 23.891 -37.812 -48.219 1 92.38 355 VAL B CA 1
ATOM 6286 C C . VAL B 1 355 ? 25.375 -38.156 -48.062 1 92.38 355 VAL B C 1
ATOM 6288 O O . VAL B 1 355 ? 25.781 -38.781 -47.094 1 92.38 355 VAL B O 1
ATOM 6291 N N . ASN B 1 356 ? 26.109 -37.688 -48.969 1 91.31 356 ASN B N 1
ATOM 6292 C CA . ASN B 1 356 ? 27.547 -37.969 -48.875 1 91.31 356 ASN B CA 1
ATOM 6293 C C . ASN B 1 356 ? 28.25 -36.969 -47.969 1 91.31 356 ASN B C 1
ATOM 6295 O O . ASN B 1 356 ? 27.656 -36 -47.5 1 91.31 356 ASN B O 1
ATOM 6299 N N . LEU B 1 357 ? 29.484 -37.125 -47.688 1 92.81 357 LEU B N 1
ATOM 6300 C CA . LEU B 1 357 ? 30.234 -36.344 -46.719 1 92.81 357 LEU B CA 1
ATOM 6301 C C . LEU B 1 357 ? 30.516 -34.938 -47.281 1 92.81 357 LEU B C 1
ATOM 6303 O O . LEU B 1 357 ? 30.875 -34.031 -46.531 1 92.81 357 LEU B O 1
ATOM 6307 N N . TYR B 1 358 ? 30.328 -34.812 -48.531 1 91.81 358 TYR B N 1
ATOM 6308 C CA . TYR B 1 358 ? 30.594 -33.531 -49.188 1 91.81 358 TYR B CA 1
ATOM 6309 C C . TYR B 1 358 ? 29.312 -32.688 -49.281 1 91.81 358 TYR B C 1
ATOM 6311 O O . TYR B 1 358 ? 29.312 -31.594 -49.875 1 91.81 358 TYR B O 1
ATOM 6319 N N . GLY B 1 359 ? 28.234 -33.25 -48.812 1 91.44 359 GLY B N 1
ATOM 6320 C CA . GLY B 1 359 ? 27 -32.5 -48.75 1 91.44 359 GLY B CA 1
ATOM 6321 C C . GLY B 1 359 ? 26.078 -32.75 -49.938 1 91.44 359 GLY B C 1
ATOM 6322 O O . GLY B 1 359 ? 25.062 -32.062 -50.094 1 91.44 359 GLY B O 1
ATOM 6323 N N . ILE B 1 360 ? 26.406 -33.656 -50.812 1 91.5 360 ILE B N 1
ATOM 6324 C CA . ILE B 1 360 ? 25.578 -33.969 -51.969 1 91.5 360 ILE B CA 1
ATOM 6325 C C . ILE B 1 360 ? 24.5 -34.969 -51.562 1 91.5 360 ILE B C 1
ATOM 6327 O O . ILE B 1 360 ? 24.781 -36 -50.938 1 91.5 360 ILE B O 1
ATOM 6331 N N . VAL B 1 361 ? 23.281 -34.625 -51.938 1 93.31 361 VAL B N 1
ATOM 6332 C CA . VAL B 1 361 ? 22.141 -35.5 -51.594 1 93.31 361 VAL B CA 1
ATOM 6333 C C . VAL B 1 361 ? 21.703 -36.281 -52.812 1 93.31 361 VAL B C 1
ATOM 6335 O O . VAL B 1 361 ? 21.562 -35.719 -53.906 1 93.31 361 VAL B O 1
ATOM 6338 N N . PHE B 1 362 ? 21.547 -37.562 -52.688 1 91.38 362 PHE B N 1
ATOM 6339 C CA . PHE B 1 362 ? 21.062 -38.469 -53.75 1 91.38 362 PHE B CA 1
ATOM 6340 C C . PHE B 1 362 ? 19.719 -39.062 -53.375 1 91.38 362 PHE B C 1
ATOM 6342 O O . PHE B 1 362 ? 19.547 -39.562 -52.25 1 91.38 362 PHE B O 1
ATOM 6349 N N . VAL B 1 363 ? 18.781 -39 -54.25 1 91.44 363 VAL B N 1
ATOM 6350 C CA . VAL B 1 363 ? 17.469 -39.625 -54.062 1 91.44 363 VAL B CA 1
ATOM 6351 C C . VAL B 1 363 ? 17.281 -40.719 -55.125 1 91.44 363 VAL B C 1
ATOM 6353 O O . VAL B 1 363 ? 17.234 -40.438 -56.312 1 91.44 363 VAL B O 1
ATOM 6356 N N . ASP B 1 364 ? 17.141 -41.875 -54.688 1 88.19 364 ASP B N 1
ATOM 6357 C CA . ASP B 1 364 ? 17 -43 -55.625 1 88.19 364 ASP B CA 1
ATOM 6358 C C . ASP B 1 364 ? 18.141 -43.031 -56.625 1 88.19 364 ASP B C 1
ATOM 6360 O O . ASP B 1 364 ? 17.906 -43.25 -57.812 1 88.19 364 ASP B O 1
ATOM 6364 N N . GLY B 1 365 ? 19.297 -42.625 -56.188 1 85.94 365 GLY B N 1
ATOM 6365 C CA . GLY B 1 365 ? 20.469 -42.688 -57.031 1 85.94 365 GLY B CA 1
ATOM 6366 C C . GLY B 1 365 ? 20.688 -41.406 -57.844 1 85.94 365 GLY B C 1
ATOM 6367 O O . GLY B 1 365 ? 21.719 -41.25 -58.5 1 85.94 365 GLY B O 1
ATOM 6368 N N . GLN B 1 366 ? 19.719 -40.531 -57.781 1 89.06 366 GLN B N 1
ATOM 6369 C CA . GLN B 1 366 ? 19.828 -39.281 -58.562 1 89.06 366 GLN B CA 1
ATOM 6370 C C . GLN B 1 366 ? 20.281 -38.125 -57.656 1 89.06 366 GLN B C 1
ATOM 6372 O O . GLN B 1 366 ? 19.766 -37.969 -56.562 1 89.06 366 GLN B O 1
ATOM 6377 N N . GLU B 1 367 ? 21.203 -37.406 -58.156 1 90.38 367 GLU B N 1
ATOM 6378 C CA . GLU B 1 367 ? 21.703 -36.25 -57.406 1 90.38 367 GLU B CA 1
ATOM 6379 C C . GLU B 1 367 ? 20.734 -35.062 -57.469 1 90.38 367 GLU B C 1
ATOM 6381 O O . GLU B 1 367 ? 20.203 -34.781 -58.562 1 90.38 367 GLU B O 1
ATOM 6386 N N . ILE B 1 368 ? 20.578 -34.5 -56.312 1 86.12 368 ILE B N 1
ATOM 6387 C CA . ILE B 1 368 ? 19.734 -33.312 -56.281 1 86.12 368 ILE B CA 1
ATOM 6388 C C . ILE B 1 368 ? 20.594 -32.031 -56.406 1 86.12 368 ILE B C 1
ATOM 6390 O O . ILE B 1 368 ? 21.781 -32.062 -56.094 1 86.12 368 ILE B O 1
ATOM 6394 N N . THR B 1 369 ? 19.953 -30.984 -56.719 1 83.94 369 THR B N 1
ATOM 6395 C CA . THR B 1 369 ? 20.641 -29.75 -57.094 1 83.94 369 THR B CA 1
ATOM 6396 C C . THR B 1 369 ? 21.203 -29.062 -55.875 1 83.94 369 THR B C 1
ATOM 6398 O O . THR B 1 369 ? 22.344 -28.594 -55.875 1 83.94 369 THR B O 1
ATOM 6401 N N . MET B 1 370 ? 20.484 -29.047 -54.781 1 85.31 370 MET B N 1
ATOM 6402 C CA . MET B 1 370 ? 20.922 -28.297 -53.625 1 85.31 370 MET B CA 1
ATOM 6403 C C . MET B 1 370 ? 21.984 -29.062 -52.812 1 85.31 370 MET B C 1
ATOM 6405 O O . MET B 1 370 ? 21.828 -30.25 -52.562 1 85.31 370 MET B O 1
ATOM 6409 N N . LYS B 1 371 ? 23.078 -28.328 -52.531 1 88.31 371 LYS B N 1
ATOM 6410 C CA . LYS B 1 371 ? 24.172 -28.922 -51.781 1 88.31 371 LYS B CA 1
ATOM 6411 C C . LYS B 1 371 ? 24.172 -28.438 -50.312 1 88.31 371 LYS B C 1
ATOM 6413 O O . LYS B 1 371 ? 23.938 -27.266 -50.062 1 88.31 371 LYS B O 1
ATOM 6418 N N . LEU B 1 372 ? 24.266 -29.391 -49.5 1 91.94 372 LEU B N 1
ATOM 6419 C CA . LEU B 1 372 ? 24.359 -29.109 -48.062 1 91.94 372 LEU B CA 1
ATOM 6420 C C . LEU B 1 372 ? 25.812 -28.922 -47.656 1 91.94 372 LEU B C 1
ATOM 6422 O O . LEU B 1 372 ? 26.734 -29.234 -48.406 1 91.94 372 LEU B O 1
ATOM 6426 N N . PRO B 1 373 ? 26.031 -28.281 -46.562 1 92.31 373 PRO B N 1
ATOM 6427 C CA . PRO B 1 373 ? 27.406 -28.141 -46.094 1 92.31 373 PRO B CA 1
ATOM 6428 C C . PRO B 1 373 ? 28.094 -29.484 -45.875 1 92.31 373 PRO B C 1
ATOM 6430 O O . PRO B 1 373 ? 27.438 -30.484 -45.625 1 92.31 373 PRO B O 1
ATOM 6433 N N . GLU B 1 374 ? 29.422 -29.391 -45.969 1 92.19 374 GLU B N 1
ATOM 6434 C CA . GLU B 1 374 ? 30.219 -30.594 -45.75 1 92.19 374 GLU B CA 1
ATOM 6435 C C . GLU B 1 374 ? 30.031 -31.141 -44.344 1 92.19 374 GLU B C 1
ATOM 6437 O O . GLU B 1 374 ? 29.938 -30.375 -43.375 1 92.19 374 GLU B O 1
ATOM 6442 N N . ILE B 1 375 ? 29.984 -32.469 -44.25 1 92.75 375 ILE B N 1
ATOM 6443 C CA . ILE B 1 375 ? 29.797 -33.125 -42.969 1 92.75 375 ILE B CA 1
ATOM 6444 C C . ILE B 1 375 ? 31.156 -33.375 -42.344 1 92.75 375 ILE B C 1
ATOM 6446 O O . ILE B 1 375 ? 32 -34.031 -42.938 1 92.75 375 ILE B O 1
ATOM 6450 N N . LYS B 1 376 ? 31.359 -32.844 -41.219 1 92 376 LYS B N 1
ATOM 6451 C CA . LYS B 1 376 ? 32.594 -32.969 -40.469 1 92 376 LYS B CA 1
ATOM 6452 C C . LYS B 1 376 ? 32.312 -33.125 -38.969 1 92 376 LYS B C 1
ATOM 6454 O O . LYS B 1 376 ? 31.156 -33.219 -38.562 1 92 376 LYS B O 1
ATOM 6459 N N . LYS B 1 377 ? 33.438 -33.25 -38.312 1 93.19 377 LYS B N 1
ATOM 6460 C CA . LYS B 1 377 ? 33.281 -33.344 -36.875 1 93.19 377 LYS B CA 1
ATOM 6461 C C . LYS B 1 377 ? 32.438 -32.188 -36.312 1 93.19 377 LYS B C 1
ATOM 6463 O O . LYS B 1 377 ? 32.688 -31.031 -36.656 1 93.19 377 LYS B O 1
ATOM 6468 N N . GLY B 1 378 ? 31.406 -32.562 -35.562 1 92 378 GLY B N 1
ATOM 6469 C CA . GLY B 1 378 ? 30.531 -31.562 -34.969 1 92 378 GLY B CA 1
ATOM 6470 C C . GLY B 1 378 ? 29.281 -31.312 -35.781 1 92 378 GLY B C 1
ATOM 6471 O O . GLY B 1 378 ? 28.359 -30.641 -35.312 1 92 378 GLY B O 1
ATOM 6472 N N . SER B 1 379 ? 29.266 -31.812 -37 1 92.94 379 SER B N 1
ATOM 6473 C CA . SER B 1 379 ? 28.094 -31.609 -37.844 1 92.94 379 SER B CA 1
ATOM 6474 C C . SER B 1 379 ? 26.891 -32.406 -37.312 1 92.94 379 SER B C 1
ATOM 6476 O O . SER B 1 379 ? 27.031 -33.5 -36.812 1 92.94 379 SER B O 1
ATOM 6478 N N . VAL B 1 380 ? 25.75 -31.734 -37.406 1 94.19 380 VAL B N 1
ATOM 6479 C CA . VAL B 1 380 ? 24.5 -32.375 -37.031 1 94.19 380 VAL B CA 1
ATOM 6480 C C . VAL B 1 380 ? 23.578 -32.438 -38.25 1 94.19 380 VAL B C 1
ATOM 6482 O O . VAL B 1 380 ? 23.266 -31.422 -38.875 1 94.19 380 VAL B O 1
ATOM 6485 N N . VAL B 1 381 ? 23.25 -33.656 -38.656 1 94.06 381 VAL B N 1
ATOM 6486 C CA . VAL B 1 381 ? 22.344 -33.875 -39.781 1 94.06 381 VAL B CA 1
ATOM 6487 C C . VAL B 1 381 ? 20.984 -34.344 -39.25 1 94.06 381 VAL B C 1
ATOM 6489 O O . VAL B 1 381 ? 20.906 -35.375 -38.562 1 94.06 381 VAL B O 1
ATOM 6492 N N . ALA B 1 382 ? 19.969 -33.688 -39.625 1 94.56 382 ALA B N 1
ATOM 6493 C CA . ALA B 1 382 ? 18.625 -34.031 -39.156 1 94.56 382 ALA B CA 1
ATOM 6494 C C . ALA B 1 382 ? 17.766 -34.469 -40.344 1 94.56 382 ALA B C 1
ATOM 6496 O O . ALA B 1 382 ? 17.672 -33.75 -41.344 1 94.56 382 ALA B O 1
ATOM 6497 N N . PHE B 1 383 ? 17.172 -35.656 -40.25 1 94.25 383 PHE B N 1
ATOM 6498 C CA . PHE B 1 383 ? 16.219 -36.156 -41.25 1 94.25 383 PHE B CA 1
ATOM 6499 C C . PHE B 1 383 ? 14.781 -36.062 -40.719 1 94.25 383 PHE B C 1
ATOM 6501 O O . PHE B 1 383 ? 14.492 -36.438 -39.594 1 94.25 383 PHE B O 1
ATOM 6508 N N . GLN B 1 384 ? 13.977 -35.5 -41.5 1 92.81 384 GLN B N 1
ATOM 6509 C CA . GLN B 1 384 ? 12.555 -35.438 -41.156 1 92.81 384 GLN B CA 1
ATOM 6510 C C . GLN B 1 384 ? 11.703 -36.031 -42.281 1 92.81 384 GLN B C 1
ATOM 6512 O O . GLN B 1 384 ? 12 -35.844 -43.469 1 92.81 384 GLN B O 1
ATOM 6517 N N . ALA B 1 385 ? 10.711 -36.812 -41.875 1 91 385 ALA B N 1
ATOM 6518 C CA . ALA B 1 385 ? 9.828 -37.438 -42.844 1 91 385 ALA B CA 1
ATOM 6519 C C . ALA B 1 385 ? 8.367 -37.188 -42.5 1 91 385 ALA B C 1
ATOM 6521 O O . ALA B 1 385 ? 7.984 -37.188 -41.344 1 91 385 ALA B O 1
ATOM 6522 N N . GLU B 1 386 ? 7.664 -36.906 -43.562 1 89.69 386 GLU B N 1
ATOM 6523 C CA . GLU B 1 386 ? 6.223 -36.719 -43.406 1 89.69 386 GLU B CA 1
ATOM 6524 C C . GLU B 1 386 ? 5.457 -37.469 -44.5 1 89.69 386 GLU B C 1
ATOM 6526 O O . GLU B 1 386 ? 5.816 -37.375 -45.688 1 89.69 386 GLU B O 1
ATOM 6531 N N . LEU B 1 387 ? 4.465 -38.125 -44.031 1 87.81 387 LEU B N 1
ATOM 6532 C CA . LEU B 1 387 ? 3.641 -38.812 -45 1 87.81 387 LEU B CA 1
ATOM 6533 C C . LEU B 1 387 ? 2.652 -37.875 -45.656 1 87.81 387 LEU B C 1
ATOM 6535 O O . LEU B 1 387 ? 1.948 -37.125 -45 1 87.81 387 LEU B O 1
ATOM 6539 N N . LEU B 1 388 ? 2.736 -37.875 -46.938 1 86.44 388 LEU B N 1
ATOM 6540 C CA . LEU B 1 388 ? 1.813 -37.062 -47.688 1 86.44 388 LEU B CA 1
ATOM 6541 C C . LEU B 1 388 ? 0.601 -37.844 -48.125 1 86.44 388 LEU B C 1
ATOM 6543 O O . LEU B 1 388 ? 0.659 -39.094 -48.219 1 86.44 388 LEU B O 1
ATOM 6547 N N . PRO B 1 389 ? -0.508 -37.156 -48.406 1 82.75 389 PRO B N 1
ATOM 6548 C CA . PRO B 1 389 ? -1.733 -37.844 -48.844 1 82.75 389 PRO B CA 1
ATOM 6549 C C . PRO B 1 389 ? -1.556 -38.625 -50.125 1 82.75 389 PRO B C 1
ATOM 6551 O O . PRO B 1 389 ? -2.258 -39.625 -50.344 1 82.75 389 PRO B O 1
ATOM 6554 N N . ASN B 1 390 ? -0.71 -38.219 -51.062 1 79.25 390 ASN B N 1
ATOM 6555 C CA . ASN B 1 390 ? -0.504 -38.875 -52.344 1 79.25 390 ASN B CA 1
ATOM 6556 C C . ASN B 1 390 ? 0.413 -40.094 -52.219 1 79.25 390 ASN B C 1
ATOM 6558 O O . ASN B 1 390 ? 0.941 -40.594 -53.188 1 79.25 390 ASN B O 1
ATOM 6562 N N . ARG B 1 391 ? 0.632 -40.625 -51 1 77.25 391 ARG B N 1
ATOM 6563 C CA . ARG B 1 391 ? 1.44 -41.812 -50.656 1 77.25 391 ARG B CA 1
ATOM 6564 C C . ARG B 1 391 ? 2.926 -41.5 -50.844 1 77.25 391 ARG B C 1
ATOM 6566 O O . ARG B 1 391 ? 3.74 -42.438 -50.938 1 77.25 391 ARG B O 1
ATOM 6573 N N . LYS B 1 392 ? 3.205 -40.281 -51.094 1 86.94 392 LYS B N 1
ATOM 6574 C CA . LYS B 1 392 ? 4.613 -39.875 -51.094 1 86.94 392 LYS B CA 1
ATOM 6575 C C . LYS B 1 392 ? 5.07 -39.469 -49.719 1 86.94 392 LYS B C 1
ATOM 6577 O O . LYS B 1 392 ? 4.246 -39.188 -48.844 1 86.94 392 LYS B O 1
ATOM 6582 N N . VAL B 1 393 ? 6.352 -39.625 -49.562 1 90.5 393 VAL B N 1
ATOM 6583 C CA . VAL B 1 393 ? 6.93 -39.219 -48.281 1 90.5 393 VAL B CA 1
ATOM 6584 C C . VAL B 1 393 ? 7.785 -37.969 -48.5 1 90.5 393 VAL B C 1
ATOM 6586 O O . VAL B 1 393 ? 8.727 -37.969 -49.281 1 90.5 393 VAL B O 1
ATOM 6589 N N . ARG B 1 394 ? 7.375 -36.875 -47.875 1 92.75 394 ARG B N 1
ATOM 6590 C CA . ARG B 1 394 ? 8.211 -35.688 -47.906 1 92.75 394 ARG B CA 1
ATOM 6591 C C . ARG B 1 394 ? 9.367 -35.781 -46.938 1 92.75 394 ARG B C 1
ATOM 6593 O O . ARG B 1 394 ? 9.156 -35.969 -45.719 1 92.75 394 ARG B O 1
ATOM 6600 N N . VAL B 1 395 ? 10.57 -35.781 -47.438 1 92.19 395 VAL B N 1
ATOM 6601 C CA . VAL B 1 395 ? 11.758 -35.906 -46.594 1 92.19 395 VAL B CA 1
ATOM 6602 C C . VAL B 1 395 ? 12.539 -34.594 -46.594 1 92.19 395 VAL B C 1
ATOM 6604 O O . VAL B 1 395 ? 12.734 -34 -47.625 1 92.19 395 VAL B O 1
ATOM 6607 N N . SER B 1 396 ? 12.852 -34.188 -45.438 1 94 396 SER B N 1
ATOM 6608 C CA . SER B 1 396 ? 13.688 -33 -45.281 1 94 396 SER B CA 1
ATOM 6609 C C . SER B 1 396 ? 15.008 -33.344 -44.594 1 94 396 SER B C 1
ATOM 6611 O O . SER B 1 396 ? 15.039 -34.062 -43.594 1 94 396 SER B O 1
ATOM 6613 N N . VAL B 1 397 ? 16.109 -32.875 -45.188 1 94.12 397 VAL B N 1
ATOM 6614 C CA . VAL B 1 397 ? 17.438 -33.062 -44.625 1 94.12 397 VAL B CA 1
ATOM 6615 C C . VAL B 1 397 ? 18 -31.688 -44.219 1 94.12 397 VAL B C 1
ATOM 6617 O O . VAL B 1 397 ? 18.109 -30.797 -45.062 1 94.12 397 VAL B O 1
ATOM 6620 N N . GLN B 1 398 ? 18.266 -31.609 -43.031 1 93.25 398 GLN B N 1
ATOM 6621 C CA . GLN B 1 398 ? 18.766 -30.344 -42.5 1 93.25 398 GLN B CA 1
ATOM 6622 C C . GLN B 1 398 ? 20.172 -30.5 -41.938 1 93.25 398 GLN B C 1
ATOM 6624 O O . GLN B 1 398 ? 20.438 -31.453 -41.188 1 93.25 398 GLN B O 1
ATOM 6629 N N . THR B 1 399 ? 21.094 -29.641 -42.312 1 90.25 399 THR B N 1
ATOM 6630 C CA . THR B 1 399 ? 22.438 -29.547 -41.719 1 90.25 399 THR B CA 1
ATOM 6631 C C . THR B 1 399 ? 22.797 -28.094 -41.438 1 90.25 399 THR B C 1
ATOM 6633 O O . THR B 1 399 ? 22.781 -27.266 -42.344 1 90.25 399 THR B O 1
ATOM 6636 N N . GLU B 1 400 ? 23.109 -27.875 -40.188 1 83.12 400 GLU B N 1
ATOM 6637 C CA . GLU B 1 400 ? 23.484 -26.531 -39.781 1 83.12 400 GLU B CA 1
ATOM 6638 C C . GLU B 1 400 ? 22.422 -25.516 -40.188 1 83.12 400 GLU B C 1
ATOM 6640 O O . GLU B 1 400 ? 21.266 -25.609 -39.781 1 83.12 400 GLU B O 1
ATOM 6645 N N . ASN B 1 401 ? 22.734 -24.656 -41.219 1 83.5 401 ASN B N 1
ATOM 6646 C CA . ASN B 1 401 ? 21.797 -23.578 -41.531 1 83.5 401 ASN B CA 1
ATOM 6647 C C . ASN B 1 401 ? 21.125 -23.828 -42.875 1 83.5 401 ASN B C 1
ATOM 6649 O O . ASN B 1 401 ? 20.453 -22.938 -43.438 1 83.5 401 ASN B O 1
ATOM 6653 N N . LYS B 1 402 ? 21.25 -25.031 -43.469 1 91.25 402 LYS B N 1
ATOM 6654 C CA . LYS B 1 402 ? 20.641 -25.312 -44.781 1 91.25 402 LYS B CA 1
ATOM 6655 C C . LYS B 1 402 ? 19.688 -26.5 -44.688 1 91.25 402 LYS B C 1
ATOM 6657 O O . LYS B 1 402 ? 19.891 -27.406 -43.875 1 91.25 402 LYS B O 1
ATOM 6662 N N . GLU B 1 403 ? 18.641 -26.438 -45.406 1 93 403 GLU B N 1
ATOM 6663 C CA . GLU B 1 403 ? 17.641 -27.5 -45.438 1 93 403 GLU B CA 1
ATOM 6664 C C . GLU B 1 403 ? 17.188 -27.797 -46.875 1 93 403 GLU B C 1
ATOM 6666 O O . GLU B 1 403 ? 17 -26.891 -47.656 1 93 403 GLU B O 1
ATOM 6671 N N . VAL B 1 404 ? 17.172 -29.047 -47.188 1 93.25 404 VAL B N 1
ATOM 6672 C CA . VAL B 1 404 ? 16.656 -29.5 -48.5 1 93.25 404 VAL B CA 1
ATOM 6673 C C . VAL B 1 404 ? 15.43 -30.375 -48.281 1 93.25 404 VAL B C 1
ATOM 6675 O O . VAL B 1 404 ? 15.453 -31.297 -47.438 1 93.25 404 VAL B O 1
ATOM 6678 N N . THR B 1 405 ? 14.359 -30.016 -48.906 1 93.5 405 THR B N 1
ATOM 6679 C CA . THR B 1 405 ? 13.125 -30.797 -48.812 1 93.5 405 THR B CA 1
ATOM 6680 C C . THR B 1 405 ? 12.695 -31.312 -50.188 1 93.5 405 THR B C 1
ATOM 6682 O O . THR B 1 405 ? 12.766 -30.578 -51.188 1 93.5 405 THR B O 1
ATOM 6685 N N . PHE B 1 406 ? 12.375 -32.594 -50.281 1 91.12 406 PHE B N 1
ATOM 6686 C CA . PHE B 1 406 ? 11.906 -33.188 -51.531 1 91.12 406 PHE B CA 1
ATOM 6687 C C . PHE B 1 406 ? 10.859 -34.25 -51.25 1 91.12 406 PHE B C 1
ATOM 6689 O O . PHE B 1 406 ? 10.758 -34.75 -50.125 1 91.12 406 PHE B O 1
ATOM 6696 N N . ASP B 1 407 ? 10.078 -34.594 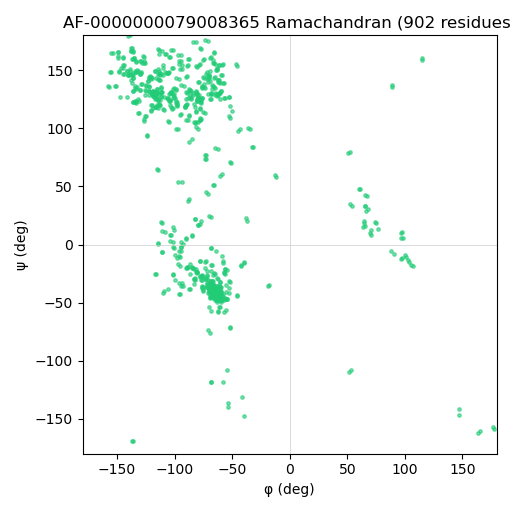-52.25 1 91 407 ASP B N 1
ATOM 6697 C CA . ASP B 1 407 ? 9.062 -35.625 -52.156 1 91 407 ASP B CA 1
ATOM 6698 C C . ASP B 1 407 ? 9.586 -36.969 -52.719 1 91 407 ASP B C 1
ATOM 6700 O O . ASP B 1 407 ? 10.023 -37.031 -53.875 1 91 407 ASP B O 1
ATOM 6704 N N . TRP B 1 408 ? 9.633 -37.969 -51.938 1 88.81 408 TRP B N 1
ATOM 6705 C CA . TRP B 1 408 ? 10.172 -39.281 -52.25 1 88.81 408 TRP B CA 1
ATOM 6706 C C . TRP B 1 408 ? 9.062 -40.281 -52.562 1 88.81 408 TRP B C 1
ATOM 6708 O O . TRP B 1 408 ? 8.164 -40.5 -51.75 1 88.81 408 TRP B O 1
ATOM 6718 N N . LYS B 1 409 ? 8.992 -40.844 -53.781 1 85.06 409 LYS B N 1
ATOM 6719 C CA . LYS B 1 409 ? 8.008 -41.844 -54.156 1 85.06 409 LYS B CA 1
ATOM 6720 C C . LYS B 1 409 ? 8.406 -43.219 -53.656 1 85.06 409 LYS B C 1
ATOM 6722 O O . LYS B 1 409 ? 9.43 -43.75 -54.062 1 85.06 409 LYS B O 1
ATOM 6727 N N . VAL B 1 410 ? 7.762 -43.656 -52.656 1 77.31 410 VAL B N 1
ATOM 6728 C CA . VAL B 1 410 ? 8.07 -44.938 -52.094 1 77.31 410 VAL B CA 1
ATOM 6729 C C . VAL B 1 410 ? 7.102 -46 -52.594 1 77.31 410 VAL B C 1
ATOM 6731 O O . VAL B 1 410 ? 5.883 -45.812 -52.562 1 77.31 410 VAL B O 1
ATOM 6734 N N . ASP B 1 411 ? 7.426 -46.844 -53.594 1 63.56 411 ASP B N 1
ATOM 6735 C CA . ASP B 1 411 ? 6.574 -47.906 -54.094 1 63.56 411 ASP B CA 1
ATOM 6736 C C . ASP B 1 411 ? 6.305 -48.938 -53 1 63.56 411 ASP B C 1
ATOM 6738 O O . ASP B 1 411 ? 7.211 -49.656 -52.594 1 63.56 411 ASP B O 1
ATOM 6742 N N . THR B 1 412 ? 5.441 -48.688 -52.219 1 56.53 412 THR B N 1
ATOM 6743 C CA . THR B 1 412 ? 5.062 -49.625 -51.156 1 56.53 412 THR B CA 1
ATOM 6744 C C . THR B 1 412 ? 4.641 -50.969 -51.75 1 56.53 412 THR B C 1
ATOM 6746 O O . THR B 1 412 ? 4.312 -51.906 -51 1 56.53 412 THR B O 1
ATOM 6749 N N . SER B 1 413 ? 4.332 -51.094 -53.094 1 47.69 413 SER B N 1
ATOM 6750 C CA . SER B 1 413 ? 3.805 -52.344 -53.656 1 47.69 413 SER B CA 1
ATOM 6751 C C . SER B 1 413 ? 4.812 -53.469 -53.5 1 47.69 413 SER B C 1
ATOM 6753 O O . SER B 1 413 ? 4.43 -54.625 -53.312 1 47.69 413 SER B O 1
ATOM 6755 N N . SER B 1 414 ? 6.07 -53.344 -54.031 1 39.88 414 SER B N 1
ATOM 6756 C CA . SER B 1 414 ? 6.934 -54.5 -54.25 1 39.88 414 SER B CA 1
ATOM 6757 C C . SER B 1 414 ? 7.379 -55.094 -52.938 1 39.88 414 SER B C 1
ATOM 6759 O O . SER B 1 414 ? 7.98 -56.188 -52.906 1 39.88 414 SER B O 1
ATOM 6761 N N . ASN B 1 415 ? 7.707 -54.344 -51.969 1 39.84 415 ASN B N 1
ATOM 6762 C CA . ASN B 1 415 ? 8.445 -54.969 -50.875 1 39.84 415 ASN B CA 1
ATOM 6763 C C . ASN B 1 415 ? 7.559 -55.906 -50.094 1 39.84 415 ASN B C 1
ATOM 6765 O O . ASN B 1 415 ? 7.297 -55.656 -48.906 1 39.84 415 ASN B O 1
ATOM 6769 N N . SER B 1 416 ? 6.523 -56.438 -50.656 1 36.06 416 SER B N 1
ATOM 6770 C CA . SER B 1 416 ? 5.914 -57.562 -49.969 1 36.06 416 SER B CA 1
ATOM 6771 C C . SER B 1 416 ? 6.906 -58.688 -49.781 1 36.06 416 SER B C 1
ATOM 6773 O O . SER B 1 416 ? 6.512 -59.844 -49.5 1 36.06 416 SER B O 1
ATOM 6775 N N . THR B 1 417 ? 8.156 -58.719 -50.375 1 33.59 417 THR B N 1
ATOM 6776 C CA . THR B 1 417 ? 8.766 -60.031 -50.219 1 33.59 417 THR B CA 1
ATOM 6777 C C . THR B 1 417 ? 8.773 -60.438 -48.75 1 33.59 417 THR B C 1
ATOM 6779 O O . THR B 1 417 ? 8.281 -61.531 -48.406 1 33.59 417 THR B O 1
ATOM 6782 N N . SER B 1 418 ? 10.062 -61.125 -48.344 1 33.72 418 SER B N 1
ATOM 6783 C CA . SER B 1 418 ? 10.234 -62.281 -47.469 1 33.72 418 SER B CA 1
ATOM 6784 C C . SER B 1 418 ? 9.898 -61.938 -46.031 1 33.72 418 SER B C 1
ATOM 6786 O O . SER B 1 418 ? 9.227 -62.688 -45.344 1 33.72 418 SER B O 1
ATOM 6788 N N . THR B 1 419 ? 10.844 -61.188 -45.312 1 33.12 419 THR B N 1
ATOM 6789 C CA . THR B 1 419 ? 10.852 -61.469 -43.875 1 33.12 419 THR B CA 1
ATOM 6790 C C . THR B 1 419 ? 9.594 -60.906 -43.219 1 33.12 419 THR B C 1
ATOM 6792 O O . THR B 1 419 ? 9.625 -59.812 -42.625 1 33.12 419 THR B O 1
ATOM 6795 N N . ALA B 1 420 ? 8.492 -61.031 -43.719 1 35.69 420 ALA B N 1
ATOM 6796 C CA . ALA B 1 420 ? 7.113 -60.906 -43.25 1 35.69 420 ALA B CA 1
ATOM 6797 C C . ALA B 1 420 ? 6.84 -61.812 -42.062 1 35.69 420 ALA B C 1
ATOM 6799 O O . ALA B 1 420 ? 5.703 -61.906 -41.594 1 35.69 420 ALA B O 1
ATOM 6800 N N . GLU B 1 421 ? 7.617 -62.875 -41.812 1 32.19 421 GLU B N 1
ATOM 6801 C CA . GLU B 1 421 ? 7.074 -63.812 -40.812 1 32.19 421 GLU B CA 1
ATOM 6802 C C . GLU B 1 421 ? 6.68 -63.062 -39.531 1 32.19 421 GLU B C 1
ATOM 6804 O O . GLU B 1 421 ? 5.637 -63.344 -38.938 1 32.19 421 GLU B O 1
ATOM 6809 N N . THR B 1 422 ? 7.66 -62.594 -38.75 1 30.88 422 THR B N 1
ATOM 6810 C CA . THR B 1 422 ? 7.422 -62.562 -37.312 1 30.88 422 THR B CA 1
ATOM 6811 C C . THR B 1 422 ? 6.391 -61.5 -36.938 1 30.88 422 THR B C 1
ATOM 6813 O O . THR B 1 422 ? 5.562 -61.719 -36.062 1 30.88 422 THR B O 1
ATOM 6816 N N . ILE B 1 423 ? 6.52 -60.219 -37.312 1 31.61 423 ILE B N 1
ATOM 6817 C CA . ILE B 1 423 ? 5.734 -59.312 -36.5 1 31.61 423 ILE B CA 1
ATOM 6818 C C . ILE B 1 423 ? 4.289 -59.281 -37 1 31.61 423 ILE B C 1
ATOM 6820 O O . ILE B 1 423 ? 3.875 -58.344 -37.688 1 31.61 423 ILE B O 1
ATOM 6824 N N . MET B 1 424 ? 3.711 -60.312 -37.75 1 31.22 424 MET B N 1
ATOM 6825 C CA . MET B 1 424 ? 2.314 -60.344 -38.156 1 31.22 424 MET B CA 1
ATOM 6826 C C . MET B 1 424 ? 1.378 -60.219 -36.969 1 31.22 424 MET B C 1
ATOM 6828 O O . MET B 1 424 ? 0.156 -60.25 -37.125 1 31.22 424 MET B O 1
ATOM 6832 N N . LEU B 1 425 ? 1.692 -60.906 -35.812 1 30.91 425 LEU B N 1
ATOM 6833 C CA . LEU B 1 425 ? 0.573 -61.25 -34.938 1 30.91 425 LEU B CA 1
ATOM 6834 C C . LEU B 1 425 ? -0.209 -60 -34.562 1 30.91 425 LEU B C 1
ATOM 6836 O O . LEU B 1 425 ? -1.369 -60.062 -34.156 1 30.91 425 LEU B O 1
ATOM 6840 N N . PHE B 1 426 ? 0.423 -58.969 -33.969 1 32.09 426 PHE B N 1
ATOM 6841 C CA . PHE B 1 426 ? -0.487 -58 -33.344 1 32.09 426 PHE B CA 1
ATOM 6842 C C . PHE B 1 426 ? -1.302 -57.281 -34.406 1 32.09 426 PHE B C 1
ATOM 6844 O O . PHE B 1 426 ? -0.858 -56.25 -34.938 1 32.09 426 PHE B O 1
ATOM 6851 N N . SER B 1 427 ? -1.996 -57.969 -35.375 1 32.19 427 SER B N 1
ATOM 6852 C CA . SER B 1 427 ? -2.844 -57.562 -36.5 1 32.19 427 SER B CA 1
ATOM 6853 C C . SER B 1 427 ? -3.992 -56.688 -36.031 1 32.19 427 SER B C 1
ATOM 6855 O O . SER B 1 427 ? -4.961 -56.469 -36.75 1 32.19 427 SER B O 1
ATOM 6857 N N . SER B 1 428 ? -4.496 -56.719 -34.781 1 32.84 428 SER B N 1
ATOM 6858 C CA . SER B 1 428 ? -5.82 -56.125 -34.875 1 32.84 428 SER B CA 1
ATOM 6859 C C . SER B 1 428 ? -5.816 -54.906 -35.781 1 32.84 428 SER B C 1
ATOM 6861 O O . SER B 1 428 ? -6.617 -54.844 -36.719 1 32.84 428 SER B O 1
ATOM 6863 N N . ALA B 1 429 ? -6.391 -53.75 -35.344 1 36.91 429 ALA B N 1
ATOM 6864 C CA . ALA B 1 429 ? -7.102 -52.625 -35.938 1 36.91 429 ALA B CA 1
ATOM 6865 C C . ALA B 1 429 ? -6.227 -51.938 -37 1 36.91 429 ALA B C 1
ATOM 6867 O O . ALA B 1 429 ? -6.633 -51.75 -38.125 1 36.91 429 ALA B O 1
ATOM 6868 N N . THR B 1 430 ? -5.938 -50.625 -36.719 1 34.75 430 THR B N 1
ATOM 6869 C CA . THR B 1 430 ? -5.406 -49.625 -37.625 1 34.75 430 THR B CA 1
ATOM 6870 C C . THR B 1 430 ? -4.059 -50.062 -38.188 1 34.75 430 THR B C 1
ATOM 6872 O O . THR B 1 430 ? -3.045 -50.031 -37.5 1 34.75 430 THR B O 1
ATOM 6875 N N . THR B 1 431 ? -3.955 -51.125 -38.875 1 36.06 431 THR B N 1
ATOM 6876 C CA . THR B 1 431 ? -2.803 -51.469 -39.688 1 36.06 431 THR B CA 1
ATOM 6877 C C . THR B 1 431 ? -2.219 -50.219 -40.375 1 36.06 431 THR B C 1
ATOM 6879 O O . THR B 1 431 ? -2.564 -49.906 -41.5 1 36.06 431 THR B O 1
ATOM 6882 N N . GLN B 1 432 ? -2.453 -49.062 -39.875 1 39.91 432 GLN B N 1
ATOM 6883 C CA . GLN B 1 432 ? -1.63 -48.031 -40.531 1 39.91 432 GLN B CA 1
ATOM 6884 C C . GLN B 1 432 ? -0.274 -48.625 -40.938 1 39.91 432 GLN B C 1
ATOM 6886 O O . GLN B 1 432 ? 0.433 -49.188 -40.094 1 39.91 432 GLN B O 1
ATOM 6891 N N . ASN B 1 433 ? -0.085 -49.312 -42.094 1 46.19 433 ASN B N 1
ATOM 6892 C CA . ASN B 1 433 ? 1.158 -49.562 -42.812 1 46.19 433 ASN B CA 1
ATOM 6893 C C . ASN B 1 433 ? 2.293 -48.688 -42.281 1 46.19 433 ASN B C 1
ATOM 6895 O O . ASN B 1 433 ? 2.359 -47.469 -42.594 1 46.19 433 ASN B O 1
ATOM 6899 N N . ASN B 1 434 ? 2.619 -48.781 -41.094 1 58.75 434 ASN B N 1
ATOM 6900 C CA . ASN B 1 434 ? 3.656 -47.969 -40.469 1 58.75 434 ASN B CA 1
ATOM 6901 C C . ASN B 1 434 ? 4.953 -48 -41.281 1 58.75 434 ASN B C 1
ATOM 6903 O O . ASN B 1 434 ? 5.684 -49 -41.25 1 58.75 434 ASN B O 1
ATOM 6907 N N . LEU B 1 435 ? 4.969 -47.406 -42.406 1 77.19 435 LEU B N 1
ATOM 6908 C CA . LEU B 1 435 ? 6.164 -47.188 -43.219 1 77.19 435 LEU B CA 1
ATOM 6909 C C . LEU B 1 435 ? 7.316 -46.688 -42.344 1 77.19 435 LEU B C 1
ATOM 6911 O O . LEU B 1 435 ? 7.223 -45.656 -41.688 1 77.19 435 LEU B O 1
ATOM 6915 N N . GLY B 1 436 ? 8.141 -47.688 -42 1 86.75 436 GLY B N 1
ATOM 6916 C CA . GLY B 1 436 ? 9.367 -47.344 -41.312 1 86.75 436 GLY B CA 1
ATOM 6917 C C . GLY B 1 436 ? 10.594 -47.438 -42.219 1 86.75 436 GLY B C 1
ATOM 6918 O O . GLY B 1 436 ? 10.609 -48.188 -43.188 1 86.75 436 GLY B O 1
ATOM 6919 N N . PHE B 1 437 ? 11.562 -46.562 -41.906 1 90.62 437 PHE B N 1
ATOM 6920 C CA . PHE B 1 437 ? 12.789 -46.531 -42.688 1 90.62 437 PHE B CA 1
ATOM 6921 C C . PHE B 1 437 ? 13.984 -46.969 -41.812 1 90.62 437 PHE B C 1
ATOM 6923 O O . PHE B 1 437 ? 13.984 -46.75 -40.625 1 90.62 437 PHE B O 1
ATOM 6930 N N . PHE B 1 438 ? 14.922 -47.531 -42.562 1 91.88 438 PHE B N 1
ATOM 6931 C CA . PHE B 1 438 ? 16.219 -47.781 -41.938 1 91.88 438 PHE B CA 1
ATOM 6932 C C . PHE B 1 438 ? 17.141 -46.594 -42.125 1 91.88 438 PHE B C 1
ATOM 6934 O O . PHE B 1 438 ? 17.047 -45.875 -43.125 1 91.88 438 PHE B O 1
ATOM 6941 N N . PHE B 1 439 ? 17.906 -46.344 -41.156 1 93.5 439 PHE B N 1
ATOM 6942 C CA . PHE B 1 439 ? 19 -45.406 -41.375 1 93.5 439 PHE B CA 1
ATOM 6943 C C . PHE B 1 439 ? 20.344 -46.156 -41.344 1 93.5 439 PHE B C 1
ATOM 6945 O O . PHE B 1 439 ? 20.469 -47.219 -40.75 1 93.5 439 PHE B O 1
ATOM 6952 N N . GLY B 1 440 ? 21.25 -45.531 -42.031 1 91.62 440 GLY B N 1
ATOM 6953 C CA . GLY B 1 440 ? 22.531 -46.219 -42.188 1 91.62 440 GLY B CA 1
ATOM 6954 C C . GLY B 1 440 ? 23.688 -45.281 -42.438 1 91.62 440 GLY B C 1
ATOM 6955 O O . GLY B 1 440 ? 23.5 -44.094 -42.719 1 91.62 440 GLY B O 1
ATOM 6956 N N . ILE B 1 441 ? 24.859 -45.906 -42.25 1 91.56 441 ILE B N 1
ATOM 6957 C CA . ILE B 1 441 ? 26.094 -45.156 -42.5 1 91.56 441 ILE B CA 1
ATOM 6958 C C . ILE B 1 441 ? 27.094 -46.062 -43.219 1 91.56 441 ILE B C 1
ATOM 6960 O O . ILE B 1 441 ? 27.016 -47.281 -43.125 1 91.56 441 ILE B O 1
ATOM 6964 N N . LYS B 1 442 ? 27.875 -45.375 -43.969 1 90.56 442 LYS B N 1
ATOM 6965 C CA . LYS B 1 442 ? 28.984 -46.031 -44.656 1 90.56 442 LYS B CA 1
ATOM 6966 C C . LYS B 1 442 ? 30.266 -45.219 -44.562 1 90.56 442 LYS B C 1
ATOM 6968 O O . LYS B 1 442 ? 30.297 -44.062 -45 1 90.56 442 LYS B O 1
ATOM 6973 N N . PHE B 1 443 ? 31.25 -45.875 -44.031 1 89.5 443 PHE B N 1
ATOM 6974 C CA . PHE B 1 443 ? 32.531 -45.219 -43.938 1 89.5 443 PHE B CA 1
ATOM 6975 C C . PHE B 1 443 ? 33.656 -46.156 -44.312 1 89.5 443 PHE B C 1
ATOM 6977 O O . PHE B 1 443 ? 33.656 -47.344 -43.969 1 89.5 443 PHE B O 1
ATOM 6984 N N . SER B 1 444 ? 34.625 -45.625 -45 1 85.88 444 SER B N 1
ATOM 6985 C CA . SER B 1 444 ? 35.75 -46.438 -45.438 1 85.88 444 SER B CA 1
ATOM 6986 C C . SER B 1 444 ? 36.938 -46.312 -44.469 1 85.88 444 SER B C 1
ATOM 6988 O O . SER B 1 444 ? 37.656 -47.281 -44.25 1 85.88 444 SER B O 1
ATOM 6990 N N . GLN B 1 445 ? 37.031 -45.156 -43.938 1 85.69 445 GLN B N 1
ATOM 6991 C CA . GLN B 1 445 ? 38.156 -44.875 -43.062 1 85.69 445 GLN B CA 1
ATOM 6992 C C . GLN B 1 445 ? 37.812 -45.125 -41.625 1 85.69 445 GLN B C 1
ATOM 6994 O O . GLN B 1 445 ? 36.656 -44.906 -41.188 1 85.69 445 GLN B O 1
ATOM 6999 N N . GLU B 1 446 ? 38.844 -45.406 -40.906 1 86 446 GLU B N 1
ATOM 7000 C CA . GLU B 1 446 ? 38.656 -45.656 -39.469 1 86 446 GLU B CA 1
ATOM 7001 C C . GLU B 1 446 ? 38.562 -44.344 -38.688 1 86 446 GLU B C 1
ATOM 7003 O O . GLU B 1 446 ? 38.906 -43.281 -39.219 1 86 446 GLU B O 1
ATOM 7008 N N . ASP B 1 447 ? 37.875 -44.375 -37.531 1 87.69 447 ASP B N 1
ATOM 7009 C CA . ASP B 1 447 ? 37.875 -43.312 -36.5 1 87.69 447 ASP B CA 1
ATOM 7010 C C . ASP B 1 447 ? 36.594 -42.469 -36.625 1 87.69 447 ASP B C 1
ATOM 7012 O O . ASP B 1 447 ? 36.375 -41.562 -35.781 1 87.69 447 ASP B O 1
ATOM 7016 N N . TRP B 1 448 ? 35.906 -42.719 -37.719 1 90.62 448 TRP B N 1
ATOM 7017 C CA . TRP B 1 448 ? 34.625 -42.031 -37.75 1 90.62 448 TRP B CA 1
ATOM 7018 C C . TRP B 1 448 ? 33.719 -42.469 -36.562 1 90.62 448 TRP B C 1
ATOM 7020 O O . TRP B 1 448 ? 33.594 -43.656 -36.312 1 90.62 448 TRP B O 1
ATOM 7030 N N . LYS B 1 449 ? 33.25 -41.5 -35.781 1 94.06 449 LYS B N 1
ATOM 7031 C CA . LYS B 1 449 ? 32.344 -41.75 -34.688 1 94.06 449 LYS B CA 1
ATOM 7032 C C . LYS B 1 449 ? 31.016 -41 -34.875 1 94.06 449 LYS B C 1
ATOM 7034 O O . LYS B 1 449 ? 30.984 -39.781 -34.938 1 94.06 449 LYS B O 1
ATOM 7039 N N . ILE B 1 450 ? 29.922 -41.812 -34.938 1 94.06 450 ILE B N 1
ATOM 7040 C CA . ILE B 1 450 ? 28.609 -41.25 -35.281 1 94.06 450 ILE B CA 1
ATOM 7041 C C . ILE B 1 450 ? 27.594 -41.594 -34.188 1 94.06 450 ILE B C 1
ATOM 7043 O O . ILE B 1 450 ? 27.516 -42.75 -33.75 1 94.06 450 ILE B O 1
ATOM 7047 N N . ALA B 1 451 ? 26.859 -40.594 -33.75 1 94.31 451 ALA B N 1
ATOM 7048 C CA . ALA B 1 451 ? 25.797 -40.781 -32.781 1 94.31 451 ALA B CA 1
ATOM 7049 C C . ALA B 1 451 ? 24.422 -40.5 -33.375 1 94.31 451 ALA B C 1
ATOM 7051 O O . ALA B 1 451 ? 24.281 -39.594 -34.188 1 94.31 451 ALA B O 1
ATOM 7052 N N . VAL B 1 452 ? 23.469 -41.312 -32.969 1 93.06 452 VAL B N 1
ATOM 7053 C CA . VAL B 1 452 ? 22.109 -41.125 -33.469 1 93.06 452 VAL B CA 1
ATOM 7054 C C . VAL B 1 452 ? 21.188 -40.688 -32.344 1 93.06 452 VAL B C 1
ATOM 7056 O O . VAL B 1 452 ? 21.359 -41.156 -31.188 1 93.06 452 VAL B O 1
ATOM 7059 N N . ASP B 1 453 ? 20.297 -39.781 -32.719 1 87.56 453 ASP B N 1
ATOM 7060 C CA . ASP B 1 453 ? 19.312 -39.281 -31.766 1 87.56 453 ASP B CA 1
ATOM 7061 C C . ASP B 1 453 ? 17.969 -39 -32.469 1 87.56 453 ASP B C 1
ATOM 7063 O O . ASP B 1 453 ? 17.938 -38.625 -33.625 1 87.56 453 ASP B O 1
#

Solvent-accessible surface area (backbone atoms only — not comparable to full-atom values): 48848 Å² total; per-residue (Å²): 111,53,64,61,52,53,50,50,50,52,52,51,41,52,48,33,50,52,35,43,53,54,46,50,52,49,50,52,51,47,51,52,49,50,46,44,28,50,53,27,38,50,53,35,47,51,50,52,53,52,49,51,52,51,48,51,54,52,52,51,51,42,48,51,53,39,50,52,51,53,50,49,50,47,50,50,51,46,53,64,55,46,49,64,52,52,54,49,49,52,51,49,51,52,51,44,52,50,35,50,48,51,44,49,51,47,52,51,45,66,70,64,54,47,75,80,43,57,66,59,53,52,49,54,70,68,32,66,69,66,70,59,57,72,75,74,84,85,72,80,54,75,84,75,42,49,39,37,42,67,52,68,67,85,58,48,64,62,51,51,45,53,55,50,64,62,58,55,47,80,33,51,52,41,42,25,36,71,76,45,75,42,69,33,62,16,18,39,38,40,30,42,45,76,64,44,58,95,83,59,68,65,57,33,30,42,35,31,35,26,86,38,47,57,92,73,34,48,84,86,72,58,67,68,42,82,74,46,76,43,71,64,54,57,50,73,46,67,84,44,61,57,74,37,46,28,22,32,36,34,23,30,19,36,61,92,87,46,72,70,47,55,61,16,69,73,44,68,47,57,21,81,39,59,51,66,37,53,28,86,44,75,90,58,38,40,46,68,40,82,85,29,24,28,41,29,31,65,43,86,59,79,69,49,61,41,38,30,62,53,51,70,52,37,59,75,44,70,43,32,38,34,26,73,33,58,54,72,84,50,93,84,22,31,41,35,41,22,68,61,85,75,74,60,89,59,65,65,32,78,60,20,40,24,34,36,44,71,14,47,34,25,53,50,45,38,75,51,88,68,68,43,66,63,58,42,59,70,35,47,41,34,41,34,32,34,75,41,93,87,60,27,34,38,38,33,44,32,38,86,94,44,72,50,74,51,77,44,82,58,73,74,74,72,77,65,66,70,95,61,67,74,89,54,70,91,56,78,76,84,70,64,79,72,65,38,25,22,41,34,40,30,50,49,44,49,54,30,25,38,34,50,77,113,51,66,60,52,52,50,50,50,52,52,51,40,51,49,33,50,51,35,41,53,54,48,51,52,49,50,53,52,46,51,51,48,50,46,44,28,52,52,27,36,50,52,36,48,50,50,52,54,53,49,51,52,52,48,52,54,51,51,52,52,43,50,52,51,38,50,50,50,53,51,49,51,48,51,50,51,45,53,63,54,44,49,65,52,52,54,49,48,52,51,49,51,50,50,43,52,51,36,51,49,51,45,49,52,47,51,51,43,64,70,63,54,47,75,79,44,58,66,57,53,53,51,54,70,68,30,67,69,65,70,61,58,73,76,74,84,85,74,81,54,76,85,75,42,50,39,36,41,68,51,68,66,87,58,48,64,62,52,53,47,53,56,50,64,61,59,55,45,81,34,52,53,41,41,25,37,71,76,44,75,44,69,34,62,16,19,38,37,39,31,42,44,74,64,45,57,96,83,58,68,67,54,33,30,42,34,30,35,25,87,37,47,57,90,74,34,47,81,86,71,56,67,69,41,83,73,46,75,42,71,64,55,58,49,74,46,68,85,44,61,57,74,37,46,28,23,32,36,33,24,31,18,37,60,91,88,44,72,70,46,53,63,18,68,74,43,69,46,58,19,80,40,60,52,64,38,52,28,86,44,73,91,57,37,40,46,68,39,82,86,28,24,29,40,30,31,66,42,87,61,77,67,47,60,41,39,32,61,52,52,69,52,37,59,76,43,69,44,33,39,34,27,72,32,58,55,73,86,50,93,85,22,31,40,35,40,22,69,61,83,77,78,62,85,61,66,65,32,77,59,20,38,23,35,35,44,71,15,47,35,24,53,49,45,39,74,51,89,69,69,42,66,63,58,43,60,70,35,47,41,35,40,34,33,34,75,41,93,87,61,28,34,38,38,33,45,33,37,87,94,43,73,50,74,49,77,43,82,59,73,75,75,71,78,66,65,71,94,62,68,74,89,55,69,92,55,78,77,84,73,65,79,73,64,36,25,22,42,35,39,30,48,49,46,50,53,29,24,40,35,51,77

Organism: Lymnaea stagnalis (NCBI:txid6523)